Protein AF-A0A835TW48-F1 (afdb_monomer)

Solvent-accessible surface area (backbone atoms only — not comparable to full-atom values): 54165 Å² total; per-residue (Å²): 136,89,80,88,89,87,89,84,83,88,85,84,84,83,89,83,79,88,80,89,70,79,96,80,74,90,80,88,90,78,87,86,82,89,88,85,90,86,86,88,84,87,84,88,78,91,88,80,88,79,88,88,89,85,90,84,92,88,85,91,86,88,88,84,88,90,88,87,83,90,86,90,82,91,84,79,91,78,80,86,62,81,65,62,64,57,53,54,61,50,52,53,56,51,50,52,52,54,50,52,55,52,53,64,68,43,33,42,93,86,79,65,52,70,65,83,90,74,82,84,88,87,79,89,86,90,86,62,71,62,54,73,70,59,53,50,56,33,56,76,64,82,47,86,70,64,38,56,65,67,70,62,74,74,82,72,95,75,92,77,66,76,93,49,48,68,61,54,52,48,51,55,48,57,50,46,72,69,71,53,84,66,85,74,78,84,72,76,82,80,85,72,59,74,87,83,43,54,73,70,55,39,52,62,75,44,46,61,64,52,49,53,52,42,54,49,18,56,70,78,50,88,47,44,46,67,58,54,57,46,53,56,48,39,50,57,26,46,76,68,70,39,46,71,60,30,52,52,48,52,30,44,74,73,50,66,35,82,36,53,48,38,59,59,45,41,26,52,35,50,79,68,68,47,24,73,68,57,47,48,51,52,40,51,51,50,30,64,75,67,73,41,66,39,59,59,60,70,68,52,31,58,59,46,52,45,79,67,37,39,29,63,62,77,61,49,50,54,60,71,49,65,99,52,77,87,71,42,70,47,36,84,44,62,26,58,76,78,66,78,85,56,91,90,50,77,83,73,47,56,57,39,26,20,49,51,61,69,36,43,50,53,38,52,52,59,44,36,45,68,57,47,56,53,20,30,54,78,66,79,42,67,89,83,69,39,63,60,28,45,38,35,31,42,30,28,45,53,67,37,73,87,39,72,71,68,84,72,75,74,69,65,52,51,44,20,27,33,41,38,31,37,28,75,44,35,32,29,35,64,55,98,91,41,77,48,73,39,38,66,50,91,56,60,51,33,49,56,50,43,32,63,41,33,39,32,28,33,50,83,83,40,65,68,62,47,47,64,48,44,48,64,54,49,48,50,49,62,29,46,60,76,27,33,39,40,38,71,55,98,91,39,70,27,35,38,36,55,47,83,38,36,35,15,40,52,74,66,57,49,24,61,36,44,8,33,56,58,87,84,43,60,48,40,47,84,29,34,79,48,34,34,48,56,38,34,75,52,45,41,93,57,70,81,70,56,46,58,70,56,35,45,54,28,20,52,46,60,76,63,43,87,80,74,60,53,73,68,56,42,39,61,71,36,57,45,29,78,40,72,48,78,54,74,57,48,73,74,63,28,37,49,62,38,47,28,48,47,38,53,50,52,53,49,48,54,35,39,54,57,57,43,39,85,81,49,76,92,67,56,75,65,52,56,49,51,31,44,53,51,50,45,53,46,39,34,70,74,72,65,41,78,77,70,96,67,85,42,61,76,54,25,68,55,61,70,40,69,70,45,50,56,62,51,38,79,60,43,94,51,65,74,58,40,51,53,48,52,49,52,51,50,42,48,62,51,43,48,53,42,43,58,25,66,41,18,81,76,79,40,42,69,43,52,74,42,33,70,59,45,31,50,54,48,44,50,44,37,64,57,84,39,26,91,72,29,69,66,37,57,52,51,49,55,36,48,58,40,28,43,47,66,63,42,32,72,76,61,53,28,30,28,46,49,18,29,52,8,52,60,48,37,52,60,48,51,64,44,30,55,70,59,61,24,56,91,40,66,87,46,22,49,57,32,30,49,55,53,49,36,53,51,29,29,54,58,42,50,50,66,77,45,51,75,51,61,66,62,75,52,85,68,78,94,60,91,78,68,66,66,55,63,54,49,53,53,47,48,53,53,47,55,57,63,72,52,72,49,71,68,58,49,49,61,74,50,37,68,65,51,51,70,48,62,78,73,66,82,83,91,63,84,70,57,59,63,47,54,57,59,47,52,59,47,51,56,50,51,52,53,49,51,58,52,52,57,72,72,48,81,82,60,99,79,57,63,76,66,51,51,58,51,52,50,59,49,50,53,55,47,54,58,47,52,58,54,64,72,72,111

Sequence (920 aa):
MHLMPVASQMDLPEELQHTYTKFSEWKFKLFKLPSFEKTPSDDSQHINKDQAEGAVSSNEEFILHKDEAVPRGEKMESTGNRQALEEDAHAVKIQDNRAHQNNLKQLCRICGVSFKTDCYKKTYPVHGPVDDETLRLLRKKEKTATSWPDLIAKECDEEILHGKYGQHLSGHKEMKEGELHSYINKGGRPRQHLLSLTRRAQKHRLRELKRQVKAFAEKEEGGDIKAVCMTLFLLALRAKNEHKQADELEAIMQGRGSGLHPAVCLAIRINTFLSCSQYHKMYRTVKAVTGRQIFQPLHALRTAEKALLPGYHPFEWNPPLKNVSTNTEVGIIDGLSGLPLSIDDYPVDTIAKRFRYDAALVCALKDMEEEILEGMKAKNLDDYLNGPFTVVIKESCDGMGDVSEKHGSGPAVPEKAVRFSFTVMNISITHENESKRIFEEVKPNSELCCKPLCLMLADESDHETLTAILSPLIAEREAMKNSELLLEMGGILRTFRFVFRGTGYDEKLVREVEGLEASGSTYICTLCDATRLEASQNLVFHSITRSHAENLERYEIWRSNPYHESVDELRHRVKGVSAKPFIETVPSIDALHCDIGNATEFYRIFQMEIGELYKNPDVSKEERKRWQLTLDKHLRKKMNLKPMLKMSGNFARKLMSKETVEAVCELITCEERHEALKELMDLYLKMKPVWRSSCPAKECPELLCQYSYNSQRFAELLSTKFKYRYEGKITNYFHKTLAHVPEIIERDGSIGAWASEGNESGNKLFRRFRKMNARQSKIYEMEDVLKHHWLYTSKYLQKFMNAHKTLKSQSFTIDSGGFCITHKVNFIRQVIVRCFTTMDDILVLISPCIASERAKSRVAERGKVTRVFREEGRFHFELILLYIEEENTSGAGSLWPSFLTKKENVLIKIQEREARLKQG

InterPro domains:
  IPR019485 V(D)J recombination-activating protein 1, Zinc finger [PS51765] (147-176)
  IPR023336 RAG nonamer-binding domain [PF12940] (185-255)
  IPR023336 RAG nonamer-binding domain [PS51487] (187-254)
  IPR024627 V(D)J recombination-activating protein 1 [PTHR11539] (153-816)
  IPR035714 RAG1 importin-binding [PF12560] (10-154)
  IPR058552 V(D)J recombination-activating protein 1, DNA-binding domain [PF26024] (257-315)
  IPR058553 V(D)J recombination-activating protein 1, pre-RNase H domain [PF26025] (316-389)
  IPR058554 V(D)J recombination-activating protein 1, RNase H domain [PF26100] (391-521)
  IPR058555 V(D)J recombination-activating protein 1, ZnC2 domain [PF26101] (523-585)
  IPR058556 V(D)J recombination-activating protein 1, ZnH2 domain [PF26104] (587-749)
  IPR058557 V(D)J recombination-activating protein 1, C-terminal domain [PF26105] (757-810)

Radius of gyration: 44.41 Å; Cα contacts (8 Å, |Δi|>4): 1005; chains: 1; bounding box: 139×96×120 Å

Mean predicted aligned error: 17.93 Å

Organism: NCBI:txid245042

Secondary structure (DSSP, 8-state):
---------------------------------------------------------------------------------TTHHHHHHHHHHHHHHHHHHHHTTSB-TTT--B-----S--------BPPHHHHHHHHTTT----BHHHHHTTS------GGGHHHHHHHHHHHHHHH--------------GGGS-HHHHHHHTHHHHHHHHHHHHHHSTT-HHHHHHHHHHHHHHTTT-HHHHHHHHHHHTT-SSSPPHHHHHHHHHHTT--HHHHHHHHHHHHHHHSS--SPPHHHHHHHHHTTSTTSS--EEESPPTTS---S---EEETTTT----SSSPP---EEEEE-HHHHHHHHHHHTHHHHHHHHHTTT--TT----EEEEEEEEEEEES-----SSSS----S-EEEEEEEEEEEEEEETTEEEEEEE-S-TTSTTT-EEEEEEES-TT-HHHHHHHHHHHHHHHHHHHTSEEEEEETTEEEEEEEEEEEEE--HHHHHHHTTBPPTTSSB--SSS--BTTHHHHSSS-------HHHHHHHHHHHHH-TT---HHHHHHHTTTB-S---S---S---HHHHHHHHHHHHHHHHHHHHTTTTT-----HHHHHHHHHHHHHHHHHSS-----SS--HHHHHHHSSHHHHHHHHTT-S-HHHHHHHHHHHHHHHHHHHHHH-SSHHHH-HHHHHTHHHHHHHHHHHHHHTTHHHHTT---HHHHHHHHHHHHHHHHHS-SGGGSTHHHHHHHHHHHHHHHHTS-SSHHHHHHHHHHHHHHHT-HHHHHHHTHHHHHHHS-----TTTHHHHHHHHHHHHHHHHH--SHHHHHHHHHHHHHHHHTS--SS-TTTHHHHHHHHHHHHHHHHHHHHHHHH-TT-TT-HHHHHHHHHHHHHHHHHHHHHHT--

Foldseek 3Di:
DDDDDDDDDDDDDDDDDDPPDDPPDDDDDDDDDDDDDDDDDDDDDDDDDDDDDDDDDDDDDDDDDDDDDDDDDDDDDDDDDPVVVVVVVVVVVVVVVVVVVVLVVQADPPPRDGDDDDDDDDDDDDWDWDDPVVVVVCVVVVHDDTTPVVVVVPPDDDDDDPVCVVVVVVVCVVVCVVDDPDVPCPDDDPDDDLVPDDPVVNCVVCVVVVVVLQ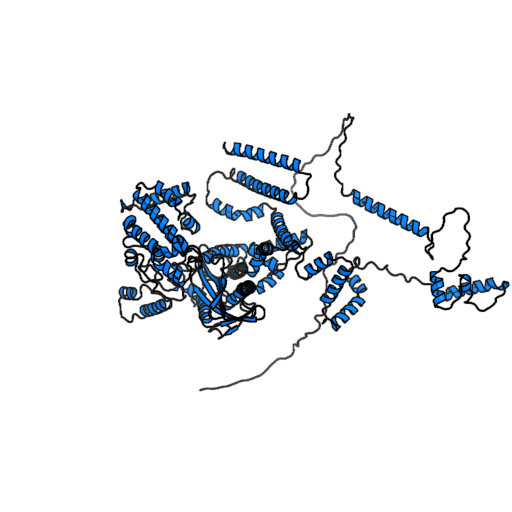VVCVPPPVRPSVVSVLVVVLVVCVVVVVNVVSVQSVCVVVCNHQAHQLLLLLLCCQQVVPALVNSQVLQVVCCVVVVDRNHDHVVNNVVVLLLLFFQNFQWAKVVHFPPDDNRRNWTKDWLLPDPDPDPPDDHDQKGKIFTQVVSLVLSQVVLCLVLLQVLCVVVVHDSQDFFAKEWEKQKAKDKAAQQDDFDDDDHHFDSMKMWIWMFGAWMWGQDPNDTHTRDGDPCLLALLGTATGMMMRHGLPPLVNVCSSCLSNQSSVVSQQVIWMFGQGPNHTHIYHYHYAHQLYAPQSLCSQLQADGCVDQQNASFDLHGQQRCLVVVAADEGDDFSVLLQVLQVCLVPVPVVDDPVVSCSVSSRRHGHHRDGHDRAHFLFVLLQVVLVVLLVVLLCQLVVCVVPVDDDPVSSVVSNVVLQVQCCVQVVDHDDPGGGSVNSVSCLDLSNLVSSVVSHDDVVVSVLSNLLSVLCVLLSCQQQPPACVPVPVPSLVCNLVSLVVNSVSCCPVVVSPRNSGDHSSSSSSSYYSSVCCVVPSYNNSSHNSSVVNNVVLLVSCLPRHWDSHSNTSNVRSSSSSSSSNRPNSVVSVCVVVVVVVPPDDDDPPPPSNVCVVVVVVVSVVVVCPDPVSVCVVCVVVVVVCVVPDDDDDPDPVVVVVVVVVVVVVVVVVVVVVVVVCPPPPDCVVVVVVVVVVVVVVVVVVVVVVVPD

Nearest PDB structures (foldseek):
  5ze1-assembly1_A  TM=8.925E-01  e=1.660E-90  Mus musculus
  6cg0-assembly1_C  TM=9.891E-01  e=3.227E-86  Mus musculus
  6oes-assembly1_A  TM=9.977E-01  e=8.151E-80  Mus musculus
  6xny-assembly1_A  TM=9.818E-01  e=6.518E-79  Mus musculus
  6oep-assembly1_C  TM=9.038E-01  e=7.348E-77  Mus musculus

Structure (mmCIF, N/CA/C/O backbone):
data_AF-A0A835TW48-F1
#
_entry.id   AF-A0A835TW48-F1
#
loop_
_atom_site.group_PDB
_atom_site.id
_atom_site.type_symbol
_atom_site.label_atom_id
_atom_site.label_alt_id
_atom_site.label_comp_id
_atom_site.label_asym_id
_atom_site.label_entity_id
_atom_site.label_seq_id
_atom_site.pdbx_PDB_ins_code
_atom_site.Cartn_x
_atom_site.Cartn_y
_atom_site.Cartn_z
_atom_site.occupancy
_atom_site.B_iso_or_equiv
_atom_site.auth_seq_id
_atom_site.auth_comp_id
_atom_site.auth_asym_id
_atom_site.auth_atom_id
_atom_site.pdbx_PDB_model_num
ATOM 1 N N . MET A 1 1 ? -33.959 -10.384 -41.711 1.00 27.70 1 MET A N 1
ATOM 2 C CA . MET A 1 1 ? -34.682 -9.401 -42.553 1.00 27.70 1 MET A CA 1
ATOM 3 C C . MET A 1 1 ? -34.268 -8.019 -42.064 1.00 27.70 1 MET A C 1
ATOM 5 O O . MET A 1 1 ? -34.280 -7.844 -40.857 1.00 27.70 1 MET A O 1
ATOM 9 N N . HIS A 1 2 ? -33.842 -7.051 -42.877 1.00 30.56 2 HIS A N 1
ATOM 10 C CA . HIS A 1 2 ? -33.532 -7.063 -44.320 1.00 30.56 2 HIS A CA 1
ATOM 11 C C . HIS A 1 2 ? -32.016 -6.904 -44.574 1.00 30.56 2 HIS A C 1
ATOM 13 O O . HIS A 1 2 ? -31.248 -6.727 -43.633 1.00 30.56 2 HIS A O 1
ATOM 19 N N . LEU A 1 3 ? -31.589 -7.020 -45.835 1.00 22.33 3 LEU A N 1
ATOM 20 C CA . LEU A 1 3 ? -30.192 -6.934 -46.278 1.00 22.33 3 LEU A CA 1
ATOM 21 C C . LEU A 1 3 ? -30.030 -5.877 -47.381 1.00 22.33 3 LEU A C 1
ATOM 23 O O . LEU A 1 3 ? -30.795 -5.908 -48.340 1.00 22.33 3 LEU A O 1
ATOM 27 N N . MET A 1 4 ? -28.935 -5.107 -47.298 1.00 24.14 4 MET A N 1
ATOM 28 C CA . MET A 1 4 ? -28.171 -4.585 -48.451 1.00 24.14 4 MET A CA 1
ATOM 29 C C . MET A 1 4 ? -28.914 -3.581 -49.392 1.00 24.14 4 MET A C 1
ATOM 31 O O . MET A 1 4 ? -29.997 -3.116 -49.047 1.00 24.14 4 MET A O 1
ATOM 35 N N . PRO A 1 5 ? -28.300 -3.109 -50.502 1.00 40.69 5 PRO A N 1
ATOM 36 C CA . PRO A 1 5 ? -27.142 -2.198 -50.454 1.00 40.69 5 PRO A CA 1
ATOM 37 C C . PRO A 1 5 ? -27.224 -1.029 -51.467 1.00 40.69 5 PRO A C 1
ATOM 39 O O . PRO A 1 5 ? -27.895 -1.135 -52.489 1.00 40.69 5 PRO A O 1
ATOM 42 N N . VAL A 1 6 ? -26.406 0.018 -51.291 1.00 24.53 6 VAL A N 1
ATOM 43 C CA . VAL A 1 6 ? -25.945 0.865 -52.413 1.00 24.53 6 VAL A CA 1
ATOM 44 C C . VAL A 1 6 ? -24.477 1.240 -52.203 1.00 24.53 6 VAL A C 1
ATOM 46 O O . VAL A 1 6 ? -24.080 1.605 -51.099 1.00 24.53 6 VAL A O 1
ATOM 49 N N . ALA A 1 7 ? -23.689 1.172 -53.274 1.00 21.95 7 ALA A N 1
ATOM 50 C CA . ALA A 1 7 ? -22.367 1.779 -53.380 1.00 21.95 7 ALA A CA 1
ATOM 51 C C . ALA A 1 7 ? -22.321 2.644 -54.649 1.00 21.95 7 ALA A C 1
ATOM 53 O O . ALA A 1 7 ? -22.941 2.297 -55.653 1.00 21.95 7 ALA A O 1
ATOM 54 N N . SER A 1 8 ? -21.567 3.741 -54.615 1.00 24.55 8 SER A N 1
ATOM 55 C CA . SER A 1 8 ? -21.273 4.580 -55.782 1.00 24.55 8 SER A CA 1
ATOM 56 C C . SER A 1 8 ? -19.859 5.143 -55.656 1.00 24.55 8 SER A C 1
ATOM 58 O O . SER A 1 8 ? -19.485 5.637 -54.594 1.00 24.55 8 SER A O 1
ATOM 60 N N . GLN A 1 9 ? -19.073 5.017 -56.724 1.00 22.62 9 GLN A N 1
ATOM 61 C CA . GLN A 1 9 ? -17.670 5.442 -56.804 1.00 22.62 9 GLN A CA 1
ATOM 62 C C . GLN A 1 9 ? -17.549 6.887 -57.337 1.00 22.62 9 GLN A C 1
ATOM 64 O O . GLN A 1 9 ? -18.560 7.562 -57.515 1.00 22.62 9 GLN A O 1
ATOM 69 N N . MET A 1 10 ? -16.310 7.269 -57.681 1.00 22.55 10 MET A N 1
ATOM 70 C CA . MET A 1 10 ? -15.873 8.474 -58.408 1.00 22.55 10 MET A CA 1
ATOM 71 C C . MET A 1 10 ? -15.667 9.727 -57.526 1.00 22.55 10 MET A C 1
ATOM 73 O O . MET A 1 10 ? -16.552 10.108 -56.768 1.00 22.55 10 MET A O 1
ATOM 77 N N . ASP A 1 11 ? -14.510 10.406 -57.546 1.00 22.56 11 ASP A N 1
ATOM 78 C CA . ASP A 1 11 ? -13.234 10.111 -58.237 1.00 22.56 11 ASP A CA 1
ATOM 79 C C . ASP A 1 11 ? -12.010 10.636 -57.458 1.00 22.56 11 ASP A C 1
ATOM 81 O O . ASP A 1 11 ? -12.127 11.511 -56.597 1.00 22.56 11 ASP A O 1
ATOM 85 N N . LEU A 1 12 ? -10.822 10.103 -57.774 1.00 21.62 12 LEU A N 1
ATOM 86 C CA . LEU A 1 12 ? -9.533 10.629 -57.306 1.00 21.62 12 LEU A CA 1
ATOM 87 C C . LEU A 1 12 ? -9.045 11.785 -58.195 1.00 21.62 12 LEU A C 1
ATOM 89 O O . LEU A 1 12 ? -9.130 11.699 -59.418 1.00 21.62 12 LEU A O 1
ATOM 93 N N . PRO A 1 13 ? -8.348 12.766 -57.603 1.00 25.08 13 PRO A N 1
ATOM 94 C CA . PRO A 1 13 ? -7.196 13.410 -58.221 1.00 25.08 13 PRO A CA 1
ATOM 95 C C . PRO A 1 13 ? -5.915 12.631 -57.878 1.00 25.08 13 PRO A C 1
ATOM 97 O O . PRO A 1 13 ? -5.611 12.415 -56.702 1.00 25.08 13 PRO A O 1
ATOM 100 N N . GLU A 1 14 ? -5.157 12.214 -58.893 1.00 23.55 14 GLU A N 1
ATOM 101 C CA . GLU A 1 14 ? -3.799 11.676 -58.725 1.00 23.55 14 GLU A CA 1
ATOM 102 C C . GLU A 1 14 ? -2.743 12.804 -58.589 1.00 23.55 14 GLU A C 1
ATOM 104 O O . GLU A 1 14 ? -3.063 13.986 -58.494 1.00 23.55 14 GLU A O 1
ATOM 109 N N . GLU A 1 15 ? -1.464 12.415 -58.599 1.00 23.45 15 GLU A N 1
ATOM 110 C CA . GLU A 1 15 ? -0.285 13.280 -58.773 1.00 23.45 15 GLU A CA 1
ATOM 111 C C . GLU A 1 15 ? 0.081 14.266 -57.646 1.00 23.45 15 GLU A C 1
ATOM 113 O O . GLU A 1 15 ? 0.121 15.482 -57.815 1.00 23.45 15 GLU A O 1
ATOM 118 N N . LEU A 1 16 ? 0.615 13.716 -56.549 1.00 25.02 16 LEU A N 1
ATOM 119 C CA . LEU A 1 16 ? 1.845 14.265 -55.955 1.00 25.02 16 LEU A CA 1
ATOM 120 C C . LEU A 1 16 ? 2.765 13.119 -55.496 1.00 25.02 16 LEU A C 1
ATOM 122 O O . LEU A 1 16 ? 2.623 12.564 -54.409 1.00 25.02 16 LEU A O 1
ATOM 126 N N . GLN A 1 17 ? 3.682 12.712 -56.379 1.00 24.86 17 GLN A N 1
ATOM 127 C CA . GLN A 1 17 ? 4.458 11.474 -56.237 1.00 24.86 17 GLN A CA 1
ATOM 128 C C . GLN A 1 17 ? 5.462 11.486 -55.067 1.00 24.86 17 GLN A C 1
ATOM 130 O O . GLN A 1 17 ? 6.180 12.460 -54.827 1.00 24.86 17 GLN A O 1
ATOM 135 N N . HIS A 1 18 ? 5.600 10.333 -54.402 1.00 24.17 18 HIS A N 1
ATOM 136 C CA . HIS A 1 18 ? 6.651 10.078 -53.414 1.00 24.17 18 HIS A CA 1
ATOM 137 C C . HIS A 1 18 ? 8.059 10.199 -54.025 1.00 24.17 18 HIS A C 1
ATOM 139 O O . HIS A 1 18 ? 8.521 9.311 -54.737 1.00 24.17 18 HIS A O 1
ATOM 145 N N . THR A 1 19 ? 8.812 11.227 -53.636 1.00 23.31 19 THR A N 1
ATOM 146 C CA . THR A 1 19 ? 10.238 11.380 -53.980 1.00 23.31 19 THR A CA 1
ATOM 147 C C . THR A 1 19 ? 11.156 10.865 -52.864 1.00 23.31 19 THR A C 1
ATOM 149 O O . THR A 1 19 ? 12.019 11.567 -52.338 1.00 23.31 19 THR A O 1
ATOM 152 N N . TYR A 1 20 ? 10.994 9.587 -52.501 1.00 26.81 20 TYR A N 1
ATOM 153 C CA . TYR A 1 20 ? 11.905 8.892 -51.581 1.00 26.81 20 TYR A CA 1
ATOM 154 C C . TYR A 1 20 ? 13.248 8.588 -52.271 1.00 26.81 20 TYR A C 1
ATOM 156 O O . TYR A 1 20 ? 13.514 7.476 -52.725 1.00 26.81 20 TYR A O 1
ATOM 164 N N . THR A 1 21 ? 14.130 9.585 -52.382 1.00 24.80 21 THR A N 1
ATOM 165 C CA . THR A 1 21 ? 15.497 9.373 -52.886 1.00 24.80 21 THR A CA 1
ATOM 166 C C . THR A 1 21 ? 16.515 10.352 -52.293 1.00 24.80 21 THR A C 1
ATOM 168 O O . THR A 1 21 ? 16.259 11.542 -52.155 1.00 24.80 21 THR A O 1
ATOM 171 N N . LYS A 1 22 ? 17.726 9.847 -52.012 1.00 25.59 22 LYS A N 1
ATOM 172 C CA . LYS A 1 22 ? 18.952 10.627 -51.721 1.00 25.59 22 LYS A CA 1
ATOM 173 C C . LYS A 1 22 ? 18.972 11.488 -50.442 1.00 25.59 22 LYS A C 1
ATOM 175 O O . LYS A 1 22 ? 19.562 12.567 -50.435 1.00 25.59 22 LYS A O 1
ATOM 180 N N . PHE A 1 23 ? 18.536 10.945 -49.301 1.00 25.44 23 PHE A N 1
ATOM 181 C CA . PHE A 1 23 ? 18.983 11.438 -47.979 1.00 25.44 23 PHE A CA 1
ATOM 182 C C . PHE A 1 23 ? 20.445 11.023 -47.672 1.00 25.44 23 PHE A C 1
ATOM 184 O O . PHE A 1 23 ? 20.754 10.352 -46.689 1.00 25.44 23 PHE A O 1
ATOM 191 N N . SER A 1 24 ? 21.366 11.394 -48.565 1.00 28.17 24 SER A N 1
ATOM 192 C CA . SER A 1 24 ? 22.792 11.033 -48.528 1.00 28.17 24 SER A CA 1
ATOM 193 C C . SER A 1 24 ? 23.728 12.244 -48.588 1.00 28.17 24 SER A C 1
ATOM 195 O O . SER A 1 24 ? 24.927 12.090 -48.820 1.00 28.17 24 SER A O 1
ATOM 197 N N . GLU A 1 25 ? 23.205 13.448 -48.357 1.00 27.59 25 GLU A N 1
ATOM 198 C CA . GLU A 1 25 ? 23.973 14.691 -48.361 1.00 27.59 25 GLU A CA 1
ATOM 199 C C . GLU A 1 25 ? 23.488 15.665 -47.274 1.00 27.59 25 GLU A C 1
ATOM 201 O O . GLU A 1 25 ? 22.379 15.532 -46.774 1.00 27.59 25 GLU A O 1
ATOM 206 N N . TRP A 1 26 ? 24.348 16.637 -46.936 1.00 25.48 26 TRP A N 1
ATOM 207 C CA . TRP A 1 26 ? 24.287 17.628 -45.837 1.00 25.48 26 TRP A CA 1
ATOM 208 C C . TRP A 1 26 ? 24.998 17.222 -44.538 1.00 25.48 26 TRP A C 1
ATOM 210 O O . TRP A 1 26 ? 24.490 16.523 -43.664 1.00 25.48 26 TRP A O 1
ATOM 220 N N . LYS A 1 27 ? 26.240 17.711 -44.403 1.00 22.83 27 LYS A N 1
ATOM 221 C CA . LYS A 1 27 ? 27.127 17.425 -43.271 1.00 22.83 27 LYS A CA 1
ATOM 222 C C . LYS A 1 27 ? 28.016 18.633 -42.946 1.00 22.83 27 LYS A C 1
ATOM 224 O O . LYS A 1 27 ? 28.920 18.944 -43.710 1.00 22.83 27 LYS A O 1
ATOM 229 N N . PHE A 1 28 ? 27.796 19.224 -41.768 1.00 24.77 28 PHE A N 1
ATOM 230 C CA . PHE A 1 28 ? 28.504 20.381 -41.185 1.00 24.77 28 PHE A CA 1
ATOM 231 C C . PHE A 1 28 ? 28.422 21.723 -41.935 1.00 24.77 28 PHE A C 1
ATOM 233 O O . PHE A 1 28 ? 29.035 21.904 -42.983 1.00 24.77 28 PHE A O 1
ATOM 240 N N . LYS A 1 29 ? 27.866 22.730 -41.249 1.00 24.03 29 LYS A N 1
ATOM 241 C CA . LYS A 1 29 ? 28.404 24.102 -41.209 1.00 24.03 29 LYS A CA 1
ATOM 242 C C . LYS A 1 29 ? 28.008 24.766 -39.885 1.00 24.03 29 LYS A C 1
ATOM 244 O O . LYS A 1 29 ? 26.861 25.142 -39.695 1.00 24.03 29 LYS A O 1
ATOM 249 N N . LEU A 1 30 ? 28.971 24.896 -38.978 1.00 21.45 30 LEU A N 1
ATOM 250 C CA . LEU A 1 30 ? 28.922 25.795 -37.824 1.00 21.45 30 LEU A CA 1
ATOM 251 C C . LEU A 1 30 ? 30.365 26.202 -37.495 1.00 21.45 30 LEU A C 1
ATOM 253 O O . LEU A 1 30 ? 31.276 25.394 -37.671 1.00 21.45 30 LEU A O 1
ATOM 257 N N . PHE A 1 31 ? 30.544 27.443 -37.041 1.00 23.06 31 PHE A N 1
ATOM 258 C CA . PHE A 1 31 ? 31.820 28.084 -36.688 1.00 23.06 31 PHE A CA 1
ATOM 259 C C . PHE A 1 31 ? 32.855 28.239 -37.823 1.00 23.06 31 PHE A C 1
ATOM 261 O O . PHE A 1 31 ? 33.721 27.398 -38.056 1.00 23.06 31 PHE A O 1
ATOM 268 N N . LYS A 1 32 ? 32.829 29.422 -38.448 1.00 24.58 32 LYS A N 1
ATOM 269 C CA . LYS A 1 32 ? 34.046 30.158 -38.819 1.00 24.58 32 LYS A CA 1
ATOM 270 C C . LYS A 1 32 ? 34.229 31.273 -37.784 1.00 24.58 32 LYS A C 1
ATOM 272 O O . LYS A 1 32 ? 33.292 32.030 -37.565 1.00 24.58 32 LYS A O 1
ATOM 277 N N . LEU A 1 33 ? 35.427 31.397 -37.221 1.00 23.48 33 LEU A N 1
ATOM 278 C CA . LEU A 1 33 ? 35.933 32.642 -36.639 1.00 23.48 33 LEU A CA 1
ATOM 279 C C . LEU A 1 33 ? 37.155 33.054 -37.473 1.00 23.48 33 LEU A C 1
ATOM 281 O O . LEU A 1 33 ? 38.004 32.192 -37.720 1.00 23.48 33 LEU A O 1
ATOM 285 N N . PRO A 1 34 ? 37.252 34.305 -37.949 1.00 27.19 34 PRO A N 1
ATOM 286 C CA . PRO A 1 34 ? 38.491 34.846 -38.481 1.00 27.19 34 PRO A CA 1
ATOM 287 C C . PRO A 1 34 ? 39.351 35.420 -37.347 1.00 27.19 34 PRO A C 1
ATOM 289 O O . PRO A 1 34 ? 38.846 36.057 -36.427 1.00 27.19 34 PRO A O 1
ATOM 292 N N . SER A 1 35 ? 40.658 35.209 -37.436 1.00 23.77 35 SER A N 1
ATOM 293 C CA . SER A 1 35 ? 41.676 35.926 -36.667 1.00 23.77 35 SER A CA 1
ATOM 294 C C . SER A 1 35 ? 42.181 37.124 -37.469 1.00 23.77 35 SER A C 1
ATOM 296 O O . SER A 1 35 ? 42.422 36.941 -38.660 1.00 23.77 35 SER A O 1
ATOM 298 N N . PHE A 1 36 ? 42.445 38.266 -36.831 1.00 23.84 36 PHE A N 1
ATOM 299 C CA . PHE A 1 36 ? 43.641 39.086 -37.084 1.00 23.84 36 PHE A CA 1
ATOM 300 C C . PHE A 1 36 ? 43.789 40.181 -36.017 1.00 23.84 36 PHE A C 1
ATOM 302 O O . PHE A 1 36 ? 42.797 40.680 -35.495 1.00 23.84 36 PHE A O 1
ATOM 309 N N . GLU A 1 37 ? 45.031 40.544 -35.707 1.00 23.67 37 GLU A N 1
ATOM 310 C CA . GLU A 1 37 ? 45.381 41.684 -34.856 1.00 23.67 37 GLU A CA 1
ATOM 311 C C . GLU A 1 37 ? 45.628 42.935 -35.710 1.00 23.67 37 GLU A C 1
ATOM 313 O O . GLU A 1 37 ? 46.272 42.833 -36.758 1.00 23.67 37 GLU A O 1
ATOM 318 N N . LYS A 1 38 ? 45.200 44.108 -35.222 1.00 24.42 38 LYS A N 1
ATOM 319 C CA . LYS A 1 38 ? 45.986 45.360 -35.211 1.00 24.42 38 LYS A CA 1
ATOM 320 C C . LYS A 1 38 ? 45.264 46.466 -34.429 1.00 24.42 38 LYS A C 1
ATOM 322 O O . LYS A 1 38 ? 44.049 46.426 -34.262 1.00 24.42 38 LYS A O 1
ATOM 327 N N . THR A 1 39 ? 46.046 47.421 -33.938 1.00 21.89 39 THR A N 1
ATOM 328 C CA . THR A 1 39 ? 45.636 48.611 -33.168 1.00 21.89 39 THR A CA 1
ATOM 329 C C . THR A 1 39 ? 45.889 49.893 -34.014 1.00 21.89 39 THR A C 1
ATOM 331 O O . THR A 1 39 ? 46.116 49.751 -35.218 1.00 21.89 39 THR A O 1
ATOM 334 N N . PRO A 1 40 ? 45.784 51.131 -33.487 1.00 43.00 40 PRO A N 1
ATOM 335 C CA . PRO A 1 40 ? 44.522 51.884 -33.409 1.00 43.00 40 PRO A CA 1
ATOM 336 C C . PRO A 1 40 ? 44.600 53.296 -34.054 1.00 43.00 40 PRO A C 1
ATOM 338 O O . PRO A 1 40 ? 45.696 53.777 -34.329 1.00 43.00 40 PRO A O 1
ATOM 341 N N . SER A 1 41 ? 43.463 53.992 -34.220 1.00 22.66 41 SER A N 1
ATOM 342 C CA . SER A 1 41 ? 43.427 55.461 -34.419 1.00 22.66 41 SER A CA 1
ATOM 343 C C . SER A 1 41 ? 42.027 56.081 -34.224 1.00 22.66 41 SER A C 1
ATOM 345 O O . SER A 1 41 ? 41.082 55.681 -34.901 1.00 22.66 41 SER A O 1
ATOM 347 N N . ASP A 1 42 ? 41.963 57.057 -33.321 1.00 23.08 42 ASP A N 1
ATOM 348 C CA . ASP A 1 42 ? 41.337 58.392 -33.401 1.00 23.08 42 ASP A CA 1
ATOM 349 C C . ASP A 1 42 ? 39.829 58.604 -33.715 1.00 23.08 42 ASP A C 1
ATOM 351 O O . ASP A 1 42 ? 39.335 58.415 -34.823 1.00 23.08 42 ASP A O 1
ATOM 355 N N . ASP A 1 43 ? 39.179 59.166 -32.685 1.00 23.69 43 ASP A N 1
ATOM 356 C CA . ASP A 1 43 ? 38.402 60.421 -32.661 1.00 23.69 43 ASP A CA 1
ATOM 357 C C . ASP A 1 43 ? 36.957 60.604 -33.182 1.00 23.69 43 ASP A C 1
ATOM 359 O O . ASP A 1 43 ? 36.640 60.536 -34.366 1.00 23.69 43 ASP A O 1
ATOM 363 N N . SER A 1 44 ? 36.172 61.182 -32.250 1.00 27.28 44 SER A N 1
ATOM 364 C CA . SER A 1 44 ? 35.118 62.204 -32.435 1.00 27.28 44 SER A CA 1
ATOM 365 C C . SER A 1 44 ? 33.740 61.775 -32.994 1.00 27.28 44 SER A C 1
ATOM 367 O O . SER A 1 44 ? 33.639 60.904 -33.845 1.00 27.28 44 SER A O 1
ATOM 369 N N . GLN A 1 45 ? 32.604 62.351 -32.564 1.00 27.47 45 GLN A N 1
ATOM 370 C CA . GLN A 1 45 ? 32.310 63.253 -31.428 1.00 27.47 45 GLN A CA 1
ATOM 371 C C . GLN A 1 45 ? 30.787 63.278 -31.145 1.00 27.47 45 GLN A C 1
ATOM 373 O O . GLN A 1 45 ? 30.022 63.282 -32.101 1.00 27.47 45 GLN A O 1
ATOM 378 N N . HIS A 1 46 ? 30.384 63.452 -29.869 1.00 27.19 46 HIS A N 1
ATOM 379 C CA . HIS A 1 46 ? 29.083 64.019 -29.414 1.00 27.19 46 HIS A CA 1
ATOM 380 C C . HIS A 1 46 ? 27.772 63.275 -29.841 1.00 27.19 46 HIS A C 1
ATOM 382 O O . HIS A 1 46 ? 27.747 62.522 -30.800 1.00 27.19 46 HIS A O 1
ATOM 388 N N . ILE A 1 47 ? 26.611 63.349 -29.167 1.00 25.78 47 ILE A N 1
ATOM 389 C CA . ILE A 1 47 ? 26.079 64.116 -28.013 1.00 25.78 47 ILE A CA 1
ATOM 390 C C . ILE A 1 47 ? 24.883 63.286 -27.425 1.00 25.78 47 ILE A C 1
ATOM 392 O O . ILE A 1 47 ? 24.351 62.459 -28.159 1.00 25.78 47 ILE A O 1
ATOM 396 N N . ASN A 1 48 ? 24.364 63.355 -26.183 1.00 25.78 48 ASN A N 1
ATOM 397 C CA . ASN A 1 48 ? 24.483 64.251 -25.014 1.00 25.78 48 ASN A CA 1
ATOM 398 C C . ASN A 1 48 ? 24.076 63.500 -23.703 1.00 25.78 48 ASN A C 1
ATOM 400 O O . ASN A 1 48 ? 23.201 62.649 -23.786 1.00 25.78 48 ASN A O 1
ATOM 404 N N . LYS A 1 49 ? 24.606 63.930 -22.537 1.00 27.81 49 LYS A N 1
ATOM 405 C CA . LYS A 1 49 ? 23.945 64.148 -21.205 1.00 27.81 49 LYS A CA 1
ATOM 406 C C . LYS A 1 49 ? 23.097 63.055 -20.486 1.00 27.81 49 LYS A C 1
ATOM 408 O O . LYS A 1 49 ? 22.440 62.244 -21.115 1.00 27.81 49 LYS A O 1
ATOM 413 N N . ASP A 1 50 ? 23.005 63.019 -19.143 1.00 28.22 50 ASP A N 1
ATOM 414 C CA . ASP A 1 50 ? 23.598 63.855 -18.065 1.00 28.22 50 ASP A CA 1
ATOM 415 C C . ASP A 1 50 ? 23.751 63.063 -16.733 1.00 28.22 50 ASP A C 1
ATOM 417 O O . ASP A 1 50 ? 22.806 62.396 -16.331 1.00 28.22 50 ASP A O 1
ATOM 421 N N . GLN A 1 51 ? 24.909 63.231 -16.063 1.00 29.00 51 GLN A N 1
ATOM 422 C CA . GLN A 1 51 ? 25.162 63.426 -14.604 1.00 29.00 51 GLN A CA 1
ATOM 423 C C . GLN A 1 51 ? 24.597 62.439 -13.527 1.00 29.00 51 GLN A C 1
ATOM 425 O O . GLN A 1 51 ? 23.650 61.700 -13.752 1.00 29.00 51 GLN A O 1
ATOM 430 N N . ALA A 1 52 ? 25.161 62.329 -12.308 1.00 26.41 52 ALA A N 1
ATOM 431 C CA . ALA A 1 52 ? 26.092 63.217 -11.577 1.00 26.41 52 ALA A CA 1
ATOM 432 C C . ALA A 1 52 ? 27.230 62.478 -10.809 1.00 26.41 52 ALA A C 1
ATOM 434 O O . ALA A 1 52 ? 27.324 61.253 -10.848 1.00 26.41 52 ALA A O 1
ATOM 435 N N . GLU A 1 53 ? 28.107 63.238 -10.135 1.00 27.39 53 GLU A N 1
ATOM 436 C CA . GLU A 1 53 ? 29.464 62.835 -9.697 1.00 27.39 53 GLU A CA 1
ATOM 437 C C . GLU A 1 53 ? 29.685 62.768 -8.162 1.00 27.39 53 GLU A C 1
ATOM 439 O O . GLU A 1 53 ? 28.834 63.178 -7.374 1.00 27.39 53 GLU A O 1
ATOM 444 N N . GLY A 1 54 ? 30.884 62.317 -7.743 1.00 25.09 54 GLY A N 1
ATOM 445 C CA . GLY A 1 54 ? 31.420 62.463 -6.376 1.00 25.09 54 GLY A CA 1
ATOM 446 C C . GLY A 1 54 ? 32.816 61.829 -6.176 1.00 25.09 54 GLY A C 1
ATOM 447 O O . GLY A 1 54 ? 32.910 60.623 -5.969 1.00 25.09 54 GLY A O 1
ATOM 448 N N . ALA A 1 55 ? 33.893 62.627 -6.242 1.00 25.98 55 ALA A N 1
ATOM 449 C CA . ALA A 1 55 ? 35.304 62.223 -6.011 1.00 25.98 55 ALA A CA 1
ATOM 450 C C . ALA A 1 55 ? 35.707 62.362 -4.506 1.00 25.98 55 ALA A C 1
ATOM 452 O O . ALA A 1 55 ? 34.834 62.667 -3.699 1.00 25.98 55 ALA A O 1
ATOM 453 N N . VAL A 1 56 ? 36.925 62.129 -3.971 1.00 24.34 56 VAL A N 1
ATOM 454 C CA . VAL A 1 56 ? 38.353 62.352 -4.358 1.00 24.34 56 VAL A CA 1
ATOM 455 C C . VAL A 1 56 ? 39.217 61.361 -3.515 1.00 24.34 56 VAL A C 1
ATOM 457 O O . VAL A 1 56 ? 38.886 61.148 -2.355 1.00 24.34 56 VAL A O 1
ATOM 460 N N . SER A 1 57 ? 40.132 60.532 -4.050 1.00 25.42 57 SER A N 1
ATOM 461 C CA . SER A 1 57 ? 41.570 60.739 -4.388 1.00 25.42 57 SER A CA 1
ATOM 462 C C . SER A 1 57 ? 42.566 61.028 -3.228 1.00 25.42 57 SER A C 1
ATOM 464 O O . SER A 1 57 ? 42.355 61.947 -2.442 1.00 25.42 57 SER A O 1
ATOM 466 N N . SER A 1 58 ? 43.679 60.267 -3.177 1.00 24.31 58 SER A N 1
ATOM 467 C CA . SER A 1 58 ? 45.075 60.728 -2.949 1.00 24.31 58 SER A CA 1
ATOM 468 C C . SER A 1 58 ? 46.090 59.559 -3.094 1.00 24.31 58 SER A C 1
ATOM 470 O O . SER A 1 58 ? 45.676 58.414 -3.285 1.00 24.31 58 SER A O 1
ATOM 472 N N . ASN A 1 59 ? 47.402 59.850 -3.077 1.00 22.91 59 ASN A N 1
ATOM 473 C CA . ASN A 1 59 ? 48.492 59.010 -3.618 1.00 22.91 59 ASN A CA 1
ATOM 474 C C . ASN A 1 59 ? 49.659 58.721 -2.630 1.00 22.91 59 ASN A C 1
ATOM 476 O O . ASN A 1 59 ? 49.827 59.424 -1.638 1.00 22.91 59 ASN A O 1
ATOM 480 N N . GLU A 1 60 ? 50.530 57.790 -3.061 1.00 25.64 60 GLU A N 1
ATOM 481 C CA . GLU A 1 60 ? 52.004 57.737 -2.868 1.00 25.64 60 GLU A CA 1
ATOM 482 C C . GLU A 1 60 ? 52.666 57.147 -1.597 1.00 25.64 60 GLU A C 1
ATOM 484 O O . GLU A 1 60 ? 52.075 56.983 -0.532 1.00 25.64 60 GLU A O 1
ATOM 489 N N . GLU A 1 61 ? 53.923 56.721 -1.800 1.00 22.39 61 GLU A N 1
ATOM 490 C CA . GLU A 1 61 ? 54.753 55.855 -0.944 1.00 22.39 61 GLU A CA 1
ATOM 491 C C . GLU A 1 61 ? 55.887 56.624 -0.236 1.00 22.39 61 GLU A C 1
ATOM 493 O O . GLU A 1 61 ? 56.248 57.724 -0.647 1.00 22.39 61 GLU A O 1
ATOM 498 N N . PHE A 1 62 ? 56.554 55.993 0.743 1.00 21.58 62 PHE A N 1
ATOM 499 C CA . PHE A 1 62 ? 57.955 56.304 1.075 1.00 21.58 62 PHE A CA 1
ATOM 500 C C . PHE A 1 62 ? 58.718 55.068 1.587 1.00 21.58 62 PHE A C 1
ATOM 502 O O . PHE A 1 62 ? 58.120 54.133 2.120 1.00 21.58 62 PHE A O 1
ATOM 509 N N . ILE A 1 63 ? 60.045 55.054 1.405 1.00 23.48 63 ILE A N 1
ATOM 510 C CA . ILE A 1 63 ? 60.929 53.884 1.582 1.00 23.48 63 ILE A CA 1
ATOM 511 C C . ILE A 1 63 ? 62.192 54.277 2.388 1.00 23.48 63 ILE A C 1
ATOM 513 O O . ILE A 1 63 ? 62.622 55.424 2.296 1.00 23.48 63 ILE A O 1
ATOM 517 N N . LEU A 1 64 ? 62.791 53.301 3.099 1.00 24.20 64 LEU A N 1
ATOM 518 C CA . LEU A 1 64 ? 64.236 53.056 3.374 1.00 24.20 64 LEU A CA 1
ATOM 519 C C . LEU A 1 64 ? 64.661 52.803 4.845 1.00 24.20 64 LEU A C 1
ATOM 521 O O . LEU A 1 64 ? 64.722 53.707 5.667 1.00 24.20 64 LEU A O 1
ATOM 525 N N . HIS A 1 65 ? 65.091 51.551 5.074 1.00 24.95 65 HIS A N 1
ATOM 526 C CA . HIS A 1 65 ? 66.336 51.096 5.728 1.00 24.95 65 HIS A CA 1
ATOM 527 C C . HIS A 1 65 ? 66.854 51.704 7.050 1.00 24.95 65 HIS A C 1
ATOM 529 O O . HIS A 1 65 ? 67.218 52.876 7.129 1.00 24.95 65 HIS A O 1
ATOM 535 N N . LYS A 1 66 ? 67.250 50.792 7.956 1.00 24.02 66 LYS A N 1
ATOM 536 C CA . LYS A 1 66 ? 68.692 50.549 8.171 1.00 24.02 66 LYS A CA 1
ATOM 537 C C . LYS A 1 66 ? 69.003 49.120 8.635 1.00 24.02 66 LYS A C 1
ATOM 539 O O . LYS A 1 66 ? 68.199 48.508 9.330 1.00 24.02 66 LYS A O 1
ATOM 544 N N . ASP A 1 67 ? 70.177 48.632 8.244 1.00 23.11 67 ASP A N 1
ATOM 545 C CA . ASP A 1 67 ? 70.664 47.267 8.463 1.00 23.11 67 ASP A CA 1
ATOM 546 C C . ASP A 1 67 ? 71.842 47.230 9.450 1.00 23.11 67 ASP A C 1
ATOM 548 O O . ASP A 1 67 ? 72.688 48.123 9.439 1.00 23.11 67 ASP A O 1
ATOM 552 N N . GLU A 1 68 ? 71.946 46.142 10.213 1.00 22.00 68 GLU A N 1
ATOM 553 C CA . GLU A 1 68 ? 73.195 45.586 10.757 1.00 22.00 68 GLU A CA 1
ATOM 554 C C . GLU A 1 68 ? 72.997 44.065 10.937 1.00 22.00 68 GLU A C 1
ATOM 556 O O . GLU A 1 68 ? 71.865 43.610 11.120 1.00 22.00 68 GLU A O 1
ATOM 561 N N . ALA A 1 69 ? 74.045 43.245 10.785 1.00 23.70 69 ALA A N 1
ATOM 562 C CA . ALA A 1 69 ? 73.874 41.808 10.513 1.00 23.70 69 ALA A CA 1
ATOM 563 C C . ALA A 1 69 ? 75.051 40.913 10.964 1.00 23.70 69 ALA A C 1
ATOM 565 O O . ALA A 1 69 ? 76.097 41.419 11.360 1.00 23.70 69 ALA A O 1
ATOM 566 N N . VAL A 1 70 ? 74.885 39.589 10.738 1.00 23.88 70 VAL A N 1
ATOM 567 C CA . VAL A 1 70 ? 75.917 38.511 10.691 1.00 23.88 70 VAL A CA 1
ATOM 568 C C . VAL A 1 70 ? 76.267 37.868 12.065 1.00 23.88 70 VAL A C 1
ATOM 570 O O . VAL A 1 70 ? 76.570 38.608 12.994 1.00 23.88 70 VAL A O 1
ATOM 573 N N . PRO A 1 71 ? 76.360 36.512 12.228 1.00 36.72 71 PRO A N 1
ATOM 574 C CA . PRO A 1 71 ? 75.886 35.393 11.378 1.00 36.72 71 PRO A CA 1
ATOM 575 C C . PRO A 1 71 ? 75.317 34.119 12.091 1.00 36.72 71 PRO A C 1
ATOM 577 O O . PRO A 1 71 ? 75.474 33.917 13.291 1.00 36.72 71 PRO A O 1
ATOM 580 N N . ARG A 1 72 ? 74.911 33.151 11.239 1.00 22.88 72 ARG A N 1
ATOM 581 C CA . ARG A 1 72 ? 75.206 31.687 11.304 1.00 22.88 72 ARG A CA 1
ATOM 582 C C . ARG A 1 72 ? 74.158 30.742 11.926 1.00 22.88 72 ARG A C 1
ATOM 584 O O . ARG A 1 72 ? 74.058 30.616 13.139 1.00 22.88 72 ARG A O 1
ATOM 591 N N . GLY A 1 73 ? 73.516 29.936 11.068 1.00 22.92 73 GLY A N 1
ATOM 592 C CA . GLY A 1 73 ? 72.708 28.774 11.478 1.00 22.92 73 GLY A CA 1
ATOM 593 C C . GLY A 1 73 ? 71.652 28.334 10.454 1.00 22.92 73 GLY A C 1
ATOM 594 O O . GLY A 1 73 ? 70.488 28.198 10.813 1.00 22.92 73 GLY A O 1
ATOM 595 N N . GLU A 1 74 ? 72.014 28.181 9.177 1.00 25.75 74 GLU A N 1
ATOM 596 C CA . GLU A 1 74 ? 71.028 28.033 8.094 1.00 25.75 74 GLU A CA 1
ATOM 597 C C . GLU A 1 74 ? 70.250 26.701 8.108 1.00 25.75 74 GLU A C 1
ATOM 599 O O . GLU A 1 74 ? 70.819 25.611 8.188 1.00 25.75 74 GLU A O 1
ATOM 604 N N . LYS A 1 75 ? 68.927 26.817 7.941 1.00 24.89 75 LYS A N 1
ATOM 605 C CA . LYS A 1 75 ? 67.995 25.754 7.548 1.00 24.89 75 LYS A CA 1
ATOM 606 C C . LYS A 1 75 ? 67.126 26.265 6.398 1.00 24.89 75 LYS A C 1
ATOM 608 O O . LYS A 1 75 ? 66.500 27.310 6.533 1.00 24.89 75 LYS A O 1
ATOM 613 N N . MET A 1 76 ? 67.033 25.486 5.324 1.00 25.50 76 MET A N 1
ATOM 614 C CA . MET A 1 76 ? 66.045 25.614 4.243 1.00 25.50 76 MET A CA 1
ATOM 615 C C . MET A 1 76 ? 66.018 24.235 3.549 1.00 25.50 76 MET A C 1
ATOM 617 O O . MET A 1 76 ? 67.081 23.718 3.225 1.00 25.50 76 MET A O 1
ATOM 621 N N . GLU A 1 77 ? 64.924 23.488 3.372 1.00 29.62 77 GLU A N 1
ATOM 622 C CA . GLU A 1 77 ? 63.488 23.820 3.290 1.00 29.62 77 GLU A CA 1
ATOM 623 C C . GLU A 1 77 ? 63.142 24.798 2.161 1.00 29.62 77 GLU A C 1
ATOM 625 O O . GLU A 1 77 ? 62.593 25.875 2.364 1.00 29.62 77 GLU A O 1
ATOM 630 N N . SER A 1 78 ? 63.467 24.374 0.936 1.00 26.56 78 SER A N 1
ATOM 631 C CA . SER A 1 78 ? 63.019 25.008 -0.305 1.00 26.56 78 SER A CA 1
ATOM 632 C C . SER A 1 78 ? 61.728 24.362 -0.822 1.00 26.56 78 SER A C 1
ATOM 634 O O . SER A 1 78 ? 61.665 23.151 -1.056 1.00 26.56 78 SER A O 1
ATOM 636 N N . THR A 1 79 ? 60.690 25.172 -1.023 1.00 28.72 79 THR A N 1
ATOM 637 C CA . THR A 1 79 ? 59.443 24.782 -1.689 1.00 28.72 79 THR A CA 1
ATOM 638 C C . THR A 1 79 ? 59.680 24.579 -3.187 1.00 28.72 79 THR A C 1
ATOM 640 O O . THR A 1 79 ? 60.031 25.510 -3.908 1.00 28.72 79 THR A O 1
ATOM 643 N N . GLY A 1 80 ? 59.464 23.351 -3.675 1.00 29.06 80 GLY A N 1
ATOM 644 C CA . GLY A 1 80 ? 59.750 22.956 -5.060 1.00 29.06 80 GLY A CA 1
ATOM 645 C C . GLY A 1 80 ? 58.984 23.769 -6.109 1.00 29.06 80 GLY A C 1
ATOM 646 O O . GLY A 1 80 ? 57.819 23.492 -6.400 1.00 29.06 80 GLY A O 1
ATOM 647 N N . ASN A 1 81 ? 59.657 24.759 -6.697 1.00 30.95 81 ASN A N 1
ATOM 648 C CA . ASN A 1 81 ? 59.054 25.716 -7.615 1.00 30.95 81 ASN A CA 1
ATOM 649 C C . ASN A 1 81 ? 58.861 25.093 -9.010 1.00 30.95 81 ASN A C 1
ATOM 651 O O . ASN A 1 81 ? 59.823 24.742 -9.694 1.00 30.95 81 ASN A O 1
ATOM 655 N N . ARG A 1 82 ? 57.605 24.929 -9.444 1.00 39.44 82 ARG A N 1
ATOM 656 C CA . ARG A 1 82 ? 57.254 24.052 -10.582 1.00 39.44 82 ARG A CA 1
ATOM 657 C C . ARG A 1 82 ? 57.666 24.581 -11.965 1.00 39.44 82 ARG A C 1
ATOM 659 O O . ARG A 1 82 ? 57.566 23.836 -12.931 1.00 39.44 82 ARG A O 1
ATOM 666 N N . GLN A 1 83 ? 58.133 25.827 -12.055 1.00 38.47 83 GLN A N 1
ATOM 667 C CA . GLN A 1 83 ? 58.564 26.462 -13.308 1.00 38.47 83 GLN A CA 1
ATOM 668 C C . GLN A 1 83 ? 60.037 26.184 -13.664 1.00 38.47 83 GLN A C 1
ATOM 670 O O . GLN A 1 83 ? 60.362 26.129 -14.845 1.00 38.47 83 GLN A O 1
ATOM 675 N N . ALA A 1 84 ? 60.910 25.910 -12.685 1.00 35.34 84 ALA A N 1
ATOM 676 C CA . ALA A 1 84 ? 62.333 25.645 -12.950 1.00 35.34 84 ALA A CA 1
ATOM 677 C C . ALA A 1 84 ? 62.560 24.376 -13.802 1.00 35.34 84 ALA A C 1
ATOM 679 O O . ALA A 1 84 ? 63.438 24.332 -14.658 1.00 35.34 84 ALA A O 1
ATOM 680 N N . LEU A 1 85 ? 61.717 23.354 -13.613 1.00 40.38 85 LEU A N 1
ATOM 681 C CA . LEU A 1 85 ? 61.817 22.075 -14.326 1.00 40.38 85 LEU A CA 1
ATOM 682 C C . LEU A 1 85 ? 61.391 22.139 -15.803 1.00 40.38 85 LEU A C 1
ATOM 684 O O . LEU A 1 85 ? 61.698 21.210 -16.549 1.00 40.38 85 LEU A O 1
ATOM 688 N N . GLU A 1 86 ? 60.687 23.188 -16.242 1.00 43.47 86 GLU A N 1
ATOM 689 C CA . GLU A 1 86 ? 60.271 23.321 -17.648 1.00 43.47 86 GLU A CA 1
ATOM 690 C C . GLU A 1 86 ? 61.320 24.049 -18.505 1.00 43.47 86 GLU A C 1
ATOM 692 O O . GLU A 1 86 ? 61.479 23.698 -19.677 1.00 43.47 86 GLU A O 1
ATOM 697 N N . GLU A 1 87 ? 62.104 24.972 -17.933 1.00 39.28 87 GLU A N 1
ATOM 698 C CA . GLU A 1 87 ? 63.217 25.618 -18.645 1.00 39.28 87 GLU A CA 1
ATOM 699 C C . GLU A 1 87 ? 64.407 24.665 -18.840 1.00 39.28 87 GLU A C 1
ATOM 701 O O . GLU A 1 87 ? 64.859 24.495 -19.975 1.00 39.28 87 GLU A O 1
ATOM 706 N N . ASP A 1 88 ? 64.843 23.948 -17.795 1.00 43.94 88 ASP A N 1
ATOM 707 C CA . ASP A 1 88 ? 65.914 22.937 -17.900 1.00 43.94 88 ASP A CA 1
ATOM 708 C C . ASP A 1 88 ? 65.574 21.848 -18.931 1.00 43.94 88 ASP A C 1
ATOM 710 O O . ASP A 1 88 ? 66.384 21.507 -19.801 1.00 43.94 88 ASP A O 1
ATOM 714 N N . ALA A 1 89 ? 64.336 21.341 -18.904 1.00 47.41 89 ALA A N 1
ATOM 715 C CA . ALA A 1 89 ? 63.865 20.334 -19.854 1.00 47.41 89 ALA A CA 1
ATOM 716 C C . ALA A 1 89 ? 63.838 20.838 -21.310 1.00 47.41 89 ALA A C 1
ATOM 718 O O . ALA A 1 89 ? 63.897 20.027 -22.241 1.00 47.41 89 ALA A O 1
ATOM 719 N N . HIS A 1 90 ? 63.762 22.154 -21.531 1.00 49.12 90 HIS A N 1
ATOM 720 C CA . HIS A 1 90 ? 63.824 22.757 -22.861 1.00 49.12 90 HIS A CA 1
ATOM 721 C C . HIS A 1 90 ? 65.265 23.105 -23.278 1.00 49.12 90 HIS A C 1
ATOM 723 O O . HIS A 1 90 ? 65.618 22.937 -24.450 1.00 49.12 90 HIS A O 1
ATOM 729 N N . ALA A 1 91 ? 66.120 23.508 -22.333 1.00 50.25 91 ALA A N 1
ATOM 730 C CA . ALA A 1 91 ? 67.543 23.771 -22.546 1.00 50.25 91 ALA A CA 1
ATOM 731 C C . ALA A 1 91 ? 68.314 22.496 -22.928 1.00 50.25 91 ALA A C 1
ATOM 733 O O . ALA A 1 91 ? 68.956 22.460 -23.983 1.00 50.25 91 ALA A O 1
ATOM 734 N N . VAL A 1 92 ? 68.167 21.413 -22.150 1.00 53.66 92 VAL A N 1
ATOM 735 C CA . VAL A 1 92 ? 68.775 20.096 -22.440 1.00 53.66 92 VAL A CA 1
ATOM 736 C C . VAL A 1 92 ? 68.389 19.618 -23.841 1.00 53.66 92 VAL A C 1
ATOM 738 O O . VAL A 1 92 ? 69.237 19.204 -24.628 1.00 53.66 92 VAL A O 1
ATOM 741 N N . LYS A 1 93 ? 67.118 19.783 -24.220 1.00 50.03 93 LYS A N 1
ATOM 742 C CA . LYS A 1 93 ? 66.591 19.359 -25.525 1.00 50.03 93 LYS A CA 1
ATOM 743 C C . LYS A 1 93 ? 67.148 20.164 -26.703 1.00 50.03 93 LYS A C 1
ATOM 745 O O . LYS A 1 93 ? 67.241 19.638 -27.813 1.00 50.03 93 LYS A O 1
ATOM 750 N N . ILE A 1 94 ? 67.533 21.422 -26.488 1.00 53.78 94 ILE A N 1
ATOM 751 C CA . ILE A 1 94 ? 68.249 22.239 -27.481 1.00 53.78 94 ILE A CA 1
ATOM 752 C C . ILE A 1 94 ? 69.721 21.810 -27.562 1.00 53.78 94 ILE A C 1
ATOM 754 O O . ILE A 1 94 ? 70.271 21.731 -28.665 1.00 53.78 94 ILE A O 1
ATOM 758 N N . GLN A 1 95 ? 70.343 21.484 -26.427 1.00 52.25 95 GLN A N 1
ATOM 759 C CA . GLN A 1 95 ? 71.728 21.017 -26.357 1.00 52.25 95 GLN A CA 1
ATOM 760 C C . GLN A 1 95 ? 71.911 19.654 -27.043 1.00 52.25 95 GLN A C 1
ATOM 762 O O . GLN A 1 95 ? 72.787 19.532 -27.902 1.00 52.25 95 GLN A O 1
ATOM 767 N N . ASP A 1 96 ? 71.027 18.685 -26.790 1.00 52.41 96 ASP A N 1
ATOM 768 C CA . ASP A 1 96 ? 71.013 17.373 -27.457 1.00 52.41 96 ASP A CA 1
ATOM 769 C C . ASP A 1 96 ? 70.861 17.495 -28.976 1.00 52.41 96 ASP A C 1
ATOM 771 O O . ASP A 1 96 ? 71.603 16.871 -29.734 1.00 52.41 96 ASP A O 1
ATOM 775 N N . ASN A 1 97 ? 69.946 18.346 -29.457 1.00 51.00 97 ASN A N 1
ATOM 776 C CA . ASN A 1 97 ? 69.784 18.577 -30.897 1.00 51.00 97 ASN A CA 1
ATOM 777 C C . ASN A 1 97 ? 71.039 19.209 -31.525 1.00 51.00 97 ASN A C 1
ATOM 779 O O . ASN A 1 97 ? 71.406 18.869 -32.654 1.00 51.00 97 ASN A O 1
ATOM 783 N N . ARG A 1 98 ? 71.729 20.099 -30.800 1.00 56.38 98 ARG A N 1
ATOM 784 C CA . ARG A 1 98 ? 72.975 20.734 -31.257 1.00 56.38 98 ARG A CA 1
ATOM 785 C C . ARG A 1 98 ? 74.150 19.744 -31.255 1.00 56.38 98 ARG A C 1
ATOM 787 O O . ARG A 1 98 ? 74.938 19.744 -32.202 1.00 56.38 98 ARG A O 1
ATOM 794 N N . ALA A 1 99 ? 74.224 18.852 -30.266 1.00 54.59 99 ALA A N 1
ATOM 795 C CA . ALA A 1 99 ? 75.185 17.750 -30.213 1.00 54.59 99 ALA A CA 1
ATOM 796 C C . ALA A 1 99 ? 74.936 16.720 -31.330 1.00 54.59 99 ALA A C 1
ATOM 798 O O . ALA A 1 99 ? 75.862 16.361 -32.060 1.00 54.59 99 ALA A O 1
ATOM 799 N N . HIS A 1 100 ? 73.681 16.315 -31.544 1.00 55.09 100 HIS A N 1
ATOM 800 C CA . HIS A 1 100 ? 73.273 15.401 -32.614 1.00 55.09 100 HIS A CA 1
ATOM 801 C C . HIS A 1 100 ? 73.610 15.959 -34.006 1.00 55.09 100 HIS A C 1
ATOM 803 O O . HIS A 1 100 ? 74.216 15.259 -34.819 1.00 55.09 100 HIS A O 1
ATOM 809 N N . GLN A 1 101 ? 73.324 17.241 -34.272 1.00 55.94 101 GLN A N 1
ATOM 810 C CA . GLN A 1 101 ? 73.727 17.880 -35.531 1.00 55.94 101 GLN A CA 1
ATOM 811 C C . GLN A 1 101 ? 75.244 18.006 -35.705 1.00 55.94 101 GLN A C 1
ATOM 813 O O . GLN A 1 101 ? 75.712 17.999 -36.842 1.00 55.94 101 GLN A O 1
ATOM 818 N N . ASN A 1 102 ? 76.024 18.128 -34.629 1.00 56.91 102 ASN A N 1
ATOM 819 C CA . ASN A 1 102 ? 77.483 18.146 -34.732 1.00 56.91 102 ASN A CA 1
ATOM 820 C C . ASN A 1 102 ? 78.062 16.740 -34.960 1.00 56.91 102 ASN A C 1
ATOM 822 O O . ASN A 1 102 ? 78.954 16.603 -35.795 1.00 56.91 102 ASN A O 1
ATOM 826 N N . ASN A 1 103 ? 77.494 15.693 -34.353 1.00 54.38 103 ASN A N 1
ATOM 827 C CA . ASN A 1 103 ? 77.816 14.304 -34.704 1.00 54.38 103 ASN A CA 1
ATOM 828 C C . ASN A 1 103 ? 77.507 14.015 -36.184 1.00 54.38 103 ASN A C 1
ATOM 830 O O . ASN A 1 103 ? 78.367 13.517 -36.900 1.00 54.38 103 ASN A O 1
ATOM 834 N N . LEU A 1 104 ? 76.347 14.437 -36.701 1.00 52.47 104 LEU A N 1
ATOM 835 C CA . LEU A 1 104 ? 75.981 14.284 -38.121 1.00 52.47 104 LEU A CA 1
ATOM 836 C C . LEU A 1 104 ? 76.875 15.058 -39.118 1.00 52.47 104 LEU A C 1
ATOM 838 O O . LEU A 1 104 ? 76.760 14.840 -40.325 1.00 52.47 104 LEU A O 1
ATOM 842 N N . LYS A 1 105 ? 77.760 15.953 -38.652 1.00 53.75 105 LYS A N 1
ATOM 843 C CA . LYS A 1 105 ? 78.810 16.594 -39.473 1.00 53.75 105 LYS A CA 1
ATOM 844 C C . LYS A 1 105 ? 80.131 15.814 -39.460 1.00 53.75 105 LYS A C 1
ATOM 846 O O . LYS A 1 105 ? 80.938 15.999 -40.363 1.00 53.75 105 LYS A O 1
ATOM 851 N N . GLN A 1 106 ? 80.339 14.950 -38.466 1.00 50.03 106 GLN A N 1
ATOM 852 C CA . GLN A 1 106 ? 81.532 14.111 -38.306 1.00 50.03 106 GLN A CA 1
ATOM 853 C C . GLN A 1 106 ? 81.415 12.752 -39.022 1.00 50.03 106 GLN A C 1
ATOM 855 O O . GLN A 1 106 ? 82.344 11.952 -38.943 1.00 50.03 106 GLN A O 1
ATOM 860 N N . LEU A 1 107 ? 80.303 12.474 -39.718 1.00 48.91 107 LEU A N 1
ATOM 861 C CA . LEU A 1 107 ? 80.045 11.209 -40.419 1.00 48.91 107 LEU A CA 1
ATOM 862 C C . LEU A 1 107 ? 80.001 11.390 -41.944 1.00 48.91 107 LEU A C 1
ATOM 864 O O . LEU A 1 107 ? 79.440 12.363 -42.458 1.00 48.91 107 LEU A O 1
ATOM 868 N N . CYS A 1 108 ? 80.514 10.407 -42.682 1.00 48.81 108 CYS A N 1
ATOM 869 C CA . CYS A 1 108 ? 80.358 10.328 -44.131 1.00 48.81 108 CYS A CA 1
ATOM 870 C C . CYS A 1 108 ? 78.890 10.071 -44.506 1.00 48.81 108 CYS A C 1
ATOM 872 O O . CYS A 1 108 ? 78.303 9.063 -44.118 1.00 48.81 108 CYS A O 1
ATOM 874 N N . ARG A 1 109 ? 78.298 10.945 -45.330 1.00 47.41 109 ARG A N 1
ATOM 875 C CA . ARG A 1 109 ? 76.874 10.874 -45.716 1.00 47.41 109 ARG A CA 1
ATOM 876 C C . ARG A 1 109 ? 76.493 9.722 -46.657 1.00 47.41 109 ARG A C 1
ATOM 878 O O . ARG A 1 109 ? 75.313 9.587 -46.957 1.00 47.41 109 ARG A O 1
ATOM 885 N N . ILE A 1 110 ? 77.457 8.922 -47.121 1.00 41.16 110 ILE A N 1
ATOM 886 C CA . ILE A 1 110 ? 77.214 7.774 -48.014 1.00 41.16 110 ILE A CA 1
ATOM 887 C C . ILE A 1 110 ? 77.321 6.440 -47.256 1.00 41.16 110 ILE A C 1
ATOM 889 O O . ILE A 1 110 ? 76.484 5.570 -47.460 1.00 41.16 110 ILE A O 1
ATOM 893 N N . CYS A 1 111 ? 78.301 6.285 -46.355 1.00 44.38 111 CYS A N 1
ATOM 894 C CA . CYS A 1 111 ? 78.547 5.029 -45.623 1.00 44.38 111 CYS A CA 1
ATOM 895 C C . CYS A 1 111 ? 78.387 5.114 -44.091 1.00 44.38 111 CYS A C 1
ATOM 897 O O . CYS A 1 111 ? 78.539 4.108 -43.408 1.00 44.38 111 CYS A O 1
ATOM 899 N N . GLY A 1 112 ? 78.114 6.293 -43.522 1.00 44.91 112 GLY A N 1
ATOM 900 C CA . GLY A 1 112 ? 77.864 6.482 -42.085 1.00 44.91 112 GLY A CA 1
ATOM 901 C C . GLY A 1 112 ? 79.095 6.454 -41.166 1.00 44.91 112 GLY A C 1
ATOM 902 O O . GLY A 1 112 ? 78.960 6.753 -39.983 1.00 44.91 112 GLY A O 1
ATOM 903 N N . VAL A 1 113 ? 80.288 6.136 -41.680 1.00 45.06 113 VAL A N 1
ATOM 904 C CA . VAL A 1 113 ? 81.537 6.039 -40.896 1.00 45.06 113 VAL A CA 1
ATOM 905 C C . VAL A 1 113 ? 82.065 7.424 -40.495 1.00 45.06 113 VAL A C 1
ATOM 907 O O . VAL A 1 113 ? 81.925 8.389 -41.250 1.00 45.06 113 VAL A O 1
ATOM 910 N N . SER A 1 114 ? 82.683 7.534 -39.313 1.00 48.91 114 SER A N 1
ATOM 911 C CA . SER A 1 114 ? 83.206 8.793 -38.772 1.00 48.91 114 SER A CA 1
ATOM 912 C C . SER A 1 114 ? 84.561 9.221 -39.351 1.00 48.91 114 SER A C 1
ATOM 914 O O . SER A 1 114 ? 85.445 8.409 -39.637 1.00 48.91 114 SER A O 1
ATOM 916 N N . PHE A 1 115 ? 84.753 10.533 -39.494 1.00 45.19 115 PHE A N 1
ATOM 917 C CA . PHE A 1 115 ? 86.021 11.125 -39.909 1.00 45.19 115 PHE A CA 1
ATOM 918 C C . PHE A 1 115 ? 86.997 11.182 -38.724 1.00 45.19 115 PHE A C 1
ATOM 920 O O . PHE A 1 115 ? 86.822 11.986 -37.812 1.00 45.19 115 PHE A O 1
ATOM 927 N N . LYS A 1 116 ? 88.075 10.385 -38.751 1.00 45.03 116 LYS A N 1
ATOM 928 C CA . LYS A 1 116 ? 89.173 10.532 -37.776 1.00 45.03 116 LYS A CA 1
ATOM 929 C C . LYS A 1 116 ? 89.788 11.932 -37.870 1.00 45.03 116 LYS A C 1
ATOM 931 O O . LYS A 1 116 ? 90.146 12.383 -38.963 1.00 45.03 116 LYS A O 1
ATOM 936 N N . THR A 1 117 ? 89.901 12.621 -36.741 1.00 46.97 117 THR A N 1
ATOM 937 C CA . THR A 1 117 ? 90.461 13.972 -36.645 1.00 46.97 117 THR A CA 1
ATOM 938 C C . THR A 1 117 ? 91.978 13.937 -36.530 1.00 46.97 117 THR A C 1
ATOM 940 O O . THR A 1 117 ? 92.495 13.594 -35.476 1.00 46.97 117 THR A O 1
ATOM 943 N N . ASP A 1 118 ? 92.648 14.390 -37.584 1.00 36.09 118 ASP A N 1
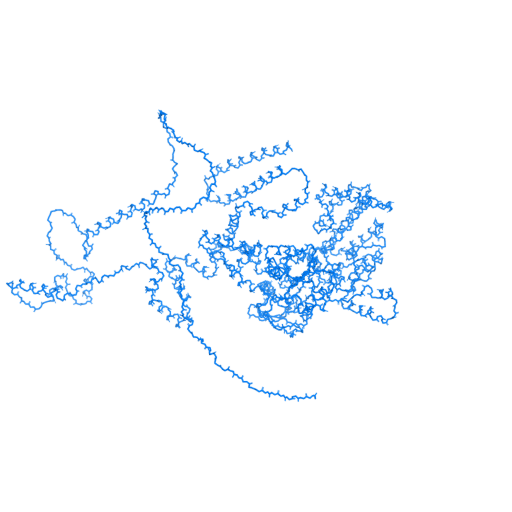ATOM 944 C CA . ASP A 1 118 ? 93.982 14.981 -37.522 1.00 36.09 118 ASP A CA 1
ATOM 945 C C . ASP A 1 118 ? 93.951 16.250 -38.375 1.00 36.09 118 ASP A C 1
ATOM 947 O O . ASP A 1 118 ? 93.252 16.309 -39.400 1.00 36.09 118 ASP A O 1
ATOM 951 N N . CYS A 1 119 ? 94.645 17.287 -37.912 1.00 45.41 119 CYS A N 1
ATOM 952 C CA . CYS A 1 119 ? 94.769 18.565 -38.600 1.00 45.41 119 CYS A CA 1
ATOM 953 C C . CYS A 1 119 ? 96.006 18.582 -39.514 1.00 45.41 119 CYS A C 1
ATOM 955 O O . CYS A 1 119 ? 96.979 17.877 -39.280 1.00 45.41 119 CYS A O 1
ATOM 957 N N . TYR A 1 120 ? 95.949 19.432 -40.546 1.00 44.41 120 TYR A N 1
ATOM 958 C CA . TYR A 1 120 ? 96.948 19.597 -41.614 1.00 44.41 120 TYR A CA 1
ATOM 959 C C . TYR A 1 120 ? 97.049 18.427 -42.621 1.00 44.41 120 TYR A C 1
ATOM 961 O O . TYR A 1 120 ? 97.601 17.372 -42.345 1.00 44.41 120 TYR A O 1
ATOM 969 N N . LYS A 1 121 ? 96.594 18.711 -43.857 1.00 48.38 121 LYS A N 1
ATOM 970 C CA . LYS A 1 121 ? 96.546 17.849 -45.064 1.00 48.38 121 LYS A CA 1
ATOM 971 C C . LYS A 1 121 ? 95.534 16.691 -45.028 1.00 48.38 121 LYS A C 1
ATOM 973 O O . LYS A 1 121 ? 95.697 15.719 -44.304 1.00 48.38 121 LYS A O 1
ATOM 978 N N . LYS A 1 122 ? 94.545 16.742 -45.932 1.00 32.41 122 LYS A N 1
ATOM 979 C CA . LYS A 1 122 ? 93.739 15.580 -46.349 1.00 32.41 122 LYS A CA 1
ATOM 980 C C . LYS A 1 122 ? 93.489 15.602 -47.857 1.00 32.41 122 LYS A C 1
ATOM 982 O O . LYS A 1 122 ? 92.667 16.374 -48.342 1.00 32.41 122 LYS A O 1
ATOM 987 N N . THR A 1 123 ? 94.188 14.720 -48.562 1.00 28.77 123 THR A N 1
ATOM 988 C CA . THR A 1 123 ? 93.916 14.330 -49.953 1.00 28.77 123 THR A CA 1
ATOM 989 C C . THR A 1 123 ? 93.321 12.917 -49.935 1.00 28.77 123 THR A C 1
ATOM 991 O O . THR A 1 123 ? 93.610 12.145 -49.022 1.00 28.77 123 THR A O 1
ATOM 994 N N . TYR A 1 124 ? 92.477 12.573 -50.908 1.00 40.22 124 TYR A N 1
ATOM 995 C CA . TYR A 1 124 ? 91.870 11.239 -51.031 1.00 40.22 124 TYR A CA 1
ATOM 996 C C . TYR A 1 124 ? 92.898 10.190 -51.502 1.00 40.22 124 TYR A C 1
ATOM 998 O O . TYR A 1 124 ? 93.858 10.549 -52.187 1.00 40.22 124 TYR A O 1
ATOM 1006 N N . PRO A 1 125 ? 92.707 8.905 -51.151 1.00 36.59 125 PRO A N 1
ATOM 1007 C CA . PRO A 1 125 ? 92.155 7.975 -52.150 1.00 36.59 125 PRO A CA 1
ATOM 1008 C C . PRO A 1 125 ? 91.123 6.977 -51.578 1.00 36.59 125 PRO A C 1
ATOM 1010 O O . PRO A 1 125 ? 90.925 6.892 -50.368 1.00 36.59 125 PRO A O 1
ATOM 1013 N N . VAL A 1 126 ? 90.457 6.211 -52.456 1.00 40.66 126 VAL A N 1
ATOM 1014 C CA . VAL A 1 126 ? 89.384 5.259 -52.097 1.00 40.66 126 VAL A CA 1
ATOM 1015 C C . VAL A 1 126 ? 89.648 3.880 -52.718 1.00 40.66 126 VAL A C 1
ATOM 1017 O O . VAL A 1 126 ? 89.152 3.582 -53.799 1.00 40.66 126 VAL A O 1
ATOM 1020 N N . HIS A 1 127 ? 90.406 3.024 -52.025 1.00 40.94 127 HIS A N 1
ATOM 1021 C CA . HIS A 1 127 ? 90.572 1.609 -52.388 1.00 40.94 127 HIS A CA 1
ATOM 1022 C C . HIS A 1 127 ? 90.636 0.718 -51.139 1.00 40.94 127 HIS A C 1
ATOM 1024 O O . HIS A 1 127 ? 91.320 1.041 -50.171 1.00 40.94 127 HIS A O 1
ATOM 1030 N N . GLY A 1 128 ? 89.923 -0.409 -51.181 1.00 48.03 128 GLY A N 1
ATOM 1031 C CA . GLY A 1 128 ? 89.863 -1.427 -50.131 1.00 48.03 128 GLY A CA 1
ATOM 1032 C C . GLY A 1 128 ? 89.020 -2.634 -50.580 1.00 48.03 128 GLY A C 1
ATOM 1033 O O . GLY A 1 128 ? 88.315 -2.528 -51.590 1.00 48.03 128 GLY A O 1
ATOM 1034 N N . PRO A 1 129 ? 89.106 -3.782 -49.885 1.00 49.25 129 PRO A N 1
ATOM 1035 C CA . PRO A 1 129 ? 88.338 -4.984 -50.216 1.00 49.25 129 PRO A CA 1
ATOM 1036 C C . PRO A 1 129 ? 86.839 -4.844 -49.899 1.00 49.25 129 PRO A C 1
ATOM 1038 O O . PRO A 1 129 ? 86.409 -3.920 -49.206 1.00 49.25 129 PRO A O 1
ATOM 1041 N N . VAL A 1 130 ? 86.046 -5.778 -50.428 1.00 56.50 130 VAL A N 1
ATOM 1042 C CA . VAL A 1 130 ? 84.602 -5.908 -50.157 1.00 56.50 130 VAL A CA 1
ATOM 1043 C C . VAL A 1 130 ? 84.378 -6.617 -48.809 1.00 56.50 130 VAL A C 1
ATOM 1045 O O . VAL A 1 130 ? 85.204 -7.423 -48.385 1.00 56.50 130 VAL A O 1
ATOM 1048 N N . ASP A 1 131 ? 83.277 -6.316 -48.121 1.00 55.69 131 ASP A N 1
ATOM 1049 C CA . ASP A 1 131 ? 82.937 -6.855 -46.801 1.00 55.69 131 ASP A CA 1
ATOM 1050 C C . ASP A 1 131 ? 82.314 -8.268 -46.845 1.00 55.69 131 ASP A C 1
ATOM 1052 O O . ASP A 1 131 ? 81.707 -8.683 -47.836 1.00 55.69 131 ASP A O 1
ATOM 1056 N N . ASP A 1 132 ? 82.457 -9.029 -45.752 1.00 52.44 132 ASP A N 1
ATOM 1057 C CA . ASP A 1 132 ? 82.100 -10.460 -45.685 1.00 52.44 132 ASP A CA 1
ATOM 1058 C C . ASP A 1 132 ? 80.613 -10.763 -45.946 1.00 52.44 132 ASP A C 1
ATOM 1060 O O . ASP A 1 132 ? 80.265 -11.834 -46.460 1.00 52.44 132 ASP A O 1
ATOM 1064 N N . GLU A 1 133 ? 79.718 -9.832 -45.613 1.00 57.09 133 GLU A N 1
ATOM 1065 C CA . GLU A 1 133 ? 78.279 -9.980 -45.845 1.00 57.09 133 GLU A CA 1
ATOM 1066 C C . GLU A 1 133 ? 77.943 -9.842 -47.342 1.00 57.09 133 GLU A C 1
ATOM 1068 O O . GLU A 1 133 ? 77.257 -10.698 -47.917 1.00 57.09 133 GLU A O 1
ATOM 1073 N N . THR A 1 134 ? 78.553 -8.869 -48.023 1.00 54.25 134 THR A N 1
ATOM 1074 C CA . THR A 1 134 ? 78.495 -8.731 -49.486 1.00 54.25 134 THR A CA 1
ATOM 1075 C C . THR A 1 134 ? 79.200 -9.896 -50.198 1.00 54.25 134 THR A C 1
ATOM 1077 O O . THR A 1 134 ? 78.667 -10.440 -51.168 1.00 54.25 134 THR A O 1
ATOM 1080 N N . LEU A 1 135 ? 80.339 -10.384 -49.690 1.00 55.25 135 LEU A N 1
ATOM 1081 C CA . LEU A 1 135 ? 81.039 -11.572 -50.211 1.00 55.25 135 LEU A CA 1
ATOM 1082 C C . LEU A 1 135 ? 80.224 -12.873 -50.080 1.00 55.25 135 LEU A C 1
ATOM 1084 O O . LEU A 1 135 ? 80.403 -13.795 -50.884 1.00 55.25 135 LEU A O 1
ATOM 1088 N N . ARG A 1 136 ? 79.314 -12.977 -49.102 1.00 56.62 136 ARG A N 1
ATOM 1089 C CA . ARG A 1 136 ? 78.324 -14.071 -49.032 1.00 56.62 136 ARG A CA 1
ATOM 1090 C C . ARG A 1 136 ? 77.233 -13.931 -50.096 1.00 56.62 136 ARG A C 1
ATOM 1092 O O . ARG A 1 136 ? 76.839 -14.938 -50.684 1.00 56.62 136 ARG A O 1
ATOM 1099 N N . LEU A 1 137 ? 76.771 -12.712 -50.379 1.00 55.66 137 LEU A N 1
ATOM 1100 C CA . LEU A 1 137 ? 75.792 -12.442 -51.442 1.00 55.66 137 LEU A CA 1
ATOM 1101 C C . LEU A 1 137 ? 76.366 -12.677 -52.850 1.00 55.66 137 LEU A C 1
ATOM 1103 O O . LEU A 1 137 ? 75.657 -13.206 -53.706 1.00 55.66 137 LEU A O 1
ATOM 1107 N N . LEU A 1 138 ? 77.642 -12.350 -53.078 1.00 55.69 138 LEU A N 1
ATOM 1108 C CA . LEU A 1 138 ? 78.348 -12.609 -54.341 1.00 55.69 138 LEU A CA 1
ATOM 1109 C C . LEU A 1 138 ? 78.581 -14.110 -54.574 1.00 55.69 138 LEU A C 1
ATOM 1111 O O . LEU A 1 138 ? 78.283 -14.607 -55.662 1.00 55.69 138 LEU A O 1
ATOM 1115 N N . ARG A 1 139 ? 78.993 -14.862 -53.539 1.00 58.31 139 ARG A N 1
ATOM 1116 C CA . ARG A 1 139 ? 79.099 -16.334 -53.610 1.00 58.31 139 ARG A CA 1
ATOM 1117 C C . ARG A 1 139 ? 77.757 -17.023 -53.874 1.00 58.31 139 ARG A C 1
ATOM 1119 O O . ARG A 1 139 ? 77.724 -17.995 -54.616 1.00 58.31 139 ARG A O 1
ATOM 1126 N N . LYS A 1 140 ? 76.639 -16.483 -53.372 1.00 58.22 140 LYS A N 1
ATOM 1127 C CA . LYS A 1 140 ? 75.273 -16.941 -53.716 1.00 58.22 140 LYS A CA 1
ATOM 1128 C C . LYS A 1 140 ? 74.830 -16.639 -55.160 1.00 58.22 140 LYS A C 1
ATOM 1130 O O . LYS A 1 140 ? 73.712 -16.998 -55.522 1.00 58.22 140 LYS A O 1
ATOM 1135 N N . LYS A 1 141 ? 75.659 -15.964 -55.963 1.00 54.25 141 LYS A N 1
ATOM 1136 C CA . LYS A 1 141 ? 75.402 -15.601 -57.368 1.00 54.25 141 LYS A CA 1
ATOM 1137 C C . LYS A 1 141 ? 76.570 -15.958 -58.302 1.00 54.25 141 LYS A C 1
ATOM 1139 O O . LYS A 1 141 ? 76.693 -15.352 -59.362 1.00 54.25 141 LYS A O 1
ATOM 1144 N N . GLU A 1 142 ? 77.441 -16.879 -57.882 1.00 44.78 142 GLU A N 1
ATOM 1145 C CA . GLU A 1 142 ? 78.578 -17.396 -58.668 1.00 44.78 142 GLU A CA 1
ATOM 1146 C C . GLU A 1 142 ? 79.530 -16.311 -59.225 1.00 44.78 142 GLU A C 1
ATOM 1148 O O . GLU A 1 142 ? 80.181 -16.493 -60.252 1.00 44.78 142 GLU A O 1
ATOM 1153 N N . LYS A 1 143 ? 79.656 -15.167 -58.531 1.00 55.19 143 LYS A N 1
ATOM 1154 C CA . LYS A 1 143 ? 80.606 -14.096 -58.886 1.00 55.19 143 LYS A CA 1
ATOM 1155 C C . LYS A 1 143 ? 81.843 -14.124 -57.985 1.00 55.19 143 LYS A C 1
ATOM 1157 O O . LYS A 1 143 ? 81.733 -14.230 -56.767 1.00 55.19 143 LYS A O 1
ATOM 1162 N N . THR A 1 144 ? 83.017 -13.990 -58.604 1.00 52.50 144 THR A N 1
ATOM 1163 C CA . THR A 1 144 ? 84.345 -14.211 -57.996 1.00 52.50 144 THR A CA 1
ATOM 1164 C C . THR A 1 144 ? 85.098 -12.943 -57.571 1.00 52.50 144 THR A C 1
ATOM 1166 O O . THR A 1 144 ? 86.207 -13.052 -57.057 1.00 52.50 144 THR A O 1
ATOM 1169 N N . ALA A 1 145 ? 84.529 -11.748 -57.766 1.00 54.91 145 ALA A N 1
ATOM 1170 C CA . ALA A 1 145 ? 85.175 -10.482 -57.409 1.00 54.91 145 ALA A CA 1
ATOM 1171 C C . ALA A 1 145 ? 85.349 -10.321 -55.885 1.00 54.91 145 ALA A C 1
ATOM 1173 O O . ALA A 1 145 ? 84.395 -10.503 -55.125 1.00 54.91 145 ALA A O 1
ATOM 1174 N N . THR A 1 146 ? 86.555 -9.941 -55.451 1.00 51.78 146 THR A N 1
ATOM 1175 C CA . THR A 1 146 ? 86.919 -9.743 -54.033 1.00 51.78 146 THR A CA 1
ATOM 1176 C C . THR A 1 146 ? 87.294 -8.298 -53.689 1.00 51.78 146 THR A C 1
ATOM 1178 O O . THR A 1 146 ? 87.353 -7.946 -52.507 1.00 51.78 146 THR A O 1
ATOM 1181 N N . SER A 1 147 ? 87.492 -7.434 -54.691 1.00 51.19 147 SER A N 1
ATOM 1182 C CA . SER A 1 147 ? 87.757 -6.005 -54.514 1.00 51.19 147 SER A CA 1
ATOM 1183 C C . SER A 1 147 ? 86.712 -5.130 -55.220 1.00 51.19 147 SER A C 1
ATOM 1185 O O . SER A 1 147 ? 86.056 -5.554 -56.173 1.00 51.19 147 SER A O 1
ATOM 1187 N N . TRP A 1 148 ? 86.543 -3.889 -54.750 1.00 48.78 148 TRP A N 1
ATOM 1188 C CA . TRP A 1 148 ? 85.641 -2.922 -55.388 1.00 48.78 148 TRP A CA 1
ATOM 1189 C C . TRP A 1 148 ? 86.039 -2.552 -56.836 1.00 48.78 148 TRP A C 1
ATOM 1191 O O . TRP A 1 148 ? 85.133 -2.448 -57.662 1.00 48.78 148 TRP A O 1
ATOM 1201 N N . PRO A 1 149 ? 87.335 -2.404 -57.197 1.00 46.53 149 PRO A N 1
ATOM 1202 C CA . PRO A 1 149 ? 87.758 -2.237 -58.592 1.00 46.53 149 PRO A CA 1
ATOM 1203 C C . PRO A 1 149 ? 87.272 -3.332 -59.556 1.00 46.53 149 PRO A C 1
ATOM 1205 O O . PRO A 1 149 ? 86.732 -2.999 -60.611 1.00 46.53 149 PRO A O 1
ATOM 1208 N N . ASP A 1 150 ? 87.373 -4.616 -59.185 1.00 46.62 150 ASP A N 1
ATOM 1209 C CA . ASP A 1 150 ? 86.977 -5.750 -60.051 1.00 46.62 150 ASP A CA 1
ATOM 1210 C C . ASP A 1 150 ? 85.472 -5.770 -60.374 1.00 46.62 150 ASP A C 1
ATOM 1212 O O . ASP A 1 150 ? 85.032 -6.381 -61.350 1.00 46.62 150 ASP A O 1
ATOM 1216 N N . LEU A 1 151 ? 84.671 -5.118 -59.527 1.00 46.41 151 LEU A N 1
ATOM 1217 C CA . LEU A 1 151 ? 83.226 -4.963 -59.685 1.00 46.41 151 LEU A CA 1
ATOM 1218 C C . LEU A 1 151 ? 82.836 -3.786 -60.590 1.00 46.41 151 LEU A C 1
ATOM 1220 O O . LEU A 1 151 ? 81.720 -3.777 -61.101 1.00 46.41 151 LEU A O 1
ATOM 1224 N N . ILE A 1 152 ? 83.734 -2.814 -60.783 1.00 48.28 152 ILE A N 1
ATOM 1225 C CA . ILE A 1 152 ? 83.500 -1.592 -61.571 1.00 48.28 152 ILE A CA 1
ATOM 1226 C C . ILE A 1 152 ? 84.100 -1.720 -62.981 1.00 48.28 152 ILE A C 1
ATOM 1228 O O . ILE A 1 152 ? 83.537 -1.201 -63.940 1.00 48.28 152 ILE A O 1
ATOM 1232 N N . ALA A 1 153 ? 85.191 -2.472 -63.145 1.00 47.19 153 ALA A N 1
ATOM 1233 C CA . ALA A 1 153 ? 85.873 -2.686 -64.428 1.00 47.19 153 ALA A CA 1
ATOM 1234 C C . ALA A 1 153 ? 85.134 -3.625 -65.418 1.00 47.19 153 ALA A C 1
ATOM 1236 O O . ALA A 1 153 ? 85.766 -4.199 -66.300 1.00 47.19 153 ALA A O 1
ATOM 1237 N N . LYS A 1 154 ? 83.816 -3.825 -65.266 1.00 48.12 154 LYS A N 1
ATOM 1238 C CA . LYS A 1 154 ? 82.998 -4.749 -66.081 1.00 48.12 154 LYS A CA 1
ATOM 1239 C C . LYS A 1 154 ? 81.781 -4.112 -66.768 1.00 48.12 154 LYS A C 1
ATOM 1241 O O . LYS A 1 154 ? 80.873 -4.826 -67.177 1.00 48.12 154 LYS A O 1
ATOM 1246 N N . GLU A 1 155 ? 81.780 -2.787 -66.912 1.00 44.81 155 GLU A N 1
ATOM 1247 C CA . GLU A 1 155 ? 80.773 -2.030 -67.677 1.00 44.81 155 GLU A CA 1
ATOM 1248 C C . GLU A 1 155 ? 81.422 -1.056 -68.690 1.00 44.81 155 GLU A C 1
ATOM 1250 O O . GLU A 1 155 ? 80.999 0.092 -68.812 1.00 44.81 155 GLU A O 1
ATOM 1255 N N . CYS A 1 156 ? 82.468 -1.494 -69.409 1.00 37.88 156 CYS A N 1
ATOM 1256 C CA . CYS A 1 156 ? 82.933 -0.855 -70.653 1.00 37.88 156 CYS A CA 1
ATOM 1257 C C . CYS A 1 156 ? 83.854 -1.804 -71.451 1.00 37.88 156 CYS A C 1
ATOM 1259 O O . CYS A 1 156 ? 84.860 -2.249 -70.905 1.00 37.88 156 CYS A O 1
ATOM 1261 N N . ASP A 1 157 ? 83.537 -2.078 -72.723 1.00 40.03 157 ASP A N 1
ATOM 1262 C CA . ASP A 1 157 ? 84.232 -3.066 -73.578 1.00 40.03 157 ASP A CA 1
ATOM 1263 C C . ASP A 1 157 ? 85.009 -2.427 -74.765 1.00 40.03 157 ASP A C 1
ATOM 1265 O O . ASP A 1 157 ? 85.151 -3.040 -75.821 1.00 40.03 157 ASP A O 1
ATOM 1269 N N . GLU A 1 158 ? 85.530 -1.198 -74.622 1.00 43.22 158 GLU A N 1
ATOM 1270 C CA . GLU A 1 158 ? 86.380 -0.543 -75.642 1.00 43.22 158 GLU A CA 1
ATOM 1271 C C . GLU A 1 158 ? 87.657 0.097 -75.057 1.00 43.22 158 GLU A C 1
ATOM 1273 O O . GLU A 1 158 ? 87.622 0.789 -74.037 1.00 43.22 158 GLU A O 1
ATOM 1278 N N . GLU A 1 159 ? 88.796 -0.082 -75.740 1.00 40.75 159 GLU A N 1
ATOM 1279 C CA . GLU A 1 159 ? 90.066 0.585 -75.417 1.00 40.75 159 GLU A CA 1
ATOM 1280 C C . GLU A 1 159 ? 90.157 1.981 -76.061 1.00 40.75 159 GLU A C 1
ATOM 1282 O O . GLU A 1 159 ? 89.983 2.135 -77.271 1.00 40.75 159 GLU A O 1
ATOM 1287 N N . ILE A 1 160 ? 90.505 3.014 -75.280 1.00 41.94 160 ILE A N 1
ATOM 1288 C CA . ILE A 1 160 ? 90.636 4.396 -75.776 1.00 41.94 160 ILE A CA 1
ATOM 1289 C C . ILE A 1 160 ? 92.007 4.986 -75.421 1.00 41.94 160 ILE A C 1
ATOM 1291 O O . ILE A 1 160 ? 92.405 5.066 -74.259 1.00 41.94 160 ILE A O 1
ATOM 1295 N N . LEU A 1 161 ? 92.719 5.473 -76.443 1.00 49.38 161 LEU A N 1
ATOM 1296 C CA . LEU A 1 161 ? 94.038 6.098 -76.313 1.00 49.38 161 LEU A CA 1
ATOM 1297 C C . LEU A 1 161 ? 94.021 7.355 -75.424 1.00 49.38 161 LEU A C 1
ATOM 1299 O O . LEU A 1 161 ? 93.275 8.309 -75.663 1.00 49.38 161 LEU A O 1
ATOM 1303 N N . HIS A 1 162 ? 94.948 7.386 -74.460 1.00 42.59 162 HIS A N 1
ATOM 1304 C CA . HIS A 1 162 ? 95.092 8.393 -73.397 1.00 42.59 162 HIS A CA 1
ATOM 1305 C C . HIS A 1 162 ? 95.016 9.860 -73.878 1.00 42.59 162 HIS A C 1
ATOM 1307 O O . HIS A 1 162 ? 94.455 10.714 -73.194 1.00 42.59 162 HIS A O 1
ATOM 1313 N N . GLY A 1 163 ? 95.502 10.159 -75.090 1.00 52.62 163 GLY A N 1
ATOM 1314 C CA . GLY A 1 163 ? 95.462 11.504 -75.683 1.00 52.62 163 GLY A CA 1
ATOM 1315 C C . GLY A 1 163 ? 94.063 12.056 -76.009 1.00 52.62 163 GLY A C 1
ATOM 1316 O O . GLY A 1 163 ? 93.926 13.265 -76.170 1.00 52.62 163 GLY A O 1
ATOM 1317 N N . LYS A 1 164 ? 93.017 11.217 -76.081 1.00 53.28 164 LYS A N 1
ATOM 1318 C CA . LYS A 1 164 ? 91.618 11.652 -76.303 1.00 53.28 164 LYS A CA 1
ATOM 1319 C C . LYS A 1 164 ? 90.748 11.623 -75.040 1.00 53.28 164 LYS A C 1
ATOM 1321 O O . LYS A 1 164 ? 89.587 12.034 -75.086 1.00 53.28 164 LYS A O 1
ATOM 1326 N N . TYR A 1 165 ? 91.308 11.211 -73.900 1.00 45.62 165 TYR A N 1
ATOM 1327 C CA . TYR A 1 165 ? 90.579 11.031 -72.640 1.00 45.62 165 TYR A CA 1
ATOM 1328 C C . TYR A 1 165 ? 89.849 12.303 -72.169 1.00 45.62 165 TYR A C 1
ATOM 1330 O O . TYR A 1 165 ? 88.734 12.223 -71.663 1.00 45.62 165 TYR A O 1
ATOM 1338 N N . GLY A 1 166 ? 90.414 13.492 -72.419 1.00 51.62 166 GLY A N 1
ATOM 1339 C CA . GLY A 1 166 ? 89.773 14.773 -72.089 1.00 51.62 166 GLY A CA 1
ATOM 1340 C C . GLY A 1 166 ? 88.488 15.066 -72.878 1.00 51.62 166 GLY A C 1
ATOM 1341 O O . GLY A 1 166 ? 87.532 15.585 -72.309 1.00 51.62 166 GLY A O 1
ATOM 1342 N N . GLN A 1 167 ? 88.422 14.694 -74.161 1.00 50.19 167 GLN A N 1
ATOM 1343 C CA . GLN A 1 167 ? 87.216 14.883 -74.983 1.00 50.19 167 GLN A CA 1
ATOM 1344 C C . GLN A 1 167 ? 86.145 13.833 -74.659 1.00 50.19 167 GLN A C 1
ATOM 1346 O O . GLN A 1 167 ? 84.965 14.168 -74.577 1.00 50.19 167 GLN A O 1
ATOM 1351 N N . HIS A 1 168 ? 86.558 12.594 -74.378 1.00 50.28 168 HIS A N 1
ATOM 1352 C CA . HIS A 1 168 ? 85.678 11.541 -73.863 1.00 50.28 168 HIS A CA 1
ATOM 1353 C C . HIS A 1 168 ? 85.071 11.918 -72.493 1.00 50.28 168 HIS A C 1
ATOM 1355 O O . HIS A 1 168 ? 83.870 11.754 -72.286 1.00 50.28 168 HIS A O 1
ATOM 1361 N N . LEU A 1 169 ? 85.856 12.528 -71.593 1.00 47.16 169 LEU A N 1
ATOM 1362 C CA . LEU A 1 169 ? 85.359 13.072 -70.322 1.00 47.16 169 LEU A CA 1
ATOM 1363 C C . LEU A 1 169 ? 84.339 14.204 -70.504 1.00 47.16 169 LEU A C 1
ATOM 1365 O O . LEU A 1 169 ? 83.353 14.229 -69.770 1.00 47.16 169 LEU A O 1
ATOM 1369 N N . SER A 1 170 ? 84.536 15.114 -71.465 1.00 51.91 170 SER A N 1
ATOM 1370 C CA . SER A 1 170 ? 83.539 16.151 -71.781 1.00 51.91 170 SER A CA 1
ATOM 1371 C C . SER A 1 170 ? 82.252 15.554 -72.353 1.00 51.91 170 SER A C 1
ATOM 1373 O O . SER A 1 170 ? 81.173 15.894 -71.872 1.00 51.91 170 SER A O 1
ATOM 1375 N N . GLY A 1 171 ? 82.351 14.594 -73.281 1.00 51.97 171 GLY A N 1
ATOM 1376 C CA . GLY A 1 171 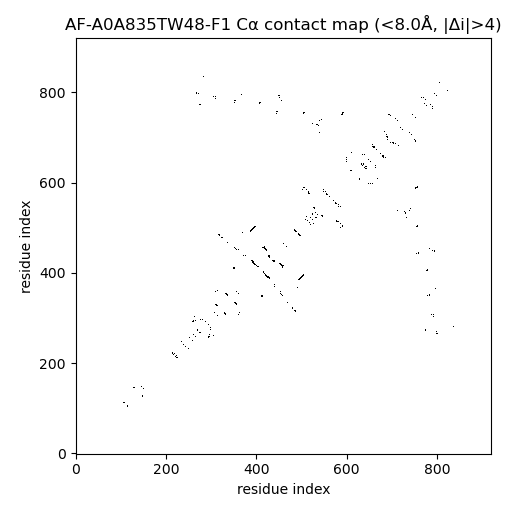? 81.188 13.870 -73.810 1.00 51.97 171 GLY A CA 1
ATOM 1377 C C . GLY A 1 171 ? 80.401 13.140 -72.716 1.00 51.97 171 GLY A C 1
ATOM 1378 O O . GLY A 1 171 ? 79.179 13.242 -72.655 1.00 51.97 171 GLY A O 1
ATOM 1379 N N . HIS A 1 172 ? 81.088 12.493 -71.769 1.00 48.44 172 HIS A N 1
ATOM 1380 C CA . HIS A 1 172 ? 80.437 11.912 -70.591 1.00 48.44 172 HIS A CA 1
ATOM 1381 C C . HIS A 1 172 ? 79.907 12.939 -69.588 1.00 48.44 172 HIS A C 1
ATOM 1383 O O . HIS A 1 172 ? 79.048 12.578 -68.785 1.00 48.44 172 HIS A O 1
ATOM 1389 N N . LYS A 1 173 ? 80.373 14.189 -69.607 1.00 47.94 173 LYS A N 1
ATOM 1390 C CA . LYS A 1 173 ? 79.805 15.266 -68.790 1.00 47.94 173 LYS A CA 1
ATOM 1391 C C . LYS A 1 173 ? 78.461 15.710 -69.360 1.00 47.94 173 LYS A C 1
ATOM 1393 O O . LYS A 1 173 ? 77.464 15.676 -68.648 1.00 47.94 173 LYS A O 1
ATOM 1398 N N . GLU A 1 174 ? 78.421 16.013 -70.654 1.00 47.12 174 GLU A N 1
ATOM 1399 C CA . GLU A 1 174 ? 77.211 16.487 -71.334 1.00 47.12 174 GLU A CA 1
ATOM 1400 C C . GLU A 1 174 ? 76.161 15.368 -71.476 1.00 47.12 174 GLU A C 1
ATOM 1402 O O . GLU A 1 174 ? 74.990 15.583 -71.163 1.00 47.12 174 GLU A O 1
ATOM 1407 N N . MET A 1 175 ? 76.555 14.125 -71.791 1.00 43.88 175 MET A N 1
ATOM 1408 C CA . MET A 1 175 ? 75.606 12.997 -71.809 1.00 43.88 175 MET A CA 1
ATOM 1409 C C . MET A 1 175 ? 75.101 12.585 -70.416 1.00 43.88 175 MET A C 1
ATOM 1411 O O . MET A 1 175 ? 73.980 12.088 -70.314 1.00 43.88 175 MET A O 1
ATOM 1415 N N . LYS A 1 176 ? 75.860 12.802 -69.328 1.00 42.34 176 LYS A N 1
ATOM 1416 C CA . LYS A 1 176 ? 75.356 12.542 -67.961 1.00 42.34 176 LYS A CA 1
ATOM 1417 C C . LYS A 1 176 ? 74.506 13.682 -67.396 1.00 42.34 176 LYS A C 1
ATOM 1419 O O . LYS A 1 176 ? 73.743 13.426 -66.470 1.00 42.34 176 LYS A O 1
ATOM 1424 N N . GLU A 1 177 ? 74.559 14.885 -67.963 1.00 44.06 177 GLU A N 1
ATOM 1425 C CA . GLU A 1 177 ? 73.525 15.906 -67.726 1.00 44.06 177 GLU A CA 1
ATOM 1426 C C . GLU A 1 177 ? 72.254 15.649 -68.560 1.00 44.06 177 GLU A C 1
ATOM 1428 O O . GLU A 1 177 ? 71.166 16.028 -68.130 1.00 44.06 177 GLU A O 1
ATOM 1433 N N . GLY A 1 178 ? 72.361 14.921 -69.679 1.00 48.62 178 GLY A N 1
ATOM 1434 C CA . GLY A 1 178 ? 71.218 14.415 -70.448 1.00 48.62 178 GLY A CA 1
ATOM 1435 C C . GLY A 1 178 ? 70.476 13.240 -69.790 1.00 48.62 178 GLY A C 1
ATOM 1436 O O . GLY A 1 178 ? 69.275 13.334 -69.544 1.00 48.62 178 GLY A O 1
ATOM 1437 N N . GLU A 1 179 ? 71.169 12.127 -69.507 1.00 47.84 179 GLU A N 1
ATOM 1438 C CA . GLU A 1 179 ? 70.516 10.844 -69.170 1.00 47.84 179 GLU A CA 1
ATOM 1439 C C . GLU A 1 179 ? 70.985 10.157 -67.872 1.00 47.84 179 GLU A C 1
ATOM 1441 O O . GLU A 1 179 ? 70.747 8.964 -67.677 1.00 47.84 179 GLU A O 1
ATOM 1446 N N . LEU A 1 180 ? 71.523 10.894 -66.889 1.00 44.88 180 LEU A N 1
ATOM 1447 C CA . LEU A 1 180 ? 71.311 10.458 -65.502 1.00 44.88 180 LEU A CA 1
ATOM 1448 C C . LEU A 1 180 ? 69.939 10.937 -65.023 1.00 44.88 180 LEU A C 1
ATOM 1450 O O . LEU A 1 180 ? 69.731 12.120 -64.752 1.00 44.88 180 LEU A O 1
ATOM 1454 N N . HIS A 1 181 ? 69.031 9.989 -64.779 1.00 46.09 181 HIS A N 1
ATOM 1455 C CA . HIS A 1 181 ? 67.925 10.197 -63.844 1.00 46.09 181 HIS A CA 1
ATOM 1456 C C . HIS A 1 181 ? 68.487 10.366 -62.422 1.00 46.09 181 HIS A C 1
ATOM 1458 O O . HIS A 1 181 ? 68.417 9.473 -61.575 1.00 46.09 181 HIS A O 1
ATOM 1464 N N . SER A 1 182 ? 69.047 11.548 -62.152 1.00 44.34 182 SER A N 1
ATOM 1465 C CA . SER A 1 182 ? 69.243 12.031 -60.791 1.00 44.34 182 SER A CA 1
ATOM 1466 C C . SER A 1 182 ? 67.918 11.883 -60.042 1.00 44.34 182 SER A C 1
ATOM 1468 O O . SER A 1 182 ? 66.841 12.112 -60.603 1.00 44.34 182 SER A O 1
ATOM 1470 N N . TYR A 1 183 ? 67.962 11.456 -58.779 1.00 54.66 183 TYR A N 1
ATOM 1471 C CA . TYR A 1 183 ? 66.739 11.270 -58.002 1.00 54.66 183 TYR A CA 1
ATOM 1472 C C . TYR A 1 183 ? 66.213 12.642 -57.561 1.00 54.66 183 TYR A C 1
ATOM 1474 O O . TYR A 1 183 ? 66.372 13.047 -56.408 1.00 54.66 183 TYR A O 1
ATOM 1482 N N . ILE A 1 184 ? 65.626 13.383 -58.510 1.00 60.34 184 ILE A N 1
ATOM 1483 C CA . ILE A 1 184 ? 65.042 14.705 -58.295 1.00 60.34 184 ILE A CA 1
ATOM 1484 C C . ILE A 1 184 ? 63.998 14.550 -57.198 1.00 60.34 184 ILE A C 1
ATOM 1486 O O . ILE A 1 184 ? 62.911 14.004 -57.408 1.00 60.34 184 ILE A O 1
ATOM 1490 N N . ASN A 1 185 ? 64.339 15.033 -56.007 1.00 73.44 185 ASN A N 1
ATOM 1491 C CA . ASN A 1 185 ? 63.407 15.123 -54.904 1.00 73.44 185 ASN A CA 1
ATOM 1492 C C . ASN A 1 185 ? 62.305 16.102 -55.325 1.00 73.44 185 ASN A C 1
ATOM 1494 O O . ASN A 1 185 ? 62.494 17.315 -55.258 1.00 73.44 185 ASN A O 1
ATOM 1498 N N . LYS A 1 186 ? 61.155 15.570 -55.759 1.00 80.88 186 LYS A N 1
ATOM 1499 C CA . LYS A 1 186 ? 59.991 16.320 -56.277 1.00 80.88 186 LYS A CA 1
ATOM 1500 C C . LYS A 1 186 ? 59.279 17.159 -55.197 1.00 80.88 186 LYS A C 1
ATOM 1502 O O . LYS A 1 186 ? 58.105 17.497 -55.333 1.00 80.88 186 LYS A O 1
ATOM 1507 N N . GLY A 1 187 ? 59.974 17.453 -54.100 1.00 78.56 187 GLY A N 1
ATOM 1508 C CA . GLY A 1 187 ? 59.451 18.061 -52.894 1.00 78.56 187 GLY A CA 1
ATOM 1509 C C . GLY A 1 187 ? 58.352 17.215 -52.254 1.00 78.56 187 GLY A C 1
ATOM 1510 O O . GLY A 1 187 ? 58.324 15.987 -52.331 1.00 78.56 187 GLY A O 1
ATOM 1511 N N . GLY A 1 188 ? 57.421 17.913 -51.612 1.00 80.69 188 GLY A N 1
ATOM 1512 C CA . GLY A 1 188 ? 56.321 17.316 -50.868 1.00 80.69 188 GLY A CA 1
ATOM 1513 C C . GLY A 1 188 ? 56.482 17.513 -49.364 1.00 80.69 188 GLY A C 1
ATOM 1514 O O . GLY A 1 188 ? 57.567 17.401 -48.797 1.00 80.69 188 GLY A O 1
ATOM 1515 N N . ARG A 1 189 ? 55.369 17.829 -48.697 1.00 81.56 189 ARG A N 1
ATOM 1516 C CA . ARG A 1 189 ? 55.344 18.055 -47.249 1.00 81.56 189 ARG A CA 1
ATOM 1517 C C . ARG A 1 189 ? 55.779 16.777 -46.506 1.00 81.56 189 ARG A C 1
ATOM 1519 O O . ARG A 1 189 ? 55.144 15.739 -46.724 1.00 81.56 189 ARG A O 1
ATOM 1526 N N . PRO A 1 190 ? 56.768 16.839 -45.589 1.00 87.00 190 PRO A N 1
ATOM 1527 C CA . PRO A 1 190 ? 57.189 15.687 -44.795 1.00 87.00 190 PRO A CA 1
ATOM 1528 C C . PRO A 1 190 ? 56.007 14.977 -44.124 1.00 87.00 190 PRO A C 1
ATOM 1530 O O . PRO A 1 190 ? 55.110 15.613 -43.556 1.00 87.00 190 PRO A O 1
ATOM 1533 N N . ARG A 1 191 ? 55.983 13.640 -44.207 1.00 89.19 191 ARG A N 1
ATOM 1534 C CA . ARG A 1 191 ? 54.878 12.821 -43.691 1.00 89.19 191 ARG A CA 1
ATOM 1535 C C . ARG A 1 191 ? 54.860 12.844 -42.162 1.00 89.19 191 ARG A C 1
ATOM 1537 O O . ARG A 1 191 ? 55.500 12.024 -41.517 1.00 89.19 191 ARG A O 1
ATOM 1544 N N . GLN A 1 192 ? 54.052 13.738 -41.598 1.00 92.00 192 GLN A N 1
ATOM 1545 C CA . GLN A 1 192 ? 53.776 13.787 -40.161 1.00 92.00 192 GLN A CA 1
ATOM 1546 C C . GLN A 1 192 ? 53.268 12.431 -39.629 1.00 92.00 192 GLN A C 1
ATOM 1548 O O . GLN A 1 192 ? 52.610 11.661 -40.351 1.00 92.00 192 GLN A O 1
ATOM 1553 N N . HIS A 1 193 ? 53.582 12.168 -38.356 1.00 93.44 193 HIS A N 1
ATOM 1554 C CA . HIS A 1 193 ? 53.146 10.988 -37.612 1.00 93.44 193 HIS A CA 1
ATOM 1555 C C . HIS A 1 193 ? 51.612 10.909 -37.538 1.00 93.44 193 HIS A C 1
ATOM 1557 O O . HIS A 1 193 ? 50.928 11.928 -37.494 1.00 93.44 193 HIS A O 1
ATOM 1563 N N . LEU A 1 194 ? 51.048 9.697 -37.527 1.00 92.81 194 LEU A N 1
ATOM 1564 C CA . LEU A 1 194 ? 49.600 9.504 -37.672 1.00 92.81 194 LEU A CA 1
ATOM 1565 C C . LEU A 1 194 ? 48.783 10.153 -36.539 1.00 92.81 194 LEU A C 1
ATOM 1567 O O . LEU A 1 194 ? 47.674 10.632 -36.782 1.00 92.81 194 LEU A O 1
ATOM 1571 N N . LEU A 1 195 ? 49.337 10.202 -35.324 1.00 92.69 195 LEU A N 1
ATOM 1572 C CA . LEU A 1 195 ? 48.661 10.756 -34.146 1.00 92.69 195 LEU A CA 1
ATOM 1573 C C . LEU A 1 195 ? 48.639 12.295 -34.107 1.00 92.69 195 LEU A C 1
ATOM 1575 O O . LEU A 1 195 ? 47.748 12.854 -33.479 1.00 92.69 195 LEU A O 1
ATOM 1579 N N . SER A 1 196 ? 49.548 12.989 -34.806 1.00 92.69 196 SER A N 1
ATOM 1580 C CA . SER A 1 196 ? 49.560 14.464 -34.888 1.00 92.69 196 SER A CA 1
ATOM 1581 C C . SER A 1 196 ? 48.782 15.024 -36.089 1.00 92.69 196 SER A C 1
ATOM 1583 O O . SER A 1 196 ? 48.796 16.227 -36.347 1.00 92.69 196 SER A O 1
ATOM 1585 N N . LEU A 1 197 ? 48.078 14.165 -36.834 1.00 94.19 197 LEU A N 1
ATOM 1586 C CA . LEU A 1 197 ? 47.243 14.548 -37.971 1.00 94.19 197 LEU A CA 1
ATOM 1587 C C . LEU A 1 197 ? 45.784 14.792 -37.568 1.00 94.19 197 LEU A C 1
ATOM 1589 O O . LEU A 1 197 ? 45.200 14.055 -36.779 1.00 94.19 197 LEU A O 1
ATOM 1593 N N . THR A 1 198 ? 45.138 15.768 -38.212 1.00 93.50 198 THR A N 1
ATOM 1594 C CA . THR A 1 198 ? 43.689 15.984 -38.068 1.00 93.50 198 THR A CA 1
ATOM 1595 C C . THR A 1 198 ? 42.887 14.798 -38.619 1.00 93.50 198 THR A C 1
ATOM 1597 O O . THR A 1 198 ? 43.323 14.123 -39.556 1.00 93.50 198 THR A O 1
ATOM 1600 N N . ARG A 1 199 ? 41.655 14.587 -38.127 1.00 92.56 199 ARG A N 1
ATOM 1601 C CA . ARG A 1 199 ? 40.773 13.481 -38.566 1.00 92.56 199 ARG A CA 1
ATOM 1602 C C . ARG A 1 199 ? 40.603 13.380 -40.094 1.00 92.56 199 ARG A C 1
ATOM 1604 O O . ARG A 1 199 ? 40.491 12.276 -40.624 1.00 92.56 199 ARG A O 1
ATOM 1611 N N . ARG A 1 200 ? 40.613 14.506 -40.827 1.00 92.06 200 ARG A N 1
ATOM 1612 C CA . ARG A 1 200 ? 40.547 14.520 -42.307 1.00 92.06 200 ARG A CA 1
ATOM 1613 C C . ARG A 1 200 ? 41.834 13.982 -42.941 1.00 92.06 200 ARG A C 1
ATOM 1615 O O . ARG A 1 200 ? 41.755 13.190 -43.879 1.00 92.06 200 ARG A O 1
ATOM 1622 N N . ALA A 1 201 ? 42.998 14.366 -42.418 1.00 92.56 201 ALA A N 1
ATOM 1623 C CA . ALA A 1 201 ? 44.291 13.871 -42.885 1.00 92.56 201 ALA A CA 1
ATOM 1624 C C . ALA A 1 201 ? 44.523 12.399 -42.494 1.00 92.56 201 ALA A C 1
ATOM 1626 O O . ALA A 1 201 ? 44.991 11.625 -43.326 1.00 92.56 201 ALA A O 1
ATOM 1627 N N . GLN A 1 202 ? 44.104 11.980 -41.294 1.00 92.56 202 GLN A N 1
ATOM 1628 C CA . GLN A 1 202 ? 44.086 10.571 -40.876 1.00 92.56 202 GLN A CA 1
ATOM 1629 C C . GLN A 1 202 ? 43.213 9.720 -41.812 1.00 92.56 202 GLN A C 1
ATOM 1631 O O . GLN A 1 202 ? 43.705 8.742 -42.371 1.00 92.56 202 GLN A O 1
ATOM 1636 N N . LYS A 1 203 ? 41.960 10.133 -42.083 1.00 93.12 203 LYS A N 1
ATOM 1637 C CA . LYS A 1 203 ? 41.072 9.453 -43.050 1.00 93.12 203 LYS A CA 1
ATOM 1638 C C . LYS A 1 203 ? 41.714 9.333 -44.438 1.00 93.12 203 LYS A C 1
ATOM 1640 O O . LYS A 1 203 ? 41.550 8.309 -45.090 1.00 93.12 203 LYS A O 1
ATOM 1645 N N . HIS A 1 204 ? 42.430 10.361 -44.899 1.00 93.19 204 HIS A N 1
ATOM 1646 C CA . HIS A 1 204 ? 43.104 10.337 -46.200 1.00 93.19 204 HIS A CA 1
ATOM 1647 C C . HIS A 1 204 ? 44.336 9.413 -46.217 1.00 93.19 204 HIS A C 1
ATOM 1649 O O . HIS A 1 204 ? 44.538 8.700 -47.198 1.00 93.19 204 HIS A O 1
ATOM 1655 N N . ARG A 1 205 ? 45.143 9.396 -45.143 1.00 93.12 205 ARG A N 1
ATOM 1656 C CA . ARG A 1 205 ? 46.323 8.520 -44.994 1.00 93.12 205 ARG A CA 1
ATOM 1657 C C . ARG A 1 205 ? 45.945 7.044 -44.856 1.00 93.12 205 ARG A C 1
ATOM 1659 O O . ARG A 1 205 ? 46.620 6.206 -45.436 1.00 93.12 205 ARG A O 1
ATOM 1666 N N . LEU A 1 206 ? 44.871 6.740 -44.127 1.00 95.19 206 LEU A N 1
ATOM 1667 C CA . LEU A 1 206 ? 44.381 5.378 -43.877 1.00 95.19 206 LEU A CA 1
ATOM 1668 C C . LEU A 1 206 ? 43.348 4.895 -44.911 1.00 95.19 206 LEU A C 1
ATOM 1670 O O . LEU A 1 206 ? 42.706 3.871 -44.692 1.00 95.19 206 LEU A O 1
ATOM 1674 N N . ARG A 1 207 ? 43.139 5.626 -46.017 1.00 94.81 207 ARG A N 1
ATOM 1675 C CA . ARG A 1 207 ? 42.025 5.363 -46.948 1.00 94.81 207 ARG A CA 1
ATOM 1676 C C . ARG A 1 207 ? 42.025 3.947 -47.528 1.00 94.81 207 ARG A C 1
ATOM 1678 O O . ARG A 1 207 ? 40.952 3.382 -47.705 1.00 94.81 207 ARG A O 1
ATOM 1685 N N . GLU A 1 208 ? 43.210 3.396 -47.790 1.00 94.31 208 GLU A N 1
ATOM 1686 C CA . GLU A 1 208 ? 43.362 2.102 -48.460 1.00 94.31 208 GLU A CA 1
ATOM 1687 C C . GLU A 1 208 ? 43.263 0.940 -47.474 1.00 94.31 208 GLU A C 1
ATOM 1689 O O . GLU A 1 208 ? 42.438 0.054 -47.664 1.00 94.31 208 GLU A O 1
ATOM 1694 N N . LEU A 1 209 ? 43.958 1.029 -46.334 1.00 93.75 209 LEU A N 1
ATOM 1695 C CA . LEU A 1 209 ? 43.769 0.091 -45.225 1.00 93.75 209 LEU A CA 1
ATOM 1696 C C . LEU A 1 209 ? 42.301 0.045 -44.767 1.00 93.75 209 LEU A C 1
ATOM 1698 O O . LEU A 1 209 ? 41.774 -1.026 -44.485 1.00 93.75 209 LEU A O 1
ATOM 1702 N N . LYS A 1 210 ? 41.594 1.186 -44.763 1.00 93.38 210 LYS A N 1
ATOM 1703 C CA . LYS A 1 210 ? 40.154 1.204 -44.472 1.00 93.38 210 LYS A CA 1
ATOM 1704 C C . LYS A 1 210 ? 39.323 0.455 -45.526 1.00 93.38 210 LYS A C 1
ATOM 1706 O O . LYS A 1 210 ? 38.321 -0.146 -45.152 1.00 93.38 210 LYS A O 1
ATOM 1711 N N . ARG A 1 211 ? 39.686 0.497 -46.812 1.00 93.12 211 ARG A N 1
ATOM 1712 C CA . ARG A 1 211 ? 39.012 -0.299 -47.856 1.00 93.12 211 ARG A CA 1
ATOM 1713 C C . ARG A 1 211 ? 39.273 -1.788 -47.658 1.00 93.12 211 ARG A C 1
ATOM 1715 O O . ARG A 1 211 ? 38.322 -2.553 -47.675 1.00 93.12 211 ARG A O 1
ATOM 1722 N N . GLN A 1 212 ? 40.523 -2.165 -47.394 1.00 93.88 212 GLN A N 1
ATOM 1723 C CA . GLN A 1 212 ? 40.933 -3.551 -47.148 1.00 93.88 212 GLN A CA 1
ATOM 1724 C C . GLN A 1 212 ? 40.210 -4.149 -45.932 1.00 93.88 212 GLN A C 1
ATOM 1726 O O . GLN A 1 212 ? 39.554 -5.176 -46.058 1.00 93.88 212 GLN A O 1
ATOM 1731 N N . VAL A 1 213 ? 40.232 -3.464 -44.782 1.00 93.00 213 VAL A N 1
ATOM 1732 C CA . VAL A 1 213 ? 39.525 -3.903 -43.561 1.00 93.00 213 VAL A CA 1
ATOM 1733 C C . VAL A 1 213 ? 38.007 -3.920 -43.763 1.00 93.00 213 VAL A C 1
ATOM 1735 O O . VAL A 1 213 ? 37.336 -4.800 -43.233 1.00 93.00 213 VAL A O 1
ATOM 1738 N N . LYS A 1 214 ? 37.451 -2.987 -44.552 1.00 92.81 214 LYS A N 1
ATOM 1739 C CA . LYS A 1 214 ? 36.028 -3.019 -44.910 1.00 92.81 214 LYS A CA 1
ATOM 1740 C C . LYS A 1 214 ? 35.688 -4.259 -45.757 1.00 92.81 214 LYS A C 1
ATOM 1742 O O . LYS A 1 214 ? 34.753 -4.963 -45.402 1.00 92.81 214 LYS A O 1
ATOM 1747 N N . ALA A 1 215 ? 36.443 -4.534 -46.821 1.00 92.81 215 ALA A N 1
ATOM 1748 C CA . ALA A 1 215 ? 36.203 -5.679 -47.701 1.00 92.81 215 ALA A CA 1
ATOM 1749 C C . ALA A 1 215 ? 36.408 -7.027 -46.984 1.00 92.81 215 ALA A C 1
ATOM 1751 O O . ALA A 1 215 ? 35.664 -7.967 -47.232 1.00 92.81 215 ALA A O 1
ATOM 1752 N N . PHE A 1 216 ? 37.369 -7.103 -46.056 1.00 94.81 216 PHE A N 1
ATOM 1753 C CA . PHE A 1 216 ? 37.531 -8.248 -45.158 1.00 94.81 216 PHE A CA 1
ATOM 1754 C C . PHE A 1 216 ? 36.293 -8.442 -44.270 1.00 94.81 216 PHE A C 1
ATOM 1756 O O . PHE A 1 216 ? 35.711 -9.522 -44.260 1.00 94.81 216 PHE A O 1
ATOM 1763 N N . ALA A 1 217 ? 35.841 -7.385 -43.584 1.00 93.56 217 ALA A N 1
ATOM 1764 C CA . ALA A 1 217 ? 34.674 -7.470 -42.709 1.00 93.56 217 ALA A CA 1
ATOM 1765 C C . ALA A 1 217 ? 33.390 -7.840 -43.475 1.00 93.56 217 ALA A C 1
ATOM 1767 O O . ALA A 1 217 ? 32.596 -8.630 -42.980 1.00 93.56 217 ALA A O 1
ATOM 1768 N N . GLU A 1 218 ? 33.195 -7.317 -44.691 1.00 92.62 218 GLU A N 1
ATOM 1769 C CA . GLU A 1 218 ? 32.068 -7.683 -45.567 1.00 92.62 218 GLU A CA 1
ATOM 1770 C C . GLU A 1 218 ? 32.129 -9.130 -46.085 1.00 92.62 218 GLU A C 1
ATOM 1772 O O . GLU A 1 218 ? 31.084 -9.668 -46.440 1.00 92.62 218 GLU A O 1
ATOM 1777 N N . LYS A 1 219 ? 33.312 -9.761 -46.128 1.00 93.38 219 LYS A N 1
ATOM 1778 C CA . LYS A 1 219 ? 33.485 -11.143 -46.602 1.00 93.38 219 LYS A CA 1
ATOM 1779 C C . LYS A 1 219 ? 33.381 -12.184 -45.486 1.00 93.38 219 LYS A C 1
ATOM 1781 O O . LYS A 1 219 ? 32.741 -13.207 -45.699 1.00 93.38 219 LYS A O 1
ATOM 1786 N N . GLU A 1 220 ? 34.021 -11.947 -44.340 1.00 90.62 220 GLU A N 1
ATOM 1787 C CA . GLU A 1 220 ? 34.153 -12.956 -43.272 1.00 90.62 220 GLU A CA 1
ATOM 1788 C C . GLU A 1 220 ? 33.251 -12.680 -42.047 1.00 90.62 220 GLU A C 1
ATOM 1790 O O . GLU A 1 220 ? 32.901 -13.606 -41.326 1.00 90.62 220 GLU A O 1
ATOM 1795 N N . GLU A 1 221 ? 32.872 -11.419 -41.792 1.00 88.38 221 GLU A N 1
ATOM 1796 C CA . GLU A 1 221 ? 32.360 -10.941 -40.484 1.00 88.38 221 GLU A CA 1
ATOM 1797 C C . GLU A 1 221 ? 31.032 -10.160 -40.617 1.00 88.38 221 GLU A C 1
ATOM 1799 O O . GLU A 1 221 ? 30.750 -9.216 -39.871 1.00 88.38 221 GLU A O 1
ATOM 1804 N N . GLY A 1 222 ? 30.231 -10.476 -41.644 1.00 88.31 222 GLY A N 1
ATOM 1805 C CA . GLY A 1 222 ? 28.904 -9.881 -41.888 1.00 88.31 222 GLY A CA 1
ATOM 1806 C C . GLY A 1 222 ? 28.876 -8.355 -42.091 1.00 88.31 222 GLY A C 1
ATOM 1807 O O . GLY A 1 222 ? 27.806 -7.749 -42.102 1.00 88.31 222 GLY A O 1
ATOM 1808 N N . GLY A 1 223 ? 30.036 -7.714 -42.240 1.00 89.31 223 GLY A N 1
ATOM 1809 C CA . GLY A 1 223 ? 30.194 -6.266 -42.341 1.00 89.31 223 GLY A CA 1
ATOM 1810 C C . GLY A 1 223 ? 30.457 -5.522 -41.023 1.00 89.31 223 GLY A C 1
ATOM 1811 O O . GLY A 1 223 ? 30.527 -4.288 -41.073 1.00 89.31 223 GLY A O 1
ATOM 1812 N N . ASP A 1 224 ? 30.654 -6.180 -39.867 1.00 89.44 224 ASP A N 1
ATOM 1813 C CA . ASP A 1 224 ? 30.963 -5.462 -38.611 1.00 89.44 224 ASP A CA 1
ATOM 1814 C C . ASP A 1 224 ? 32.428 -4.984 -38.525 1.00 89.44 224 ASP A C 1
ATOM 1816 O O . ASP A 1 224 ? 33.277 -5.464 -37.769 1.00 89.44 224 ASP A O 1
ATOM 1820 N N . ILE A 1 225 ? 32.696 -3.906 -39.261 1.00 90.94 225 ILE A N 1
ATOM 1821 C CA . ILE A 1 225 ? 33.951 -3.143 -39.224 1.00 90.94 225 ILE A CA 1
ATOM 1822 C C . ILE A 1 225 ? 34.276 -2.647 -37.799 1.00 90.94 225 ILE A C 1
ATOM 1824 O O . ILE A 1 225 ? 35.447 -2.426 -37.487 1.00 90.94 225 ILE A O 1
ATOM 1828 N N . LYS A 1 226 ? 33.282 -2.429 -36.923 1.00 88.12 226 LYS A N 1
ATOM 1829 C CA . LYS A 1 226 ? 33.510 -1.946 -35.551 1.00 88.12 226 LYS A CA 1
ATOM 1830 C C . LYS A 1 226 ? 34.071 -3.072 -34.683 1.00 88.12 226 LYS A C 1
ATOM 1832 O O . LYS A 1 226 ? 35.054 -2.810 -33.993 1.00 88.12 226 LYS A O 1
ATOM 1837 N N . ALA A 1 227 ? 33.500 -4.276 -34.728 1.00 88.56 227 ALA A N 1
ATOM 1838 C CA . ALA A 1 227 ? 34.054 -5.447 -34.046 1.00 88.56 227 ALA A CA 1
ATOM 1839 C C . ALA A 1 227 ? 35.468 -5.756 -34.558 1.00 88.56 227 ALA A C 1
ATOM 1841 O O . ALA A 1 227 ? 36.420 -5.712 -33.777 1.00 88.56 227 ALA A O 1
ATOM 1842 N N . VAL A 1 228 ? 35.636 -5.921 -35.875 1.00 91.12 228 VAL A N 1
ATOM 1843 C CA . VAL A 1 228 ? 36.927 -6.255 -36.508 1.00 91.12 228 VAL A CA 1
ATOM 1844 C C . VAL A 1 228 ? 38.028 -5.249 -36.149 1.00 91.12 228 VAL A C 1
ATOM 1846 O O . VAL A 1 228 ? 39.093 -5.640 -35.671 1.00 91.12 228 VAL A O 1
ATOM 1849 N N . CYS A 1 229 ? 37.791 -3.939 -36.310 1.00 91.56 229 CYS A N 1
ATOM 1850 C CA . CYS A 1 229 ? 38.786 -2.924 -35.938 1.00 91.56 229 CYS A CA 1
ATOM 1851 C C . CYS A 1 229 ? 39.126 -2.927 -34.440 1.00 91.56 229 CYS A C 1
ATOM 1853 O O . CYS A 1 229 ? 40.238 -2.543 -34.078 1.00 91.56 229 CYS A O 1
ATOM 1855 N N . MET A 1 230 ? 38.185 -3.313 -33.575 1.00 88.06 230 MET A N 1
ATOM 1856 C CA . MET A 1 230 ? 38.386 -3.322 -32.129 1.00 88.06 230 MET A CA 1
ATOM 1857 C C . MET A 1 230 ? 39.176 -4.552 -31.679 1.00 88.06 230 MET A C 1
ATOM 1859 O O . MET A 1 230 ? 40.149 -4.403 -30.942 1.00 88.06 230 MET A O 1
ATOM 1863 N N . THR A 1 231 ? 38.837 -5.739 -32.189 1.00 91.38 231 THR A N 1
ATOM 1864 C CA . THR A 1 231 ? 39.590 -6.981 -31.958 1.00 91.38 231 THR A CA 1
ATOM 1865 C C . THR A 1 231 ? 41.029 -6.843 -32.451 1.00 91.38 231 THR A C 1
ATOM 1867 O O . THR A 1 231 ? 41.959 -7.140 -31.704 1.00 91.38 231 THR A O 1
ATOM 1870 N N . LEU A 1 232 ? 41.244 -6.281 -33.648 1.00 93.00 232 LEU A N 1
ATOM 1871 C CA . LEU A 1 232 ? 42.588 -5.981 -34.160 1.00 93.00 232 LEU A CA 1
ATOM 1872 C C . LEU A 1 232 ? 43.382 -5.043 -33.234 1.00 93.00 232 LEU A C 1
ATOM 1874 O O . LEU A 1 232 ? 44.589 -5.221 -33.079 1.00 93.00 232 LEU A O 1
ATOM 1878 N N . PHE A 1 233 ? 42.735 -4.058 -32.602 1.00 93.62 233 PHE A N 1
ATOM 1879 C CA . PHE A 1 233 ? 43.417 -3.135 -31.690 1.00 93.62 233 PHE A CA 1
ATOM 1880 C C . PHE A 1 233 ? 43.688 -3.756 -30.308 1.00 93.62 233 PHE A C 1
ATOM 1882 O O . PHE A 1 233 ? 44.783 -3.578 -29.780 1.00 93.62 233 PHE A O 1
ATOM 1889 N N . LEU A 1 234 ? 42.762 -4.554 -29.763 1.00 92.06 234 LEU A N 1
ATOM 1890 C CA . LEU A 1 234 ? 42.977 -5.346 -28.543 1.00 92.06 234 LEU A CA 1
ATOM 1891 C C . LEU A 1 234 ? 44.130 -6.344 -28.712 1.00 92.06 234 LEU A C 1
ATOM 1893 O O . LEU A 1 234 ? 45.007 -6.421 -27.851 1.00 92.06 234 LEU A O 1
ATOM 1897 N N . LEU A 1 235 ? 44.174 -7.061 -29.839 1.00 93.44 235 LEU A N 1
ATOM 1898 C CA . LEU A 1 235 ? 45.275 -7.967 -30.174 1.00 93.44 235 LEU A CA 1
ATOM 1899 C C . LEU A 1 235 ? 46.597 -7.208 -30.350 1.00 93.44 235 LEU A C 1
ATOM 1901 O O . LEU A 1 235 ? 47.620 -7.666 -29.854 1.00 93.44 235 LEU A O 1
ATOM 1905 N N . ALA A 1 236 ? 46.590 -6.023 -30.971 1.00 94.81 236 ALA A N 1
ATOM 1906 C CA . ALA A 1 236 ? 47.790 -5.195 -31.110 1.00 94.81 236 ALA A CA 1
ATOM 1907 C C . ALA A 1 236 ? 48.311 -4.620 -29.776 1.00 94.81 236 ALA A C 1
ATOM 1909 O O . ALA A 1 236 ? 49.515 -4.407 -29.648 1.00 94.81 236 ALA A O 1
ATOM 1910 N N . LEU A 1 237 ? 47.441 -4.372 -28.789 1.00 92.44 237 LEU A N 1
ATOM 1911 C CA . LEU A 1 237 ? 47.839 -3.996 -27.425 1.00 92.44 237 LEU A CA 1
ATOM 1912 C C . LEU A 1 237 ? 48.397 -5.208 -26.662 1.00 92.44 237 LEU A C 1
ATOM 1914 O O . LEU A 1 237 ? 49.475 -5.124 -26.074 1.00 92.44 237 LEU A O 1
ATOM 1918 N N . ARG A 1 238 ? 47.716 -6.360 -26.726 1.00 92.69 238 ARG A N 1
ATOM 1919 C CA . ARG A 1 238 ? 48.161 -7.612 -26.085 1.00 92.69 238 ARG A CA 1
ATOM 1920 C C . ARG A 1 238 ? 49.496 -8.108 -26.668 1.00 92.69 238 ARG A C 1
ATOM 1922 O O . ARG A 1 238 ? 50.385 -8.449 -25.903 1.00 92.69 238 ARG A O 1
ATOM 1929 N N . ALA A 1 239 ? 49.709 -8.007 -27.982 1.00 94.56 239 ALA A N 1
ATOM 1930 C CA . ALA A 1 239 ? 50.983 -8.325 -28.647 1.00 94.56 239 ALA A CA 1
ATOM 1931 C C . ALA A 1 239 ? 52.142 -7.352 -28.327 1.00 94.56 239 ALA A C 1
ATOM 1933 O O . ALA A 1 239 ? 53.288 -7.626 -28.676 1.00 94.56 239 ALA A O 1
ATOM 1934 N N . LYS A 1 240 ? 51.863 -6.220 -27.669 1.00 94.12 240 LYS A N 1
ATOM 1935 C CA . LYS A 1 240 ? 52.869 -5.300 -27.109 1.00 94.12 240 LYS A CA 1
ATOM 1936 C C . LYS A 1 240 ? 53.045 -5.449 -25.596 1.00 94.12 240 LYS A C 1
ATOM 1938 O O . LYS A 1 240 ? 53.747 -4.647 -24.985 1.00 94.12 240 LYS A O 1
ATOM 1943 N N . ASN A 1 241 ? 52.387 -6.435 -24.987 1.00 92.19 241 ASN A N 1
ATOM 1944 C CA . ASN A 1 241 ? 52.276 -6.616 -23.540 1.00 92.19 241 ASN A CA 1
ATOM 1945 C C . ASN A 1 241 ? 51.571 -5.445 -22.811 1.00 92.19 241 ASN A C 1
ATOM 1947 O O . ASN A 1 241 ? 51.656 -5.322 -21.590 1.00 92.19 241 ASN A O 1
ATOM 1951 N N . GLU A 1 242 ? 50.811 -4.597 -23.519 1.00 92.12 242 GLU A N 1
ATOM 1952 C CA . GLU A 1 242 ? 50.049 -3.472 -22.947 1.00 92.12 242 GLU A CA 1
ATOM 1953 C C . GLU A 1 242 ? 48.703 -3.942 -22.342 1.00 92.12 242 GLU A C 1
ATOM 1955 O O . GLU A 1 242 ? 47.670 -3.293 -22.518 1.00 92.12 242 GLU A O 1
ATOM 1960 N N . HIS A 1 243 ? 48.698 -5.078 -21.627 1.00 87.94 243 HIS A N 1
ATOM 1961 C CA . HIS A 1 243 ? 47.493 -5.782 -21.149 1.00 87.94 243 HIS A CA 1
ATOM 1962 C C . HIS A 1 243 ? 46.501 -4.856 -20.439 1.00 87.94 243 HIS A C 1
ATOM 1964 O O . HIS A 1 243 ? 45.363 -4.737 -20.877 1.00 87.94 243 HIS A O 1
ATOM 1970 N N . LYS A 1 244 ? 46.966 -4.074 -19.455 1.00 83.75 244 LYS A N 1
ATOM 1971 C CA . LYS A 1 244 ? 46.134 -3.100 -18.730 1.00 83.75 244 LYS A CA 1
ATOM 1972 C C . LYS A 1 244 ? 45.371 -2.134 -19.652 1.00 83.75 244 LYS A C 1
ATOM 1974 O O . LYS A 1 244 ? 44.232 -1.792 -19.356 1.00 83.75 244 LYS A O 1
ATOM 1979 N N . GLN A 1 245 ? 45.965 -1.695 -20.766 1.00 84.88 245 GLN A N 1
ATOM 1980 C CA . GLN A 1 245 ? 45.276 -0.823 -21.728 1.00 84.88 245 GLN A CA 1
ATOM 1981 C C . GLN A 1 245 ? 44.246 -1.588 -22.566 1.00 84.88 245 GLN A C 1
ATOM 1983 O O . GLN A 1 245 ? 43.197 -1.030 -22.885 1.00 84.88 245 GLN A O 1
ATOM 1988 N N . ALA A 1 246 ? 44.518 -2.853 -22.905 1.00 86.25 246 ALA A N 1
ATOM 1989 C CA . ALA A 1 246 ? 43.536 -3.721 -23.549 1.00 86.25 246 ALA A CA 1
ATOM 1990 C C . ALA A 1 246 ? 42.336 -3.968 -22.621 1.00 86.25 246 ALA A C 1
ATOM 1992 O O . ALA A 1 246 ? 41.196 -3.850 -23.057 1.00 86.25 246 ALA A O 1
ATOM 1993 N N . ASP A 1 247 ? 42.579 -4.211 -21.336 1.00 83.50 247 ASP A N 1
ATOM 1994 C CA . ASP A 1 247 ? 41.532 -4.510 -20.357 1.00 83.50 247 ASP A CA 1
ATOM 1995 C C . ASP A 1 247 ? 40.725 -3.248 -19.979 1.00 83.50 247 ASP A C 1
ATOM 1997 O O . ASP A 1 247 ? 39.499 -3.302 -19.862 1.00 83.50 247 ASP A O 1
ATOM 2001 N N . GLU A 1 248 ? 41.366 -2.072 -19.889 1.00 81.06 248 GLU A N 1
ATOM 2002 C CA . GLU A 1 248 ? 40.670 -0.777 -19.778 1.00 81.06 248 GLU A CA 1
ATOM 2003 C C . GLU A 1 248 ? 39.810 -0.473 -21.021 1.00 81.06 248 GLU A C 1
ATOM 2005 O O . GLU A 1 248 ? 38.681 0.012 -20.886 1.00 81.06 248 GLU A O 1
ATOM 2010 N N . LEU A 1 249 ? 40.303 -0.777 -22.228 1.00 82.81 249 LEU A N 1
ATOM 2011 C CA . LEU A 1 249 ? 39.551 -0.629 -23.477 1.00 82.81 249 LEU A CA 1
ATOM 2012 C C . LEU A 1 249 ? 38.357 -1.591 -23.533 1.00 82.81 249 LEU A C 1
ATOM 2014 O O . LEU A 1 249 ? 37.244 -1.166 -23.848 1.00 82.81 249 LEU A O 1
ATOM 2018 N N . GLU A 1 250 ? 38.563 -2.858 -23.184 1.00 83.25 250 GLU A N 1
ATOM 2019 C CA . GLU A 1 250 ? 37.526 -3.889 -23.166 1.00 83.25 250 GLU A CA 1
ATOM 2020 C C . GLU A 1 250 ? 36.439 -3.561 -22.128 1.00 83.25 250 GLU A C 1
ATOM 2022 O O . GLU A 1 250 ? 35.244 -3.621 -22.428 1.00 83.25 250 GLU A O 1
ATOM 2027 N N . ALA A 1 251 ? 36.822 -3.055 -20.951 1.00 77.75 251 ALA A N 1
ATOM 2028 C CA . ALA A 1 251 ? 35.881 -2.518 -19.972 1.00 77.75 251 ALA A CA 1
ATOM 2029 C C . ALA A 1 251 ? 35.099 -1.302 -20.508 1.00 77.75 251 ALA A C 1
ATOM 2031 O O . ALA A 1 251 ? 33.899 -1.181 -20.252 1.00 77.75 251 ALA A O 1
ATOM 2032 N N . ILE A 1 252 ? 35.726 -0.397 -21.269 1.00 75.38 252 ILE A N 1
ATOM 2033 C CA . ILE A 1 252 ? 35.026 0.723 -21.928 1.00 75.38 252 ILE A CA 1
ATOM 2034 C C . ILE A 1 252 ? 34.030 0.211 -22.981 1.00 75.38 252 ILE A C 1
ATOM 2036 O O . ILE A 1 252 ? 32.909 0.719 -23.037 1.00 75.38 252 ILE A O 1
ATOM 2040 N N . MET A 1 253 ? 34.389 -0.807 -23.770 1.00 74.38 253 MET A N 1
ATOM 2041 C CA . MET A 1 253 ? 33.504 -1.436 -24.763 1.00 74.38 253 MET A CA 1
ATOM 2042 C C . MET A 1 253 ? 32.281 -2.095 -24.118 1.00 74.38 253 MET A C 1
ATOM 2044 O O . MET A 1 253 ? 31.163 -1.894 -24.586 1.00 74.38 253 MET A O 1
ATOM 2048 N N . GLN A 1 254 ? 32.487 -2.833 -23.023 1.00 73.19 254 GLN A N 1
ATOM 2049 C CA . GLN A 1 254 ? 31.442 -3.519 -22.251 1.00 73.19 254 GLN A CA 1
ATOM 2050 C C . GLN A 1 254 ? 30.588 -2.559 -21.389 1.00 73.19 254 GLN A C 1
ATOM 2052 O O . GLN A 1 254 ? 29.797 -3.008 -20.563 1.00 73.19 254 GLN A O 1
ATOM 2057 N N . GLY A 1 255 ? 30.765 -1.235 -21.503 1.00 64.88 255 GLY A N 1
ATOM 2058 C CA . GLY A 1 255 ? 30.042 -0.241 -20.692 1.00 64.88 255 GLY A CA 1
ATOM 2059 C C . GLY A 1 255 ? 30.448 -0.197 -19.209 1.00 64.88 255 GLY A C 1
ATOM 2060 O O . GLY A 1 255 ? 29.827 0.512 -18.418 1.00 64.88 255 GLY A O 1
ATOM 2061 N N . ARG A 1 256 ? 31.505 -0.923 -18.825 1.00 65.69 256 ARG A N 1
ATOM 2062 C CA . ARG A 1 256 ? 32.073 -1.013 -17.465 1.00 65.69 256 ARG A CA 1
ATOM 2063 C C . ARG A 1 256 ? 33.086 0.105 -17.161 1.00 65.69 256 ARG A C 1
ATOM 2065 O O . ARG A 1 256 ? 33.459 0.300 -16.001 1.00 65.69 256 ARG A O 1
ATOM 2072 N N . GLY A 1 257 ? 33.511 0.855 -18.182 1.00 65.81 257 GLY A N 1
ATOM 2073 C CA . GLY A 1 257 ? 34.474 1.962 -18.109 1.00 65.81 257 GLY A CA 1
ATOM 2074 C C . GLY A 1 257 ? 34.021 3.188 -17.293 1.00 65.81 257 GLY A C 1
ATOM 2075 O O . GLY A 1 257 ? 33.106 3.133 -16.472 1.00 65.81 257 GLY A O 1
ATOM 2076 N N . SER A 1 258 ? 34.695 4.329 -17.476 1.00 66.12 258 SER A N 1
ATOM 2077 C CA . SER A 1 258 ? 34.466 5.523 -16.631 1.00 66.12 258 SER A CA 1
ATOM 2078 C C . SER A 1 258 ? 33.128 6.249 -16.859 1.00 66.12 258 SER A C 1
ATOM 2080 O O . SER A 1 258 ? 32.703 7.002 -15.985 1.00 66.12 258 SER A O 1
ATOM 2082 N N . GLY A 1 259 ? 32.447 6.008 -17.984 1.00 77.56 259 GLY A N 1
ATOM 2083 C CA . GLY A 1 259 ? 31.068 6.448 -18.214 1.00 77.56 259 GLY A CA 1
ATOM 2084 C C . GLY A 1 259 ? 30.063 5.438 -17.660 1.00 77.56 259 GLY A C 1
ATOM 2085 O O . GLY A 1 259 ? 30.136 4.260 -17.991 1.00 77.56 259 GLY A O 1
ATOM 2086 N N . LEU A 1 260 ? 29.120 5.890 -16.834 1.00 85.38 260 LEU A N 1
ATOM 2087 C CA . LEU A 1 260 ? 28.062 5.053 -16.260 1.00 85.38 260 LEU A CA 1
ATOM 2088 C C . LEU A 1 260 ? 26.991 4.714 -17.308 1.00 85.38 260 LEU A C 1
ATOM 2090 O O . LEU A 1 260 ? 26.659 5.545 -18.154 1.00 85.38 260 LEU A O 1
ATOM 2094 N N . HIS A 1 261 ? 26.379 3.532 -17.212 1.00 87.00 261 HIS A N 1
ATOM 2095 C CA . HIS A 1 261 ? 25.228 3.167 -18.046 1.00 87.00 261 HIS A CA 1
ATOM 2096 C C . HIS A 1 261 ? 24.017 4.099 -17.773 1.00 87.00 261 HIS A C 1
ATOM 2098 O O . HIS A 1 261 ? 23.828 4.514 -16.622 1.00 87.00 261 HIS A O 1
ATOM 2104 N N . PRO A 1 262 ? 23.162 4.432 -18.768 1.00 92.25 262 PRO A N 1
ATOM 2105 C CA . PRO A 1 262 ? 21.984 5.279 -18.553 1.00 92.25 262 PRO A CA 1
ATOM 2106 C C . PRO A 1 262 ? 21.030 4.771 -17.462 1.00 92.25 262 PRO A C 1
ATOM 2108 O O . PRO A 1 262 ? 20.524 5.588 -16.697 1.00 92.25 262 PRO A O 1
ATOM 2111 N N . ALA A 1 263 ? 20.851 3.451 -17.318 1.00 90.50 263 ALA A N 1
ATOM 2112 C CA . ALA A 1 263 ? 20.045 2.868 -16.237 1.00 90.50 263 ALA A CA 1
ATOM 2113 C C . ALA A 1 263 ? 20.630 3.154 -14.838 1.00 90.50 263 ALA A C 1
ATOM 2115 O O . ALA A 1 263 ? 19.901 3.557 -13.939 1.00 90.50 263 ALA A O 1
ATOM 2116 N N . VAL A 1 264 ? 21.955 3.063 -14.663 1.00 90.50 264 VAL A N 1
ATOM 2117 C CA . VAL A 1 264 ? 22.630 3.417 -13.397 1.00 90.50 264 VAL A CA 1
ATOM 2118 C C . VAL A 1 264 ? 22.493 4.918 -13.110 1.00 90.50 264 VAL A C 1
ATOM 2120 O O . VAL A 1 264 ? 22.253 5.329 -11.977 1.00 90.50 264 VAL A O 1
ATOM 2123 N N . CYS A 1 265 ? 22.580 5.757 -14.146 1.00 93.00 265 CYS A N 1
ATOM 2124 C CA . CYS A 1 265 ? 22.322 7.193 -14.025 1.00 93.00 265 CYS A CA 1
ATOM 2125 C C . CYS A 1 265 ? 20.875 7.508 -13.610 1.00 93.00 265 CYS A C 1
ATOM 2127 O O . CYS A 1 265 ? 20.657 8.422 -12.812 1.00 93.00 265 CYS A O 1
ATOM 2129 N N . LEU A 1 266 ? 19.903 6.761 -14.140 1.00 95.19 266 LEU A N 1
ATOM 2130 C CA . LEU A 1 266 ? 18.489 6.862 -13.788 1.00 95.19 266 LEU A CA 1
ATOM 2131 C C . LEU A 1 266 ? 18.244 6.394 -12.347 1.00 95.19 266 LEU A C 1
ATOM 2133 O O . LEU A 1 266 ? 17.624 7.130 -11.583 1.00 95.19 266 LEU A O 1
ATOM 2137 N N . ALA A 1 267 ? 18.807 5.250 -11.947 1.00 93.00 267 ALA A N 1
ATOM 2138 C CA . ALA A 1 267 ? 18.747 4.735 -10.579 1.00 93.00 267 ALA A CA 1
ATOM 2139 C C . ALA A 1 267 ? 19.248 5.773 -9.568 1.00 93.00 267 ALA A C 1
ATOM 2141 O O . ALA A 1 267 ? 18.546 6.067 -8.600 1.00 93.00 267 ALA A O 1
ATOM 2142 N N . ILE A 1 268 ? 20.402 6.399 -9.837 1.00 91.62 268 ILE A N 1
ATOM 2143 C CA . ILE A 1 268 ? 20.936 7.491 -9.013 1.00 91.62 268 ILE A CA 1
ATOM 2144 C C . ILE A 1 268 ? 19.961 8.677 -8.991 1.00 91.62 268 ILE A C 1
ATOM 2146 O O . ILE A 1 268 ? 19.613 9.130 -7.902 1.00 91.62 268 ILE A O 1
ATOM 2150 N N . ARG A 1 269 ? 19.485 9.170 -10.150 1.00 95.94 269 ARG A N 1
ATOM 2151 C CA . ARG A 1 269 ? 18.550 10.318 -10.236 1.00 95.94 269 ARG A CA 1
ATOM 2152 C C . ARG A 1 269 ? 17.313 10.105 -9.360 1.00 95.94 269 ARG A C 1
ATOM 2154 O O . ARG A 1 269 ? 16.967 10.982 -8.574 1.00 95.94 269 ARG A O 1
ATOM 2161 N N . ILE A 1 270 ? 16.668 8.951 -9.510 1.00 95.56 270 ILE A N 1
ATOM 2162 C CA . ILE A 1 270 ? 15.403 8.612 -8.853 1.00 95.56 270 ILE A CA 1
ATOM 2163 C C . ILE A 1 270 ? 15.608 8.361 -7.352 1.00 95.56 270 ILE A C 1
ATOM 2165 O O . ILE A 1 270 ? 15.006 9.051 -6.531 1.00 95.56 270 ILE A O 1
ATOM 2169 N N . ASN A 1 271 ? 16.504 7.444 -6.968 1.00 91.75 271 ASN A N 1
ATOM 2170 C CA . ASN A 1 271 ? 16.677 7.048 -5.563 1.00 91.75 271 ASN A CA 1
ATOM 2171 C C . ASN A 1 271 ? 17.281 8.159 -4.683 1.00 91.75 271 ASN A C 1
ATOM 2173 O O . ASN A 1 271 ? 17.084 8.156 -3.470 1.00 91.75 271 ASN A O 1
ATOM 2177 N N . THR A 1 272 ? 17.991 9.132 -5.270 1.00 91.56 272 THR A N 1
ATOM 2178 C CA . THR A 1 272 ? 18.477 10.329 -4.550 1.00 91.56 272 THR A CA 1
ATOM 2179 C C . THR A 1 272 ? 17.522 11.528 -4.632 1.00 91.56 272 THR A C 1
ATOM 2181 O O . THR A 1 272 ? 17.836 12.597 -4.109 1.00 91.56 272 THR A O 1
ATOM 2184 N N . PHE A 1 273 ? 16.332 11.354 -5.224 1.00 92.56 273 PHE A N 1
ATOM 2185 C CA . PHE A 1 273 ? 15.284 12.373 -5.376 1.00 92.56 273 PHE A CA 1
ATOM 2186 C C . PHE A 1 273 ? 15.696 13.622 -6.181 1.00 92.56 273 PHE A C 1
ATOM 2188 O O . PHE A 1 273 ? 15.074 14.679 -6.045 1.00 92.56 273 PHE A O 1
ATOM 2195 N N . LEU A 1 274 ? 16.726 13.527 -7.027 1.00 91.31 274 LEU A N 1
ATOM 2196 C CA . LEU A 1 274 ? 17.200 14.652 -7.834 1.00 91.31 274 LEU A CA 1
ATOM 2197 C C . LEU A 1 274 ? 16.167 15.021 -8.904 1.00 91.31 274 LEU A C 1
ATOM 2199 O O . LEU A 1 274 ? 15.783 14.199 -9.742 1.00 91.31 274 LEU A O 1
ATOM 2203 N N . SER A 1 275 ? 15.763 16.291 -8.936 1.00 94.31 275 SER A N 1
ATOM 2204 C CA . SER A 1 275 ? 14.984 16.821 -10.055 1.00 94.31 275 SER A CA 1
ATOM 2205 C C . SER A 1 275 ? 15.807 16.788 -11.346 1.00 94.31 275 SER A C 1
ATOM 2207 O O . SER A 1 275 ? 17.042 16.834 -11.322 1.00 94.31 275 SER A O 1
ATOM 2209 N N . CYS A 1 276 ? 15.141 16.755 -12.503 1.00 94.56 276 CYS A N 1
ATOM 2210 C CA . CYS A 1 276 ? 15.823 16.783 -13.801 1.00 94.56 276 CYS A CA 1
ATOM 2211 C C . CYS A 1 276 ? 16.781 17.984 -13.927 1.00 94.56 276 CYS A C 1
ATOM 2213 O O . CYS A 1 276 ? 17.875 17.843 -14.471 1.00 94.56 276 CYS A O 1
ATOM 2215 N N . SER A 1 277 ? 16.414 19.138 -13.360 1.00 92.88 277 SER A N 1
ATOM 2216 C CA . SER A 1 277 ? 17.240 20.3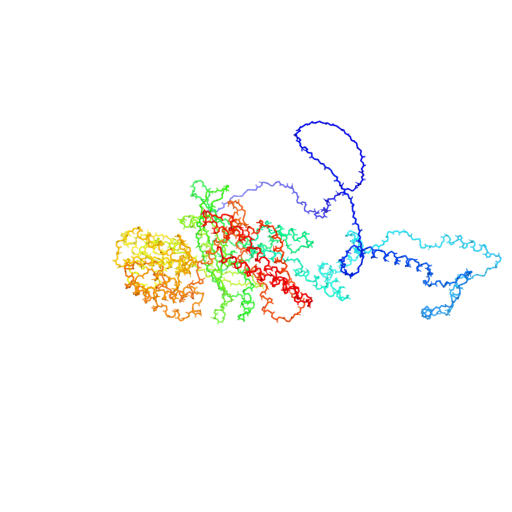50 -13.340 1.00 92.88 277 SER A CA 1
ATOM 2217 C C . SER A 1 277 ? 18.464 20.221 -12.425 1.00 92.88 277 SER A C 1
ATOM 2219 O O . SER A 1 277 ? 19.563 20.605 -12.827 1.00 92.88 277 SER A O 1
ATOM 2221 N N . GLN A 1 278 ? 18.314 19.645 -11.226 1.00 91.94 278 GLN A N 1
ATOM 2222 C CA . GLN A 1 278 ? 19.439 19.376 -10.314 1.00 91.94 278 GLN A CA 1
ATOM 2223 C C . GLN A 1 278 ? 20.412 18.359 -10.924 1.00 91.94 278 GLN A C 1
ATOM 2225 O O . GLN A 1 278 ? 21.618 18.602 -10.979 1.00 91.94 278 GLN A O 1
ATOM 2230 N N . TYR A 1 279 ? 19.884 17.262 -11.474 1.00 94.62 279 TYR A N 1
ATOM 2231 C CA . TYR A 1 279 ? 20.674 16.257 -12.180 1.00 94.62 279 TYR A CA 1
ATOM 2232 C C . TYR A 1 279 ? 21.418 16.855 -13.386 1.00 94.62 279 TYR A C 1
ATOM 2234 O O . TYR A 1 279 ? 22.596 16.568 -13.590 1.00 94.62 279 TYR A O 1
ATOM 2242 N N . HIS A 1 280 ? 20.773 17.728 -14.169 1.00 94.19 280 HIS A N 1
ATOM 2243 C CA . HIS A 1 280 ? 21.419 18.375 -15.313 1.00 94.19 280 HIS A CA 1
ATOM 2244 C C . HIS A 1 280 ? 22.551 19.328 -14.899 1.00 94.19 280 HIS A C 1
ATOM 2246 O O . HIS A 1 280 ? 23.598 19.324 -15.552 1.00 94.19 280 HIS A O 1
ATOM 2252 N N . LYS A 1 281 ? 22.387 20.091 -13.803 1.00 93.75 281 LYS A N 1
ATOM 2253 C CA . LYS A 1 281 ? 23.476 20.886 -13.207 1.00 93.75 281 LYS A CA 1
ATOM 2254 C C . LYS A 1 281 ? 24.663 19.984 -12.842 1.00 93.75 281 LYS A C 1
ATOM 2256 O O . LYS A 1 281 ? 25.764 20.220 -13.330 1.00 93.75 281 LYS A O 1
ATOM 2261 N N . MET A 1 282 ? 24.427 18.910 -12.081 1.00 91.56 282 MET A N 1
ATOM 2262 C CA . MET A 1 282 ? 25.460 17.938 -11.684 1.00 91.56 282 MET A CA 1
ATOM 2263 C C . MET A 1 282 ? 26.186 17.329 -12.897 1.00 91.56 282 MET A C 1
ATOM 2265 O O . MET A 1 282 ? 27.414 17.369 -12.965 1.00 91.56 282 MET A O 1
ATOM 2269 N N . TYR A 1 283 ? 25.439 16.832 -13.890 1.00 91.81 283 TYR A N 1
ATOM 2270 C CA . TYR A 1 283 ? 25.983 16.305 -15.149 1.00 91.81 283 TYR A CA 1
ATOM 2271 C C . TYR A 1 283 ? 26.879 17.329 -15.864 1.00 91.81 283 TYR A C 1
ATOM 2273 O O . TYR A 1 283 ? 27.993 16.992 -16.272 1.00 91.81 283 TYR A O 1
ATOM 2281 N N . ARG A 1 284 ? 26.419 18.583 -16.001 1.00 92.94 284 ARG A N 1
ATOM 2282 C CA . ARG A 1 284 ? 27.161 19.645 -16.696 1.00 92.94 284 ARG A CA 1
ATOM 2283 C C . ARG A 1 284 ? 28.454 19.997 -15.960 1.00 92.94 284 ARG A C 1
ATOM 2285 O O . ARG A 1 284 ? 29.495 20.063 -16.608 1.00 92.94 284 ARG A O 1
ATOM 2292 N N . THR A 1 285 ? 28.404 20.168 -14.639 1.00 87.62 285 THR A N 1
ATOM 2293 C CA . THR A 1 285 ? 29.580 20.502 -13.818 1.00 87.62 285 THR A CA 1
ATOM 2294 C C . THR A 1 285 ? 30.617 19.382 -13.841 1.00 87.62 285 THR A C 1
ATOM 2296 O O . THR A 1 285 ? 31.774 19.635 -14.168 1.00 87.62 285 THR A O 1
ATOM 2299 N N . VAL A 1 286 ? 30.219 18.128 -13.593 1.00 84.31 286 VAL A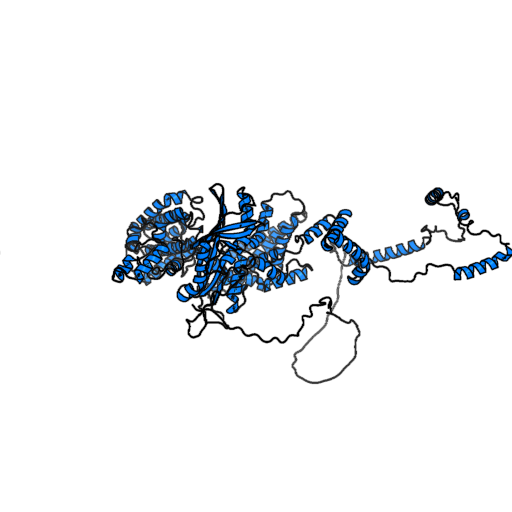 N 1
ATOM 2300 C CA . VAL A 1 286 ? 31.152 16.983 -13.593 1.00 84.31 286 VAL A CA 1
ATOM 2301 C C . VAL A 1 286 ? 31.799 16.790 -14.967 1.00 84.31 286 VAL A C 1
ATOM 2303 O O . VAL A 1 286 ? 33.009 16.566 -15.050 1.00 84.31 286 VAL A O 1
ATOM 2306 N N . LYS A 1 287 ? 31.031 16.933 -16.055 1.00 88.81 287 LYS A N 1
ATOM 2307 C CA . LYS A 1 287 ? 31.556 16.826 -17.424 1.00 88.81 287 LYS A CA 1
ATOM 2308 C C . LYS A 1 287 ? 32.503 17.974 -17.793 1.00 88.81 287 LYS A C 1
ATOM 2310 O O . LYS A 1 287 ? 33.466 17.734 -18.515 1.00 88.81 287 LYS A O 1
ATOM 2315 N N . ALA A 1 288 ? 32.254 19.188 -17.299 1.00 88.75 288 ALA A N 1
ATOM 2316 C CA . ALA A 1 288 ? 33.135 20.336 -17.514 1.00 88.75 288 ALA A CA 1
ATOM 2317 C C . ALA A 1 288 ? 34.458 20.203 -16.740 1.00 88.75 288 ALA A C 1
ATOM 2319 O O . ALA A 1 288 ? 35.519 20.367 -17.330 1.00 88.75 288 ALA A O 1
ATOM 2320 N N . VAL A 1 289 ? 34.402 19.845 -15.451 1.00 86.06 289 VAL A N 1
ATOM 2321 C CA . VAL A 1 289 ? 35.586 19.751 -14.576 1.00 86.06 289 VAL A CA 1
ATOM 2322 C C . VAL A 1 289 ? 36.485 18.562 -14.933 1.00 86.06 289 VAL A C 1
ATOM 2324 O O . VAL A 1 289 ? 37.703 18.689 -14.922 1.00 86.06 289 VAL A O 1
ATOM 2327 N N . THR A 1 290 ? 35.912 17.399 -15.260 1.00 80.62 290 THR A N 1
ATOM 2328 C CA . THR A 1 290 ? 36.704 16.181 -15.541 1.00 80.62 290 THR A CA 1
ATOM 2329 C C . THR A 1 290 ? 37.072 15.999 -17.015 1.00 80.62 290 THR A C 1
ATOM 2331 O O . THR A 1 290 ? 37.835 15.091 -17.346 1.00 80.62 290 THR A O 1
ATOM 2334 N N . GLY A 1 291 ? 36.460 16.768 -17.923 1.00 83.88 291 GLY A N 1
ATOM 2335 C CA . GLY A 1 291 ? 36.510 16.537 -19.372 1.00 83.88 291 GLY A CA 1
ATOM 2336 C C . GLY A 1 291 ? 35.870 15.217 -19.844 1.00 83.88 291 GLY A C 1
ATOM 2337 O O . GLY A 1 291 ? 35.857 14.939 -21.044 1.00 83.88 291 GLY A O 1
ATOM 2338 N N . ARG A 1 292 ? 35.335 14.388 -18.934 1.00 82.25 292 ARG A N 1
ATOM 2339 C CA . ARG A 1 292 ? 34.816 13.036 -19.204 1.00 82.25 292 ARG A CA 1
ATOM 2340 C C . ARG A 1 292 ? 33.306 12.972 -18.968 1.00 82.25 292 ARG A C 1
ATOM 2342 O O . ARG A 1 292 ? 32.775 13.533 -18.012 1.00 82.25 292 ARG A O 1
ATOM 2349 N N . GLN A 1 293 ? 32.589 12.242 -19.821 1.00 86.69 293 GLN A N 1
ATOM 2350 C CA . GLN A 1 293 ? 31.152 12.001 -19.649 1.00 86.69 293 GLN A CA 1
ATOM 2351 C C . GLN A 1 293 ? 30.918 10.820 -18.692 1.00 86.69 293 GLN A C 1
ATOM 2353 O O . GLN A 1 293 ? 30.664 9.701 -19.127 1.00 86.69 293 GLN A O 1
ATOM 2358 N N . ILE A 1 294 ? 31.051 11.079 -17.386 1.00 86.06 294 ILE A N 1
ATOM 2359 C CA . ILE A 1 294 ? 30.807 10.088 -16.322 1.00 86.06 294 ILE A CA 1
ATOM 2360 C C . ILE A 1 294 ? 29.301 9.819 -16.185 1.00 86.06 294 ILE A C 1
ATOM 2362 O O . ILE A 1 294 ? 28.852 8.683 -16.304 1.00 86.06 294 ILE A O 1
ATOM 2366 N N . PHE A 1 295 ? 28.514 10.877 -15.980 1.00 90.38 295 PHE A N 1
ATOM 2367 C CA . PHE A 1 295 ? 27.051 10.829 -16.009 1.00 90.38 295 PHE A CA 1
ATOM 2368 C C . PHE A 1 295 ? 26.522 10.976 -17.441 1.00 90.38 295 PHE A C 1
ATOM 2370 O O . PHE A 1 295 ? 27.175 11.589 -18.287 1.00 90.38 295 PHE A O 1
ATOM 2377 N N . GLN A 1 296 ? 25.317 10.469 -17.704 1.00 92.75 296 GLN A N 1
ATOM 2378 C CA . GLN A 1 296 ? 24.683 10.524 -19.025 1.00 92.75 296 GLN A CA 1
ATOM 2379 C C . GLN A 1 296 ? 23.693 11.699 -19.149 1.00 92.75 296 GLN A C 1
ATOM 2381 O O . GLN A 1 296 ? 23.095 12.114 -18.157 1.00 92.75 296 GLN A O 1
ATOM 2386 N N . PRO A 1 297 ? 23.499 12.274 -20.350 1.00 95.56 297 PRO A N 1
ATOM 2387 C CA . PRO A 1 297 ? 22.560 13.376 -20.559 1.00 95.56 297 PRO A CA 1
ATOM 2388 C C . PRO A 1 297 ? 21.099 12.935 -20.381 1.00 95.56 297 PRO A C 1
ATOM 2390 O O . PRO A 1 297 ? 20.742 11.797 -20.676 1.00 95.56 297 PRO A O 1
ATOM 2393 N N . LEU A 1 298 ? 20.223 13.868 -19.982 1.00 95.69 298 LEU A N 1
ATOM 2394 C CA . LEU A 1 298 ? 18.808 13.588 -19.682 1.00 95.69 298 LEU A CA 1
ATOM 2395 C C . LEU A 1 298 ? 18.044 12.853 -20.797 1.00 95.69 298 LEU A C 1
ATOM 2397 O O . LEU A 1 298 ? 17.148 12.081 -20.478 1.00 95.69 298 LEU A O 1
ATOM 2401 N N . HIS A 1 299 ? 18.376 13.053 -22.078 1.00 95.31 299 HIS A N 1
ATOM 2402 C CA . HIS A 1 299 ? 17.715 12.319 -23.163 1.00 95.31 299 HIS A CA 1
ATOM 2403 C C . HIS A 1 299 ? 18.016 10.812 -23.123 1.00 95.31 299 HIS A C 1
ATOM 2405 O O . HIS A 1 299 ? 17.120 10.022 -23.377 1.00 95.31 299 HIS A O 1
ATOM 2411 N N . ALA A 1 300 ? 19.224 10.401 -22.720 1.00 94.56 300 ALA A N 1
ATOM 2412 C CA . ALA A 1 300 ? 19.567 8.988 -22.568 1.00 94.56 300 ALA A CA 1
ATOM 2413 C C . ALA A 1 300 ? 18.830 8.356 -21.375 1.00 94.56 300 ALA A C 1
ATOM 2415 O O . ALA A 1 300 ? 18.404 7.207 -21.455 1.00 94.56 300 ALA A O 1
ATOM 2416 N N . LEU A 1 301 ? 18.622 9.120 -20.294 1.00 96.31 301 LEU A N 1
ATOM 2417 C CA . LEU A 1 301 ? 17.787 8.686 -19.170 1.00 96.31 301 LEU A CA 1
ATOM 2418 C C . LEU A 1 301 ? 16.309 8.578 -19.587 1.00 96.31 301 LEU A C 1
ATOM 2420 O O . LEU A 1 301 ? 15.662 7.616 -19.201 1.00 96.31 301 LEU A O 1
ATOM 2424 N N . ARG A 1 302 ? 15.800 9.498 -20.422 1.00 94.94 302 ARG A N 1
ATOM 2425 C CA . ARG A 1 302 ? 14.442 9.424 -21.001 1.00 94.94 302 ARG A CA 1
ATOM 2426 C C . ARG A 1 302 ? 14.241 8.244 -21.953 1.00 94.94 302 ARG A C 1
ATOM 2428 O O . ARG A 1 302 ? 13.133 7.736 -22.050 1.00 94.94 302 ARG A O 1
ATOM 2435 N N . THR A 1 303 ? 15.285 7.800 -22.654 1.00 95.00 303 THR A N 1
ATOM 2436 C CA . THR A 1 303 ? 15.225 6.558 -23.438 1.00 95.00 303 THR A CA 1
ATOM 2437 C C . THR A 1 303 ? 15.224 5.336 -22.521 1.00 95.00 303 THR A C 1
ATOM 2439 O O . THR A 1 303 ? 14.423 4.433 -22.725 1.00 95.00 303 THR A O 1
ATOM 2442 N N . ALA A 1 304 ? 16.070 5.321 -21.485 1.00 93.44 304 ALA A N 1
ATOM 2443 C CA . ALA A 1 304 ? 16.149 4.211 -20.534 1.00 93.44 304 ALA A CA 1
ATOM 2444 C C . ALA A 1 304 ? 14.893 4.067 -19.653 1.00 93.44 304 ALA A C 1
ATOM 2446 O O . ALA A 1 304 ? 14.504 2.948 -19.342 1.00 93.44 304 ALA A O 1
ATOM 2447 N N . GLU A 1 305 ? 14.240 5.170 -19.269 1.00 95.19 305 GLU A N 1
ATOM 2448 C CA . GLU A 1 305 ? 13.047 5.122 -18.410 1.00 95.19 305 GLU A CA 1
ATOM 2449 C C . GLU A 1 305 ? 11.804 4.568 -19.131 1.00 95.19 305 GLU A C 1
ATOM 2451 O O . GLU A 1 305 ? 10.896 4.098 -18.456 1.00 95.19 305 GLU A O 1
ATOM 2456 N N . LYS A 1 306 ? 11.785 4.517 -20.477 1.00 94.62 306 LYS A N 1
ATOM 2457 C CA . LYS A 1 306 ? 10.714 3.847 -21.244 1.00 94.62 306 LYS A CA 1
ATOM 2458 C C . LYS A 1 306 ? 10.609 2.352 -20.942 1.00 94.62 306 LYS A C 1
ATOM 2460 O O . LYS A 1 306 ? 9.505 1.856 -20.784 1.00 94.62 306 LYS A O 1
ATOM 2465 N N . ALA A 1 307 ? 11.743 1.658 -20.831 1.00 93.38 307 ALA A N 1
ATOM 2466 C CA . ALA A 1 307 ? 11.784 0.211 -20.603 1.00 93.38 307 ALA A CA 1
ATOM 2467 C C . ALA A 1 307 ? 11.388 -0.208 -19.172 1.00 93.38 307 ALA A C 1
ATOM 2469 O O . ALA A 1 307 ? 11.432 -1.385 -18.840 1.00 93.38 307 ALA A O 1
ATOM 2470 N N . LEU A 1 308 ? 11.036 0.759 -18.317 1.00 96.31 308 LEU A N 1
ATOM 2471 C CA . LEU A 1 308 ? 10.644 0.570 -16.918 1.00 96.31 308 LEU A CA 1
ATOM 2472 C C . LEU A 1 308 ? 9.259 1.175 -16.632 1.00 96.31 308 LEU A C 1
ATOM 2474 O O . LEU A 1 308 ? 8.923 1.435 -15.476 1.00 96.31 308 LEU A O 1
ATOM 2478 N N . LEU A 1 309 ? 8.475 1.447 -17.679 1.00 97.81 309 LEU A N 1
ATOM 2479 C CA . LEU A 1 309 ? 7.117 1.978 -17.603 1.00 97.81 309 LEU A CA 1
ATOM 2480 C C . LEU A 1 309 ? 6.133 1.015 -18.299 1.00 97.81 309 LEU A C 1
ATOM 2482 O O . LEU A 1 309 ? 6.516 0.349 -19.266 1.00 97.81 309 LEU A O 1
ATOM 2486 N N . PRO A 1 310 ? 4.868 0.950 -17.844 1.00 98.12 310 PRO A N 1
ATOM 2487 C CA . PRO A 1 310 ? 3.799 0.245 -18.548 1.00 98.12 310 PRO A CA 1
ATOM 2488 C C . PRO A 1 310 ? 3.674 0.701 -20.007 1.00 98.12 310 PRO A C 1
ATOM 2490 O O . PRO A 1 310 ? 3.915 1.870 -20.320 1.00 98.12 310 PRO A O 1
ATOM 2493 N N . GLY A 1 311 ? 3.319 -0.235 -20.890 1.00 95.44 311 GLY A N 1
ATOM 2494 C CA . GLY A 1 311 ? 3.235 -0.003 -22.334 1.00 95.44 311 GLY A CA 1
ATOM 2495 C C . GLY A 1 311 ? 4.509 -0.304 -23.139 1.00 95.44 311 GLY A C 1
ATOM 2496 O O . GLY A 1 311 ? 4.579 0.091 -24.296 1.00 95.44 311 GLY A O 1
ATOM 2497 N N . TYR A 1 312 ? 5.529 -0.953 -22.554 1.00 96.38 312 TYR A N 1
ATOM 2498 C CA . TYR A 1 312 ? 6.791 -1.276 -23.253 1.00 96.38 312 TYR A CA 1
ATOM 2499 C C . TYR A 1 312 ? 6.970 -2.755 -23.645 1.00 96.38 312 TYR A C 1
ATOM 2501 O O . TYR A 1 312 ? 7.664 -3.047 -24.617 1.00 96.38 312 TYR A O 1
ATOM 2509 N N . HIS A 1 313 ? 6.394 -3.695 -22.892 1.00 96.00 313 HIS A N 1
ATOM 2510 C CA . HIS A 1 313 ? 6.571 -5.132 -23.130 1.00 96.00 313 HIS A CA 1
ATOM 2511 C C . HIS A 1 313 ? 5.327 -5.745 -23.791 1.00 96.00 313 HIS A C 1
ATOM 2513 O O . HIS A 1 313 ? 4.219 -5.404 -23.376 1.00 96.00 313 HIS A O 1
ATOM 2519 N N . PRO A 1 314 ? 5.483 -6.669 -24.759 1.00 96.88 314 PRO A N 1
ATOM 2520 C CA . PRO A 1 314 ? 4.378 -7.477 -25.257 1.00 96.88 314 PRO A CA 1
ATOM 2521 C C . PRO A 1 314 ? 3.952 -8.522 -24.214 1.00 96.88 314 PRO A C 1
ATOM 2523 O O . PRO A 1 314 ? 4.762 -8.980 -23.405 1.00 96.88 314 PRO A O 1
ATOM 2526 N N . PHE A 1 315 ? 2.673 -8.885 -24.248 1.00 97.44 315 PHE A N 1
ATOM 2527 C CA . PHE A 1 315 ? 2.041 -9.903 -23.413 1.00 97.44 315 PHE A CA 1
ATOM 2528 C C . PHE A 1 315 ? 0.700 -10.309 -24.034 1.00 97.44 315 PHE A C 1
ATOM 2530 O O . PHE A 1 315 ? 0.125 -9.544 -24.809 1.00 97.44 315 PHE A O 1
ATOM 2537 N N . GLU A 1 316 ? 0.182 -11.475 -23.663 1.00 97.56 316 GLU A N 1
ATOM 2538 C CA . GLU A 1 316 ? -1.133 -11.960 -24.098 1.00 97.56 316 GLU A CA 1
ATOM 2539 C C . GLU A 1 316 ? -1.931 -12.492 -22.901 1.00 97.56 316 GLU A C 1
ATOM 2541 O O . GLU A 1 316 ? -1.356 -12.869 -21.882 1.00 97.56 316 GLU A O 1
ATOM 2546 N N . TRP A 1 317 ? -3.260 -12.527 -23.010 1.00 98.19 317 TRP A N 1
ATOM 2547 C CA . TRP A 1 317 ? -4.147 -13.092 -21.987 1.00 98.19 317 TRP A CA 1
ATOM 2548 C C . TRP A 1 317 ? -4.964 -14.237 -22.577 1.00 98.19 317 TRP A C 1
ATOM 2550 O O . TRP A 1 317 ? -5.561 -14.086 -23.646 1.00 98.19 317 TRP A O 1
ATOM 2560 N N . ASN A 1 318 ? -5.014 -15.363 -21.868 1.00 95.88 318 ASN A N 1
ATOM 2561 C CA . ASN A 1 318 ? -5.717 -16.568 -22.285 1.00 95.88 318 ASN A CA 1
ATOM 2562 C C . ASN A 1 318 ? -6.686 -17.049 -21.182 1.00 95.88 318 ASN A C 1
ATOM 2564 O O . ASN A 1 318 ? -6.224 -17.498 -20.132 1.00 95.88 318 ASN A O 1
ATOM 2568 N N . PRO A 1 319 ? -8.016 -16.991 -21.392 1.00 97.00 319 PRO A N 1
ATOM 2569 C CA . PRO A 1 319 ? -8.707 -16.362 -22.522 1.00 97.00 319 PRO A CA 1
ATOM 2570 C C . PRO A 1 319 ? -8.560 -14.824 -22.524 1.00 97.00 319 PRO A C 1
ATOM 2572 O O . PRO A 1 319 ? -8.285 -14.237 -21.474 1.00 97.00 319 PRO A O 1
ATOM 2575 N N . PRO A 1 320 ? -8.798 -14.141 -23.661 1.00 97.25 320 PRO A N 1
ATOM 2576 C CA . PRO A 1 320 ? -8.765 -12.681 -23.726 1.00 97.25 320 PRO A CA 1
ATOM 2577 C C . PRO A 1 320 ? -9.692 -12.014 -22.699 1.00 97.25 320 PRO A C 1
ATOM 2579 O O . PRO A 1 320 ? -10.836 -12.433 -22.501 1.00 97.25 320 PRO A O 1
ATOM 2582 N N . LEU A 1 321 ? -9.197 -10.955 -22.055 1.00 97.56 321 LEU A N 1
ATOM 2583 C CA . LEU A 1 321 ? -9.911 -10.242 -20.996 1.00 97.56 321 LEU A CA 1
ATOM 2584 C C . LEU A 1 321 ? -11.203 -9.585 -21.509 1.00 97.56 321 LEU A C 1
ATOM 2586 O O . LEU A 1 321 ? -11.195 -8.812 -22.469 1.00 97.56 321 LEU A O 1
ATOM 2590 N N . LYS A 1 322 ? -12.321 -9.831 -20.816 1.00 95.38 322 LYS A N 1
ATOM 2591 C CA . LYS A 1 322 ? -13.600 -9.158 -21.092 1.00 95.38 322 LYS A CA 1
ATOM 2592 C C . LYS A 1 322 ? -13.463 -7.650 -20.864 1.00 95.38 322 LYS A C 1
ATOM 2594 O O . LYS A 1 322 ? -12.970 -7.230 -19.824 1.00 95.38 322 LYS A O 1
ATOM 2599 N N . ASN A 1 323 ? -13.950 -6.853 -21.814 1.00 94.69 323 ASN A N 1
ATOM 2600 C CA . ASN A 1 323 ? -13.995 -5.384 -21.775 1.00 94.69 323 ASN A CA 1
ATOM 2601 C C . ASN A 1 323 ? -12.631 -4.662 -21.641 1.00 94.69 323 ASN A C 1
ATOM 2603 O O . ASN A 1 323 ? -12.612 -3.451 -21.433 1.00 94.69 323 ASN A O 1
ATOM 2607 N N . VAL A 1 324 ? -11.498 -5.355 -21.817 1.00 96.44 324 VAL A N 1
ATOM 2608 C CA . VAL A 1 324 ? -10.151 -4.752 -21.821 1.00 96.44 324 VAL A CA 1
ATOM 2609 C C . VAL A 1 324 ? -9.554 -4.837 -23.229 1.00 96.44 324 VAL A C 1
ATOM 2611 O O . VAL A 1 324 ? -9.705 -5.837 -23.927 1.00 96.44 324 VAL A O 1
AT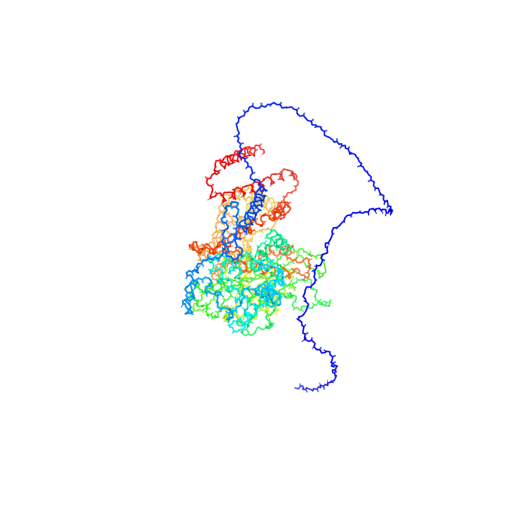OM 2614 N N . SER A 1 325 ? -8.878 -3.775 -23.675 1.00 95.44 325 SER A N 1
ATOM 2615 C CA . SER A 1 325 ? -8.238 -3.743 -24.998 1.00 95.44 325 SER A CA 1
ATOM 2616 C C . SER A 1 325 ? -7.002 -4.646 -25.055 1.00 95.44 325 SER A C 1
ATOM 2618 O O . SER A 1 325 ? -6.132 -4.563 -24.192 1.00 95.44 325 SER A O 1
ATOM 2620 N N . THR A 1 326 ? -6.873 -5.427 -26.128 1.00 94.88 326 THR A N 1
ATOM 2621 C CA . THR A 1 326 ? -5.701 -6.275 -26.416 1.00 94.88 326 THR A CA 1
ATOM 2622 C C . THR A 1 326 ? -4.432 -5.494 -26.775 1.00 94.88 326 THR A C 1
ATOM 2624 O O . THR A 1 326 ? -3.365 -6.092 -26.870 1.00 94.88 326 THR A O 1
ATOM 2627 N N . ASN A 1 327 ? -4.502 -4.170 -26.961 1.00 95.81 327 ASN A N 1
ATOM 2628 C CA . ASN A 1 327 ? -3.314 -3.352 -27.211 1.00 95.81 327 ASN A CA 1
ATOM 2629 C C . ASN A 1 327 ? -2.378 -3.370 -25.987 1.00 95.81 327 ASN A C 1
ATOM 2631 O O . ASN A 1 327 ? -2.796 -3.001 -24.886 1.00 95.81 327 ASN A O 1
ATOM 2635 N N . THR A 1 328 ? -1.119 -3.758 -26.181 1.00 95.50 328 THR A N 1
ATOM 2636 C CA . THR A 1 328 ? -0.085 -3.844 -25.138 1.00 95.50 328 THR A CA 1
ATOM 2637 C C . THR A 1 328 ? 0.687 -2.535 -24.939 1.00 95.50 328 THR A C 1
ATOM 2639 O O . THR A 1 328 ? 1.220 -2.315 -23.854 1.00 95.50 328 THR A O 1
ATOM 2642 N N . GLU A 1 329 ? 0.694 -1.618 -25.916 1.00 94.81 329 GLU A N 1
ATOM 2643 C CA . GLU A 1 329 ? 1.464 -0.356 -25.902 1.00 94.81 329 GLU A CA 1
ATOM 2644 C C . GLU A 1 329 ? 0.796 0.775 -25.080 1.00 94.81 329 GLU A C 1
ATOM 2646 O O . GLU A 1 329 ? 0.955 1.967 -25.354 1.00 94.81 329 GLU A O 1
ATOM 2651 N N . VAL A 1 330 ? 0.011 0.426 -24.054 1.00 94.69 330 VAL A N 1
ATOM 2652 C CA . VAL A 1 330 ? -0.762 1.387 -23.250 1.00 94.69 330 VAL A CA 1
ATOM 2653 C C . VAL A 1 330 ? 0.016 1.827 -22.006 1.00 94.69 330 VAL A C 1
ATOM 2655 O O . VAL A 1 330 ? 0.219 1.059 -21.067 1.00 94.69 330 VAL A O 1
ATOM 2658 N N . GLY A 1 331 ? 0.440 3.094 -22.010 1.00 95.12 331 GLY A N 1
ATOM 2659 C CA . GLY A 1 331 ? 1.140 3.749 -20.901 1.00 95.12 331 GLY A CA 1
ATOM 2660 C C . GLY A 1 331 ? 0.208 4.453 -19.906 1.00 95.12 331 GLY A C 1
ATOM 2661 O O . GLY A 1 331 ? -0.771 3.883 -19.430 1.00 95.12 331 GLY A O 1
ATOM 2662 N N . ILE A 1 332 ? 0.529 5.708 -19.563 1.00 98.00 332 ILE A N 1
ATOM 2663 C CA . ILE A 1 332 ? -0.332 6.545 -18.711 1.00 98.00 332 ILE A CA 1
ATOM 2664 C C . ILE A 1 332 ? -1.553 6.990 -19.517 1.00 98.00 332 ILE A C 1
ATOM 2666 O O . ILE A 1 332 ? -1.410 7.604 -20.574 1.00 98.00 332 ILE A O 1
ATOM 2670 N N . ILE A 1 333 ? -2.735 6.725 -18.973 1.00 97.50 333 ILE A N 1
ATOM 2671 C CA . ILE A 1 333 ? -4.038 7.081 -19.536 1.00 97.50 333 ILE A CA 1
ATOM 2672 C C . ILE A 1 333 ? -4.783 8.053 -18.617 1.00 97.50 333 ILE A C 1
ATOM 2674 O O . ILE A 1 333 ? -4.405 8.279 -17.459 1.00 97.50 333 ILE A O 1
ATOM 2678 N N . ASP A 1 334 ? -5.838 8.669 -19.150 1.00 96.62 334 ASP A N 1
ATOM 2679 C CA . ASP A 1 334 ? -6.695 9.542 -18.358 1.00 96.62 334 ASP A CA 1
ATOM 2680 C C . ASP A 1 334 ? -7.510 8.735 -17.345 1.00 96.62 334 ASP A C 1
ATOM 2682 O O . ASP A 1 334 ? -8.131 7.737 -17.709 1.00 96.62 334 ASP A O 1
ATOM 2686 N N . GLY A 1 335 ? -7.525 9.159 -16.079 1.00 94.38 335 GLY A N 1
ATOM 2687 C CA . GLY A 1 335 ? -8.308 8.467 -15.052 1.00 94.38 335 GLY A CA 1
ATOM 2688 C C . GLY A 1 335 ? -9.808 8.561 -15.326 1.00 94.38 335 GLY A C 1
ATOM 2689 O O . GLY A 1 335 ? -10.523 7.590 -15.096 1.00 94.38 335 GLY A O 1
ATOM 2690 N N . LEU A 1 336 ? -10.241 9.669 -15.946 1.00 93.88 336 LEU A N 1
ATOM 2691 C CA . LEU A 1 336 ? -11.617 9.896 -16.402 1.00 93.88 336 LEU A CA 1
ATOM 2692 C C . LEU A 1 336 ? -12.135 8.806 -17.360 1.00 93.88 336 LEU A C 1
ATOM 2694 O O . LEU A 1 336 ? -13.339 8.674 -17.529 1.00 93.88 336 LEU A O 1
ATOM 2698 N N . SER A 1 337 ? -11.248 8.039 -18.008 1.00 92.06 337 SER A N 1
ATOM 2699 C CA . SER A 1 337 ? -11.575 6.843 -18.806 1.00 92.06 337 SER A CA 1
ATOM 2700 C C . SER A 1 337 ? -12.668 7.014 -19.888 1.00 92.06 337 SER A C 1
ATOM 2702 O O . SER A 1 337 ? -13.199 6.018 -20.369 1.00 92.06 337 SER A O 1
ATOM 2704 N N . GLY A 1 338 ? -12.972 8.250 -20.308 1.00 87.94 338 GLY A N 1
ATOM 2705 C CA . GLY A 1 338 ? -14.018 8.570 -21.290 1.00 87.94 338 GLY A CA 1
ATOM 2706 C C . GLY A 1 338 ? -15.306 9.193 -20.729 1.00 87.94 338 GLY A C 1
ATOM 2707 O O . GLY A 1 338 ? -16.245 9.357 -21.502 1.00 87.94 338 GLY A O 1
ATOM 2708 N N . LEU A 1 339 ? -15.363 9.552 -19.436 1.00 87.94 339 LEU A N 1
ATOM 2709 C CA . LEU A 1 339 ? -16.452 10.363 -18.863 1.00 87.94 339 LEU A CA 1
ATOM 2710 C C . LEU A 1 339 ? -16.728 11.610 -19.729 1.00 87.94 339 LEU A C 1
ATOM 2712 O O . LEU A 1 339 ? -15.771 12.295 -20.113 1.00 87.94 339 LEU A O 1
ATOM 2716 N N . PRO A 1 340 ? -18.003 11.911 -20.044 1.00 83.69 340 PRO A N 1
ATOM 2717 C CA . PRO A 1 340 ? -18.349 13.092 -20.814 1.00 83.69 340 PRO A CA 1
ATOM 2718 C C . PRO A 1 340 ? -18.085 14.361 -19.996 1.00 83.69 340 PRO A C 1
ATOM 2720 O O . PRO A 1 340 ? -18.103 14.356 -18.767 1.00 83.69 340 PRO A O 1
ATOM 2723 N N . LEU A 1 341 ? -17.808 15.450 -20.709 1.00 83.06 341 LEU A N 1
ATOM 2724 C CA . LEU A 1 341 ? -17.496 16.763 -20.145 1.00 83.06 341 LEU A CA 1
ATOM 2725 C C . LEU A 1 341 ? -18.443 17.830 -20.723 1.00 83.06 341 LEU A C 1
ATOM 2727 O O . LEU A 1 341 ? -18.000 18.939 -21.033 1.00 83.06 341 LEU A O 1
ATOM 2731 N N . SER A 1 342 ? -19.720 17.483 -20.947 1.00 88.25 342 SER A N 1
ATOM 2732 C CA . SER A 1 342 ? -20.722 18.486 -21.320 1.00 88.25 342 SER A CA 1
ATOM 2733 C C . SER A 1 342 ? -21.110 19.341 -20.116 1.00 88.25 342 SER A C 1
ATOM 2735 O O . SER A 1 342 ? -20.888 18.974 -18.965 1.00 88.25 342 SER A O 1
ATOM 2737 N N . ILE A 1 343 ? -21.727 20.488 -20.394 1.00 87.31 343 ILE A N 1
ATOM 2738 C CA . ILE A 1 343 ? -22.334 21.355 -19.373 1.00 87.31 343 ILE A CA 1
ATOM 2739 C C . ILE A 1 343 ? -23.667 20.756 -18.877 1.00 87.31 343 ILE A C 1
ATOM 2741 O O . ILE A 1 343 ? -24.124 21.085 -17.786 1.00 87.31 343 ILE A O 1
ATOM 2745 N N . ASP A 1 344 ? -24.270 19.863 -19.667 1.00 91.38 344 ASP A N 1
ATOM 2746 C CA . ASP A 1 344 ? -25.528 19.165 -19.368 1.00 91.38 344 ASP A CA 1
ATOM 2747 C C . ASP A 1 344 ? -25.342 17.924 -18.468 1.00 91.38 344 ASP A C 1
ATOM 2749 O O . ASP A 1 344 ? -26.316 17.409 -17.919 1.00 91.38 344 ASP A O 1
ATOM 2753 N N . ASP A 1 345 ? -24.103 17.437 -18.338 1.00 91.00 345 ASP A N 1
ATOM 2754 C CA . ASP A 1 345 ? -23.728 16.257 -17.552 1.00 91.00 345 ASP A CA 1
ATOM 2755 C C . ASP A 1 345 ? -23.347 16.625 -16.101 1.00 91.00 345 ASP A C 1
ATOM 2757 O O . ASP A 1 345 ? -23.239 17.795 -15.726 1.00 91.00 345 ASP A O 1
ATOM 2761 N N . TYR A 1 346 ? -23.113 15.615 -15.256 1.00 90.38 346 TYR A N 1
ATOM 2762 C CA . TYR A 1 346 ? -22.631 15.829 -13.887 1.00 90.38 346 TYR A CA 1
ATOM 2763 C C . TYR A 1 346 ? -21.224 16.473 -13.884 1.00 90.38 346 TYR A C 1
ATOM 2765 O O . TYR A 1 346 ? -20.342 15.992 -14.601 1.00 90.38 346 TYR A O 1
ATOM 2773 N N . PRO A 1 347 ? -20.971 17.530 -13.084 1.00 89.88 347 PRO A N 1
ATOM 2774 C CA . PRO A 1 347 ? -19.718 18.283 -13.138 1.00 89.88 347 PRO A CA 1
ATOM 2775 C C . PRO A 1 347 ? -18.508 17.452 -12.685 1.00 89.88 347 PRO A C 1
ATOM 2777 O O . PRO A 1 347 ? -18.447 16.954 -11.563 1.00 89.88 347 PRO A O 1
ATOM 2780 N N . VAL A 1 348 ? -17.504 17.343 -13.558 1.00 89.81 348 VAL A N 1
ATOM 2781 C CA . VAL A 1 348 ? -16.287 16.547 -13.326 1.00 89.81 348 VAL A CA 1
ATOM 2782 C C . VAL A 1 348 ? -15.175 17.417 -12.721 1.00 89.81 348 VAL A C 1
ATOM 2784 O O . VAL A 1 348 ? -14.174 17.734 -13.369 1.00 89.81 348 VAL A O 1
ATOM 2787 N N . ASP A 1 349 ? -15.331 17.791 -11.450 1.00 90.94 349 ASP A N 1
ATOM 2788 C CA . ASP A 1 349 ? -14.358 18.585 -10.672 1.00 90.94 349 ASP A CA 1
ATOM 2789 C C . ASP A 1 349 ? -13.171 17.740 -10.137 1.00 90.94 349 ASP A C 1
ATOM 2791 O O . ASP A 1 349 ? -12.706 17.870 -9.000 1.00 90.94 349 ASP A O 1
ATOM 2795 N N . THR A 1 350 ? -12.637 16.844 -10.978 1.00 94.62 350 THR A N 1
ATOM 2796 C CA . THR A 1 350 ? -11.469 16.006 -10.661 1.00 94.62 350 THR A CA 1
ATOM 2797 C C . THR A 1 350 ? -10.434 15.977 -11.783 1.00 94.62 350 THR A C 1
ATOM 2799 O O . THR A 1 350 ? -10.721 16.164 -12.964 1.00 94.62 350 THR A O 1
ATOM 2802 N N . ILE A 1 351 ? -9.185 15.699 -11.407 1.00 95.81 351 ILE A N 1
ATOM 2803 C CA . ILE A 1 351 ? -8.092 15.396 -12.333 1.00 95.81 351 ILE A CA 1
ATOM 2804 C C . ILE A 1 351 ? -7.449 14.093 -11.878 1.00 95.81 351 ILE A C 1
ATOM 2806 O O . ILE A 1 351 ? -6.843 14.033 -10.805 1.00 95.81 351 ILE A O 1
ATOM 2810 N N . ALA A 1 352 ? -7.539 13.066 -12.721 1.00 97.50 352 ALA A N 1
ATOM 2811 C CA . ALA A 1 352 ? -7.022 11.733 -12.443 1.00 97.50 352 ALA A CA 1
ATOM 2812 C C . ALA A 1 352 ? -6.087 11.239 -13.556 1.00 97.50 352 ALA A C 1
ATOM 2814 O O . ALA A 1 352 ? -6.298 11.529 -14.732 1.00 97.50 352 ALA A O 1
ATOM 2815 N N . LYS A 1 353 ? -5.049 10.473 -13.206 1.00 98.31 353 LYS A N 1
ATOM 2816 C CA . LYS A 1 353 ? -4.203 9.729 -14.159 1.00 98.31 353 LYS A CA 1
ATOM 2817 C C . LYS A 1 353 ? -3.916 8.338 -13.609 1.00 98.31 353 LYS A C 1
ATOM 2819 O O . LYS A 1 353 ? -3.601 8.191 -12.425 1.00 98.31 353 LYS A O 1
ATOM 2824 N N . ARG A 1 354 ? -3.996 7.332 -14.480 1.00 98.38 354 ARG A N 1
ATOM 2825 C CA . ARG A 1 354 ? -3.794 5.921 -14.130 1.00 98.38 354 ARG A CA 1
ATOM 2826 C C . ARG A 1 354 ? -2.966 5.185 -15.177 1.00 98.38 354 ARG A C 1
ATOM 2828 O O . ARG A 1 354 ? -2.778 5.679 -16.287 1.00 98.38 354 ARG A O 1
ATOM 2835 N N . PHE A 1 355 ? -2.493 3.999 -14.825 1.00 98.62 355 PHE A N 1
ATOM 2836 C CA . PHE A 1 355 ? -2.154 2.969 -15.806 1.00 98.62 355 PHE A CA 1
ATOM 2837 C C . PHE A 1 355 ? -3.362 2.042 -16.021 1.00 98.62 355 PHE A C 1
ATOM 2839 O O . PHE A 1 355 ? -4.284 2.012 -15.198 1.00 98.62 355 PHE A O 1
ATOM 2846 N N . ARG A 1 356 ? -3.348 1.264 -17.109 1.00 98.25 356 ARG A N 1
ATOM 2847 C CA . ARG A 1 356 ? -4.195 0.068 -17.230 1.00 98.25 356 ARG A CA 1
ATOM 2848 C C . ARG A 1 356 ? -3.607 -1.038 -16.347 1.00 98.25 356 ARG A C 1
ATOM 2850 O O . ARG A 1 356 ? -2.381 -1.171 -16.281 1.00 98.25 356 ARG A O 1
ATOM 2857 N N . TYR A 1 357 ? -4.443 -1.765 -15.611 1.00 98.56 357 TYR A N 1
ATOM 2858 C CA . TYR A 1 357 ? -3.979 -2.597 -14.498 1.00 98.56 357 TYR A CA 1
ATOM 2859 C C . TYR A 1 357 ? -3.115 -3.775 -14.982 1.00 98.56 357 TYR A C 1
ATOM 2861 O O . TYR A 1 357 ? -2.006 -3.970 -14.489 1.00 98.56 357 TYR A O 1
ATOM 2869 N N . ASP A 1 358 ? -3.537 -4.479 -16.026 1.00 98.19 358 ASP A N 1
ATOM 2870 C CA . ASP A 1 358 ? -2.762 -5.542 -16.676 1.00 98.19 358 ASP A CA 1
ATOM 2871 C C . ASP A 1 358 ? -1.372 -5.074 -17.153 1.00 98.19 358 ASP A C 1
ATOM 2873 O O . ASP A 1 358 ? -0.359 -5.692 -16.822 1.00 98.19 358 ASP A O 1
ATOM 2877 N N . ALA A 1 359 ? -1.294 -3.933 -17.845 1.00 98.25 359 ALA A N 1
ATOM 2878 C CA . ALA A 1 359 ? -0.037 -3.356 -18.323 1.00 98.25 359 ALA A CA 1
ATOM 2879 C C . ALA A 1 359 ? 0.892 -2.942 -17.163 1.00 98.25 359 ALA A C 1
ATOM 2881 O O . ALA A 1 359 ? 2.121 -3.035 -17.273 1.00 98.25 359 ALA A O 1
ATOM 2882 N N . ALA A 1 360 ? 0.321 -2.520 -16.029 1.00 98.56 360 ALA A N 1
ATOM 2883 C CA . ALA A 1 360 ? 1.064 -2.266 -14.800 1.00 98.56 360 ALA A CA 1
ATOM 2884 C C . ALA A 1 360 ? 1.589 -3.565 -14.161 1.00 98.56 360 ALA A C 1
ATOM 2886 O O . ALA A 1 360 ? 2.751 -3.608 -13.757 1.00 98.56 360 ALA A O 1
ATOM 2887 N N . LEU A 1 361 ? 0.791 -4.637 -14.110 1.00 98.44 361 LEU A N 1
ATOM 2888 C CA . LEU A 1 361 ? 1.226 -5.941 -13.590 1.00 98.44 361 LEU A CA 1
ATOM 2889 C C . LEU A 1 361 ? 2.336 -6.560 -14.445 1.00 98.44 361 LEU A C 1
ATOM 2891 O O . LEU A 1 361 ? 3.339 -7.012 -13.896 1.00 98.44 361 LEU A O 1
ATOM 2895 N N . VAL A 1 362 ? 2.221 -6.498 -15.772 1.00 98.31 362 VAL A N 1
ATOM 2896 C CA . VAL A 1 362 ? 3.267 -6.942 -16.710 1.00 98.31 362 VAL A CA 1
ATOM 2897 C C . VAL A 1 362 ? 4.573 -6.183 -16.480 1.00 98.31 362 VAL A C 1
ATOM 2899 O O . VAL A 1 362 ? 5.631 -6.795 -16.337 1.00 98.31 362 VAL A O 1
ATOM 2902 N N . CYS A 1 363 ? 4.512 -4.851 -16.379 1.00 98.31 363 CYS A N 1
ATOM 2903 C CA . CYS A 1 363 ? 5.692 -4.034 -16.093 1.00 98.31 363 CYS A CA 1
ATOM 2904 C C . CYS A 1 363 ? 6.279 -4.322 -14.698 1.00 98.31 363 CYS A C 1
ATOM 2906 O O . CYS A 1 363 ? 7.498 -4.314 -14.535 1.00 98.31 363 CYS A O 1
ATOM 2908 N N . ALA A 1 364 ? 5.443 -4.631 -13.702 1.00 98.12 364 ALA A N 1
ATOM 2909 C CA . ALA A 1 364 ? 5.891 -5.017 -12.366 1.00 98.12 364 ALA A CA 1
ATOM 2910 C C . ALA A 1 364 ? 6.598 -6.384 -12.350 1.00 98.12 364 ALA A C 1
ATOM 2912 O O . ALA A 1 364 ? 7.665 -6.492 -11.752 1.00 98.12 364 ALA A O 1
ATOM 2913 N N . LEU A 1 365 ? 6.060 -7.401 -13.033 1.00 97.88 365 LEU A N 1
ATOM 2914 C CA . LEU A 1 365 ? 6.707 -8.713 -13.162 1.00 97.88 365 LEU A CA 1
ATOM 2915 C C . LEU A 1 365 ? 8.028 -8.619 -13.941 1.00 97.88 365 LEU A C 1
ATOM 2917 O O . LEU A 1 365 ? 9.012 -9.247 -13.555 1.00 97.88 365 LEU A O 1
ATOM 2921 N N . LYS A 1 366 ? 8.089 -7.777 -14.981 1.00 97.06 366 LYS A N 1
ATOM 2922 C CA . LYS A 1 366 ? 9.315 -7.507 -15.752 1.00 97.06 366 LYS A CA 1
ATOM 2923 C C . LYS A 1 366 ? 10.403 -6.792 -14.948 1.00 97.06 366 LYS A C 1
ATOM 2925 O O . LYS A 1 366 ? 11.563 -7.184 -15.013 1.00 97.06 366 LYS A O 1
ATOM 2930 N N . ASP A 1 367 ? 10.033 -5.808 -14.130 1.00 95.81 367 ASP A N 1
ATOM 2931 C CA . ASP A 1 367 ? 10.923 -5.146 -13.158 1.00 95.81 367 ASP A CA 1
ATOM 2932 C C . ASP A 1 367 ? 11.491 -6.118 -12.097 1.00 95.81 367 ASP A C 1
ATOM 2934 O O . ASP A 1 367 ? 12.498 -5.815 -11.457 1.00 95.81 367 ASP A O 1
ATOM 2938 N N . MET A 1 368 ? 10.873 -7.295 -11.942 1.00 94.81 368 MET A N 1
ATOM 2939 C CA . MET A 1 368 ? 11.219 -8.349 -10.980 1.00 94.81 368 MET A CA 1
ATOM 2940 C C . MET A 1 368 ? 11.810 -9.616 -11.633 1.00 94.81 368 MET A C 1
ATOM 2942 O O . MET A 1 368 ? 12.044 -10.600 -10.934 1.00 94.81 368 MET A O 1
ATOM 2946 N N . GLU A 1 369 ? 12.088 -9.613 -12.944 1.00 94.88 369 GLU A N 1
ATOM 2947 C CA . GLU A 1 369 ? 12.512 -10.810 -13.695 1.00 94.88 369 GLU A CA 1
ATOM 2948 C C . GLU A 1 369 ? 13.768 -11.477 -13.112 1.00 94.88 369 GLU A C 1
ATOM 2950 O O . GLU A 1 369 ? 13.802 -12.696 -12.941 1.00 94.88 369 GLU A O 1
ATOM 2955 N N . GLU A 1 370 ? 14.768 -10.681 -12.724 1.00 91.75 370 GLU A N 1
ATOM 2956 C CA . GLU A 1 370 ? 15.979 -11.192 -12.073 1.00 91.75 370 GLU A CA 1
ATOM 2957 C C . GLU A 1 370 ? 15.683 -11.816 -10.694 1.00 91.75 370 GLU A C 1
ATOM 2959 O O . GLU A 1 370 ? 16.267 -12.842 -10.362 1.00 91.75 370 GLU A O 1
ATOM 2964 N N . GLU A 1 371 ? 14.766 -11.241 -9.901 1.00 92.94 371 GLU A N 1
ATOM 2965 C CA . GLU A 1 371 ? 14.413 -11.755 -8.562 1.00 92.94 371 GLU A CA 1
ATOM 2966 C C . GLU A 1 371 ? 13.631 -13.081 -8.654 1.00 92.94 371 GLU A C 1
ATOM 2968 O O . GLU A 1 371 ? 13.813 -13.968 -7.820 1.00 92.94 371 GLU A O 1
ATOM 2973 N N . ILE A 1 372 ? 12.810 -13.257 -9.697 1.00 94.38 372 ILE A N 1
ATOM 2974 C CA . ILE A 1 372 ? 12.067 -14.501 -9.963 1.00 94.38 372 ILE A CA 1
ATOM 2975 C C . ILE A 1 372 ? 13.020 -15.622 -10.408 1.00 94.38 372 ILE A C 1
ATOM 2977 O O . ILE A 1 372 ? 12.948 -16.729 -9.875 1.00 94.38 372 ILE A O 1
ATOM 2981 N N . LEU A 1 373 ? 13.948 -15.339 -11.329 1.00 93.31 373 LEU A N 1
ATOM 2982 C CA . LEU A 1 373 ? 14.931 -16.323 -11.808 1.00 93.31 373 LEU A CA 1
ATOM 2983 C C . LEU A 1 373 ? 15.955 -16.699 -10.721 1.00 93.31 373 LEU A C 1
ATOM 2985 O O . LEU A 1 373 ? 16.273 -17.876 -10.554 1.00 93.31 373 LEU A O 1
ATOM 2989 N N . GLU A 1 374 ? 16.443 -15.731 -9.936 1.00 92.75 374 GLU A N 1
ATOM 2990 C CA . GLU A 1 374 ? 17.290 -16.005 -8.762 1.00 92.75 374 GLU A CA 1
ATOM 2991 C C . GLU A 1 374 ? 16.530 -16.840 -7.709 1.00 92.75 374 GLU A C 1
ATOM 2993 O O . GLU A 1 374 ? 17.099 -17.772 -7.134 1.00 92.75 374 GLU A O 1
ATOM 2998 N N . GLY A 1 375 ? 15.232 -16.578 -7.508 1.00 93.00 375 GLY A N 1
ATOM 2999 C CA . GLY A 1 375 ? 14.365 -17.345 -6.609 1.00 93.00 375 GLY A CA 1
ATOM 3000 C C . GLY A 1 375 ? 14.114 -18.791 -7.055 1.00 93.00 375 GLY A C 1
ATOM 3001 O O . GLY A 1 375 ? 14.129 -19.691 -6.216 1.00 93.00 375 GLY A O 1
ATOM 3002 N N . MET A 1 376 ? 13.933 -19.047 -8.357 1.00 92.12 376 MET A N 1
ATOM 3003 C CA . MET A 1 376 ? 13.788 -20.410 -8.900 1.00 92.12 376 MET A CA 1
ATOM 3004 C C . MET A 1 376 ? 15.059 -21.236 -8.653 1.00 92.12 376 MET A C 1
ATOM 3006 O O . MET A 1 376 ? 14.987 -22.331 -8.088 1.00 92.12 376 MET A O 1
ATOM 3010 N N . LYS A 1 377 ? 16.234 -20.659 -8.935 1.00 92.56 377 LYS A N 1
ATOM 3011 C CA . LYS A 1 377 ? 17.543 -21.278 -8.652 1.00 92.56 377 LYS A CA 1
ATOM 3012 C C . LYS A 1 377 ? 17.725 -21.580 -7.169 1.00 92.56 377 LYS A C 1
ATOM 3014 O O . LYS A 1 377 ? 18.137 -22.679 -6.814 1.00 92.56 377 LYS A O 1
ATOM 3019 N N . ALA A 1 378 ? 17.338 -20.653 -6.293 1.00 92.56 378 ALA A N 1
ATOM 3020 C CA . ALA A 1 378 ? 17.371 -20.842 -4.841 1.00 92.56 378 ALA A CA 1
ATOM 3021 C C . ALA A 1 378 ? 16.391 -21.916 -4.311 1.00 92.56 378 ALA A C 1
ATOM 3023 O O . ALA A 1 378 ? 16.424 -22.239 -3.120 1.00 92.56 378 ALA A O 1
ATOM 3024 N N . LYS A 1 379 ? 15.522 -22.473 -5.166 1.00 90.44 379 LYS A N 1
ATOM 3025 C CA . LYS A 1 379 ? 14.624 -23.602 -4.872 1.00 90.44 379 LYS A CA 1
ATOM 3026 C C . LYS A 1 379 ? 14.970 -24.882 -5.640 1.00 90.44 379 LYS A C 1
ATOM 3028 O O . LYS A 1 379 ? 14.195 -25.830 -5.568 1.00 90.44 379 LYS A O 1
ATOM 3033 N N . ASN A 1 380 ? 16.119 -24.926 -6.323 1.00 89.38 380 ASN A N 1
ATOM 3034 C CA . ASN A 1 380 ? 16.518 -26.017 -7.222 1.00 89.38 380 ASN A CA 1
ATOM 3035 C C . ASN A 1 380 ? 15.457 -26.310 -8.304 1.00 89.38 380 ASN A C 1
ATOM 3037 O O . ASN A 1 380 ? 15.218 -27.463 -8.651 1.00 89.38 380 ASN A O 1
ATOM 3041 N N . LEU A 1 381 ? 14.797 -25.260 -8.802 1.00 89.75 381 LEU A N 1
ATOM 3042 C CA . LEU A 1 381 ? 13.842 -25.329 -9.904 1.00 89.75 381 LEU A CA 1
ATOM 3043 C C . LEU A 1 381 ? 14.524 -24.912 -11.208 1.00 89.75 381 LEU A C 1
ATOM 3045 O O . LEU A 1 381 ? 15.288 -23.946 -11.232 1.00 89.75 381 LEU A O 1
ATOM 3049 N N . ASP A 1 382 ? 14.216 -25.629 -12.285 1.00 87.62 382 ASP A N 1
ATOM 3050 C CA . ASP A 1 382 ? 14.808 -25.408 -13.601 1.00 87.62 382 ASP A CA 1
ATOM 3051 C C . ASP A 1 382 ? 14.395 -24.072 -14.234 1.00 87.62 382 ASP A C 1
ATOM 3053 O O . ASP A 1 382 ? 13.212 -23.724 -14.287 1.00 87.62 382 ASP A O 1
ATOM 3057 N N . ASP A 1 383 ? 15.368 -23.360 -14.814 1.00 84.88 383 ASP A N 1
ATOM 3058 C CA . ASP A 1 383 ? 15.157 -22.068 -15.487 1.00 84.88 383 ASP A CA 1
ATOM 3059 C C . ASP A 1 383 ? 14.103 -22.136 -16.600 1.00 84.88 383 ASP A C 1
ATOM 3061 O O . ASP A 1 383 ? 13.427 -21.145 -16.860 1.00 84.88 383 ASP A O 1
ATOM 3065 N N . TYR A 1 384 ? 13.938 -23.282 -17.262 1.00 87.38 384 TYR A N 1
ATOM 3066 C CA . TYR A 1 384 ? 13.006 -23.440 -18.381 1.00 87.38 384 TYR A CA 1
ATOM 3067 C C . TYR A 1 384 ? 11.550 -23.717 -17.961 1.00 87.38 384 TYR A C 1
ATOM 3069 O O . TYR A 1 384 ? 10.679 -23.786 -18.829 1.00 87.38 384 TYR A O 1
ATOM 3077 N N . LEU A 1 385 ? 11.248 -23.827 -16.659 1.00 89.81 385 LEU A N 1
ATOM 3078 C CA . LEU A 1 385 ? 9.874 -23.990 -16.172 1.00 89.81 385 LEU A CA 1
ATOM 3079 C C . LEU A 1 385 ? 8.999 -22.779 -16.538 1.00 89.81 385 LEU A C 1
ATOM 3081 O O . LEU A 1 385 ? 9.367 -21.621 -16.309 1.00 89.81 385 LEU A O 1
ATOM 3085 N N . ASN A 1 386 ? 7.819 -23.063 -17.091 1.00 88.56 386 ASN A N 1
ATOM 3086 C CA . ASN A 1 386 ? 6.895 -22.081 -17.661 1.00 88.56 386 ASN A CA 1
ATOM 3087 C C . ASN A 1 386 ? 5.633 -21.813 -16.821 1.00 88.56 386 ASN A C 1
ATOM 3089 O O . ASN A 1 386 ? 4.959 -20.818 -17.075 1.00 88.56 386 ASN A O 1
ATOM 3093 N N . GLY A 1 387 ? 5.353 -22.599 -15.777 1.00 84.38 387 GLY A N 1
ATOM 3094 C CA . GLY A 1 387 ? 4.301 -22.314 -14.792 1.00 84.38 387 GLY A CA 1
ATOM 3095 C C . GLY A 1 387 ? 3.268 -23.441 -14.648 1.00 84.38 387 GLY A C 1
ATOM 3096 O O . GLY A 1 387 ? 3.591 -24.589 -14.947 1.00 84.38 387 GLY A O 1
ATOM 3097 N N . PRO A 1 388 ? 2.038 -23.144 -14.180 1.00 91.88 388 PRO A N 1
ATOM 3098 C CA . PRO A 1 388 ? 1.525 -21.815 -13.842 1.00 91.88 388 PRO A CA 1
ATOM 3099 C C . PRO A 1 388 ? 2.130 -21.250 -12.548 1.00 91.88 388 PRO A C 1
ATOM 3101 O O . PRO A 1 388 ? 2.196 -21.921 -11.516 1.00 91.88 388 PRO A O 1
ATOM 3104 N N . PHE A 1 389 ? 2.532 -19.981 -12.592 1.00 96.06 389 PHE A N 1
ATOM 3105 C CA . PHE A 1 389 ? 2.936 -19.208 -11.417 1.00 96.06 389 PHE A CA 1
ATOM 3106 C C . PHE A 1 389 ? 1.709 -18.522 -10.808 1.00 96.06 389 PHE A C 1
ATOM 3108 O O . PHE A 1 389 ? 0.888 -17.961 -11.530 1.00 96.06 389 PHE A O 1
ATOM 3115 N N . THR A 1 390 ? 1.593 -18.515 -9.482 1.00 97.44 390 THR A N 1
ATOM 3116 C CA . THR A 1 390 ? 0.554 -17.767 -8.758 1.00 97.44 390 THR A CA 1
ATOM 3117 C C . THR A 1 390 ? 1.172 -16.532 -8.114 1.00 97.44 390 THR A C 1
ATOM 3119 O O . THR A 1 390 ? 2.089 -16.639 -7.300 1.00 97.44 390 THR A O 1
ATOM 3122 N N . VAL A 1 391 ? 0.672 -15.355 -8.484 1.00 98.19 391 VAL A N 1
ATOM 3123 C CA . VAL A 1 391 ? 1.131 -14.043 -8.014 1.00 98.19 391 VAL A CA 1
ATOM 3124 C C . VAL A 1 391 ? 0.093 -13.477 -7.051 1.00 98.19 391 VAL A C 1
ATOM 3126 O O . VAL A 1 391 ? -1.046 -13.219 -7.444 1.00 98.19 391 VAL A O 1
ATOM 3129 N N . VAL A 1 392 ? 0.473 -13.252 -5.793 1.00 98.19 392 VAL A N 1
ATOM 3130 C CA . VAL A 1 392 ? -0.432 -12.671 -4.789 1.00 98.19 392 VAL A CA 1
ATOM 3131 C C . VAL A 1 392 ? -0.160 -11.175 -4.647 1.00 98.19 392 VAL A C 1
ATOM 3133 O O . VAL A 1 392 ? 0.964 -10.757 -4.357 1.00 98.19 392 VAL A O 1
ATOM 3136 N N . ILE A 1 393 ? -1.200 -10.367 -4.839 1.00 98.50 393 ILE A N 1
ATOM 3137 C CA . ILE A 1 393 ? -1.145 -8.904 -4.884 1.00 98.50 393 ILE A CA 1
ATOM 3138 C C . ILE A 1 393 ? -1.863 -8.344 -3.653 1.00 98.50 393 ILE A C 1
ATOM 3140 O O . ILE A 1 393 ? -3.043 -8.621 -3.454 1.00 98.50 393 ILE A O 1
ATOM 3144 N N . LYS A 1 394 ? -1.182 -7.514 -2.855 1.00 98.31 394 LYS A N 1
ATOM 3145 C CA . LYS A 1 394 ? -1.845 -6.617 -1.895 1.00 98.31 394 LYS A CA 1
ATOM 3146 C C . LYS A 1 394 ? -2.318 -5.378 -2.643 1.00 98.31 394 LYS A C 1
ATOM 3148 O O . LYS A 1 394 ? -1.500 -4.701 -3.263 1.00 98.31 394 LYS A O 1
ATOM 3153 N N . GLU A 1 395 ? -3.602 -5.069 -2.549 1.00 98.38 395 GLU A N 1
ATOM 3154 C CA . GLU A 1 395 ? -4.184 -3.821 -3.046 1.00 98.38 395 GLU A CA 1
ATOM 3155 C C . GLU A 1 395 ? -4.406 -2.857 -1.877 1.00 98.38 395 GLU A C 1
ATOM 3157 O O . GLU A 1 395 ? -4.740 -3.281 -0.763 1.00 98.38 395 GLU A O 1
ATOM 3162 N N . SER A 1 396 ? -4.227 -1.563 -2.140 1.00 97.56 396 SER A N 1
ATOM 3163 C CA . SER A 1 396 ? -4.326 -0.508 -1.134 1.00 97.56 396 SER A CA 1
ATOM 3164 C C . SER A 1 396 ? -4.893 0.776 -1.736 1.00 97.56 396 SER A C 1
ATOM 3166 O O . SER A 1 396 ? -4.406 1.248 -2.766 1.00 97.56 396 SER A O 1
ATOM 3168 N N . CYS A 1 397 ? -5.854 1.395 -1.055 1.00 97.06 397 CYS A N 1
ATOM 3169 C CA . CYS A 1 397 ? -6.387 2.708 -1.410 1.00 97.06 397 CYS A CA 1
ATOM 3170 C C . CYS A 1 397 ? -6.480 3.578 -0.152 1.00 97.06 397 CYS A C 1
ATOM 3172 O O . CYS A 1 397 ? -6.766 3.069 0.928 1.00 97.06 397 CYS A O 1
ATOM 3174 N N . ASP A 1 398 ? -6.162 4.867 -0.276 1.00 94.56 398 ASP A N 1
ATOM 3175 C CA . ASP A 1 398 ? -6.083 5.795 0.859 1.00 94.56 398 ASP A CA 1
ATOM 3176 C C . ASP A 1 398 ? -6.294 7.253 0.415 1.00 94.56 398 ASP A C 1
ATOM 3178 O O . ASP A 1 398 ? -5.920 7.635 -0.705 1.00 94.56 398 ASP A O 1
ATOM 3182 N N . GLY A 1 399 ? -6.894 8.053 1.299 1.00 93.19 399 GLY A N 1
ATOM 3183 C CA . GLY A 1 399 ? -7.248 9.452 1.083 1.00 93.19 399 GLY A CA 1
ATOM 3184 C C . GLY A 1 399 ? -6.298 10.435 1.772 1.00 93.19 399 GLY A C 1
ATOM 3185 O O . GLY A 1 399 ? -5.844 10.274 2.903 1.00 93.19 399 GLY A O 1
ATOM 3186 N N . MET A 1 400 ? -5.986 11.524 1.076 1.00 93.12 400 MET A N 1
ATOM 3187 C CA . MET A 1 400 ? -5.007 12.523 1.489 1.00 93.12 400 MET A CA 1
ATOM 3188 C C . MET A 1 400 ? -5.649 13.906 1.603 1.00 93.12 400 MET A C 1
ATOM 3190 O O . MET A 1 400 ? -5.850 14.573 0.594 1.00 93.12 400 MET A O 1
ATOM 3194 N N . GLY A 1 401 ? -5.871 14.391 2.827 1.00 89.44 401 GLY A N 1
ATOM 3195 C CA . GLY A 1 401 ? -6.163 15.811 3.083 1.00 89.44 401 GLY A CA 1
ATOM 3196 C C . GLY A 1 401 ? -4.948 16.729 2.873 1.00 89.44 401 GLY A C 1
ATOM 3197 O O . GLY A 1 401 ? -3.822 16.254 2.698 1.00 89.44 401 GLY A O 1
ATOM 3198 N N . ASP A 1 402 ? -5.146 18.045 2.935 1.00 89.69 402 ASP A N 1
ATOM 3199 C CA . ASP A 1 402 ? -4.100 19.080 2.825 1.00 89.69 402 ASP A CA 1
ATOM 3200 C C . ASP A 1 402 ? -3.281 19.014 1.511 1.00 89.69 402 ASP A C 1
ATOM 3202 O O . ASP A 1 402 ? -2.050 19.171 1.499 1.00 89.69 402 ASP A O 1
ATOM 3206 N N . VAL A 1 403 ? -3.933 18.706 0.386 1.00 93.38 403 VAL A N 1
ATOM 3207 C CA . VAL A 1 403 ? -3.319 18.613 -0.950 1.00 93.38 403 VAL A CA 1
ATOM 3208 C C . VAL A 1 403 ? -3.687 19.856 -1.759 1.00 93.38 403 VAL A C 1
ATOM 3210 O O . VAL A 1 403 ? -4.457 19.788 -2.705 1.00 93.38 403 VAL A O 1
ATOM 3213 N N . SER A 1 404 ? -3.093 20.994 -1.387 1.00 91.44 404 SER A N 1
ATOM 3214 C CA . SER A 1 404 ? -3.489 22.322 -1.878 1.00 91.44 404 SER A CA 1
ATOM 3215 C C . SER A 1 404 ? -3.700 22.425 -3.396 1.00 91.44 404 SER A C 1
ATOM 3217 O O . SER A 1 404 ? -2.893 21.887 -4.172 1.00 91.44 404 SER A O 1
ATOM 3219 N N . GLU A 1 405 ? -4.709 23.169 -3.838 1.00 93.25 405 GLU A N 1
ATOM 3220 C CA . GLU A 1 405 ? -4.941 23.425 -5.262 1.00 93.25 405 GLU A CA 1
ATOM 3221 C C . GLU A 1 405 ? -3.751 24.193 -5.889 1.00 93.25 405 GLU A C 1
ATOM 3223 O O . GLU A 1 405 ? -2.934 24.826 -5.209 1.00 93.25 405 GLU A O 1
ATOM 3228 N N . LYS A 1 406 ? -3.598 24.101 -7.216 1.00 92.06 406 LYS A N 1
ATOM 3229 C CA . LYS A 1 406 ? -2.661 24.924 -7.993 1.00 92.06 406 LYS A CA 1
ATOM 3230 C C . LYS A 1 406 ? -3.424 25.882 -8.898 1.00 92.06 406 LYS A C 1
ATOM 3232 O O . LYS A 1 406 ? -4.256 25.447 -9.683 1.00 92.06 406 LYS A O 1
ATOM 3237 N N . HIS A 1 407 ? -3.049 27.158 -8.857 1.00 91.31 407 HIS A N 1
ATOM 3238 C CA . HIS A 1 407 ? -3.491 28.162 -9.824 1.00 91.31 407 HIS A CA 1
ATOM 3239 C C . HIS A 1 407 ? -3.165 27.725 -11.266 1.00 91.31 407 HIS A C 1
ATOM 3241 O O . HIS A 1 407 ? -2.091 27.175 -11.528 1.00 91.31 407 HIS A O 1
ATOM 3247 N N . GLY A 1 408 ? -4.075 28.003 -12.200 1.00 90.12 408 GLY A N 1
ATOM 3248 C CA . GLY A 1 408 ? -3.949 27.664 -13.619 1.00 90.12 408 GLY A CA 1
ATOM 3249 C C . GLY A 1 408 ? -5.275 27.189 -14.216 1.00 90.12 408 GLY A C 1
ATOM 3250 O O . GLY A 1 408 ? -6.266 27.056 -13.502 1.00 90.12 408 GLY A O 1
ATOM 3251 N N . SER A 1 409 ? -5.287 26.925 -15.523 1.00 88.69 409 SER A N 1
ATOM 3252 C CA . SER A 1 409 ? -6.450 26.370 -16.221 1.00 88.69 409 SER A CA 1
ATOM 3253 C C . SER A 1 409 ? -6.709 24.898 -15.865 1.00 88.69 409 SER A C 1
ATOM 3255 O O . SER A 1 409 ? -5.783 24.133 -15.580 1.00 88.69 409 SER A O 1
ATOM 3257 N N . GLY A 1 410 ? -7.987 24.519 -15.896 1.00 89.06 410 GLY A N 1
ATOM 3258 C CA . GLY A 1 410 ? -8.530 23.222 -15.479 1.00 89.06 410 GLY A CA 1
ATOM 3259 C C . GLY A 1 410 ? -9.807 23.417 -14.644 1.00 89.06 410 GLY A C 1
ATOM 3260 O O . GLY A 1 410 ? -10.072 24.558 -14.255 1.00 89.06 410 GLY A O 1
ATOM 3261 N N . PRO A 1 411 ? -10.571 22.346 -14.357 1.00 91.56 411 PRO A N 1
ATOM 3262 C CA . PRO A 1 411 ? -11.730 22.406 -13.459 1.00 91.56 411 PRO A CA 1
ATOM 3263 C C . PRO A 1 411 ? -11.316 22.859 -12.054 1.00 91.56 411 PRO A C 1
ATOM 3265 O O . PRO A 1 411 ? -10.119 22.834 -11.728 1.00 91.56 411 PRO A O 1
ATOM 3268 N N . ALA A 1 412 ? -12.274 23.257 -11.216 1.00 93.00 412 ALA A N 1
ATOM 3269 C CA . ALA A 1 412 ? -12.008 23.352 -9.784 1.00 93.00 412 ALA A CA 1
ATOM 3270 C C . ALA A 1 412 ? -11.642 21.946 -9.282 1.00 93.00 412 ALA A C 1
ATOM 3272 O O . ALA A 1 412 ? -12.166 20.957 -9.784 1.00 93.00 412 ALA A O 1
ATOM 3273 N N . VAL A 1 413 ? -10.688 21.827 -8.359 1.00 94.44 413 VAL A N 1
ATOM 3274 C CA . VAL A 1 413 ? -10.347 20.519 -7.776 1.00 94.44 413 VAL A CA 1
ATOM 3275 C C . VAL A 1 413 ? -10.269 20.614 -6.257 1.00 94.44 413 VAL A C 1
ATOM 3277 O O . VAL A 1 413 ? -9.715 21.589 -5.739 1.00 94.44 413 VAL A O 1
ATOM 3280 N N . PRO A 1 414 ? -10.786 19.618 -5.515 1.00 94.44 414 PRO A N 1
ATOM 3281 C CA . PRO A 1 414 ? -10.730 19.636 -4.060 1.00 94.44 414 PRO A CA 1
ATOM 3282 C C . PRO A 1 414 ? -9.277 19.613 -3.572 1.00 94.44 414 PRO A C 1
ATOM 3284 O O . PRO A 1 414 ? -8.405 18.997 -4.187 1.00 94.44 414 PRO A O 1
ATOM 3287 N N . GLU A 1 415 ? -9.005 20.202 -2.401 1.00 94.31 415 GLU A N 1
ATOM 3288 C CA . GLU A 1 415 ? -7.679 20.140 -1.751 1.00 94.31 415 GLU A CA 1
ATOM 3289 C C . GLU A 1 415 ? -7.391 18.767 -1.100 1.00 94.31 415 GLU A C 1
ATOM 3291 O O . GLU A 1 415 ? -6.756 18.653 -0.043 1.00 94.31 415 GLU A O 1
ATOM 3296 N N . LYS A 1 416 ? -7.881 17.704 -1.740 1.00 95.50 416 LYS A N 1
ATOM 3297 C CA . LYS A 1 416 ? -7.761 16.300 -1.365 1.00 95.50 416 LYS A CA 1
ATOM 3298 C C . LYS A 1 416 ? -7.247 15.491 -2.557 1.00 95.50 416 LYS A C 1
ATOM 3300 O O . LYS A 1 416 ? -7.387 15.887 -3.711 1.00 95.50 416 LYS A O 1
ATOM 3305 N N . ALA A 1 417 ? -6.624 14.354 -2.276 1.00 96.88 417 ALA A N 1
ATOM 3306 C CA . ALA A 1 417 ? -6.251 13.387 -3.300 1.00 96.88 417 ALA A CA 1
ATOM 3307 C C . ALA A 1 417 ? -6.497 11.962 -2.815 1.00 96.88 417 ALA A C 1
ATOM 3309 O O . ALA A 1 417 ? -6.275 11.671 -1.644 1.00 96.88 417 ALA A O 1
ATOM 3310 N N . VAL A 1 418 ? -6.870 11.064 -3.720 1.00 97.69 418 VAL A N 1
ATOM 3311 C CA . VAL A 1 418 ? -6.963 9.624 -3.450 1.00 97.69 418 VAL A CA 1
ATOM 3312 C C . VAL A 1 418 ? -5.905 8.909 -4.283 1.00 97.69 418 VAL A C 1
ATOM 3314 O O . VAL A 1 418 ? -5.649 9.270 -5.440 1.00 97.69 418 VAL A O 1
ATOM 3317 N N . ARG A 1 419 ? -5.255 7.899 -3.697 1.00 97.88 419 ARG A N 1
ATOM 3318 C CA . ARG A 1 419 ? -4.285 7.055 -4.404 1.00 97.88 419 ARG A CA 1
ATOM 3319 C C . ARG A 1 419 ? -4.612 5.580 -4.244 1.00 97.88 419 ARG A C 1
ATOM 3321 O O . ARG A 1 419 ? -4.559 5.046 -3.138 1.00 97.88 419 ARG A O 1
ATOM 3328 N N . PHE A 1 420 ? -4.813 4.931 -5.387 1.00 98.56 420 PHE A N 1
ATOM 3329 C CA . PHE A 1 420 ? -4.872 3.481 -5.513 1.00 98.56 420 PHE A CA 1
ATOM 3330 C C . PHE A 1 420 ? -3.486 2.939 -5.892 1.00 98.56 420 PHE A C 1
ATOM 3332 O O . PHE A 1 420 ? -2.801 3.471 -6.779 1.00 98.56 420 PHE A O 1
ATOM 3339 N N . SER A 1 421 ? -3.067 1.874 -5.218 1.00 98.50 421 SER A N 1
ATOM 3340 C CA . SER A 1 421 ? -1.730 1.288 -5.303 1.00 98.50 421 SER A CA 1
ATOM 3341 C C . SER A 1 421 ? -1.763 -0.221 -5.067 1.00 98.50 421 SER A C 1
ATOM 3343 O O . SER A 1 421 ? -2.699 -0.747 -4.468 1.00 98.50 421 SER A O 1
ATOM 3345 N N . PHE A 1 422 ? -0.712 -0.921 -5.496 1.00 98.56 422 PHE A N 1
ATOM 3346 C CA . PHE A 1 422 ? -0.557 -2.352 -5.238 1.00 98.56 422 PHE A CA 1
ATOM 3347 C C . PHE A 1 422 ? 0.888 -2.744 -4.905 1.00 98.56 422 PHE A C 1
ATOM 3349 O O . PHE A 1 422 ? 1.840 -2.059 -5.276 1.00 98.56 422 PHE A O 1
ATOM 3356 N N . THR A 1 423 ? 1.049 -3.881 -4.232 1.00 98.50 423 THR A N 1
ATOM 3357 C CA . THR A 1 423 ? 2.340 -4.510 -3.921 1.00 98.50 423 THR A CA 1
ATOM 3358 C C . THR A 1 423 ? 2.281 -5.981 -4.325 1.00 98.50 423 THR A C 1
ATOM 3360 O O . THR A 1 423 ? 1.358 -6.692 -3.926 1.00 98.50 423 THR A O 1
ATOM 3363 N N . VAL A 1 424 ? 3.274 -6.467 -5.076 1.00 98.25 424 VAL A N 1
ATOM 3364 C CA . VAL A 1 424 ? 3.466 -7.911 -5.294 1.00 98.25 424 VAL A CA 1
ATOM 3365 C C . VAL A 1 424 ? 4.012 -8.505 -3.996 1.00 98.25 424 VAL A C 1
ATOM 3367 O O . VAL A 1 424 ? 5.122 -8.176 -3.588 1.00 98.25 424 VAL A O 1
ATOM 3370 N N . MET A 1 425 ? 3.219 -9.331 -3.315 1.00 97.31 425 MET A N 1
ATOM 3371 C CA . MET A 1 425 ? 3.531 -9.823 -1.966 1.00 97.31 425 MET A CA 1
ATOM 3372 C C . MET A 1 425 ? 4.351 -11.110 -1.995 1.00 97.31 425 MET A C 1
ATOM 3374 O O . MET A 1 425 ? 5.309 -11.255 -1.241 1.00 97.31 425 MET A O 1
ATOM 3378 N N . ASN A 1 426 ? 3.971 -12.059 -2.849 1.00 96.50 426 ASN A N 1
ATOM 3379 C CA . ASN A 1 426 ? 4.724 -13.285 -3.094 1.00 96.50 426 ASN A CA 1
ATOM 3380 C C . ASN A 1 426 ? 4.373 -13.873 -4.467 1.00 96.50 426 ASN A C 1
ATOM 3382 O O . ASN A 1 426 ? 3.319 -13.570 -5.031 1.00 96.50 426 ASN A O 1
ATOM 3386 N N . ILE A 1 427 ? 5.275 -14.707 -4.986 1.00 97.19 427 ILE A N 1
ATOM 3387 C CA . ILE A 1 427 ? 5.075 -15.502 -6.202 1.00 97.19 427 ILE A CA 1
ATOM 3388 C C . ILE A 1 427 ? 5.445 -16.949 -5.875 1.00 97.19 427 ILE A C 1
ATOM 3390 O O . ILE A 1 427 ? 6.528 -17.210 -5.340 1.00 97.19 427 ILE A O 1
ATOM 3394 N N . SER A 1 428 ? 4.563 -17.889 -6.198 1.00 95.69 428 SER A N 1
ATOM 3395 C CA . SER A 1 428 ? 4.799 -19.332 -6.078 1.00 95.69 428 SER A CA 1
ATOM 3396 C C . SER A 1 428 ? 4.577 -20.051 -7.407 1.00 95.69 428 SER A C 1
ATOM 3398 O O . SER A 1 428 ? 3.939 -19.522 -8.314 1.00 95.69 428 SER A O 1
ATOM 3400 N N . ILE A 1 429 ? 5.104 -21.267 -7.516 1.00 94.12 429 ILE A N 1
ATOM 3401 C CA . ILE A 1 429 ? 4.796 -22.219 -8.589 1.00 94.12 429 ILE A CA 1
ATOM 3402 C C . ILE A 1 429 ? 4.313 -23.526 -7.960 1.00 94.12 429 ILE A C 1
ATOM 3404 O O . ILE A 1 429 ? 4.781 -23.903 -6.882 1.00 94.12 429 ILE A O 1
ATOM 3408 N N . THR A 1 430 ? 3.386 -24.217 -8.617 1.00 87.88 430 THR A N 1
ATOM 3409 C CA . THR A 1 430 ? 3.001 -25.580 -8.232 1.00 87.88 430 THR A CA 1
ATOM 3410 C C . THR A 1 430 ? 3.870 -26.577 -8.994 1.00 87.88 430 THR A C 1
ATOM 3412 O O . THR A 1 430 ? 3.868 -26.575 -10.222 1.00 87.88 430 THR A O 1
ATOM 3415 N N . HIS A 1 431 ? 4.613 -27.420 -8.280 1.00 82.31 431 HIS A N 1
ATOM 3416 C CA . HIS A 1 431 ? 5.511 -28.431 -8.846 1.00 82.31 431 HIS A CA 1
ATOM 3417 C C . HIS A 1 431 ? 5.445 -29.695 -7.979 1.00 82.31 431 HIS A C 1
ATOM 3419 O O . HIS A 1 431 ? 5.520 -29.591 -6.758 1.00 82.31 431 HIS A O 1
ATOM 3425 N N . GLU A 1 432 ? 5.277 -30.875 -8.586 1.00 77.19 432 GLU A N 1
ATOM 3426 C CA . GLU A 1 432 ? 5.133 -32.164 -7.867 1.00 77.19 432 GLU A CA 1
ATOM 3427 C C . GLU A 1 432 ? 4.010 -32.158 -6.800 1.00 77.19 432 GLU A C 1
ATOM 3429 O O . GLU A 1 432 ? 4.136 -32.762 -5.741 1.00 77.19 432 GLU A O 1
ATOM 3434 N N . ASN A 1 433 ? 2.904 -31.453 -7.074 1.00 76.88 433 ASN A N 1
ATOM 3435 C CA . ASN A 1 433 ? 1.795 -31.160 -6.146 1.00 76.88 433 ASN A CA 1
ATOM 3436 C C . ASN A 1 433 ? 2.141 -30.282 -4.920 1.00 76.88 433 ASN A C 1
ATOM 3438 O O . ASN A 1 433 ? 1.243 -29.962 -4.141 1.00 76.88 433 ASN A O 1
ATOM 3442 N N . GLU A 1 434 ? 3.378 -29.802 -4.770 1.00 84.75 434 GLU A N 1
ATOM 3443 C CA . GLU A 1 434 ? 3.753 -28.808 -3.755 1.00 84.75 434 GLU A CA 1
ATOM 3444 C C . GLU A 1 434 ? 3.711 -27.373 -4.309 1.00 84.75 434 GLU A C 1
ATOM 3446 O O . GLU A 1 434 ? 4.106 -27.116 -5.448 1.00 84.75 434 GLU A O 1
ATOM 3451 N N . SER A 1 435 ? 3.300 -26.398 -3.487 1.00 87.69 435 SER A N 1
ATOM 3452 C CA . SER A 1 435 ? 3.402 -24.970 -3.832 1.00 87.69 435 SER A CA 1
ATOM 3453 C C . SER A 1 435 ? 4.716 -24.381 -3.312 1.00 87.69 435 SER A C 1
ATOM 3455 O O . SER A 1 435 ? 4.865 -24.080 -2.125 1.00 87.69 435 SER A O 1
ATOM 3457 N N . LYS A 1 436 ? 5.692 -24.207 -4.205 1.00 91.25 436 LYS A N 1
ATOM 3458 C CA . LYS A 1 436 ? 7.042 -23.730 -3.880 1.00 91.25 436 LYS A CA 1
ATOM 3459 C C . LYS A 1 436 ? 7.089 -22.203 -4.052 1.00 91.25 436 LYS A C 1
ATOM 3461 O O . LYS A 1 436 ? 6.956 -21.683 -5.159 1.00 91.25 436 LYS A O 1
ATOM 3466 N N . ARG A 1 437 ? 7.239 -21.457 -2.944 1.00 92.75 437 ARG A N 1
ATOM 3467 C CA . ARG A 1 437 ? 7.348 -19.979 -2.941 1.00 92.75 437 ARG A CA 1
ATOM 3468 C C . ARG A 1 437 ? 8.722 -19.551 -3.466 1.00 92.75 437 ARG A C 1
ATOM 3470 O O . ARG A 1 437 ? 9.738 -19.867 -2.851 1.00 92.75 437 ARG A O 1
ATOM 3477 N N . ILE A 1 438 ? 8.726 -18.851 -4.599 1.00 94.94 438 ILE A N 1
ATOM 3478 C CA . ILE A 1 438 ? 9.911 -18.383 -5.337 1.00 94.94 438 ILE A CA 1
ATOM 3479 C C . ILE A 1 438 ? 10.332 -16.999 -4.846 1.00 94.94 438 ILE A C 1
ATOM 3481 O O . ILE A 1 438 ? 11.492 -16.785 -4.508 1.00 94.94 438 ILE A O 1
ATOM 3485 N N . PHE A 1 439 ? 9.371 -16.075 -4.784 1.00 95.81 439 PHE A N 1
ATOM 3486 C CA . PHE A 1 439 ? 9.567 -14.699 -4.338 1.00 95.81 439 PHE A CA 1
ATOM 3487 C C . PHE A 1 439 ? 8.661 -14.396 -3.143 1.00 95.81 439 PHE A C 1
ATOM 3489 O O . PHE A 1 439 ? 7.517 -14.853 -3.085 1.00 95.81 439 PHE A O 1
ATOM 3496 N N . GLU A 1 440 ? 9.158 -13.580 -2.220 1.00 95.06 440 GLU A N 1
ATOM 3497 C CA . GLU A 1 440 ? 8.430 -13.048 -1.072 1.00 95.06 440 GLU A CA 1
ATOM 3498 C C . GLU A 1 440 ? 8.960 -11.642 -0.765 1.00 95.06 440 GLU A C 1
ATOM 3500 O O . GLU A 1 440 ? 10.172 -11.439 -0.659 1.00 95.06 440 GLU A O 1
ATOM 3505 N N . GLU A 1 441 ? 8.071 -10.653 -0.658 1.00 95.94 441 GLU A N 1
ATOM 3506 C CA . GLU A 1 441 ? 8.472 -9.275 -0.384 1.00 95.94 441 GLU A CA 1
ATOM 3507 C C . GLU A 1 441 ? 8.938 -9.144 1.071 1.00 95.94 441 GLU A C 1
ATOM 3509 O O . GLU A 1 441 ? 8.148 -9.198 2.010 1.00 95.94 441 GLU A O 1
ATOM 3514 N N . VAL A 1 442 ? 10.244 -8.939 1.248 1.00 91.75 442 VAL A N 1
ATOM 3515 C CA . VAL A 1 442 ? 10.915 -8.844 2.553 1.00 91.75 442 VAL A CA 1
ATOM 3516 C C . VAL A 1 442 ? 10.463 -7.609 3.349 1.00 91.75 442 VAL A C 1
ATOM 3518 O O . VAL A 1 442 ? 10.612 -7.576 4.572 1.00 91.75 442 VAL A O 1
ATOM 3521 N N . LYS A 1 443 ? 9.939 -6.564 2.691 1.00 93.94 443 LYS A N 1
ATOM 3522 C CA . LYS A 1 443 ? 9.474 -5.322 3.340 1.00 93.94 443 LYS A CA 1
ATOM 3523 C C . LYS A 1 443 ? 8.127 -4.837 2.780 1.00 93.94 443 LYS A C 1
ATOM 3525 O O . LYS A 1 443 ? 8.069 -3.745 2.214 1.00 93.94 443 LYS A O 1
ATOM 3530 N N . PRO A 1 444 ? 7.015 -5.559 3.021 1.00 93.62 444 PRO A N 1
ATOM 3531 C CA . PRO A 1 444 ? 5.715 -5.319 2.372 1.00 93.62 444 PRO A CA 1
ATOM 3532 C C . PRO A 1 444 ? 5.011 -4.019 2.804 1.00 93.62 444 PRO A C 1
ATOM 3534 O O . PRO A 1 444 ? 3.948 -3.673 2.280 1.00 93.62 444 PRO A O 1
ATOM 3537 N N . ASN A 1 445 ? 5.603 -3.295 3.758 1.00 94.38 445 ASN A N 1
ATOM 3538 C CA . ASN A 1 445 ? 5.164 -1.992 4.254 1.00 94.38 445 ASN A CA 1
ATOM 3539 C C . ASN A 1 445 ? 6.169 -0.862 3.948 1.00 94.38 445 ASN A C 1
ATOM 3541 O O . ASN A 1 445 ? 6.125 0.180 4.598 1.00 94.38 445 ASN A O 1
ATOM 3545 N N . SER A 1 446 ? 7.089 -1.047 2.992 1.00 95.00 446 SER A N 1
ATOM 3546 C CA . SER A 1 446 ? 7.963 0.034 2.517 1.00 95.00 446 SER A CA 1
ATOM 3547 C C . SER A 1 446 ? 7.368 0.752 1.308 1.00 95.00 446 SER A C 1
ATOM 3549 O O . SER A 1 446 ? 6.831 0.149 0.379 1.00 95.00 446 SER A O 1
ATOM 3551 N N . GLU A 1 447 ? 7.591 2.058 1.274 1.00 93.38 447 GLU A N 1
ATOM 3552 C CA . GLU A 1 447 ? 7.336 2.940 0.138 1.00 93.38 447 GLU A CA 1
ATOM 3553 C C . GLU A 1 447 ? 8.105 2.541 -1.142 1.00 93.38 447 GLU A C 1
ATOM 3555 O O . GLU A 1 447 ? 7.816 3.047 -2.222 1.00 93.38 447 GLU A O 1
ATOM 3560 N N . LEU A 1 448 ? 9.091 1.641 -1.029 1.00 95.56 448 LEU A N 1
ATOM 3561 C CA . LEU A 1 448 ? 9.882 1.109 -2.141 1.00 95.56 448 LEU A CA 1
ATOM 3562 C C . LEU A 1 448 ? 9.163 0.017 -2.953 1.00 95.56 448 LEU A C 1
ATOM 3564 O O . LEU A 1 448 ? 9.561 -0.217 -4.094 1.00 95.56 448 LEU A O 1
ATOM 3568 N N . CYS A 1 449 ? 8.139 -0.646 -2.398 1.00 95.81 449 CYS A N 1
ATOM 3569 C CA . CYS A 1 449 ? 7.418 -1.749 -3.056 1.00 95.81 449 CYS A CA 1
ATOM 3570 C C . CYS A 1 449 ? 5.946 -1.433 -3.390 1.00 95.81 449 CYS A C 1
ATOM 3572 O O . CYS A 1 449 ? 5.324 -2.177 -4.145 1.00 95.81 449 CYS A O 1
ATOM 3574 N N . CYS A 1 450 ? 5.386 -0.344 -2.851 1.00 97.81 450 CYS A N 1
ATOM 3575 C CA . CYS A 1 450 ? 3.994 0.060 -3.068 1.00 97.81 450 CYS A CA 1
ATOM 3576 C C . CYS A 1 450 ? 3.835 0.816 -4.401 1.00 97.81 450 CYS A C 1
ATOM 3578 O O . CYS A 1 450 ? 3.903 2.046 -4.452 1.00 97.81 450 CYS A O 1
ATOM 3580 N N . LYS A 1 451 ? 3.653 0.078 -5.502 1.00 98.38 451 LYS A N 1
ATOM 3581 C CA . LYS A 1 451 ? 3.570 0.634 -6.860 1.00 98.38 451 LYS A CA 1
ATOM 3582 C C . LYS A 1 451 ? 2.289 1.483 -7.030 1.00 98.38 451 LYS A C 1
ATOM 3584 O O . LYS A 1 451 ? 1.199 1.046 -6.652 1.00 98.38 451 LYS A O 1
ATOM 3589 N N . PRO A 1 452 ? 2.373 2.715 -7.569 1.00 98.25 452 PRO A N 1
ATOM 3590 C CA . PRO A 1 452 ? 1.211 3.571 -7.820 1.00 98.25 452 PRO A CA 1
ATOM 3591 C C . PRO A 1 452 ? 0.465 3.148 -9.090 1.00 98.25 452 PRO A C 1
ATOM 3593 O O . PRO A 1 452 ? 1.079 3.024 -10.147 1.00 98.25 452 PRO A O 1
ATOM 3596 N N . LEU A 1 453 ? -0.857 2.973 -8.997 1.00 98.56 453 LEU A N 1
ATOM 3597 C CA . LEU A 1 453 ? -1.697 2.576 -10.133 1.00 98.56 453 LEU A CA 1
ATOM 3598 C C . LEU A 1 453 ? -2.583 3.722 -10.631 1.00 98.56 453 LEU A C 1
ATOM 3600 O O . LEU A 1 453 ? -2.638 3.965 -11.835 1.00 98.56 453 LEU A O 1
ATOM 3604 N N . CYS A 1 454 ? -3.227 4.452 -9.714 1.00 98.56 454 CYS A N 1
ATOM 3605 C CA . CYS A 1 454 ? -4.050 5.620 -10.026 1.00 98.56 454 CYS A CA 1
ATOM 3606 C C . CYS A 1 454 ? -3.856 6.730 -8.990 1.00 98.56 454 CYS A C 1
ATOM 3608 O O . CYS A 1 454 ? -3.824 6.474 -7.784 1.00 98.56 454 CYS A O 1
ATOM 3610 N N . LEU A 1 455 ? -3.742 7.967 -9.476 1.00 98.44 455 LEU A N 1
ATOM 3611 C CA . LEU A 1 455 ? -3.714 9.198 -8.687 1.00 98.44 455 LEU A CA 1
ATOM 3612 C C . LEU A 1 455 ? -4.875 10.083 -9.134 1.00 98.44 455 LEU A C 1
ATOM 3614 O O . LEU A 1 455 ? -4.981 10.362 -10.329 1.00 98.44 455 LEU A O 1
ATOM 3618 N N . MET A 1 456 ? -5.695 10.559 -8.199 1.00 97.25 456 MET A N 1
ATOM 3619 C CA . MET A 1 456 ? -6.777 11.509 -8.478 1.00 97.25 456 MET A CA 1
ATOM 3620 C C . MET A 1 456 ? -6.810 12.644 -7.453 1.00 97.25 456 MET A C 1
ATOM 3622 O O . MET A 1 456 ? -6.494 12.431 -6.282 1.00 97.25 456 MET A O 1
ATOM 3626 N N . LEU A 1 457 ? -7.199 13.842 -7.889 1.00 97.19 457 LEU A N 1
ATOM 3627 C CA . LEU A 1 457 ? -7.568 14.955 -7.010 1.00 97.19 457 LEU A CA 1
ATOM 3628 C C . LEU A 1 457 ? -9.078 14.880 -6.753 1.00 97.19 457 LEU A C 1
ATOM 3630 O O . LEU A 1 457 ? -9.866 15.350 -7.567 1.00 97.19 457 LEU A O 1
ATOM 3634 N N . ALA A 1 458 ? -9.464 14.199 -5.677 1.00 95.50 458 ALA A N 1
ATOM 3635 C CA . ALA A 1 458 ? -10.845 13.888 -5.312 1.00 95.50 458 ALA A CA 1
ATOM 3636 C C . ALA A 1 458 ? -10.968 13.770 -3.785 1.00 95.50 458 ALA A C 1
ATOM 3638 O O . ALA A 1 458 ? -9.959 13.598 -3.087 1.00 95.50 458 ALA A O 1
ATOM 3639 N N . ASP A 1 459 ? -12.194 13.829 -3.267 1.00 94.38 459 ASP A N 1
ATOM 3640 C CA . ASP A 1 459 ? -12.501 13.419 -1.898 1.00 94.38 459 ASP A CA 1
ATOM 3641 C C . ASP A 1 459 ? -12.736 11.900 -1.851 1.00 94.38 459 ASP A C 1
ATOM 3643 O O . ASP A 1 459 ? -13.435 11.343 -2.684 1.00 94.38 459 ASP A O 1
ATOM 3647 N N . GLU A 1 460 ? -12.218 11.227 -0.827 1.00 92.31 460 GLU A N 1
ATOM 3648 C CA . GLU A 1 460 ? -12.575 9.835 -0.481 1.00 92.31 460 GLU A CA 1
ATOM 3649 C C . GLU A 1 460 ? -14.013 9.695 0.069 1.00 92.31 460 GLU A C 1
ATOM 3651 O O . GLU A 1 460 ? -14.404 8.630 0.536 1.00 92.31 460 GLU A O 1
ATOM 3656 N N . SER A 1 461 ? -14.750 10.804 0.134 1.00 91.62 461 SER A N 1
ATOM 3657 C CA . SER A 1 461 ? -16.121 10.922 0.652 1.00 91.62 461 SER A CA 1
ATOM 3658 C C . SER A 1 461 ? -17.109 11.391 -0.428 1.00 91.62 461 SER A C 1
ATOM 3660 O O . SER A 1 461 ? -18.269 11.637 -0.120 1.00 91.62 461 SER A O 1
ATOM 3662 N N . ASP A 1 462 ? -16.626 11.569 -1.660 1.00 94.56 462 ASP A N 1
ATOM 3663 C CA . ASP A 1 462 ? -17.403 11.846 -2.869 1.00 94.56 462 ASP A CA 1
ATOM 3664 C C . ASP A 1 462 ? -17.537 10.505 -3.602 1.00 94.56 462 ASP A C 1
ATOM 3666 O O . ASP A 1 462 ? -16.588 10.021 -4.226 1.00 94.56 462 ASP A O 1
ATOM 3670 N N . HIS A 1 463 ? -18.673 9.838 -3.397 1.00 94.62 463 HIS A N 1
ATOM 3671 C CA . HIS A 1 463 ? -18.873 8.451 -3.817 1.00 94.62 463 HIS A CA 1
ATOM 3672 C C . HIS A 1 463 ? -19.028 8.364 -5.340 1.00 94.62 463 HIS A C 1
ATOM 3674 O O . HIS A 1 463 ? -18.518 7.439 -5.976 1.00 94.62 463 HIS A O 1
ATOM 3680 N N . GLU A 1 464 ? -19.678 9.360 -5.930 1.00 94.38 464 GLU A N 1
ATOM 3681 C CA . GLU A 1 464 ? -19.872 9.559 -7.359 1.00 94.38 464 GLU A CA 1
ATOM 3682 C C . GLU A 1 464 ? -18.523 9.667 -8.084 1.00 94.38 464 GLU A C 1
ATOM 3684 O O . GLU A 1 464 ? -18.230 8.849 -8.959 1.00 94.38 464 GLU A O 1
ATOM 3689 N N . THR A 1 465 ? -17.643 10.586 -7.676 1.00 94.94 465 THR A N 1
ATOM 3690 C CA . THR A 1 465 ? -16.298 10.710 -8.265 1.00 94.94 465 THR A CA 1
ATOM 3691 C C . THR A 1 465 ? -15.440 9.475 -7.981 1.00 94.94 465 THR A C 1
ATOM 3693 O O . THR A 1 465 ? -14.751 8.978 -8.878 1.00 94.94 465 THR A O 1
ATOM 3696 N N . LEU A 1 466 ? -15.468 8.937 -6.756 1.00 95.81 466 LEU A N 1
ATOM 3697 C CA . LEU A 1 466 ? -14.644 7.784 -6.379 1.00 95.81 466 LEU A CA 1
ATOM 3698 C C . LEU A 1 466 ? -15.001 6.532 -7.196 1.00 95.81 466 LEU A C 1
ATOM 3700 O O . LEU A 1 466 ? -14.106 5.869 -7.729 1.00 95.81 466 LEU A O 1
ATOM 3704 N N . THR A 1 467 ? -16.293 6.225 -7.336 1.00 96.38 467 THR A N 1
ATOM 3705 C CA . THR A 1 467 ? -16.766 5.102 -8.162 1.00 96.38 467 THR A CA 1
ATOM 3706 C C . THR A 1 467 ? -16.470 5.330 -9.638 1.00 96.38 467 THR A C 1
ATOM 3708 O O . THR A 1 467 ? -15.973 4.409 -10.292 1.00 96.38 467 THR A O 1
ATOM 3711 N N . ALA A 1 468 ? -16.694 6.537 -10.162 1.00 96.12 468 ALA A N 1
ATOM 3712 C CA . ALA A 1 468 ? -16.474 6.863 -11.569 1.00 96.12 468 ALA A CA 1
ATOM 3713 C C . ALA A 1 468 ? -15.008 6.670 -12.009 1.00 96.12 468 ALA A C 1
ATOM 3715 O O . ALA A 1 468 ? -14.753 6.165 -13.103 1.00 96.12 468 ALA A O 1
ATOM 3716 N N . ILE A 1 469 ? -14.037 7.000 -11.146 1.00 97.06 469 ILE A N 1
ATOM 3717 C CA . ILE A 1 469 ? -12.602 6.840 -11.445 1.00 97.06 469 ILE A CA 1
ATOM 3718 C C . ILE A 1 469 ? -12.072 5.429 -11.124 1.00 97.06 469 ILE A C 1
ATOM 3720 O O . ILE A 1 469 ? -11.171 4.950 -11.820 1.00 97.06 469 ILE A O 1
ATOM 3724 N N . LEU A 1 470 ? -12.593 4.740 -10.098 1.00 97.88 470 LEU A N 1
ATOM 3725 C CA . LEU A 1 470 ? -12.097 3.408 -9.709 1.00 97.88 470 LEU A CA 1
ATOM 3726 C C . LEU A 1 470 ? -12.777 2.238 -10.432 1.00 97.88 470 LEU A C 1
ATOM 3728 O O . LEU A 1 470 ? -12.108 1.233 -10.673 1.00 97.88 470 LEU A O 1
ATOM 3732 N N . SER A 1 471 ? -14.048 2.342 -10.834 1.00 97.38 471 SER A N 1
ATOM 3733 C CA . SER A 1 471 ? -14.774 1.235 -11.489 1.00 97.38 471 SER A CA 1
ATOM 3734 C C . SER A 1 471 ? -14.062 0.637 -12.717 1.00 97.38 471 SER A C 1
ATOM 3736 O O . SER A 1 471 ? -14.064 -0.589 -12.841 1.00 97.38 471 SER A O 1
ATOM 3738 N N . PRO A 1 472 ? -13.377 1.413 -13.588 1.00 97.75 472 PRO A N 1
ATOM 3739 C CA . PRO A 1 472 ? -12.565 0.848 -14.669 1.00 97.75 472 PRO A CA 1
ATOM 3740 C C . PRO A 1 472 ? -11.443 -0.085 -14.181 1.00 97.75 472 PRO A C 1
ATOM 3742 O O . PRO A 1 472 ? -11.197 -1.120 -14.795 1.00 97.75 472 PRO A O 1
ATOM 3745 N N . LEU A 1 473 ? -10.794 0.231 -13.053 1.00 97.94 473 LEU A N 1
ATOM 3746 C CA . LEU A 1 473 ? -9.763 -0.627 -12.453 1.00 97.94 473 LEU A CA 1
ATOM 3747 C C . LEU A 1 473 ? -10.362 -1.897 -11.841 1.00 97.94 473 LEU A C 1
ATOM 3749 O O . LEU A 1 473 ? -9.739 -2.953 -11.923 1.00 97.94 473 LEU A O 1
ATOM 3753 N N . ILE A 1 474 ? -11.565 -1.815 -11.264 1.00 97.75 474 ILE A N 1
ATOM 3754 C CA . ILE A 1 474 ? -12.274 -2.987 -10.728 1.00 97.75 474 ILE A CA 1
ATOM 3755 C C . ILE A 1 474 ? -12.740 -3.913 -11.862 1.00 97.75 474 ILE A C 1
ATOM 3757 O O . ILE A 1 474 ? -12.597 -5.128 -11.752 1.00 97.75 474 ILE A O 1
ATOM 3761 N N . ALA A 1 475 ? -13.208 -3.361 -12.985 1.00 97.12 475 ALA A N 1
ATOM 3762 C CA . ALA A 1 475 ? -13.544 -4.139 -14.177 1.00 97.12 475 ALA A CA 1
ATOM 3763 C C . ALA A 1 475 ? -12.308 -4.835 -14.782 1.00 97.12 475 ALA A C 1
ATOM 3765 O O . ALA A 1 475 ? -12.361 -6.027 -15.089 1.00 97.12 475 ALA A O 1
ATOM 3766 N N . GLU A 1 476 ? -11.178 -4.124 -14.892 1.00 98.06 476 GLU A N 1
ATOM 3767 C CA . GLU A 1 476 ? -9.888 -4.696 -15.308 1.00 98.06 476 GLU A CA 1
ATOM 3768 C C . GLU A 1 476 ? -9.447 -5.830 -14.355 1.00 98.06 476 GLU A C 1
ATOM 3770 O O . GLU A 1 476 ? -9.092 -6.920 -14.804 1.00 98.06 476 GLU A O 1
ATOM 3775 N N . ARG A 1 477 ? -9.534 -5.613 -13.037 1.00 97.56 477 ARG A N 1
ATOM 3776 C CA . ARG A 1 477 ? -9.217 -6.587 -11.974 1.00 97.56 477 ARG A CA 1
ATOM 3777 C C . ARG A 1 477 ? -10.072 -7.856 -12.043 1.00 97.56 477 ARG A C 1
ATOM 3779 O O . ARG A 1 477 ? -9.532 -8.960 -11.987 1.00 97.56 477 ARG A O 1
ATOM 3786 N N . GLU A 1 478 ? -11.388 -7.718 -12.177 1.00 96.94 478 GLU A N 1
ATOM 3787 C CA . GLU A 1 478 ? -12.319 -8.854 -12.184 1.00 96.94 478 GLU A CA 1
ATOM 3788 C C . GLU A 1 478 ? -12.193 -9.698 -13.463 1.00 96.94 478 GLU A C 1
ATOM 3790 O O . GLU A 1 478 ? -12.287 -10.929 -13.419 1.00 96.94 478 GLU A O 1
ATOM 3795 N N . ALA A 1 479 ? -11.879 -9.063 -14.598 1.00 97.25 479 ALA A N 1
ATOM 3796 C CA . ALA A 1 479 ? -11.511 -9.780 -15.816 1.00 97.25 479 ALA A CA 1
ATOM 3797 C C . ALA A 1 479 ? -10.230 -10.615 -15.616 1.00 97.25 479 ALA A C 1
ATOM 3799 O O . ALA A 1 479 ? -10.197 -11.784 -16.006 1.00 97.25 479 ALA A O 1
ATOM 3800 N N . MET A 1 480 ? -9.198 -10.050 -14.974 1.00 97.75 480 MET A N 1
ATOM 3801 C CA . MET A 1 480 ? -7.902 -10.718 -14.760 1.00 97.75 480 MET A CA 1
ATOM 3802 C C . MET A 1 480 ? -7.951 -11.918 -13.805 1.00 97.75 480 MET A C 1
ATOM 3804 O O . MET A 1 480 ? -7.154 -12.837 -13.972 1.00 97.75 480 MET A O 1
ATOM 3808 N N . LYS A 1 481 ? -8.875 -11.965 -12.832 1.00 95.50 481 LYS A N 1
ATOM 3809 C CA . LYS A 1 481 ? -9.058 -13.148 -11.957 1.00 95.50 481 LYS A CA 1
ATOM 3810 C C . LYS A 1 481 ? -9.349 -14.437 -12.736 1.00 95.50 481 LYS A C 1
ATOM 3812 O O . LYS A 1 481 ? -9.009 -15.525 -12.282 1.00 95.50 481 LYS A O 1
ATOM 3817 N N . ASN A 1 482 ? -10.028 -14.308 -13.875 1.00 92.81 482 ASN A N 1
ATOM 3818 C CA . ASN A 1 482 ? -10.624 -15.409 -14.632 1.00 92.81 482 ASN A CA 1
ATOM 3819 C C . ASN A 1 482 ? -9.808 -15.770 -15.892 1.00 92.81 482 ASN A C 1
ATOM 3821 O O . ASN A 1 482 ? -10.346 -16.356 -16.833 1.00 92.81 482 ASN A O 1
ATOM 3825 N N . SER A 1 483 ? -8.529 -15.380 -15.939 1.00 96.88 483 SER A N 1
ATOM 3826 C CA . SER A 1 483 ? -7.645 -15.539 -17.097 1.00 96.88 483 SER A CA 1
ATOM 3827 C C . SER A 1 483 ? -6.186 -15.755 -16.677 1.00 96.88 483 SER A C 1
ATOM 3829 O O . SER A 1 483 ? -5.793 -15.446 -15.551 1.00 96.88 483 SER A O 1
ATOM 3831 N N . GLU A 1 484 ? -5.379 -16.299 -17.586 1.00 97.06 484 GLU A N 1
ATOM 3832 C CA . GLU A 1 484 ? -3.940 -16.487 -17.421 1.00 97.06 484 GLU A CA 1
ATOM 3833 C C . GLU A 1 484 ? -3.161 -15.490 -18.288 1.00 97.06 484 GLU A C 1
ATOM 3835 O O . GLU A 1 484 ? -3.438 -15.325 -19.477 1.00 97.06 484 GLU A O 1
ATOM 3840 N N . LEU A 1 485 ? -2.155 -14.843 -17.702 1.00 98.19 485 LEU A N 1
ATOM 3841 C CA . LEU A 1 485 ? -1.235 -13.950 -18.404 1.00 98.19 485 LEU A CA 1
ATOM 3842 C C . LEU A 1 485 ? -0.071 -14.752 -18.989 1.00 98.19 485 LEU A C 1
ATOM 3844 O O . LEU A 1 485 ? 0.664 -15.409 -18.250 1.00 98.19 485 LEU A O 1
ATOM 3848 N N . LEU A 1 486 ? 0.140 -14.629 -20.296 1.00 97.69 486 LEU A N 1
ATOM 3849 C CA . LEU A 1 486 ? 1.288 -15.157 -21.024 1.00 97.69 486 LEU A CA 1
ATOM 3850 C C . LEU A 1 486 ? 2.327 -14.042 -21.205 1.00 97.69 486 LEU A C 1
ATOM 3852 O O . LEU A 1 486 ? 2.060 -13.016 -21.837 1.00 97.69 486 LEU A O 1
ATOM 3856 N N . LEU A 1 487 ? 3.517 -14.235 -20.633 1.00 97.12 487 LEU A N 1
ATOM 3857 C CA . LEU A 1 487 ? 4.593 -13.244 -20.610 1.00 97.12 487 LEU A CA 1
ATOM 3858 C C . LEU A 1 487 ? 5.955 -13.910 -20.841 1.00 97.12 487 LEU A C 1
ATOM 3860 O O . LEU A 1 487 ? 6.377 -14.781 -20.082 1.00 97.12 487 LEU A O 1
ATOM 3864 N N . GLU A 1 488 ? 6.665 -13.491 -21.890 1.00 95.88 488 GLU A N 1
ATOM 3865 C CA . GLU A 1 488 ? 8.029 -13.952 -22.165 1.00 95.88 488 GLU A CA 1
ATOM 3866 C C . GLU A 1 488 ? 8.997 -13.402 -21.112 1.00 95.88 488 GLU A C 1
ATOM 3868 O O . GLU A 1 488 ? 9.059 -12.192 -20.906 1.00 95.88 488 GLU A O 1
ATOM 3873 N N . MET A 1 489 ? 9.778 -14.257 -20.451 1.00 93.94 489 MET A N 1
ATOM 3874 C CA . MET A 1 489 ? 10.783 -13.883 -19.447 1.00 93.94 489 MET A CA 1
ATOM 3875 C C . MET A 1 489 ? 12.005 -14.802 -19.588 1.00 93.94 489 MET A C 1
ATOM 3877 O O . MET A 1 489 ? 11.864 -16.022 -19.638 1.00 93.94 489 MET A O 1
ATOM 3881 N N . GLY A 1 490 ? 13.218 -14.256 -19.661 1.00 89.38 490 GLY A N 1
ATOM 3882 C CA . GLY A 1 490 ? 14.437 -15.032 -19.922 1.00 89.38 490 GLY A CA 1
ATOM 3883 C C . GLY A 1 490 ? 14.443 -15.790 -21.261 1.00 89.38 490 GLY A C 1
ATOM 3884 O O . GLY A 1 490 ? 15.109 -16.815 -21.358 1.00 89.38 490 GLY A O 1
ATOM 3885 N N . GLY A 1 491 ? 13.682 -15.333 -22.265 1.00 91.75 491 GLY A N 1
ATOM 3886 C CA . GLY A 1 491 ? 13.511 -16.019 -23.555 1.00 91.75 491 GLY A CA 1
ATOM 3887 C C . GLY A 1 491 ? 12.462 -17.140 -23.568 1.00 91.75 491 GLY A C 1
ATOM 3888 O O . GLY A 1 491 ? 12.344 -17.849 -24.563 1.00 91.75 491 GLY A O 1
ATOM 3889 N N . ILE A 1 492 ? 11.713 -17.331 -22.474 1.00 94.88 492 ILE A N 1
ATOM 3890 C CA . ILE A 1 492 ? 10.719 -18.403 -22.308 1.00 94.88 492 ILE A CA 1
ATOM 3891 C C . ILE A 1 492 ? 9.350 -17.785 -22.022 1.00 94.88 492 ILE A C 1
ATOM 3893 O O . ILE A 1 492 ? 9.222 -16.956 -21.121 1.00 94.88 492 ILE A O 1
ATOM 3897 N N . LEU A 1 493 ? 8.312 -18.204 -22.750 1.00 96.00 493 LEU A N 1
ATOM 3898 C CA . LEU A 1 493 ? 6.929 -17.809 -22.471 1.00 96.00 493 LEU A CA 1
ATOM 3899 C C . LEU A 1 493 ? 6.452 -18.475 -21.171 1.00 96.00 493 LEU A C 1
ATOM 3901 O O . LEU A 1 493 ? 6.415 -19.703 -21.091 1.00 96.00 493 LEU A O 1
ATOM 3905 N N . ARG A 1 494 ? 6.111 -17.674 -20.154 1.00 95.25 494 ARG A N 1
ATOM 3906 C CA . ARG A 1 494 ? 5.633 -18.145 -18.844 1.00 95.25 494 ARG A CA 1
ATOM 3907 C C . ARG A 1 494 ? 4.197 -17.701 -18.563 1.00 95.25 494 ARG A C 1
ATOM 3909 O O . ARG A 1 494 ? 3.766 -16.649 -19.032 1.00 95.25 494 ARG A O 1
ATOM 3916 N N . THR A 1 495 ? 3.489 -18.501 -17.772 1.00 96.94 495 THR A N 1
ATOM 3917 C CA . THR A 1 495 ? 2.052 -18.380 -17.494 1.00 96.94 495 THR A CA 1
ATOM 3918 C C . THR A 1 495 ? 1.806 -17.953 -16.047 1.00 96.94 495 THR A C 1
ATOM 3920 O O . THR A 1 495 ? 2.233 -18.641 -15.118 1.00 96.94 495 THR A O 1
ATOM 3923 N N . PHE A 1 496 ? 1.083 -16.852 -15.839 1.00 97.38 496 PHE A N 1
ATOM 3924 C CA . PHE A 1 496 ? 0.810 -16.271 -14.520 1.00 97.38 496 PHE A CA 1
ATOM 3925 C C . PHE A 1 496 ? -0.693 -16.185 -14.220 1.00 97.38 496 PHE A C 1
ATOM 3927 O O . PHE A 1 496 ? -1.482 -15.738 -15.050 1.00 97.38 496 PHE A O 1
ATOM 3934 N N . ARG A 1 497 ? -1.074 -16.557 -12.994 1.00 97.06 497 ARG A N 1
ATOM 3935 C CA . ARG A 1 497 ? -2.400 -16.347 -12.390 1.00 97.06 497 ARG A CA 1
ATOM 3936 C C . ARG A 1 497 ? -2.292 -15.334 -11.254 1.00 97.06 497 ARG A C 1
ATOM 3938 O O . ARG A 1 497 ? -1.282 -15.313 -10.547 1.00 97.06 497 ARG A O 1
ATOM 3945 N N . PHE A 1 498 ? -3.337 -14.540 -11.034 1.00 97.81 498 PHE A N 1
ATOM 3946 C CA . PHE A 1 498 ? -3.327 -13.456 -10.049 1.00 97.81 498 PHE A CA 1
ATOM 3947 C C . PHE A 1 498 ? -4.359 -13.650 -8.937 1.00 97.81 498 PHE A C 1
ATOM 3949 O O . PHE A 1 498 ? -5.522 -13.946 -9.194 1.00 97.81 498 PHE A O 1
ATOM 3956 N N . VAL A 1 499 ? -3.931 -13.422 -7.693 1.00 97.88 499 VAL A N 1
ATOM 3957 C CA . VAL A 1 499 ? -4.796 -13.397 -6.506 1.00 97.88 499 VAL A CA 1
ATOM 3958 C C . VAL A 1 499 ? -4.745 -11.997 -5.903 1.00 97.88 499 VAL A C 1
ATOM 3960 O O . VAL A 1 499 ? -3.774 -11.621 -5.242 1.00 97.88 499 VAL A O 1
ATOM 3963 N N . PHE A 1 500 ? -5.795 -11.219 -6.156 1.00 98.19 500 PHE A N 1
ATOM 3964 C CA . PHE A 1 500 ? -5.963 -9.854 -5.664 1.00 98.19 500 PHE A CA 1
ATOM 3965 C C . PHE A 1 500 ? -6.496 -9.863 -4.227 1.00 98.19 500 PHE A C 1
ATOM 3967 O O . PHE A 1 500 ? -7.470 -10.553 -3.928 1.00 98.19 500 PHE A O 1
ATOM 3974 N N . ARG A 1 501 ? -5.846 -9.127 -3.320 1.00 97.56 501 ARG A N 1
ATOM 3975 C CA . ARG A 1 501 ? -6.216 -9.055 -1.900 1.00 97.56 501 ARG A CA 1
ATOM 3976 C C . ARG A 1 501 ? -6.285 -7.602 -1.441 1.00 97.56 501 ARG A C 1
ATOM 3978 O O . ARG A 1 501 ? -5.266 -6.997 -1.099 1.00 97.56 501 ARG A O 1
ATOM 3985 N N . GLY A 1 502 ? -7.498 -7.055 -1.408 1.00 96.50 502 GLY A N 1
ATOM 3986 C CA . GLY A 1 502 ? -7.773 -5.717 -0.893 1.00 96.50 502 GLY A CA 1
ATOM 3987 C C . GLY A 1 502 ? -7.704 -5.656 0.629 1.00 96.50 502 GLY A C 1
ATOM 3988 O O . GLY A 1 502 ? -8.713 -5.867 1.294 1.00 96.50 502 GLY A O 1
ATOM 3989 N N . THR A 1 503 ? -6.516 -5.381 1.178 1.00 96.00 503 THR A N 1
ATOM 3990 C CA . THR A 1 503 ? -6.274 -5.303 2.636 1.00 96.00 503 THR A CA 1
ATOM 3991 C C . THR A 1 503 ? -5.733 -3.950 3.100 1.00 96.00 503 THR A C 1
ATOM 3993 O O . THR A 1 503 ? -5.887 -3.603 4.267 1.00 96.00 503 THR A O 1
ATOM 3996 N N . GLY A 1 504 ? -5.093 -3.171 2.221 1.00 94.75 504 GLY A N 1
ATOM 3997 C CA . GLY A 1 504 ? -4.477 -1.884 2.560 1.00 94.75 504 GLY A CA 1
ATOM 3998 C C . GLY A 1 504 ? -5.454 -0.708 2.539 1.00 94.75 504 GLY A C 1
ATOM 3999 O O . GLY A 1 504 ? -5.158 0.303 1.903 1.00 94.75 504 GLY A O 1
ATOM 4000 N N . TYR A 1 505 ? -6.598 -0.864 3.203 1.00 95.31 505 TYR A N 1
ATOM 4001 C CA . TYR A 1 505 ? -7.700 0.098 3.294 1.00 95.31 505 TYR A CA 1
ATOM 4002 C C . TYR A 1 505 ? -7.981 0.383 4.780 1.00 95.31 505 TYR A C 1
ATOM 4004 O O . TYR A 1 505 ? -7.883 -0.526 5.608 1.00 95.31 505 TYR A O 1
ATOM 4012 N N . ASP A 1 506 ? -8.318 1.623 5.141 1.00 94.19 506 ASP A N 1
ATOM 4013 C CA . ASP A 1 506 ? -8.732 1.955 6.512 1.00 94.19 506 ASP A CA 1
ATOM 4014 C C . ASP A 1 506 ? -10.202 1.546 6.772 1.00 94.19 506 ASP A C 1
ATOM 4016 O O . ASP A 1 506 ? -10.951 1.238 5.845 1.00 94.19 506 ASP A O 1
ATOM 4020 N N . GLU A 1 507 ? -10.656 1.542 8.034 1.00 95.38 507 GLU A N 1
ATOM 4021 C CA . GLU A 1 507 ? -12.054 1.183 8.330 1.00 95.38 507 GLU A CA 1
ATOM 4022 C C . GLU A 1 507 ? -13.080 2.147 7.707 1.00 95.38 507 GLU A C 1
ATOM 4024 O O . GLU A 1 507 ? -14.180 1.698 7.380 1.00 95.38 507 GLU A O 1
ATOM 4029 N N . LYS A 1 508 ? -12.767 3.441 7.541 1.00 94.81 508 LYS A N 1
ATOM 4030 C CA . LYS A 1 508 ? -13.691 4.383 6.893 1.00 94.81 508 LYS A CA 1
ATOM 4031 C C . LYS A 1 508 ? -13.908 3.984 5.432 1.00 94.81 508 LYS A C 1
ATOM 4033 O O . LYS A 1 508 ? -15.052 3.790 5.031 1.00 94.81 508 LYS A O 1
ATOM 4038 N N . LEU A 1 509 ? -12.830 3.799 4.671 1.00 95.50 509 LEU A N 1
ATOM 4039 C CA . LEU A 1 509 ? -12.904 3.454 3.254 1.00 95.50 509 LEU A CA 1
ATOM 4040 C C . LEU A 1 509 ? -13.454 2.038 3.026 1.00 95.50 509 LEU A C 1
ATOM 4042 O O . LEU A 1 509 ? -14.247 1.860 2.110 1.00 95.50 509 LEU A O 1
ATOM 4046 N N . VAL A 1 510 ? -13.126 1.052 3.876 1.00 97.06 510 VAL A N 1
ATOM 4047 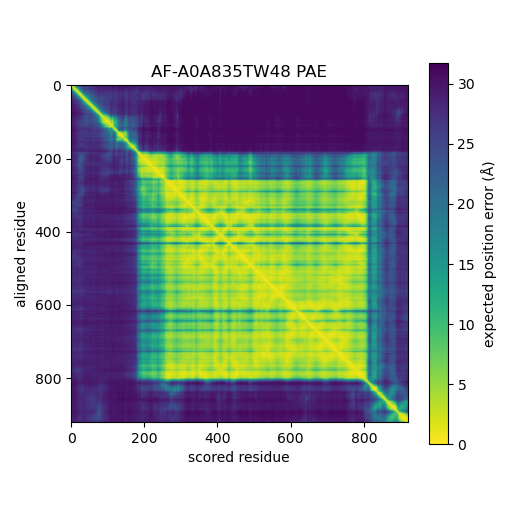C CA . VAL A 1 510 ? -13.753 -0.289 3.808 1.00 97.06 510 VAL A CA 1
ATOM 4048 C C . VAL A 1 510 ? -15.271 -0.195 3.957 1.00 97.06 510 VAL A C 1
ATOM 4050 O O . VAL A 1 510 ? -15.987 -0.828 3.189 1.00 97.06 510 VAL A O 1
ATOM 4053 N N . ARG A 1 511 ? -15.782 0.592 4.915 1.00 97.06 511 ARG A N 1
ATOM 4054 C CA . ARG A 1 511 ? -17.236 0.750 5.097 1.00 97.06 511 ARG A CA 1
ATOM 4055 C C . ARG A 1 511 ? -17.893 1.395 3.877 1.00 97.06 511 ARG A C 1
ATOM 4057 O O . ARG A 1 511 ? -18.911 0.890 3.421 1.00 97.06 511 ARG A O 1
ATOM 4064 N N . GLU A 1 512 ? -17.269 2.435 3.329 1.00 95.88 512 GLU A N 1
ATOM 4065 C CA . GLU A 1 512 ? -17.744 3.158 2.144 1.00 95.88 512 GLU A CA 1
ATOM 4066 C C . GLU A 1 512 ? -17.865 2.249 0.904 1.00 95.88 512 GLU A C 1
ATOM 4068 O O . GLU A 1 512 ? -18.912 2.211 0.261 1.00 95.88 512 GLU A O 1
ATOM 4073 N N . VAL A 1 513 ? -16.825 1.467 0.581 1.00 96.00 513 VAL A N 1
ATOM 4074 C CA . VAL A 1 513 ? -16.779 0.670 -0.668 1.00 96.00 513 VAL A CA 1
ATOM 4075 C C . VAL A 1 513 ? -17.509 -0.679 -0.590 1.00 96.00 513 VAL A C 1
ATOM 4077 O O . VAL A 1 513 ? -17.843 -1.251 -1.630 1.00 96.00 513 VAL A O 1
ATOM 4080 N N . GLU A 1 514 ? -17.786 -1.167 0.625 1.00 97.81 514 GLU A N 1
ATOM 4081 C CA . GLU A 1 514 ? -18.599 -2.363 0.919 1.00 97.81 514 GLU A CA 1
ATOM 4082 C C . GLU A 1 514 ? -20.052 -2.015 1.312 1.00 97.81 514 GLU A C 1
ATOM 4084 O O . GLU A 1 514 ? -20.790 -2.873 1.796 1.00 97.81 514 GLU A O 1
ATOM 4089 N N . GLY A 1 515 ? -20.486 -0.761 1.134 1.00 96.44 515 GLY A N 1
ATOM 4090 C CA . GLY A 1 515 ? -21.882 -0.350 1.335 1.00 96.44 515 GLY A CA 1
ATOM 4091 C C . GLY A 1 515 ? -22.392 -0.404 2.785 1.00 96.44 515 GLY A C 1
ATOM 4092 O O . GLY A 1 515 ? -23.606 -0.466 3.019 1.00 96.44 515 GLY A O 1
ATOM 4093 N N . LEU A 1 516 ? -21.476 -0.400 3.758 1.00 97.69 516 LEU A N 1
ATOM 4094 C CA . LEU A 1 516 ? -21.764 -0.481 5.190 1.00 97.69 516 LEU A CA 1
ATOM 4095 C C . LEU A 1 516 ? -22.005 0.910 5.785 1.00 97.69 516 LEU A C 1
ATOM 4097 O O . LEU A 1 516 ? -21.334 1.877 5.430 1.00 97.69 516 LEU A O 1
ATOM 4101 N N . GLU A 1 517 ? -22.866 1.002 6.798 1.00 96.62 517 GLU A N 1
ATOM 4102 C CA . GLU A 1 517 ? -22.987 2.225 7.603 1.00 96.62 517 GLU A CA 1
ATOM 4103 C C . GLU A 1 517 ? -21.630 2.712 8.158 1.00 96.62 517 GLU A C 1
ATOM 4105 O O . GLU A 1 517 ? -20.774 1.918 8.564 1.00 96.62 517 GLU A O 1
ATOM 4110 N N . ALA A 1 518 ? -21.456 4.034 8.255 1.00 95.06 518 ALA A N 1
ATOM 4111 C CA . ALA A 1 518 ? -20.238 4.673 8.757 1.00 95.06 518 ALA A CA 1
ATOM 4112 C C . ALA A 1 518 ? -19.853 4.241 10.192 1.00 95.06 518 ALA A C 1
ATOM 4114 O O . ALA A 1 518 ? -20.681 3.803 10.989 1.00 95.06 518 ALA A O 1
ATOM 4115 N N . SER A 1 519 ? -18.582 4.425 10.571 1.00 92.44 519 SER A N 1
ATOM 4116 C CA . SER A 1 519 ? -17.953 3.817 11.766 1.00 92.44 519 SER A CA 1
ATOM 4117 C C . SER A 1 519 ? -18.584 4.159 13.130 1.00 92.44 519 SER A C 1
ATOM 4119 O O . SER A 1 519 ? -18.277 3.499 14.128 1.00 92.44 519 SER A O 1
ATOM 4121 N N . GLY A 1 520 ? -19.462 5.167 13.187 1.00 93.19 520 GLY A N 1
ATOM 4122 C CA . GLY A 1 520 ? -20.286 5.503 14.356 1.00 93.19 520 GLY A CA 1
ATOM 4123 C C . GLY A 1 520 ? -21.513 4.601 14.564 1.00 93.19 520 GLY A C 1
ATOM 4124 O O . GLY A 1 520 ? -22.147 4.698 15.612 1.00 93.19 520 GLY A O 1
ATOM 4125 N N . SER A 1 521 ? -21.828 3.724 13.605 1.00 95.38 521 SER A N 1
ATOM 4126 C CA . SER A 1 521 ? -22.985 2.820 13.602 1.00 95.38 521 SER A CA 1
ATOM 4127 C C . SER A 1 521 ? -23.119 1.956 14.866 1.00 95.38 521 SER A C 1
ATOM 4129 O O . SER A 1 521 ? -22.157 1.690 15.603 1.00 95.38 521 SER A O 1
ATOM 4131 N N . THR A 1 522 ? -24.344 1.467 15.072 1.00 95.88 522 THR A N 1
ATOM 4132 C CA . THR A 1 522 ? -24.671 0.329 15.934 1.00 95.88 522 THR A CA 1
ATOM 4133 C C . THR A 1 522 ? -23.873 -0.921 15.546 1.00 95.88 522 THR A C 1
ATOM 4135 O O . THR A 1 522 ? -23.438 -1.635 16.444 1.00 95.88 522 THR A O 1
ATOM 4138 N N . TYR A 1 523 ? -23.645 -1.166 14.250 1.00 97.06 523 TYR A N 1
ATOM 4139 C CA . TYR A 1 523 ? -22.899 -2.311 13.713 1.00 97.06 523 TYR A CA 1
ATOM 4140 C C . TYR A 1 523 ? -21.401 -1.996 13.650 1.00 97.06 523 TYR A C 1
ATOM 4142 O O . TYR A 1 523 ? -20.907 -1.284 12.766 1.00 97.06 523 TYR A O 1
ATOM 4150 N N . ILE A 1 524 ? -20.659 -2.484 14.645 1.00 95.88 524 ILE A N 1
ATOM 4151 C CA . ILE A 1 524 ? -19.306 -1.981 14.935 1.00 95.88 524 ILE A CA 1
ATOM 4152 C C . ILE A 1 524 ? -18.204 -2.667 14.144 1.00 95.88 524 ILE A C 1
ATOM 4154 O O . ILE A 1 524 ? -17.113 -2.110 14.015 1.00 95.88 524 ILE A O 1
ATOM 4158 N N . CYS A 1 525 ? -18.475 -3.861 13.629 1.00 97.25 525 CYS A N 1
ATOM 4159 C CA . CYS A 1 525 ? -17.504 -4.646 12.897 1.00 97.25 525 CYS A CA 1
ATOM 4160 C C . CYS A 1 525 ? -17.700 -4.501 11.385 1.00 97.25 525 CYS A C 1
ATOM 4162 O O . CYS A 1 525 ? -18.789 -4.209 10.898 1.00 97.25 525 CYS A O 1
ATOM 4164 N N . THR A 1 526 ? -16.615 -4.713 10.647 1.00 97.62 526 THR A N 1
ATOM 4165 C CA . THR A 1 526 ? -16.628 -4.886 9.185 1.00 97.62 526 THR A CA 1
ATOM 4166 C C . THR A 1 526 ? -16.466 -6.358 8.792 1.00 97.62 526 THR A C 1
ATOM 4168 O O . THR A 1 526 ? -16.422 -6.662 7.610 1.00 97.62 526 THR A O 1
ATOM 4171 N N . LEU A 1 527 ? -16.354 -7.261 9.776 1.00 97.50 527 LEU A N 1
ATOM 4172 C CA . LEU A 1 527 ? -16.124 -8.695 9.586 1.00 97.50 527 LEU A CA 1
ATOM 4173 C C . LEU A 1 527 ? -17.272 -9.562 10.125 1.00 97.50 527 LEU A C 1
ATOM 4175 O O . LEU A 1 527 ? -17.501 -10.648 9.610 1.00 97.50 527 LEU A O 1
ATOM 4179 N N . CYS A 1 528 ? -17.994 -9.096 11.145 1.00 97.38 528 CYS A N 1
ATOM 4180 C CA . CYS A 1 528 ? -19.124 -9.803 11.745 1.00 97.38 528 CYS A CA 1
ATOM 4181 C C . CYS A 1 528 ? -20.315 -8.861 11.976 1.00 97.38 528 CYS A C 1
ATOM 4183 O O . CYS A 1 528 ? -20.215 -7.648 11.779 1.00 97.38 528 CYS A O 1
ATOM 4185 N N . ASP A 1 529 ? -21.447 -9.415 12.405 1.00 97.69 529 ASP A N 1
ATOM 4186 C CA . ASP A 1 529 ? -22.721 -8.694 12.518 1.00 97.69 529 ASP A CA 1
ATOM 4187 C C . ASP A 1 529 ? -23.054 -8.156 13.914 1.00 97.69 529 ASP A C 1
ATOM 4189 O O . ASP A 1 529 ? -24.152 -7.644 14.132 1.00 97.69 529 ASP A O 1
ATOM 4193 N N . ALA A 1 530 ? -22.101 -8.231 14.845 1.00 96.94 530 ALA A N 1
ATOM 4194 C CA . ALA A 1 530 ? -22.294 -7.814 16.227 1.00 96.94 530 ALA A CA 1
ATOM 4195 C C . ALA A 1 530 ? -22.593 -6.309 16.364 1.00 96.94 530 ALA A C 1
ATOM 4197 O O . ALA A 1 530 ? -21.881 -5.436 15.841 1.00 96.94 530 ALA A O 1
ATOM 4198 N N . THR A 1 531 ? -23.629 -5.995 17.138 1.00 97.12 531 THR A N 1
ATOM 4199 C CA . THR A 1 531 ? -23.922 -4.629 17.572 1.00 97.12 531 THR A CA 1
ATOM 4200 C C . THR A 1 531 ? -22.976 -4.173 18.684 1.00 97.12 531 THR A C 1
ATOM 4202 O O . THR A 1 531 ? -22.348 -4.967 19.386 1.00 97.12 531 THR A O 1
ATOM 4205 N N . ARG A 1 532 ? -22.907 -2.856 18.906 1.00 96.06 532 ARG A N 1
ATOM 4206 C CA . ARG A 1 532 ? -22.071 -2.229 19.945 1.00 96.06 532 ARG A CA 1
ATOM 4207 C C . ARG A 1 532 ? -22.411 -2.682 21.367 1.00 96.06 532 ARG A C 1
ATOM 4209 O O . ARG A 1 532 ? -21.538 -2.606 22.229 1.00 96.06 532 ARG A O 1
ATOM 4216 N N . LEU A 1 533 ? -23.652 -3.123 21.591 1.00 95.75 533 LEU A N 1
ATOM 4217 C CA . LEU A 1 533 ? -24.122 -3.651 22.869 1.00 95.75 533 LEU A CA 1
ATOM 4218 C C . LEU A 1 533 ? -23.689 -5.111 23.042 1.00 95.75 533 LEU A C 1
ATOM 4220 O O . LEU A 1 533 ? -22.982 -5.406 24.003 1.00 95.75 533 LEU A O 1
ATOM 4224 N N . GLU A 1 534 ? -24.023 -5.986 22.089 1.00 95.56 534 GLU A N 1
ATOM 4225 C CA . GLU A 1 534 ? -23.642 -7.410 22.108 1.00 95.56 534 GLU A CA 1
ATOM 4226 C C . GLU A 1 534 ? -22.122 -7.570 22.243 1.00 95.56 534 GLU A C 1
ATOM 4228 O O . GLU A 1 534 ? -21.650 -8.228 23.168 1.00 95.56 534 GLU A O 1
ATOM 4233 N N . ALA A 1 535 ? -21.353 -6.847 21.420 1.00 95.88 535 ALA A N 1
ATOM 4234 C CA . ALA A 1 535 ? -19.890 -6.850 21.438 1.00 95.88 535 ALA A CA 1
ATOM 4235 C C . ALA A 1 535 ? -19.256 -6.210 22.697 1.00 95.88 535 ALA A C 1
ATOM 4237 O O . ALA A 1 535 ? -18.035 -6.239 22.860 1.00 95.88 535 ALA A O 1
ATOM 4238 N N . SER A 1 536 ? -20.058 -5.587 23.570 1.00 95.25 536 SER A N 1
ATOM 4239 C CA . SER A 1 536 ? -19.628 -5.101 24.894 1.00 95.25 536 SER A CA 1
ATOM 4240 C C . SER A 1 536 ? -19.992 -6.052 26.040 1.00 95.25 536 SER A C 1
ATOM 4242 O O . SER A 1 536 ? -19.463 -5.906 27.138 1.00 95.25 536 SER A O 1
ATOM 4244 N N . GLN A 1 537 ? -20.877 -7.020 25.789 1.00 93.50 537 GLN A N 1
ATOM 4245 C CA . GLN A 1 537 ? -21.270 -8.071 26.732 1.00 93.50 537 GLN A CA 1
ATOM 4246 C C . GLN A 1 537 ? -20.432 -9.333 26.488 1.00 93.50 537 GLN A C 1
ATOM 4248 O O . GLN A 1 537 ? -19.790 -9.849 27.399 1.00 93.50 537 GLN A O 1
ATOM 4253 N N . ASN A 1 538 ? -20.368 -9.771 25.231 1.00 93.62 538 ASN A N 1
ATOM 4254 C CA . ASN A 1 538 ? -19.416 -10.748 24.724 1.00 93.62 538 ASN A CA 1
ATOM 4255 C C . ASN A 1 538 ? -18.336 -9.986 23.945 1.00 93.62 538 ASN A C 1
ATOM 4257 O O . ASN A 1 538 ? -18.620 -9.451 22.884 1.00 93.62 538 ASN A O 1
ATOM 4261 N N . LEU A 1 539 ? -17.104 -9.909 24.453 1.00 92.00 539 LEU A N 1
ATOM 4262 C CA . LEU A 1 539 ? -16.038 -9.138 23.794 1.00 92.00 539 LEU A CA 1
ATOM 4263 C C . LEU A 1 539 ? -15.212 -9.969 22.794 1.00 92.00 539 LEU A C 1
ATOM 4265 O O . LEU A 1 539 ? -14.555 -9.391 21.930 1.00 92.00 539 LEU A O 1
ATOM 4269 N N . VAL A 1 540 ? -15.217 -11.302 22.924 1.00 94.19 540 VAL A N 1
ATOM 4270 C CA . VAL A 1 540 ? -14.217 -12.196 22.305 1.00 94.19 540 VAL A CA 1
ATOM 4271 C C . VAL A 1 540 ? -14.842 -13.219 21.358 1.00 94.19 540 VAL A C 1
ATOM 4273 O O . VAL A 1 540 ? -14.315 -13.436 20.274 1.00 94.19 540 VAL A O 1
ATOM 4276 N N . PHE A 1 541 ? -15.962 -13.847 21.716 1.00 95.56 541 PHE A N 1
ATOM 4277 C CA . PHE A 1 541 ? -16.476 -15.009 20.987 1.00 95.56 541 PHE A CA 1
ATOM 4278 C C . PHE A 1 541 ? -17.328 -14.594 19.778 1.00 95.56 541 PHE A C 1
ATOM 4280 O O . PHE A 1 541 ? -18.555 -14.582 19.852 1.00 95.56 541 PHE A O 1
ATOM 4287 N N . HIS A 1 542 ? -16.668 -14.250 18.670 1.00 97.44 542 HIS A N 1
ATOM 4288 C CA . HIS A 1 542 ? -17.287 -13.980 17.368 1.00 97.44 542 HIS A CA 1
ATOM 4289 C C . HIS A 1 542 ? -16.426 -14.572 16.248 1.00 97.44 542 HIS A C 1
ATOM 4291 O O . HIS A 1 542 ? -15.203 -14.484 16.323 1.00 97.44 542 HIS A O 1
ATOM 4297 N N . SER A 1 543 ? -17.055 -15.081 15.190 1.00 96.75 543 SER A N 1
ATOM 4298 C CA . SER A 1 543 ? -16.394 -15.450 13.931 1.00 96.75 543 SER A CA 1
ATOM 4299 C C . SER A 1 543 ? -16.581 -14.372 12.859 1.00 96.75 543 SER A C 1
ATOM 4301 O O . SER A 1 543 ? -17.444 -13.496 12.988 1.00 96.75 543 SER A O 1
ATOM 4303 N N . ILE A 1 544 ? -15.803 -14.431 11.782 1.00 97.94 544 ILE A N 1
ATOM 4304 C CA . ILE A 1 544 ? -16.045 -13.652 10.564 1.00 97.94 544 ILE A CA 1
ATOM 4305 C C . ILE A 1 544 ? -17.276 -14.239 9.856 1.00 97.94 544 ILE A C 1
ATOM 4307 O O . ILE A 1 544 ? -17.339 -15.436 9.585 1.00 97.94 544 ILE A O 1
ATOM 4311 N N . THR A 1 545 ? -18.260 -13.393 9.553 1.00 96.44 545 THR A N 1
ATOM 4312 C CA . THR A 1 545 ? -19.443 -13.747 8.744 1.00 96.44 545 THR A CA 1
ATOM 4313 C C . THR A 1 545 ? -19.436 -13.028 7.400 1.00 96.44 545 THR A C 1
ATOM 4315 O O . THR A 1 545 ? -19.684 -13.648 6.369 1.00 96.44 545 THR A O 1
ATOM 4318 N N . ARG A 1 546 ? -19.094 -11.733 7.401 1.00 97.19 546 ARG A N 1
ATOM 4319 C CA . ARG A 1 546 ? -19.274 -10.843 6.251 1.00 97.19 546 ARG A CA 1
ATOM 4320 C C . ARG A 1 546 ? -18.332 -11.168 5.101 1.00 97.19 546 ARG A C 1
ATOM 4322 O O . ARG A 1 546 ? -17.120 -11.299 5.282 1.00 97.19 546 ARG A O 1
ATOM 4329 N N . SER A 1 547 ? -18.893 -11.176 3.898 1.00 97.50 547 SER A N 1
ATOM 4330 C CA . SER A 1 547 ? -18.165 -11.258 2.630 1.00 97.50 547 SER A CA 1
ATOM 4331 C C . SER A 1 547 ? -18.759 -10.297 1.599 1.00 97.50 547 SER A C 1
ATOM 4333 O O . SER A 1 547 ? -19.917 -9.901 1.711 1.00 97.50 547 SER A O 1
ATOM 4335 N N . HIS A 1 548 ? -17.990 -9.948 0.566 1.00 97.50 548 HIS A N 1
ATOM 4336 C CA . HIS A 1 548 ? -18.450 -9.053 -0.500 1.00 97.50 548 HIS A CA 1
ATOM 4337 C C . HIS A 1 548 ? -19.707 -9.573 -1.228 1.00 97.50 548 HIS A C 1
ATOM 4339 O O . HIS A 1 548 ? -20.632 -8.811 -1.505 1.00 97.50 548 HIS A O 1
ATOM 4345 N N . ALA A 1 549 ? -19.775 -10.887 -1.481 1.00 97.62 549 ALA A N 1
ATOM 4346 C CA . ALA A 1 549 ? -20.947 -11.531 -2.075 1.00 97.62 549 ALA A CA 1
ATOM 4347 C C . ALA A 1 549 ? -22.187 -11.401 -1.172 1.00 97.62 549 ALA A C 1
ATOM 4349 O O . ALA A 1 549 ? -23.249 -10.988 -1.631 1.00 97.62 549 ALA A O 1
ATOM 4350 N N . GLU A 1 550 ? -22.030 -11.652 0.130 1.00 97.94 550 GLU A N 1
ATOM 4351 C CA . GLU A 1 550 ? -23.116 -11.494 1.100 1.00 97.94 550 GLU A CA 1
ATOM 4352 C C . GLU A 1 550 ? -23.562 -10.025 1.233 1.00 97.94 550 GLU A C 1
ATOM 4354 O O . GLU A 1 550 ? -24.755 -9.746 1.323 1.00 97.94 550 GLU A O 1
ATOM 4359 N N . ASN A 1 551 ? -22.633 -9.061 1.192 1.00 98.19 551 ASN A N 1
ATOM 4360 C CA . ASN A 1 551 ? -22.972 -7.634 1.197 1.00 98.19 551 ASN A CA 1
ATOM 4361 C C . ASN A 1 551 ? -23.809 -7.254 -0.044 1.00 98.19 551 ASN A C 1
ATOM 4363 O O . ASN A 1 551 ? -24.757 -6.477 0.070 1.00 98.19 551 ASN A O 1
ATOM 4367 N N . LEU A 1 552 ? -23.508 -7.819 -1.220 1.00 98.44 552 LEU A N 1
ATOM 4368 C CA . LEU A 1 552 ? -24.301 -7.608 -2.439 1.00 98.44 552 LEU A CA 1
ATOM 4369 C C . LEU A 1 552 ? -25.719 -8.186 -2.300 1.00 98.44 552 LEU A C 1
ATOM 4371 O O . LEU A 1 552 ? -26.687 -7.499 -2.627 1.00 98.44 552 LEU A O 1
ATOM 4375 N N . GLU A 1 553 ? -25.863 -9.401 -1.768 1.00 98.12 553 GLU A N 1
ATOM 4376 C CA . GLU A 1 553 ? -27.170 -10.024 -1.503 1.00 98.12 553 GLU A CA 1
ATOM 4377 C C . GLU A 1 553 ? -27.988 -9.226 -0.474 1.00 98.12 553 GLU A C 1
ATOM 4379 O O . GLU A 1 553 ? -29.162 -8.920 -0.702 1.00 98.12 553 GLU A O 1
ATOM 4384 N N . ARG A 1 554 ? -27.356 -8.805 0.629 1.00 98.44 554 ARG A N 1
ATOM 4385 C CA . ARG A 1 554 ? -27.963 -7.952 1.665 1.00 98.44 554 ARG A CA 1
ATOM 4386 C C . ARG A 1 554 ? -28.417 -6.602 1.108 1.00 98.44 554 ARG A C 1
ATOM 4388 O O . ARG A 1 554 ? -29.504 -6.149 1.463 1.00 98.44 554 ARG A O 1
ATOM 4395 N N . TYR A 1 555 ? -27.649 -5.987 0.205 1.00 98.56 555 TYR A N 1
ATOM 4396 C CA . TYR A 1 555 ? -28.070 -4.761 -0.479 1.00 98.56 555 TYR A CA 1
ATOM 4397 C C . TYR A 1 555 ? -29.299 -4.981 -1.374 1.00 98.56 555 TYR A C 1
ATOM 4399 O O . TYR A 1 555 ? -30.206 -4.150 -1.380 1.00 98.56 555 TYR A O 1
ATOM 4407 N N . GLU A 1 556 ? -29.374 -6.085 -2.119 1.00 98.44 556 GLU A N 1
ATOM 4408 C CA . GLU A 1 556 ? -30.550 -6.354 -2.956 1.00 98.44 556 GLU A CA 1
ATOM 4409 C C . GLU A 1 556 ? -31.801 -6.656 -2.108 1.00 98.44 556 GLU A C 1
ATOM 4411 O O . GLU A 1 556 ? -32.896 -6.221 -2.474 1.00 98.44 556 GLU A O 1
ATOM 4416 N N . ILE A 1 557 ? -31.656 -7.275 -0.927 1.00 98.31 557 ILE A N 1
ATOM 4417 C CA . ILE A 1 557 ? -32.735 -7.394 0.078 1.00 98.31 557 ILE A CA 1
ATOM 4418 C C . ILE A 1 557 ? -33.160 -6.009 0.595 1.00 98.31 557 ILE A C 1
ATOM 4420 O O . ILE A 1 557 ? -34.355 -5.714 0.616 1.00 98.31 557 ILE A O 1
ATOM 4424 N N . TRP A 1 558 ? -32.210 -5.141 0.961 1.00 98.50 558 TRP A N 1
ATOM 4425 C CA . TRP A 1 558 ? -32.477 -3.761 1.399 1.00 98.50 558 TRP A CA 1
ATOM 4426 C C . TRP A 1 558 ? -33.226 -2.952 0.329 1.00 98.50 558 TRP A C 1
ATOM 4428 O O . TRP A 1 558 ? -34.218 -2.289 0.625 1.00 98.50 558 TRP A O 1
ATOM 4438 N N . ARG A 1 559 ? -32.787 -3.042 -0.932 1.00 98.25 559 ARG A N 1
ATOM 4439 C CA . ARG A 1 559 ? -33.362 -2.301 -2.063 1.00 98.25 559 ARG A CA 1
ATOM 4440 C C . ARG A 1 559 ? -34.753 -2.792 -2.467 1.00 98.25 559 ARG A C 1
ATOM 4442 O O . ARG A 1 559 ? -35.567 -1.982 -2.901 1.00 98.25 559 ARG A O 1
ATOM 4449 N N . SER A 1 560 ? -35.014 -4.097 -2.380 1.00 98.06 560 SER A N 1
ATOM 4450 C CA . SER A 1 560 ? -36.287 -4.691 -2.820 1.00 98.06 560 SER A CA 1
ATOM 4451 C C . SER A 1 560 ? -37.334 -4.841 -1.713 1.00 98.06 560 SER A C 1
ATOM 4453 O O . SER A 1 560 ? -38.515 -4.939 -2.035 1.00 98.06 560 SER A O 1
ATOM 4455 N N . ASN A 1 561 ? -36.923 -4.846 -0.437 1.00 98.00 561 ASN A N 1
ATOM 4456 C CA . ASN A 1 561 ? -37.755 -5.123 0.744 1.00 98.00 561 ASN A CA 1
ATOM 4457 C C . ASN A 1 561 ? -38.789 -6.255 0.511 1.00 98.00 561 ASN A C 1
ATOM 4459 O O . ASN A 1 561 ? -40.001 -6.027 0.596 1.00 98.00 561 ASN A O 1
ATOM 4463 N N . PRO A 1 562 ? -38.334 -7.491 0.220 1.00 97.88 562 PRO A N 1
ATOM 4464 C CA . PRO A 1 562 ? -39.207 -8.595 -0.188 1.00 97.88 562 PRO A CA 1
ATOM 4465 C C . PRO A 1 562 ? -40.081 -9.143 0.954 1.00 97.88 562 PRO A C 1
ATOM 4467 O O . PRO A 1 562 ? -40.922 -10.007 0.724 1.00 97.88 562 PRO A O 1
ATOM 4470 N N . TYR A 1 563 ? -39.877 -8.653 2.181 1.00 97.31 563 TYR A N 1
ATOM 4471 C CA . TYR A 1 563 ? -40.641 -9.011 3.377 1.00 97.31 563 TYR A CA 1
ATOM 4472 C C . TYR A 1 563 ? -41.618 -7.906 3.820 1.00 97.31 563 TYR A C 1
ATOM 4474 O O . TYR A 1 563 ? -42.362 -8.116 4.774 1.00 97.31 563 TYR A O 1
ATOM 4482 N N . HIS A 1 564 ? -41.634 -6.753 3.134 1.00 97.12 564 HIS A N 1
ATOM 4483 C CA . HIS A 1 564 ? -42.428 -5.564 3.483 1.00 97.12 564 HIS A CA 1
ATOM 4484 C C . HIS A 1 564 ? -42.228 -5.073 4.933 1.00 97.12 564 HIS A C 1
ATOM 4486 O O . HIS A 1 564 ? -43.154 -4.577 5.573 1.00 97.12 564 HIS A O 1
ATOM 4492 N N . GLU A 1 565 ? -41.001 -5.198 5.439 1.00 97.94 565 GLU A N 1
ATOM 4493 C CA . GLU A 1 565 ? -40.600 -4.793 6.790 1.00 97.94 565 GLU A CA 1
ATOM 4494 C C . GLU A 1 565 ? -40.519 -3.268 6.939 1.00 97.94 565 GLU A C 1
ATOM 4496 O O . GLU A 1 565 ? -40.296 -2.544 5.959 1.00 97.94 565 GLU A O 1
ATOM 4501 N N . SER A 1 566 ? -40.645 -2.767 8.172 1.00 98.00 566 SER A N 1
ATOM 4502 C CA . SER A 1 566 ? -40.324 -1.368 8.479 1.00 98.00 566 SER A CA 1
ATOM 4503 C C . SER A 1 566 ? -38.820 -1.094 8.339 1.00 98.00 566 SER A C 1
ATOM 4505 O O . SER A 1 566 ? -38.001 -2.012 8.301 1.00 98.00 566 SER A O 1
ATOM 4507 N N . VAL A 1 567 ? -38.428 0.183 8.276 1.00 97.81 567 VAL A N 1
ATOM 4508 C CA . VAL A 1 567 ? -37.024 0.568 8.040 1.00 97.81 567 VAL A CA 1
ATOM 4509 C C . VAL A 1 567 ? -36.059 0.029 9.106 1.00 97.81 567 VAL A C 1
ATOM 4511 O O . VAL A 1 567 ? -34.959 -0.394 8.759 1.00 97.81 567 VAL A O 1
ATOM 4514 N N . ASP A 1 568 ? -36.467 -0.021 10.378 1.00 97.31 568 ASP A N 1
ATOM 4515 C CA . ASP A 1 568 ? -35.631 -0.530 11.471 1.00 97.31 568 ASP A CA 1
ATOM 4516 C C . ASP A 1 568 ? -35.543 -2.064 11.484 1.00 97.31 568 ASP A C 1
ATOM 4518 O O . ASP A 1 568 ? -34.469 -2.618 11.731 1.00 97.31 568 ASP A O 1
ATOM 4522 N N . GLU A 1 569 ? -36.636 -2.758 11.156 1.00 97.69 569 GLU A N 1
ATOM 4523 C CA . GLU A 1 569 ? -36.666 -4.219 11.000 1.00 97.69 569 GLU A CA 1
ATOM 4524 C C . GLU A 1 569 ? -35.819 -4.661 9.801 1.00 97.69 569 GLU A C 1
ATOM 4526 O O . GLU A 1 569 ? -34.945 -5.516 9.944 1.00 97.69 569 GLU A O 1
ATOM 4531 N N . LEU A 1 570 ? -35.992 -4.008 8.647 1.00 98.12 570 LEU A N 1
ATOM 4532 C CA . LEU A 1 570 ? -35.219 -4.264 7.433 1.00 98.12 570 LEU A CA 1
ATOM 4533 C C . LEU A 1 570 ? -33.729 -3.975 7.661 1.00 98.12 570 LEU A C 1
ATOM 4535 O O . LEU A 1 570 ? -32.878 -4.800 7.326 1.00 98.12 570 LEU A O 1
ATOM 4539 N N . ARG A 1 571 ? -33.398 -2.850 8.314 1.00 98.00 571 ARG A N 1
ATOM 4540 C CA . ARG A 1 571 ? -32.029 -2.514 8.748 1.00 98.00 571 ARG A CA 1
ATOM 4541 C C . ARG A 1 571 ? -31.457 -3.576 9.690 1.00 98.00 571 ARG A C 1
ATOM 4543 O O . ARG A 1 571 ? -30.272 -3.908 9.583 1.00 98.00 571 ARG A O 1
ATOM 4550 N N . HIS A 1 572 ? -32.279 -4.136 10.581 1.00 97.62 572 HIS A N 1
ATOM 4551 C CA . HIS A 1 572 ? -31.878 -5.243 11.444 1.00 97.62 572 HIS A CA 1
ATOM 4552 C C . HIS A 1 572 ? -31.701 -6.561 10.676 1.00 97.62 572 HIS A C 1
ATOM 4554 O O . HIS A 1 572 ? -30.807 -7.336 11.023 1.00 97.62 572 HIS A O 1
ATOM 4560 N N . ARG A 1 573 ? -32.484 -6.827 9.625 1.00 97.50 573 ARG A N 1
ATOM 4561 C CA . ARG A 1 573 ? -32.314 -7.991 8.741 1.00 97.50 573 ARG A CA 1
ATOM 4562 C C . ARG A 1 573 ? -30.989 -7.924 7.985 1.00 97.50 573 ARG A C 1
ATOM 4564 O O . ARG A 1 573 ? -30.210 -8.869 8.062 1.00 97.50 573 ARG A O 1
ATOM 4571 N N . VAL A 1 574 ? -30.700 -6.800 7.328 1.00 97.81 574 VAL A N 1
ATOM 4572 C CA . VAL A 1 574 ? -29.494 -6.613 6.488 1.00 97.81 574 VAL A CA 1
ATOM 4573 C C . VAL A 1 574 ? -28.237 -6.204 7.272 1.00 97.81 574 VAL A C 1
ATOM 4575 O O . VAL A 1 574 ? -27.173 -6.013 6.688 1.00 97.81 574 VAL A O 1
ATOM 4578 N N . LYS A 1 575 ? -28.343 -6.071 8.603 1.00 97.94 575 LYS A N 1
ATOM 4579 C CA . LYS A 1 575 ? -27.247 -5.748 9.541 1.00 97.94 575 LYS A CA 1
ATOM 4580 C C . LYS A 1 575 ? -26.482 -4.459 9.184 1.00 97.94 575 LYS A C 1
ATOM 4582 O O . LYS A 1 575 ? -25.257 -4.390 9.324 1.00 97.94 575 LYS A O 1
ATOM 4587 N N . GLY A 1 576 ? -27.201 -3.438 8.715 1.00 96.12 576 GLY A N 1
ATOM 4588 C CA . GLY A 1 576 ? -26.623 -2.138 8.347 1.00 96.12 576 GLY A CA 1
ATOM 4589 C C . GLY A 1 576 ? -25.801 -2.126 7.050 1.00 96.12 576 GLY A C 1
ATOM 4590 O O . GLY A 1 576 ? -24.869 -1.328 6.929 1.00 96.12 576 GLY A O 1
ATOM 4591 N N . VAL A 1 577 ? -26.115 -3.014 6.100 1.00 98.25 577 VAL A N 1
ATOM 4592 C CA . VAL A 1 577 ? -25.751 -2.861 4.680 1.00 98.25 577 VAL A CA 1
ATOM 4593 C C . VAL A 1 577 ? -26.874 -2.082 3.991 1.00 98.25 577 VAL A C 1
ATOM 4595 O O . VAL A 1 577 ? -27.989 -2.587 3.889 1.00 98.25 577 VAL A O 1
ATOM 4598 N N . SER A 1 578 ? -26.612 -0.851 3.550 1.00 97.06 578 SER A N 1
ATOM 4599 C CA . SER A 1 578 ? -27.654 0.054 3.020 1.00 97.06 578 SER A CA 1
ATOM 4600 C C . SER A 1 578 ? -27.275 0.778 1.722 1.00 97.06 578 SER A C 1
ATOM 4602 O O . SER A 1 578 ? -28.123 1.425 1.106 1.00 97.06 578 SER A O 1
ATOM 4604 N N . ALA A 1 579 ? -26.022 0.655 1.284 1.00 97.50 579 ALA A N 1
ATOM 4605 C CA . ALA A 1 579 ? -25.540 1.075 -0.031 1.00 97.50 579 ALA A CA 1
ATOM 4606 C C . ALA A 1 579 ? -24.964 -0.138 -0.783 1.00 97.50 579 ALA A C 1
ATOM 4608 O O . ALA A 1 579 ? -24.793 -1.207 -0.194 1.00 97.50 579 ALA A O 1
ATOM 4609 N N . LYS A 1 580 ? -24.713 -0.009 -2.092 1.00 98.19 580 LYS A N 1
ATOM 4610 C CA . LYS A 1 580 ? -24.250 -1.136 -2.911 1.00 98.19 580 LYS A CA 1
ATOM 4611 C C . LYS A 1 580 ? -22.722 -1.273 -2.837 1.00 98.19 580 LYS A C 1
ATOM 4613 O O . LYS A 1 580 ? -22.041 -0.310 -3.180 1.00 98.19 580 LYS A O 1
ATOM 4618 N N . PRO A 1 581 ? -22.174 -2.444 -2.467 1.00 97.81 581 PRO A N 1
ATOM 4619 C CA . PRO A 1 581 ? -20.743 -2.714 -2.595 1.00 97.81 581 PRO A CA 1
ATOM 4620 C C . PRO A 1 581 ? -20.257 -2.556 -4.040 1.00 97.81 581 PRO A C 1
ATOM 4622 O O . PRO A 1 581 ? -20.944 -2.988 -4.969 1.00 97.81 581 PRO A O 1
ATOM 4625 N N . PHE A 1 582 ? -19.058 -2.000 -4.232 1.00 97.25 582 PHE A N 1
ATOM 4626 C CA . PHE A 1 582 ? -18.436 -1.890 -5.564 1.00 97.25 582 PHE A CA 1
ATOM 4627 C C . PHE A 1 582 ? -16.949 -2.275 -5.620 1.00 97.25 582 PHE A C 1
ATOM 4629 O O . PHE A 1 582 ? -16.428 -2.490 -6.714 1.00 97.25 582 PHE A O 1
ATOM 4636 N N . ILE A 1 583 ? -16.268 -2.406 -4.475 1.00 96.94 583 ILE A N 1
ATOM 4637 C CA . ILE A 1 583 ? -14.922 -2.992 -4.390 1.00 96.94 583 ILE A CA 1
ATOM 4638 C C . ILE A 1 583 ? -14.979 -4.201 -3.463 1.00 96.94 583 ILE A C 1
ATOM 4640 O O . ILE A 1 583 ? -15.368 -4.075 -2.307 1.00 96.94 583 ILE A O 1
ATOM 4644 N N . GLU A 1 584 ? -14.539 -5.353 -3.962 1.00 96.94 584 GLU A N 1
ATOM 4645 C CA . GLU A 1 584 ? -14.304 -6.550 -3.155 1.00 96.94 584 GLU A CA 1
ATOM 4646 C C . GLU A 1 584 ? -13.073 -6.347 -2.261 1.00 96.94 584 GLU A C 1
ATOM 4648 O O . GLU A 1 584 ? -11.927 -6.380 -2.725 1.00 96.94 584 GLU A O 1
ATOM 4653 N N . THR A 1 585 ? -13.306 -6.160 -0.965 1.00 95.56 585 THR A N 1
ATOM 4654 C CA . THR A 1 585 ? -12.257 -6.133 0.059 1.00 95.56 585 THR A CA 1
ATOM 4655 C C . THR A 1 585 ? -12.092 -7.507 0.711 1.00 95.56 585 THR A C 1
ATOM 4657 O O . THR A 1 585 ? -12.971 -8.369 0.656 1.00 95.56 585 THR A O 1
ATOM 4660 N N . VAL A 1 586 ? -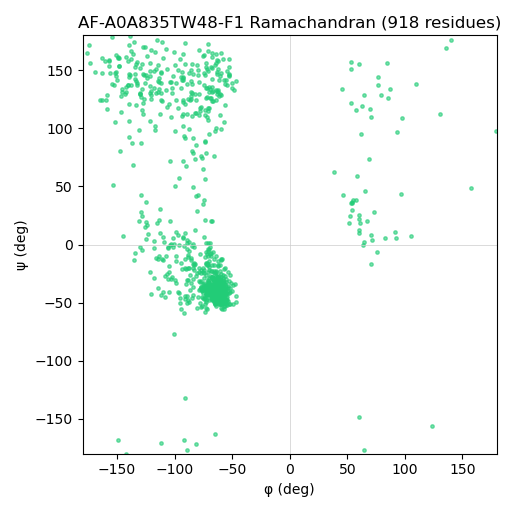10.941 -7.746 1.342 1.00 95.19 586 VAL A N 1
ATOM 4661 C CA . VAL A 1 586 ? -10.726 -8.952 2.153 1.00 95.19 586 VAL A CA 1
ATOM 4662 C C . VAL A 1 586 ? -11.079 -8.627 3.610 1.00 95.19 586 VAL A C 1
ATOM 4664 O O . VAL A 1 586 ? -10.437 -7.739 4.178 1.00 95.19 586 VAL A O 1
ATOM 4667 N N . PRO A 1 587 ? -12.021 -9.343 4.261 1.00 94.19 587 PRO A N 1
ATOM 4668 C CA . PRO A 1 587 ? -12.416 -9.072 5.645 1.00 94.19 587 PRO A CA 1
ATOM 4669 C C . PRO A 1 587 ? -11.243 -9.344 6.599 1.00 94.19 587 PRO A C 1
ATOM 4671 O O . PRO A 1 587 ? -10.943 -10.485 6.957 1.00 94.19 587 PRO A O 1
ATOM 4674 N N . SER A 1 588 ? -10.533 -8.276 6.959 1.00 95.81 588 SER A N 1
ATOM 4675 C CA . SER A 1 588 ? -9.273 -8.279 7.709 1.00 95.81 588 SER A CA 1
ATOM 4676 C C . SER A 1 588 ? -9.156 -6.998 8.559 1.00 95.81 588 SER A C 1
ATOM 4678 O O . SER A 1 588 ? -10.134 -6.267 8.744 1.00 95.81 588 SER A O 1
ATOM 4680 N N . ILE A 1 589 ? -7.976 -6.722 9.121 1.00 95.00 589 ILE A N 1
ATOM 4681 C CA . ILE A 1 589 ? -7.709 -5.570 9.997 1.00 95.00 589 ILE A CA 1
ATOM 4682 C C . ILE A 1 589 ? -6.472 -4.824 9.490 1.00 95.00 589 ILE A C 1
ATOM 4684 O O . ILE A 1 589 ? -5.403 -5.418 9.386 1.00 95.00 589 ILE A O 1
ATOM 4688 N N . ASP A 1 590 ? -6.558 -3.508 9.265 1.00 95.88 590 ASP A N 1
ATOM 4689 C CA . ASP A 1 590 ? -5.341 -2.711 9.085 1.00 95.88 590 ASP A CA 1
ATOM 4690 C C . ASP A 1 590 ? -4.581 -2.579 10.413 1.00 95.88 590 ASP A C 1
ATOM 4692 O O . ASP A 1 590 ? -5.037 -1.932 11.361 1.00 95.88 590 ASP A O 1
ATOM 4696 N N . ALA A 1 591 ? -3.381 -3.157 10.465 1.00 95.62 591 ALA A N 1
ATOM 4697 C CA . ALA A 1 591 ? -2.518 -3.123 11.638 1.00 95.62 591 ALA A CA 1
ATOM 4698 C C . ALA A 1 591 ? -2.112 -1.697 12.060 1.00 95.62 591 ALA A C 1
ATOM 4700 O O . ALA A 1 591 ? -1.848 -1.469 13.243 1.00 95.62 591 ALA A O 1
ATOM 4701 N N . LEU A 1 592 ? -2.041 -0.739 11.123 1.00 93.50 592 LEU A N 1
ATOM 4702 C CA . LEU A 1 592 ? -1.629 0.636 11.423 1.00 93.50 592 LEU A CA 1
ATOM 4703 C C . LEU A 1 592 ? -2.763 1.442 12.067 1.00 93.50 592 LEU A C 1
ATOM 4705 O O . LEU A 1 592 ? -2.570 2.003 13.149 1.00 93.50 592 LEU A O 1
ATOM 4709 N N . HIS A 1 593 ? -3.959 1.444 11.477 1.00 94.44 593 HIS A N 1
ATOM 4710 C CA . HIS A 1 593 ? -5.119 2.080 12.104 1.00 94.44 593 HIS A CA 1
ATOM 4711 C C . HIS A 1 593 ? -5.577 1.360 13.381 1.00 94.44 593 HIS A C 1
ATOM 4713 O O . HIS A 1 593 ? -6.018 2.033 14.313 1.00 94.44 593 HIS A O 1
ATOM 4719 N N . CYS A 1 594 ? -5.369 0.044 13.497 1.00 95.94 594 CYS A N 1
ATOM 4720 C CA . CYS A 1 594 ? -5.530 -0.691 14.756 1.00 95.94 594 CYS A CA 1
ATOM 4721 C C . CYS A 1 594 ? -4.586 -0.164 15.854 1.00 95.94 594 CYS A C 1
ATOM 4723 O O . CYS A 1 594 ? -5.042 0.226 16.931 1.00 95.94 594 CYS A O 1
ATOM 4725 N N . ASP A 1 595 ? -3.284 -0.047 15.562 1.00 95.38 595 ASP A N 1
ATOM 4726 C CA . ASP A 1 595 ? -2.290 0.524 16.481 1.00 95.38 595 ASP A CA 1
ATOM 4727 C C . ASP A 1 595 ? -2.651 1.957 16.926 1.00 95.38 595 ASP A C 1
ATOM 4729 O O . ASP A 1 595 ? -2.501 2.300 18.102 1.00 95.38 595 ASP A O 1
ATOM 4733 N N . ILE A 1 596 ? -3.131 2.797 16.000 1.00 95.81 596 ILE A N 1
ATOM 4734 C CA . ILE A 1 596 ? -3.521 4.194 16.260 1.00 95.81 596 ILE A CA 1
ATOM 4735 C C . ILE A 1 596 ? -4.826 4.269 17.067 1.00 95.81 596 ILE A C 1
ATOM 4737 O O . ILE A 1 596 ? -4.914 5.053 18.017 1.00 95.81 596 ILE A O 1
ATOM 4741 N N . GLY A 1 597 ? -5.829 3.461 16.720 1.00 95.81 597 GLY A N 1
ATOM 4742 C CA . GLY A 1 597 ? -7.125 3.401 17.396 1.00 95.81 597 GLY A CA 1
ATOM 4743 C C . GLY A 1 597 ? -6.997 2.911 18.835 1.00 95.81 597 GLY A C 1
ATOM 4744 O O . GLY A 1 597 ? -7.452 3.588 19.758 1.00 95.81 597 GLY A O 1
ATOM 4745 N N . ASN A 1 598 ? -6.286 1.801 19.039 1.00 97.00 598 ASN A N 1
ATOM 4746 C CA . ASN A 1 598 ? -6.041 1.234 20.364 1.00 97.00 598 ASN A CA 1
ATOM 4747 C C . ASN A 1 598 ? -5.239 2.209 21.242 1.00 97.00 598 ASN A C 1
ATOM 4749 O O . ASN A 1 598 ? -5.647 2.490 22.368 1.00 97.00 598 ASN A O 1
ATOM 4753 N N . ALA A 1 599 ? -4.171 2.826 20.718 1.00 97.06 599 ALA A N 1
ATOM 4754 C CA . ALA A 1 599 ? -3.415 3.835 21.467 1.00 97.06 599 ALA A CA 1
ATOM 4755 C C . ALA A 1 599 ? -4.231 5.100 21.792 1.00 97.06 599 ALA A C 1
ATOM 4757 O O . ALA A 1 599 ? -4.011 5.720 22.832 1.00 97.06 599 ALA A O 1
ATOM 4758 N N . THR A 1 600 ? -5.188 5.479 20.938 1.00 96.44 600 THR A N 1
ATOM 4759 C CA . THR A 1 600 ? -6.112 6.595 21.209 1.00 96.44 600 THR A CA 1
ATOM 4760 C C . THR A 1 600 ? -7.074 6.266 22.351 1.00 96.44 600 THR A C 1
ATOM 4762 O O . THR A 1 600 ? -7.383 7.145 23.155 1.00 96.44 600 THR A O 1
ATOM 4765 N N . GLU A 1 601 ? -7.525 5.016 22.472 1.00 96.50 601 GLU A N 1
ATOM 4766 C CA . GLU A 1 601 ? -8.389 4.609 23.584 1.00 96.50 601 GLU A CA 1
ATOM 4767 C C . GLU A 1 601 ? -7.609 4.427 24.895 1.00 96.50 601 GLU A C 1
ATOM 4769 O O . GLU A 1 601 ? -8.052 4.926 25.925 1.00 96.50 601 GLU A O 1
ATOM 4774 N N . PHE A 1 602 ? -6.400 3.855 24.870 1.00 97.56 602 PHE A N 1
ATOM 4775 C CA . PHE A 1 602 ? -5.508 3.851 26.042 1.00 97.56 602 PHE A CA 1
ATOM 4776 C C . PHE A 1 602 ? -5.175 5.273 26.529 1.00 97.56 602 PHE A C 1
ATOM 4778 O O . PHE A 1 602 ? -5.213 5.534 27.729 1.00 97.56 602 PHE A O 1
ATOM 4785 N N . TYR A 1 603 ? -4.934 6.222 25.616 1.00 96.81 603 TYR A N 1
ATOM 4786 C CA . TYR A 1 603 ? -4.746 7.635 25.968 1.00 96.81 603 TYR A CA 1
ATOM 4787 C C . TYR A 1 603 ? -5.973 8.226 26.689 1.00 96.81 603 TYR A C 1
ATOM 4789 O O . TYR A 1 603 ? -5.814 8.964 27.660 1.00 96.81 603 TYR A O 1
ATOM 4797 N N . ARG A 1 604 ? -7.197 7.857 26.277 1.00 95.62 604 ARG A N 1
ATOM 4798 C CA . ARG A 1 604 ? -8.434 8.228 26.989 1.00 95.62 604 ARG A CA 1
ATOM 4799 C C . ARG A 1 604 ? -8.528 7.561 28.359 1.00 95.62 604 ARG A C 1
ATOM 4801 O O . ARG A 1 604 ? -8.888 8.246 29.310 1.00 95.62 604 ARG A O 1
ATOM 4808 N N . ILE A 1 605 ? -8.192 6.271 28.483 1.00 96.88 605 ILE A N 1
ATOM 4809 C CA . ILE A 1 605 ? -8.146 5.574 29.784 1.00 96.88 605 ILE A CA 1
ATOM 4810 C C . ILE A 1 605 ? -7.241 6.355 30.742 1.00 96.88 605 ILE A C 1
ATOM 4812 O O . ILE A 1 605 ? -7.703 6.754 31.805 1.00 96.88 605 ILE A O 1
ATOM 4816 N N . PHE A 1 606 ? -6.010 6.689 30.341 1.00 97.06 606 PHE A N 1
ATOM 4817 C CA . PHE A 1 606 ? -5.089 7.467 31.180 1.00 97.06 606 PHE A CA 1
ATOM 4818 C C . PHE A 1 606 ? -5.696 8.804 31.650 1.00 97.06 606 PHE A C 1
ATOM 4820 O O . PHE A 1 606 ? -5.573 9.145 32.823 1.00 97.06 606 PHE A O 1
ATOM 4827 N N . GLN A 1 607 ? -6.410 9.535 30.783 1.00 95.38 607 GLN A N 1
ATOM 4828 C CA . GLN A 1 607 ? -7.113 10.769 31.173 1.00 95.38 607 GLN A CA 1
ATOM 4829 C C . GLN A 1 607 ? -8.220 10.536 32.217 1.00 95.38 607 GLN A C 1
ATOM 4831 O O . GLN A 1 607 ? -8.406 11.377 33.093 1.00 95.38 607 GLN A O 1
ATOM 4836 N N . MET A 1 608 ? -8.965 9.430 32.122 1.00 94.62 608 MET A N 1
ATOM 4837 C CA . MET A 1 608 ? -10.081 9.112 33.027 1.00 94.62 608 MET A CA 1
ATOM 4838 C C . MET A 1 608 ? -9.615 8.546 34.375 1.00 94.62 608 MET A C 1
ATOM 4840 O O . MET A 1 608 ? -10.256 8.810 35.390 1.00 94.62 608 MET A O 1
ATOM 4844 N N . GLU A 1 609 ? -8.494 7.821 34.401 1.00 95.88 609 GLU A N 1
ATOM 4845 C CA . GLU A 1 609 ? -7.878 7.308 35.634 1.00 95.88 609 GLU A CA 1
ATOM 4846 C C . GLU A 1 609 ? -7.224 8.431 36.453 1.00 95.88 609 GLU A C 1
ATOM 4848 O O . GLU A 1 609 ? -7.460 8.517 37.654 1.00 95.88 609 GLU A O 1
ATOM 4853 N N . ILE A 1 610 ? -6.505 9.361 35.804 1.00 95.31 610 ILE A N 1
ATOM 4854 C CA . ILE A 1 610 ? -5.992 10.601 36.434 1.00 95.31 610 ILE A CA 1
ATOM 4855 C C . ILE A 1 610 ? -7.133 11.443 37.031 1.00 95.31 610 ILE A C 1
ATOM 4857 O O . ILE A 1 610 ? -6.937 12.188 37.989 1.00 95.31 610 ILE A O 1
ATOM 4861 N N . GLY A 1 611 ? -8.325 11.342 36.445 1.00 93.00 611 GLY A N 1
ATOM 4862 C CA . GLY A 1 611 ? -9.527 12.024 36.902 1.00 93.00 611 GLY A CA 1
ATOM 4863 C C . GLY A 1 611 ? -10.355 11.295 37.958 1.00 93.00 611 GLY A C 1
ATOM 4864 O O . GLY A 1 611 ? -11.348 11.853 38.419 1.00 93.00 611 GLY A O 1
ATOM 4865 N N . GLU A 1 612 ? -9.999 10.054 38.300 1.00 93.69 612 GLU A N 1
ATOM 4866 C CA . GLU A 1 612 ? -10.808 9.142 39.118 1.00 93.69 612 GLU A CA 1
ATOM 4867 C C . GLU A 1 612 ? -12.292 9.074 38.688 1.00 93.69 612 GLU A C 1
ATOM 4869 O O . GLU A 1 612 ? -13.200 9.043 39.522 1.00 93.69 612 GLU A O 1
ATOM 4874 N N . LEU A 1 613 ? -12.560 9.019 37.372 1.00 92.44 613 LEU A N 1
ATOM 4875 C CA . LEU A 1 613 ? -13.924 9.007 36.800 1.00 92.44 613 LEU A CA 1
ATOM 4876 C C . LEU A 1 613 ? -14.792 7.839 37.323 1.00 92.44 613 LEU A C 1
ATOM 4878 O O . LEU A 1 613 ? -16.017 7.900 37.293 1.00 92.44 613 LEU A O 1
ATOM 4882 N N . TYR A 1 614 ? -14.157 6.780 37.832 1.00 90.50 614 TYR A N 1
ATOM 4883 C CA . TYR A 1 614 ? -14.812 5.641 38.477 1.00 90.50 614 TYR A CA 1
ATOM 4884 C C . TYR A 1 614 ? -15.392 5.953 39.874 1.00 90.50 614 TYR A C 1
ATOM 4886 O O . TYR A 1 614 ? -16.202 5.173 40.368 1.00 90.50 614 TYR A O 1
ATOM 4894 N N . LYS A 1 615 ? -14.993 7.068 40.507 1.00 90.44 615 LYS A N 1
ATOM 4895 C CA . LYS A 1 615 ? -15.597 7.608 41.741 1.00 90.44 615 LYS A CA 1
ATOM 4896 C C . LYS A 1 615 ? -16.638 8.683 41.428 1.00 90.44 615 LYS A C 1
ATOM 4898 O O . LYS A 1 615 ? -17.732 8.657 41.976 1.00 90.44 615 LYS A O 1
ATOM 4903 N N . ASN A 1 616 ? -16.285 9.608 40.534 1.00 86.50 616 ASN A N 1
ATOM 4904 C CA . ASN A 1 616 ? -17.094 10.772 40.177 1.00 86.50 616 ASN A CA 1
ATOM 4905 C C . ASN A 1 616 ? -17.487 10.691 38.689 1.00 86.50 616 ASN A C 1
ATOM 4907 O O . ASN A 1 616 ? -16.667 11.057 37.847 1.00 86.50 616 ASN A O 1
ATOM 4911 N N . PRO A 1 617 ? -18.698 10.223 38.330 1.00 84.06 617 PRO A N 1
ATOM 4912 C CA . PRO A 1 617 ? -19.106 10.095 36.927 1.00 84.06 617 PRO A CA 1
ATOM 4913 C C . PRO A 1 617 ? -19.477 11.445 36.280 1.00 84.06 617 PRO A C 1
ATOM 4915 O O . PRO A 1 617 ? -19.139 11.702 35.116 1.00 84.06 617 PRO A O 1
ATOM 4918 N N . ASP A 1 618 ? -20.137 12.323 37.040 1.00 83.44 618 ASP A N 1
ATOM 4919 C CA . ASP A 1 618 ? -20.632 13.623 36.582 1.00 83.44 618 ASP A CA 1
ATOM 4920 C C . ASP A 1 618 ? -19.535 14.688 36.656 1.00 83.44 618 ASP A C 1
ATOM 4922 O O . ASP A 1 618 ? -19.309 15.335 37.675 1.00 83.44 618 ASP A O 1
ATOM 4926 N N . VAL A 1 619 ? -18.815 14.840 35.542 1.00 87.81 619 VAL A N 1
ATOM 4927 C CA . VAL A 1 619 ? -17.600 15.663 35.448 1.00 87.81 619 VAL A CA 1
ATOM 4928 C C . VAL A 1 619 ? -17.686 16.640 34.284 1.00 87.81 619 VAL A C 1
ATOM 4930 O O . VAL A 1 619 ? -18.002 16.249 33.154 1.00 87.81 619 VAL A O 1
ATOM 4933 N N . SER A 1 620 ? -17.325 17.900 34.543 1.00 91.12 620 SER A N 1
ATOM 4934 C CA . SER A 1 620 ? -17.380 18.985 33.560 1.00 91.12 620 SER A CA 1
ATOM 4935 C C . SER A 1 620 ? -16.450 18.769 32.355 1.00 91.12 620 SER A C 1
ATOM 4937 O O . SER A 1 620 ? -15.442 18.053 32.405 1.00 91.12 620 SER A O 1
ATOM 4939 N N . LYS A 1 621 ? -16.747 19.447 31.236 1.00 91.44 621 LYS A N 1
ATOM 4940 C CA . LYS A 1 621 ? -15.851 19.466 30.062 1.00 91.44 621 LYS A CA 1
ATOM 4941 C C . LYS A 1 621 ? -14.511 20.128 30.408 1.00 91.44 621 LYS A C 1
ATOM 4943 O O . LYS A 1 621 ? -13.479 19.791 29.832 1.00 91.44 621 LYS A O 1
ATOM 4948 N N . GLU A 1 622 ? -14.533 21.040 31.366 1.00 92.62 622 GLU A N 1
ATOM 4949 C CA . GLU A 1 622 ? -13.411 21.831 31.855 1.00 92.62 622 GLU A CA 1
ATOM 4950 C C . GLU A 1 622 ? -12.454 20.950 32.660 1.00 92.62 622 GLU A C 1
ATOM 4952 O O . GLU A 1 622 ? -11.245 21.018 32.461 1.00 92.62 622 GLU A O 1
ATOM 4957 N N . GLU A 1 623 ? -12.970 20.034 33.478 1.00 92.50 623 GLU A N 1
ATOM 4958 C CA . GLU A 1 623 ? -12.168 19.038 34.198 1.00 92.50 623 GLU A CA 1
ATOM 4959 C C . GLU A 1 623 ? -11.530 18.009 33.286 1.00 92.50 623 GLU A C 1
ATOM 4961 O O . GLU A 1 623 ? -10.333 17.762 33.411 1.00 92.50 623 GLU A O 1
ATOM 4966 N N . ARG A 1 624 ? -12.260 17.503 32.291 1.00 92.31 624 ARG A N 1
ATOM 4967 C CA . ARG A 1 624 ? -11.679 16.594 31.291 1.00 92.31 624 ARG A CA 1
ATOM 4968 C C . ARG A 1 624 ? -10.534 17.272 30.516 1.00 92.31 624 ARG A C 1
ATOM 4970 O O . ARG A 1 624 ? -9.505 16.642 30.276 1.00 92.31 624 ARG A O 1
ATOM 4977 N N . LYS A 1 625 ? -10.640 18.581 30.231 1.00 93.69 625 LYS A N 1
ATOM 4978 C CA . LYS A 1 625 ? -9.517 19.396 29.714 1.00 93.69 625 LYS A CA 1
ATOM 4979 C C . LYS A 1 625 ? -8.379 19.544 30.737 1.00 93.69 625 LYS A C 1
ATOM 4981 O O . LYS A 1 625 ? -7.219 19.445 30.343 1.00 93.69 625 LYS A O 1
ATOM 4986 N N . ARG A 1 626 ? -8.666 19.758 32.033 1.00 94.75 626 ARG A N 1
ATOM 4987 C CA . ARG A 1 626 ? -7.639 19.801 33.101 1.00 94.75 626 ARG A CA 1
ATOM 4988 C C . ARG A 1 626 ? -6.847 18.488 33.1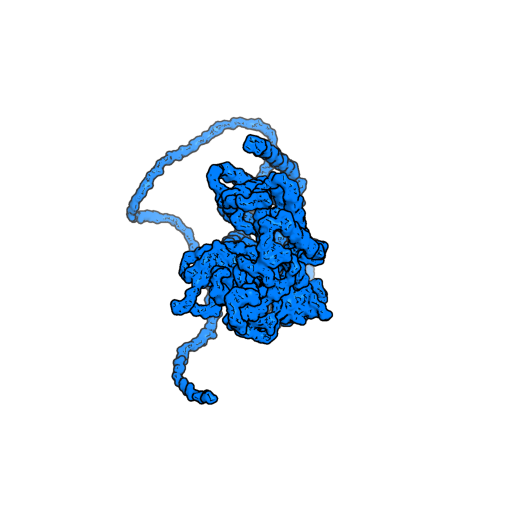58 1.00 94.75 626 ARG A C 1
ATOM 4990 O O . ARG A 1 626 ? -5.620 18.533 33.155 1.00 94.75 626 ARG A O 1
ATOM 4997 N N . TRP A 1 627 ? -7.520 17.337 33.136 1.00 95.19 627 TRP A N 1
ATOM 4998 C CA . TRP A 1 627 ? -6.882 16.014 33.154 1.00 95.19 627 TRP A CA 1
ATOM 4999 C C . TRP A 1 627 ? -6.017 15.772 31.913 1.00 95.19 627 TRP A C 1
ATOM 5001 O O . TRP A 1 627 ? -4.864 15.360 32.044 1.00 95.19 627 TRP A O 1
ATOM 5011 N N . GLN A 1 628 ? -6.525 16.115 30.720 1.00 94.81 628 GLN A N 1
ATOM 5012 C CA . GLN A 1 628 ? -5.740 16.072 29.485 1.00 94.81 628 GLN A CA 1
ATOM 5013 C C . GLN A 1 628 ? -4.462 16.914 29.596 1.00 94.81 628 GLN A C 1
ATOM 5015 O O . GLN A 1 628 ? -3.380 16.415 29.298 1.00 94.81 628 GLN A O 1
ATOM 5020 N N . LEU A 1 629 ? -4.562 18.168 30.048 1.00 95.56 629 LEU A N 1
ATOM 5021 C CA . LEU A 1 629 ? -3.407 19.064 30.173 1.00 95.56 629 LEU A CA 1
ATOM 5022 C C . LEU A 1 629 ? -2.378 18.560 31.200 1.00 95.56 629 LEU A C 1
ATOM 5024 O O . LEU A 1 629 ? -1.176 18.728 30.984 1.00 95.56 629 LEU A O 1
ATOM 5028 N N . THR A 1 630 ? -2.820 17.916 32.283 1.00 96.69 630 THR A N 1
ATOM 5029 C CA . THR A 1 630 ? -1.933 17.258 33.258 1.00 96.69 630 THR A CA 1
ATOM 5030 C C . THR A 1 630 ? -1.181 16.085 32.624 1.00 96.69 630 THR A C 1
ATOM 5032 O O . THR A 1 630 ? 0.049 16.041 32.711 1.00 96.69 630 THR A O 1
ATOM 5035 N N . LEU A 1 631 ? -1.886 15.191 31.921 1.00 96.69 631 LEU A N 1
ATOM 5036 C CA . LEU A 1 631 ? -1.289 14.064 31.195 1.00 96.69 631 LEU A CA 1
ATOM 5037 C C . LEU A 1 631 ? -0.296 14.549 30.125 1.00 96.69 631 LEU A C 1
ATOM 5039 O O . LEU A 1 631 ? 0.856 14.123 30.108 1.00 96.69 631 LEU A O 1
ATOM 5043 N N . ASP A 1 632 ? -0.698 15.501 29.283 1.00 95.88 632 ASP A N 1
ATOM 5044 C CA . ASP A 1 632 ? 0.127 16.084 28.216 1.00 95.88 632 ASP A CA 1
ATOM 5045 C C . ASP A 1 632 ? 1.389 16.785 28.752 1.00 95.88 632 ASP A C 1
ATOM 5047 O O . ASP A 1 632 ? 2.455 16.740 28.126 1.00 95.88 632 ASP A O 1
ATOM 5051 N N . LYS A 1 633 ? 1.303 17.420 29.928 1.00 96.50 633 LYS A N 1
ATOM 5052 C CA . LYS A 1 633 ? 2.453 18.023 30.620 1.00 96.50 633 LYS A CA 1
ATOM 5053 C C . LYS A 1 633 ? 3.393 16.957 31.191 1.00 96.50 633 LYS A C 1
ATOM 5055 O O . LYS A 1 633 ? 4.611 17.126 31.105 1.00 96.50 633 LYS A O 1
ATOM 5060 N N . HIS A 1 634 ? 2.860 15.866 31.740 1.00 96.56 634 HIS A N 1
ATOM 5061 C CA . HIS A 1 634 ? 3.659 14.791 32.333 1.00 96.56 634 HIS A CA 1
ATOM 5062 C C . HIS A 1 634 ? 4.334 13.911 31.268 1.00 96.56 634 HIS A C 1
ATOM 5064 O O . HIS A 1 634 ? 5.545 13.701 31.336 1.00 96.56 634 HIS A O 1
ATOM 5070 N N . LEU A 1 635 ? 3.609 13.482 30.228 1.00 96.00 635 LEU A N 1
ATOM 5071 C CA . LEU A 1 635 ? 4.165 12.724 29.095 1.00 96.00 635 LEU A CA 1
ATOM 5072 C C . LEU A 1 635 ? 5.264 13.507 28.360 1.00 96.00 635 LEU A C 1
ATOM 5074 O O . LEU A 1 635 ? 6.245 12.919 27.901 1.00 96.00 635 LEU A O 1
ATOM 5078 N N . ARG A 1 636 ? 5.158 14.841 28.306 1.00 95.56 636 ARG A N 1
ATOM 5079 C CA . ARG A 1 636 ? 6.250 15.701 27.831 1.00 95.56 636 ARG A CA 1
ATOM 5080 C C . ARG A 1 636 ? 7.460 15.682 28.772 1.00 95.56 636 ARG A C 1
ATOM 5082 O O . ARG A 1 636 ? 8.580 15.669 28.276 1.00 95.56 636 ARG A O 1
ATOM 5089 N N . LYS A 1 637 ? 7.249 15.696 30.095 1.00 96.00 637 LYS A N 1
ATOM 5090 C CA . LYS A 1 637 ? 8.317 15.740 31.114 1.00 96.00 637 LYS A CA 1
ATOM 5091 C C . LYS A 1 637 ? 9.093 14.420 31.234 1.00 96.00 637 LYS A C 1
ATOM 5093 O O . LYS A 1 637 ? 10.310 14.472 31.366 1.00 96.00 637 LYS A O 1
ATOM 5098 N N . LYS A 1 638 ? 8.410 13.269 31.219 1.00 95.81 638 LYS A N 1
ATOM 5099 C CA . LYS A 1 638 ? 9.032 11.934 31.353 1.00 95.81 638 LYS A CA 1
ATOM 5100 C C . LYS A 1 638 ? 9.382 11.319 30.001 1.00 95.81 638 LYS A C 1
ATOM 5102 O O . LYS A 1 638 ? 10.546 11.077 29.709 1.00 95.81 638 LYS A O 1
ATOM 5107 N N . MET A 1 639 ? 8.378 11.137 29.143 1.00 92.38 639 MET A N 1
ATOM 5108 C CA . MET A 1 639 ? 8.498 10.363 27.898 1.00 92.38 639 MET A CA 1
ATOM 5109 C C . MET A 1 639 ? 8.992 11.191 26.697 1.00 92.38 639 MET A C 1
ATOM 5111 O O . MET A 1 639 ? 9.064 10.688 25.573 1.00 92.38 639 MET A O 1
ATOM 5115 N N . ASN A 1 640 ? 9.299 12.480 26.900 1.00 93.06 640 ASN A N 1
ATOM 5116 C CA . ASN A 1 640 ? 9.622 13.454 25.848 1.00 93.06 640 ASN A CA 1
ATOM 5117 C C . ASN A 1 640 ? 8.565 13.536 24.720 1.00 93.06 640 ASN A C 1
ATOM 5119 O O . ASN A 1 640 ? 8.854 13.950 23.591 1.00 93.06 640 ASN A O 1
ATOM 5123 N N . LEU A 1 641 ? 7.314 13.164 25.013 1.00 91.62 641 LEU A N 1
ATOM 5124 C CA . LEU A 1 641 ? 6.217 13.181 24.049 1.00 91.62 641 LEU A CA 1
ATOM 5125 C C . LEU A 1 641 ? 5.641 14.597 23.928 1.00 91.62 641 LEU A C 1
ATOM 5127 O O . LEU A 1 641 ? 5.044 15.133 24.857 1.00 91.62 641 LEU A O 1
ATOM 5131 N N . LYS A 1 642 ? 5.817 15.221 22.757 1.00 90.81 642 LYS A N 1
ATOM 5132 C CA . LYS A 1 642 ? 5.172 16.499 22.410 1.00 90.81 642 LYS A CA 1
ATOM 5133 C C . LYS A 1 642 ? 3.692 16.202 22.053 1.00 90.81 642 LYS A C 1
ATOM 5135 O O . LYS A 1 642 ? 3.495 15.470 21.083 1.00 90.81 642 LYS A O 1
ATOM 5140 N N . PRO A 1 643 ? 2.684 16.745 22.773 1.00 88.62 643 PRO A N 1
ATOM 5141 C CA . PRO A 1 643 ? 1.255 16.506 22.513 1.00 88.62 643 PRO A CA 1
ATOM 5142 C C . PRO A 1 643 ? 0.815 16.763 21.065 1.00 88.62 643 PRO A C 1
ATOM 5144 O O . PRO A 1 643 ? 1.415 17.583 20.360 1.00 88.62 643 PRO A O 1
ATOM 5147 N N . MET A 1 644 ? -0.244 16.072 20.630 1.00 83.62 644 MET A N 1
ATOM 5148 C CA . MET A 1 644 ? -0.752 16.085 19.251 1.00 83.62 644 MET A CA 1
ATOM 5149 C C . MET A 1 644 ? -2.287 16.141 19.212 1.00 83.62 644 MET A C 1
ATOM 5151 O O . MET A 1 644 ? -2.943 15.531 20.046 1.00 83.62 644 MET A O 1
ATOM 5155 N N . LEU A 1 645 ? -2.855 16.833 18.214 1.00 82.69 645 LEU A N 1
ATOM 5156 C CA . LEU A 1 645 ? -4.313 16.925 18.011 1.00 82.69 645 LEU A CA 1
ATOM 5157 C C . LEU A 1 645 ? -4.920 15.647 17.401 1.00 82.69 645 LEU A C 1
ATOM 5159 O O . LEU A 1 645 ? -6.001 15.231 17.803 1.00 82.69 645 LEU A O 1
ATOM 5163 N N . LYS A 1 646 ? -4.217 15.012 16.451 1.00 83.88 646 LYS A N 1
ATOM 5164 C CA . LYS A 1 646 ? -4.536 13.678 15.916 1.00 83.88 646 LYS A CA 1
ATOM 5165 C C . LYS A 1 646 ? -3.421 12.716 16.325 1.00 83.88 646 LYS A C 1
ATOM 5167 O O . LYS A 1 646 ? -2.241 13.049 16.192 1.00 83.88 646 LYS A O 1
ATOM 5172 N N . MET A 1 647 ? -3.793 11.536 16.821 1.00 87.94 647 MET A N 1
ATOM 5173 C CA . MET A 1 647 ? -2.853 10.454 17.123 1.00 87.94 647 MET A CA 1
ATOM 5174 C C . MET A 1 647 ? -2.116 10.025 15.843 1.00 87.94 647 MET A C 1
ATOM 5176 O O . MET A 1 647 ? -2.693 10.032 14.759 1.00 87.94 647 MET A O 1
ATOM 5180 N N . SER A 1 648 ? -0.840 9.652 15.956 1.00 89.00 648 SER A N 1
ATOM 5181 C CA . SER A 1 648 ? -0.036 9.158 14.828 1.00 89.00 648 SER A CA 1
ATOM 5182 C C . SER A 1 648 ? 0.655 7.849 15.192 1.00 89.00 648 SER A C 1
ATOM 5184 O O . SER A 1 648 ? 0.995 7.650 16.358 1.00 89.00 648 SER A O 1
ATOM 5186 N N . GLY A 1 649 ? 0.939 6.983 14.212 1.00 87.06 649 GLY A N 1
ATOM 5187 C CA . GLY A 1 649 ? 1.596 5.689 14.456 1.00 87.06 649 GLY A CA 1
ATOM 5188 C C . GLY A 1 649 ? 2.935 5.798 15.206 1.00 87.06 649 GLY A C 1
ATOM 5189 O O . GLY A 1 649 ? 3.258 4.953 16.035 1.00 87.06 649 GLY A O 1
ATOM 5190 N N . ASN A 1 650 ? 3.687 6.888 15.003 1.00 88.12 650 ASN A N 1
ATOM 5191 C CA . ASN A 1 650 ? 4.921 7.165 15.752 1.00 88.12 650 ASN A CA 1
ATOM 5192 C C . ASN A 1 650 ? 4.680 7.542 17.225 1.00 88.12 650 ASN A C 1
ATOM 5194 O O . ASN A 1 650 ? 5.515 7.219 18.067 1.00 88.12 650 ASN A O 1
ATOM 5198 N N . PHE A 1 651 ? 3.574 8.221 17.542 1.00 91.62 651 PHE A N 1
ATOM 5199 C CA . PHE A 1 651 ? 3.190 8.523 18.925 1.00 91.62 651 PHE A CA 1
ATOM 5200 C C . PHE A 1 651 ? 2.604 7.274 19.595 1.00 91.62 651 PHE A C 1
ATOM 5202 O O . PHE A 1 651 ? 3.038 6.909 20.683 1.00 91.62 651 PHE A O 1
ATOM 5209 N N . ALA A 1 652 ? 1.711 6.558 18.902 1.00 93.56 652 ALA A N 1
ATOM 5210 C CA . ALA A 1 652 ? 1.140 5.285 19.339 1.00 93.56 652 ALA A CA 1
ATOM 5211 C C . ALA A 1 652 ? 2.229 4.260 19.708 1.00 93.56 652 ALA A C 1
ATOM 5213 O O . ALA A 1 652 ? 2.215 3.722 20.812 1.00 93.56 652 ALA A O 1
ATOM 5214 N N . ARG A 1 653 ? 3.239 4.065 18.844 1.00 91.88 653 ARG A N 1
ATOM 5215 C CA . ARG A 1 653 ? 4.381 3.166 19.111 1.00 91.88 653 ARG A CA 1
ATOM 5216 C C . ARG A 1 653 ? 5.245 3.556 20.321 1.00 91.88 653 ARG A C 1
ATOM 5218 O O . ARG A 1 653 ? 5.992 2.707 20.786 1.00 91.88 653 ARG A O 1
ATOM 5225 N N . LYS A 1 654 ? 5.169 4.795 20.824 1.00 94.00 654 LYS A N 1
ATOM 5226 C CA . LYS A 1 654 ? 5.857 5.214 22.060 1.00 94.00 654 LYS A CA 1
ATOM 5227 C C . LYS A 1 654 ? 4.955 5.148 23.292 1.00 94.00 654 LYS A C 1
ATOM 5229 O O . LYS A 1 654 ? 5.402 4.698 24.341 1.00 94.00 654 LYS A O 1
ATOM 5234 N N . LEU A 1 655 ? 3.701 5.581 23.155 1.00 95.44 655 LEU A N 1
ATOM 5235 C CA . LEU A 1 655 ? 2.711 5.597 24.234 1.00 95.44 655 LEU A CA 1
ATOM 5236 C C . LEU A 1 655 ? 2.351 4.176 24.707 1.00 95.44 655 LEU A C 1
ATOM 5238 O O . LEU A 1 655 ? 2.059 3.965 25.878 1.00 95.44 655 LEU A O 1
ATOM 5242 N N . MET A 1 656 ? 2.373 3.191 23.807 1.00 96.25 656 MET A N 1
ATOM 5243 C CA . MET A 1 656 ? 2.143 1.784 24.147 1.00 96.25 656 MET A CA 1
ATOM 5244 C C . MET A 1 656 ? 3.433 1.141 24.677 1.00 96.25 656 MET A C 1
ATOM 5246 O O . MET A 1 656 ? 4.102 0.395 23.964 1.00 96.25 656 MET A O 1
ATOM 5250 N N . SER A 1 657 ? 3.809 1.480 25.911 1.00 96.19 657 SER A N 1
ATOM 5251 C CA . SER A 1 657 ? 5.009 0.986 26.600 1.00 96.19 657 SER A CA 1
ATOM 5252 C C . SER A 1 657 ? 4.791 0.902 28.116 1.00 96.19 657 SER A C 1
ATOM 5254 O O . SER A 1 657 ? 3.991 1.658 28.671 1.00 96.19 657 SER A O 1
ATOM 5256 N N . LYS A 1 658 ? 5.522 0.004 28.798 1.00 95.56 658 LYS A N 1
ATOM 5257 C CA . LYS A 1 658 ? 5.473 -0.127 30.269 1.00 95.56 658 LYS A CA 1
ATOM 5258 C C . LYS A 1 658 ? 5.926 1.160 30.966 1.00 95.56 658 LYS A C 1
ATOM 5260 O O . LYS A 1 658 ? 5.189 1.678 31.796 1.00 95.56 658 LYS A O 1
ATOM 5265 N N . GLU A 1 659 ? 7.025 1.749 30.491 1.00 95.50 659 GLU A N 1
ATOM 5266 C CA . GLU A 1 659 ? 7.548 3.057 30.921 1.00 95.50 659 GLU A CA 1
ATOM 5267 C C . GLU A 1 659 ? 6.478 4.169 30.905 1.00 95.50 659 GLU A C 1
ATOM 5269 O O . GLU A 1 659 ? 6.412 5.002 31.807 1.00 95.50 659 GLU A O 1
ATOM 5274 N N . THR A 1 660 ? 5.605 4.185 29.886 1.00 95.75 660 THR A N 1
ATOM 5275 C CA . THR A 1 660 ? 4.516 5.172 29.807 1.00 95.75 660 THR A CA 1
ATOM 5276 C C . THR A 1 660 ? 3.476 4.943 30.899 1.00 95.75 660 THR A C 1
ATOM 5278 O O . THR A 1 660 ? 2.993 5.912 31.480 1.00 95.75 660 THR A O 1
ATOM 5281 N N . VAL A 1 661 ? 3.124 3.689 31.193 1.00 96.19 661 VAL A N 1
ATOM 5282 C CA . VAL A 1 661 ? 2.170 3.371 32.265 1.00 96.19 661 VAL A CA 1
ATOM 5283 C C . VAL A 1 661 ? 2.769 3.669 33.633 1.00 96.19 661 VAL A C 1
ATOM 5285 O O . VAL A 1 661 ? 2.088 4.268 34.454 1.00 96.19 661 VAL A O 1
ATOM 5288 N N . GLU A 1 662 ? 4.045 3.361 33.854 1.00 95.50 662 GLU A N 1
ATOM 5289 C CA . GLU A 1 662 ? 4.780 3.733 35.070 1.00 95.50 662 GLU A CA 1
ATOM 5290 C C . GLU A 1 662 ? 4.768 5.258 35.291 1.00 95.50 662 GLU A C 1
ATOM 5292 O O . GLU A 1 662 ? 4.406 5.719 36.373 1.00 95.50 662 GLU A O 1
ATOM 5297 N N . ALA A 1 663 ? 5.033 6.053 34.249 1.00 96.31 663 ALA A N 1
ATOM 5298 C CA . ALA A 1 663 ? 4.927 7.514 34.312 1.00 96.31 663 ALA A CA 1
ATOM 5299 C C . ALA A 1 663 ? 3.482 8.023 34.519 1.00 96.31 663 ALA A C 1
ATOM 5301 O O . ALA A 1 663 ? 3.274 9.060 35.145 1.00 96.31 663 ALA A O 1
ATOM 5302 N N . VAL A 1 664 ? 2.463 7.323 34.009 1.00 96.69 664 VAL A N 1
ATOM 5303 C CA . VAL A 1 664 ? 1.046 7.665 34.252 1.00 96.69 664 VAL A CA 1
ATOM 5304 C C . VAL A 1 664 ? 0.612 7.291 35.675 1.00 96.69 664 VAL A C 1
ATOM 5306 O O . VAL A 1 664 ? -0.164 8.026 36.281 1.00 96.69 664 VAL A O 1
ATOM 5309 N N . CYS A 1 665 ? 1.151 6.214 36.247 1.00 96.56 665 CYS A N 1
ATOM 5310 C CA . CYS A 1 665 ? 0.926 5.818 37.636 1.00 96.56 665 CYS A CA 1
ATOM 5311 C C . CYS A 1 665 ? 1.387 6.890 38.640 1.00 96.56 665 CYS A C 1
ATOM 5313 O O . CYS A 1 665 ? 0.711 7.093 39.643 1.00 96.56 665 CYS A O 1
ATOM 5315 N N . GLU A 1 666 ? 2.436 7.669 38.341 1.00 96.00 666 GLU A N 1
ATOM 5316 C CA . GLU A 1 666 ? 2.849 8.834 39.155 1.00 96.00 666 GLU A CA 1
ATOM 5317 C C . GLU A 1 666 ? 1.777 9.937 39.290 1.00 96.00 666 GLU A C 1
ATOM 5319 O O . GLU A 1 666 ? 1.938 10.863 40.086 1.00 96.00 666 GLU A O 1
ATOM 5324 N N . LEU A 1 667 ? 0.703 9.885 38.494 1.00 95.81 667 LEU A N 1
ATOM 5325 C CA . LEU A 1 667 ? -0.423 10.821 38.537 1.00 95.81 667 LEU A CA 1
ATOM 5326 C C . LEU A 1 667 ? -1.694 10.231 39.171 1.00 95.81 667 LEU A C 1
ATOM 5328 O O . LEU A 1 667 ? -2.694 10.942 39.269 1.00 95.81 667 LEU A O 1
ATOM 5332 N N . ILE A 1 668 ? -1.683 8.955 39.564 1.00 94.88 668 ILE A N 1
ATOM 5333 C CA . ILE A 1 668 ? -2.857 8.219 40.051 1.00 94.88 668 ILE A CA 1
ATOM 5334 C C . ILE A 1 668 ? -2.636 7.862 41.522 1.00 94.88 668 ILE A C 1
ATOM 5336 O O . ILE A 1 668 ? -1.598 7.325 41.892 1.00 94.88 668 ILE A O 1
ATOM 5340 N N . THR A 1 669 ? -3.616 8.137 42.379 1.00 90.19 669 THR A N 1
ATOM 5341 C CA . THR A 1 669 ? -3.489 8.004 43.845 1.00 90.19 669 THR A CA 1
ATOM 5342 C C . THR A 1 669 ? -3.771 6.601 44.388 1.00 90.19 669 THR A C 1
ATOM 5344 O O . THR A 1 669 ? -3.489 6.336 45.552 1.00 90.19 669 THR A O 1
ATOM 5347 N N . CYS A 1 670 ? -4.354 5.708 43.584 1.00 93.44 670 CYS A N 1
ATOM 5348 C CA . CYS A 1 670 ? -4.831 4.398 44.025 1.00 93.44 670 CYS A CA 1
ATOM 5349 C C . CYS A 1 670 ? -4.012 3.254 43.401 1.00 93.44 670 CYS A C 1
ATOM 5351 O O . CYS A 1 670 ? -4.115 3.000 42.200 1.00 93.44 670 CYS A O 1
ATOM 5353 N N . GLU A 1 671 ? -3.245 2.538 44.228 1.00 93.00 671 GLU A N 1
ATOM 5354 C CA . GLU A 1 671 ? -2.362 1.430 43.816 1.00 93.00 671 GLU A CA 1
ATOM 5355 C C . GLU A 1 671 ? -3.102 0.306 43.062 1.00 93.00 671 GLU A C 1
ATOM 5357 O O . GLU A 1 671 ? -2.619 -0.166 42.036 1.00 93.00 671 GLU A O 1
ATOM 5362 N N . GLU A 1 672 ? -4.335 -0.052 43.450 1.00 94.75 672 GLU A N 1
ATOM 5363 C CA . GLU A 1 672 ? -5.146 -1.030 42.695 1.00 94.75 672 GLU A CA 1
ATOM 5364 C C . GLU A 1 672 ? -5.389 -0.621 41.229 1.00 94.75 672 GLU A C 1
ATOM 5366 O O . GLU A 1 672 ? -5.553 -1.473 40.351 1.00 94.75 672 GLU A O 1
ATOM 5371 N N . ARG A 1 673 ? -5.441 0.689 40.943 1.00 95.56 673 ARG A N 1
ATOM 5372 C CA . ARG A 1 673 ? -5.559 1.204 39.568 1.00 95.56 673 ARG A CA 1
ATOM 5373 C C . ARG A 1 673 ? -4.225 1.122 38.837 1.00 95.56 673 ARG A C 1
ATOM 5375 O O . ARG A 1 673 ? -4.218 0.909 37.626 1.00 95.56 673 ARG A O 1
ATOM 5382 N N . HIS A 1 674 ? -3.102 1.245 39.551 1.00 95.88 674 HIS A N 1
ATOM 5383 C CA . HIS A 1 674 ? -1.776 1.025 38.973 1.00 95.88 674 HIS A CA 1
ATOM 5384 C C . HIS A 1 674 ? -1.625 -0.424 38.526 1.00 95.88 674 HIS A C 1
ATOM 5386 O O . HIS A 1 674 ? -1.208 -0.654 37.396 1.00 95.88 674 HIS A O 1
ATOM 5392 N N . GLU A 1 675 ? -1.973 -1.390 39.378 1.00 96.06 675 GLU A N 1
ATOM 5393 C CA . GLU A 1 675 ? -1.925 -2.816 39.034 1.00 96.06 675 GLU A CA 1
ATOM 5394 C C . GLU A 1 675 ? -2.812 -3.123 37.824 1.00 96.06 675 GLU A C 1
ATOM 5396 O O . GLU A 1 675 ? -2.325 -3.672 36.837 1.00 96.06 675 GLU A O 1
ATOM 5401 N N . ALA A 1 676 ? -4.070 -2.664 37.833 1.00 96.94 676 ALA A N 1
ATOM 5402 C CA . ALA A 1 676 ? -4.993 -2.858 36.714 1.00 96.94 676 ALA A CA 1
ATOM 5403 C C . ALA A 1 676 ? -4.483 -2.247 35.391 1.00 96.94 676 ALA A C 1
ATOM 5405 O O . ALA A 1 676 ? -4.656 -2.849 34.332 1.00 96.94 676 ALA A O 1
ATOM 5406 N N . LEU A 1 677 ? -3.834 -1.075 35.422 1.00 97.31 677 LEU A N 1
ATOM 5407 C CA . LEU A 1 677 ? -3.227 -0.460 34.232 1.00 97.31 677 LEU A CA 1
ATOM 5408 C C . LEU A 1 677 ? -1.956 -1.180 33.765 1.00 97.31 677 LEU A C 1
ATOM 5410 O O . LEU A 1 677 ? -1.753 -1.337 32.557 1.00 97.31 677 LEU A O 1
ATOM 5414 N N . LYS A 1 678 ? -1.103 -1.614 34.702 1.00 97.75 678 LYS A N 1
ATOM 5415 C CA . LYS A 1 678 ? 0.125 -2.372 34.420 1.00 97.75 678 LYS A CA 1
ATOM 5416 C C . LYS A 1 678 ? -0.220 -3.726 33.790 1.00 97.75 678 LYS A C 1
ATOM 5418 O O . LYS A 1 678 ? 0.374 -4.073 32.771 1.00 97.75 678 LYS A O 1
ATOM 5423 N N . GLU A 1 679 ? -1.220 -4.436 34.317 1.00 97.94 679 GLU A N 1
ATOM 5424 C CA . GLU A 1 679 ? -1.714 -5.705 33.762 1.00 97.94 679 GLU A CA 1
ATOM 5425 C C . GLU A 1 679 ? -2.346 -5.512 32.372 1.00 97.94 679 GLU A C 1
ATOM 5427 O O . GLU A 1 679 ? -1.980 -6.211 31.427 1.00 97.94 679 GLU A O 1
ATOM 5432 N N . LEU A 1 680 ? -3.226 -4.513 32.204 1.00 98.06 680 LEU A N 1
ATOM 5433 C CA . LEU A 1 680 ? -3.875 -4.224 30.918 1.00 98.06 680 LEU A CA 1
ATOM 5434 C C . LEU A 1 680 ? -2.853 -3.901 29.810 1.00 98.06 680 LEU A C 1
ATOM 5436 O O . LEU A 1 680 ? -2.995 -4.360 28.675 1.00 98.06 680 LEU A O 1
ATOM 5440 N N . MET A 1 681 ? -1.799 -3.140 30.126 1.00 98.19 681 MET A N 1
ATOM 5441 C CA . MET A 1 681 ? -0.720 -2.845 29.177 1.00 98.19 681 MET A CA 1
ATOM 5442 C C . MET A 1 681 ? 0.196 -4.050 28.930 1.00 98.19 681 MET A C 1
ATOM 5444 O O . MET A 1 681 ? 0.628 -4.250 27.798 1.00 98.19 681 MET A O 1
ATOM 5448 N N . ASP A 1 682 ? 0.486 -4.874 29.938 1.00 98.12 682 ASP A N 1
ATOM 5449 C CA . ASP A 1 682 ? 1.273 -6.100 29.758 1.00 98.12 682 ASP A CA 1
ATOM 5450 C C . ASP A 1 682 ? 0.567 -7.100 28.826 1.00 98.12 682 ASP A C 1
ATOM 5452 O O . ASP A 1 682 ? 1.182 -7.608 27.889 1.00 98.12 682 ASP A O 1
ATOM 5456 N N . LEU A 1 683 ? -0.743 -7.295 29.000 1.00 98.31 683 LEU A N 1
ATOM 5457 C CA . LEU A 1 683 ? -1.580 -8.092 28.096 1.00 98.31 683 LEU A CA 1
ATOM 5458 C C . LEU A 1 683 ? -1.606 -7.502 26.680 1.00 98.31 683 LEU A C 1
ATOM 5460 O O . LEU A 1 683 ? -1.378 -8.225 25.711 1.00 98.31 683 LEU A O 1
ATOM 5464 N N . TYR A 1 684 ? -1.784 -6.183 26.541 1.00 98.12 684 TYR A N 1
ATOM 5465 C CA . TYR A 1 684 ? -1.704 -5.523 25.234 1.00 98.12 684 TYR A CA 1
ATOM 5466 C C . TYR A 1 684 ? -0.346 -5.750 24.553 1.00 98.12 684 TYR A C 1
ATOM 5468 O O . TYR A 1 684 ? -0.296 -6.038 23.358 1.00 98.12 684 TYR A O 1
ATOM 5476 N N . LEU A 1 685 ? 0.758 -5.675 25.301 1.00 97.88 685 LEU A N 1
ATOM 5477 C CA . LEU A 1 685 ? 2.114 -5.897 24.790 1.00 97.88 685 LEU A CA 1
ATOM 5478 C C . LEU A 1 685 ? 2.419 -7.372 24.478 1.00 97.88 685 LEU A C 1
ATOM 5480 O O . LEU A 1 685 ? 3.219 -7.624 23.581 1.00 97.88 685 LEU A O 1
ATOM 5484 N N . LYS A 1 686 ? 1.760 -8.333 25.138 1.00 98.06 686 LYS A N 1
ATOM 5485 C CA . LYS A 1 686 ? 1.783 -9.762 24.768 1.00 98.06 686 LYS A CA 1
ATOM 5486 C C . LYS A 1 686 ? 1.016 -10.037 23.475 1.00 98.06 686 LYS A C 1
ATOM 5488 O O . LYS A 1 686 ? 1.474 -10.806 22.639 1.00 98.06 686 LYS A O 1
ATOM 5493 N N . MET A 1 687 ? -0.134 -9.396 23.283 1.00 98.19 687 MET A N 1
ATOM 5494 C CA . MET A 1 687 ? -0.990 -9.619 22.112 1.00 98.19 687 MET A CA 1
ATOM 5495 C C . MET A 1 687 ? -0.483 -8.881 20.860 1.00 98.19 687 MET A C 1
ATOM 5497 O O . MET A 1 687 ? -0.508 -9.422 19.754 1.00 98.19 687 MET A O 1
ATOM 5501 N N . LYS A 1 688 ? 0.018 -7.652 21.020 1.00 97.69 688 LYS A N 1
ATOM 5502 C CA . LYS A 1 688 ? 0.419 -6.747 19.929 1.00 97.69 688 LYS A CA 1
ATOM 5503 C C . LYS A 1 688 ? 1.383 -7.332 18.882 1.00 97.69 688 LYS A C 1
ATOM 5505 O O . LYS A 1 688 ? 1.179 -7.042 17.698 1.00 97.69 688 LYS A O 1
ATOM 5510 N N . PRO A 1 689 ? 2.417 -8.121 19.237 1.00 97.62 689 PRO A N 1
ATOM 5511 C CA . PRO A 1 689 ? 3.312 -8.728 18.256 1.00 97.62 689 PRO A CA 1
ATOM 5512 C C . PRO A 1 689 ? 2.577 -9.575 17.216 1.00 97.62 689 PRO A C 1
ATOM 5514 O O . PRO A 1 689 ? 2.966 -9.559 16.054 1.00 97.62 689 PRO A O 1
ATOM 5517 N N . VAL A 1 690 ? 1.483 -10.243 17.591 1.00 97.88 690 VAL A N 1
ATOM 5518 C CA . VAL A 1 690 ? 0.770 -11.179 16.710 1.00 97.88 690 VAL A CA 1
ATOM 5519 C C . VAL A 1 690 ? 0.139 -10.472 15.504 1.00 97.88 690 VAL A C 1
ATOM 5521 O O . VAL A 1 690 ? 0.288 -10.947 14.382 1.00 97.88 690 VAL A O 1
ATOM 5524 N N . TRP A 1 691 ? -0.476 -9.293 15.683 1.00 96.88 691 TRP A N 1
ATOM 5525 C CA . TRP A 1 691 ? -1.049 -8.538 14.553 1.00 96.88 691 TRP A CA 1
ATOM 5526 C C . TRP A 1 691 ? -0.063 -7.582 13.856 1.00 96.88 691 TRP A C 1
ATOM 5528 O O . TRP A 1 691 ? -0.395 -7.038 12.804 1.00 96.88 691 TRP A O 1
ATOM 5538 N N . ARG A 1 692 ? 1.143 -7.353 14.404 1.00 96.19 692 ARG A N 1
ATOM 5539 C CA . ARG A 1 692 ? 2.175 -6.486 13.783 1.00 96.19 692 ARG A CA 1
ATOM 5540 C C . ARG A 1 692 ? 3.341 -7.236 13.140 1.00 96.19 692 ARG A C 1
ATOM 5542 O O . ARG A 1 692 ? 4.020 -6.648 12.301 1.00 96.19 692 ARG A O 1
ATOM 5549 N N . SER A 1 693 ? 3.551 -8.499 13.493 1.00 94.44 693 SER A N 1
ATOM 5550 C CA . SER A 1 693 ? 4.551 -9.384 12.893 1.00 94.44 693 SER A CA 1
ATOM 5551 C C . SER A 1 693 ? 4.282 -9.647 11.405 1.00 94.44 693 SER A C 1
ATOM 5553 O O . SER A 1 693 ? 3.128 -9.686 10.961 1.00 94.44 693 SER A O 1
ATOM 5555 N N . SER A 1 694 ? 5.348 -9.853 10.623 1.00 92.12 694 SER A N 1
ATOM 5556 C CA . SER A 1 694 ? 5.222 -10.245 9.210 1.00 92.12 694 SER A CA 1
ATOM 5557 C C . SER A 1 694 ? 4.970 -11.747 9.050 1.00 92.12 694 SER A C 1
ATOM 5559 O O . SER A 1 694 ? 4.312 -12.148 8.095 1.00 92.12 694 SER A O 1
ATOM 5561 N N . CYS A 1 695 ? 5.412 -12.572 10.002 1.00 92.62 695 CYS A N 1
ATOM 5562 C CA . CYS A 1 695 ? 5.080 -13.992 10.104 1.00 92.62 695 CYS A CA 1
ATOM 5563 C C . CYS A 1 695 ? 5.021 -14.438 11.586 1.00 92.62 695 CYS A C 1
ATOM 5565 O O . CYS A 1 695 ? 5.981 -15.034 12.086 1.00 92.62 695 CYS A O 1
ATOM 5567 N N . PRO A 1 696 ? 3.915 -14.185 12.318 1.00 95.12 696 PRO A N 1
ATOM 5568 C CA . PRO A 1 696 ? 3.829 -14.451 13.761 1.00 95.12 696 PRO A CA 1
ATOM 5569 C C . PRO A 1 696 ? 4.028 -15.923 14.135 1.00 95.12 696 PRO A C 1
ATOM 5571 O O . PRO A 1 696 ? 4.617 -16.212 15.173 1.00 95.12 696 PRO A O 1
ATOM 5574 N N . ALA A 1 697 ? 3.653 -16.858 13.257 1.00 94.75 697 ALA A N 1
ATOM 5575 C CA . ALA A 1 697 ? 3.921 -18.289 13.429 1.00 94.75 697 ALA A CA 1
ATOM 5576 C C . ALA A 1 697 ? 5.425 -18.656 13.475 1.00 94.75 697 ALA A C 1
ATOM 5578 O O . ALA A 1 697 ? 5.768 -19.765 13.877 1.00 94.75 697 ALA A O 1
ATOM 5579 N N . LYS A 1 698 ? 6.324 -17.746 13.069 1.00 93.31 698 LYS A N 1
ATOM 5580 C CA . LYS A 1 698 ? 7.789 -17.896 13.156 1.00 93.31 698 LYS A CA 1
ATOM 5581 C C . LYS A 1 698 ? 8.431 -16.892 14.115 1.00 93.31 698 LYS A C 1
ATOM 5583 O O . LYS A 1 698 ? 9.389 -17.233 14.795 1.00 93.31 698 LYS A O 1
ATOM 5588 N N . GLU A 1 699 ? 7.928 -15.659 14.152 1.00 95.00 699 GLU A N 1
ATOM 5589 C CA . GLU A 1 699 ? 8.495 -14.562 14.950 1.00 95.00 699 GLU A CA 1
ATOM 5590 C C . GLU A 1 699 ? 8.020 -14.564 16.416 1.00 95.00 699 GLU A C 1
ATOM 5592 O O . GLU A 1 699 ? 8.751 -14.099 17.288 1.00 95.00 699 GLU A O 1
ATOM 5597 N N . CYS A 1 700 ? 6.809 -15.055 16.706 1.00 96.00 700 CYS A N 1
ATOM 5598 C CA . CYS A 1 700 ? 6.220 -15.044 18.052 1.00 96.00 700 CYS A CA 1
ATOM 5599 C C . CYS A 1 700 ? 5.180 -16.172 18.302 1.00 96.00 700 CYS A C 1
ATOM 5601 O O . CYS A 1 700 ? 4.078 -15.892 18.788 1.00 96.00 700 CYS A O 1
ATOM 5603 N N . PRO A 1 701 ? 5.504 -17.454 18.022 1.00 96.62 701 PRO A N 1
ATOM 5604 C CA . PRO A 1 701 ? 4.540 -18.561 18.063 1.00 96.62 701 PRO A CA 1
ATOM 5605 C C . PRO A 1 701 ? 3.884 -18.775 19.438 1.00 96.62 701 PRO A C 1
ATOM 5607 O O . PRO A 1 701 ? 2.696 -19.081 19.504 1.00 96.62 701 PRO A O 1
ATOM 5610 N N . GLU A 1 702 ? 4.611 -18.559 20.538 1.00 96.69 702 GLU A N 1
ATOM 5611 C CA . GLU A 1 702 ? 4.064 -18.664 21.901 1.00 96.69 702 GLU A CA 1
ATOM 5612 C C . GLU A 1 702 ? 2.955 -17.631 22.158 1.00 96.69 702 GLU A C 1
ATOM 5614 O O . GLU A 1 702 ? 1.900 -17.964 22.699 1.00 96.69 702 GLU A O 1
ATOM 5619 N N . LEU A 1 703 ? 3.160 -16.385 21.715 1.00 97.25 703 LEU A N 1
ATOM 5620 C CA . LEU A 1 703 ? 2.193 -15.293 21.875 1.00 97.25 703 LEU A CA 1
ATOM 5621 C C . LEU A 1 703 ? 0.966 -15.479 20.974 1.00 97.25 703 LEU A C 1
ATOM 5623 O O . LEU A 1 703 ? -0.138 -15.105 21.369 1.00 97.25 703 LEU A O 1
ATOM 5627 N N . LEU A 1 704 ? 1.144 -16.090 19.797 1.00 97.19 704 LEU A N 1
ATOM 5628 C CA . LEU A 1 704 ? 0.048 -16.520 18.926 1.00 97.19 704 LEU A CA 1
ATOM 5629 C C . LEU A 1 704 ? -0.779 -17.632 19.592 1.00 97.19 704 LEU A C 1
ATOM 5631 O O . LEU A 1 704 ? -1.994 -17.499 19.703 1.00 97.19 704 LEU A O 1
ATOM 5635 N N . CYS A 1 705 ? -0.133 -18.680 20.110 1.00 96.44 705 CYS A N 1
ATOM 5636 C CA . CYS A 1 705 ? -0.817 -19.779 20.801 1.00 96.44 705 CYS A CA 1
ATOM 5637 C C . CYS A 1 705 ? -1.572 -19.310 22.059 1.00 96.44 705 CYS A C 1
ATOM 5639 O O . CYS A 1 705 ? -2.658 -19.802 22.355 1.00 96.44 705 CYS A O 1
ATOM 5641 N N . GLN A 1 706 ? -1.019 -18.346 22.799 1.00 96.88 706 GLN A N 1
ATOM 5642 C CA . GLN A 1 706 ? -1.646 -17.777 23.997 1.00 96.88 706 GLN A CA 1
ATOM 5643 C C . GLN A 1 706 ? -2.640 -16.639 23.695 1.00 96.88 706 GLN A C 1
ATOM 5645 O O . GLN A 1 706 ? -3.226 -16.090 24.631 1.00 96.88 706 GLN A O 1
ATOM 5650 N N . TYR A 1 707 ? -2.841 -16.244 22.431 1.00 98.06 707 TYR A N 1
ATOM 5651 C CA . TYR A 1 707 ? -3.592 -15.028 22.093 1.00 98.06 707 TYR A CA 1
ATOM 5652 C C . TYR A 1 707 ? -5.020 -15.043 22.647 1.00 98.06 707 TYR A C 1
ATOM 5654 O O . TYR A 1 707 ? -5.437 -14.076 23.278 1.00 98.06 707 TYR A O 1
ATOM 5662 N N . SER A 1 708 ? -5.739 -16.156 22.478 1.00 96.38 708 SER A N 1
ATOM 5663 C CA . SER A 1 708 ? -7.133 -16.305 22.919 1.00 96.38 708 SER A CA 1
ATOM 5664 C C . SER A 1 708 ? -7.296 -16.294 24.443 1.00 96.38 708 SER A C 1
ATOM 5666 O O . SER A 1 708 ? -8.324 -15.852 24.946 1.00 96.38 708 SER A O 1
ATOM 5668 N N . TYR A 1 709 ? -6.281 -16.732 25.197 1.00 97.44 709 TYR A N 1
ATOM 5669 C CA . TYR A 1 709 ? -6.261 -16.594 26.658 1.00 97.44 709 TYR A CA 1
ATOM 5670 C C . TYR A 1 709 ? -6.002 -15.137 27.065 1.00 97.44 709 TYR A C 1
ATOM 5672 O O . TYR A 1 709 ? -6.724 -14.571 27.887 1.00 97.44 709 TYR A O 1
ATOM 5680 N N . ASN A 1 710 ? -5.011 -14.496 26.435 1.00 98.00 710 ASN A N 1
ATOM 5681 C CA . ASN A 1 710 ? -4.689 -13.094 26.695 1.00 98.00 710 ASN A CA 1
ATOM 5682 C C . ASN A 1 710 ? -5.859 -12.157 26.330 1.00 98.00 710 ASN A C 1
ATOM 5684 O O . ASN A 1 710 ? -6.120 -11.214 27.075 1.00 98.00 710 ASN A O 1
ATOM 5688 N N . SER A 1 711 ? -6.607 -12.425 25.248 1.00 97.62 711 SER A N 1
ATOM 5689 C CA . SER A 1 711 ? -7.780 -11.626 24.859 1.00 97.62 711 SER A CA 1
ATOM 5690 C C . SER A 1 711 ? -8.957 -11.797 25.821 1.00 97.62 711 SER A C 1
ATOM 5692 O O . SER A 1 711 ? -9.597 -10.803 26.167 1.00 97.62 711 SER A O 1
ATOM 5694 N N . GLN A 1 712 ? -9.201 -13.013 26.325 1.00 97.44 712 GLN A N 1
ATOM 5695 C CA . GLN A 1 712 ? -10.200 -13.266 27.371 1.00 97.44 712 GLN A CA 1
ATOM 5696 C C . GLN A 1 712 ? -9.850 -12.535 28.672 1.00 97.44 712 GLN A C 1
ATOM 5698 O O . GLN A 1 712 ? -10.696 -11.819 29.207 1.00 97.44 712 GLN A O 1
ATOM 5703 N N . ARG A 1 713 ? -8.599 -12.618 29.143 1.00 97.94 713 ARG A N 1
ATOM 5704 C CA . ARG A 1 713 ? -8.162 -11.901 30.354 1.00 97.94 713 ARG A CA 1
ATOM 5705 C C . ARG A 1 713 ? -8.196 -10.377 30.178 1.00 97.94 713 ARG A C 1
ATOM 5707 O O . ARG A 1 713 ? -8.603 -9.658 31.089 1.00 97.94 713 ARG A O 1
ATOM 5714 N N . PHE A 1 714 ? -7.838 -9.867 28.999 1.00 98.38 714 PHE A N 1
ATOM 5715 C CA . PHE A 1 714 ? -7.968 -8.443 28.676 1.00 98.38 714 PHE A CA 1
ATOM 5716 C C . PHE A 1 714 ? -9.436 -7.988 28.710 1.00 98.38 714 PHE A C 1
ATOM 5718 O O . PHE A 1 714 ? -9.751 -6.953 29.297 1.00 98.38 714 PHE A O 1
ATOM 5725 N N . ALA A 1 715 ? -10.346 -8.776 28.129 1.00 97.12 715 ALA A N 1
ATOM 5726 C CA . ALA A 1 715 ? -11.781 -8.515 28.168 1.00 97.12 715 ALA A CA 1
ATOM 5727 C C . ALA A 1 715 ? -12.347 -8.544 29.598 1.00 97.12 715 ALA A C 1
ATOM 5729 O O . ALA A 1 715 ? -13.119 -7.659 29.966 1.00 97.12 715 ALA A O 1
ATOM 5730 N N . GLU A 1 716 ? -11.927 -9.507 30.423 1.00 97.06 716 GLU A N 1
ATOM 5731 C CA . GLU A 1 716 ? -12.304 -9.604 31.837 1.00 97.06 716 GLU A CA 1
ATOM 5732 C C . GLU A 1 716 ? -11.924 -8.327 32.605 1.00 97.06 716 GLU A C 1
ATOM 5734 O O . GLU A 1 716 ? -12.763 -7.752 33.303 1.00 97.06 716 GLU A O 1
ATOM 5739 N N . LEU A 1 717 ? -10.696 -7.822 32.429 1.00 97.31 717 LEU A N 1
ATOM 5740 C CA . LEU A 1 717 ? -10.249 -6.561 33.034 1.00 97.31 717 LEU A CA 1
ATOM 5741 C C . LEU A 1 717 ? -11.072 -5.356 32.563 1.00 97.31 717 LEU A C 1
ATOM 5743 O O . LEU A 1 717 ? -11.416 -4.500 33.385 1.00 97.31 717 LEU A O 1
ATOM 5747 N N . LEU A 1 718 ? -11.415 -5.278 31.271 1.00 97.06 718 LEU A N 1
ATOM 5748 C CA . LEU A 1 718 ? -12.265 -4.198 30.759 1.00 97.06 718 LEU A CA 1
ATOM 5749 C C . LEU A 1 718 ? -13.655 -4.217 31.407 1.00 97.06 718 LEU A C 1
ATOM 5751 O O . LEU A 1 718 ? -14.127 -3.174 31.864 1.00 97.06 718 LEU A O 1
ATOM 5755 N N . SER A 1 719 ? -14.283 -5.390 31.484 1.00 95.25 719 SER A N 1
ATOM 5756 C CA . SER A 1 719 ? -15.637 -5.569 32.024 1.00 95.25 719 SER A CA 1
ATOM 5757 C C . SER A 1 719 ? -15.715 -5.466 33.552 1.00 95.25 719 SER A C 1
ATOM 5759 O O . SER A 1 719 ? -16.781 -5.157 34.083 1.00 95.25 719 SER A O 1
ATOM 5761 N N . THR A 1 720 ? -14.604 -5.685 34.266 1.00 95.75 720 THR A N 1
ATOM 5762 C CA . THR A 1 720 ? -14.515 -5.578 35.735 1.00 95.75 720 THR A CA 1
ATOM 5763 C C . THR A 1 720 ? -13.891 -4.248 36.176 1.00 95.75 720 THR A C 1
ATOM 5765 O O . THR A 1 720 ? -14.599 -3.325 36.579 1.00 95.75 720 THR A O 1
ATOM 5768 N N . LYS A 1 721 ? -12.564 -4.104 36.080 1.00 96.44 721 LYS A N 1
ATOM 5769 C CA . LYS A 1 721 ? -11.808 -2.945 36.585 1.00 96.44 721 LYS A CA 1
ATOM 5770 C C . LYS A 1 721 ? -12.049 -1.669 35.764 1.00 96.44 721 LYS A C 1
ATOM 5772 O O . LYS A 1 721 ? -11.903 -0.583 36.327 1.00 96.44 721 LYS A O 1
ATOM 5777 N N . PHE A 1 722 ? -12.460 -1.747 34.495 1.00 96.38 722 PHE A N 1
ATOM 5778 C CA . PHE A 1 722 ? -12.788 -0.570 33.660 1.00 96.38 722 PHE A CA 1
ATOM 5779 C C . PHE A 1 722 ? -14.278 -0.471 33.281 1.00 96.38 722 PHE A C 1
ATOM 5781 O O . PHE A 1 722 ? -14.640 0.258 32.351 1.00 96.38 722 PHE A O 1
ATOM 5788 N N . LYS A 1 723 ? -15.156 -1.138 34.048 1.00 95.19 723 LYS A N 1
ATOM 5789 C CA . LYS A 1 723 ? -16.606 -1.213 33.809 1.00 95.19 723 LYS A CA 1
ATOM 5790 C C . LYS A 1 723 ? -17.252 0.145 33.492 1.00 95.19 723 LYS A C 1
ATOM 5792 O O . LYS A 1 723 ? -17.989 0.254 32.515 1.00 95.19 723 LYS A O 1
ATOM 5797 N N . TYR A 1 724 ? -16.895 1.190 34.247 1.00 93.44 724 TYR A N 1
ATOM 5798 C CA . TYR A 1 724 ? -17.386 2.571 34.086 1.00 93.44 724 TYR A CA 1
ATOM 5799 C C . TYR A 1 724 ? -17.253 3.130 32.650 1.00 93.44 724 TYR A C 1
ATOM 5801 O O . TYR A 1 724 ? -18.000 4.025 32.242 1.00 93.44 724 TYR A O 1
ATOM 5809 N N . ARG A 1 725 ? -16.293 2.617 31.869 1.00 93.94 725 ARG A N 1
ATOM 5810 C CA . ARG A 1 725 ? -16.029 3.025 30.487 1.00 93.94 725 ARG A CA 1
ATOM 5811 C C . ARG A 1 725 ? -16.646 2.080 29.455 1.00 93.94 725 ARG A C 1
ATOM 5813 O O . ARG A 1 725 ? -17.019 2.579 28.390 1.00 93.94 725 ARG A O 1
ATOM 5820 N N . TYR A 1 726 ? -16.739 0.779 29.733 1.00 95.25 726 TYR A N 1
ATOM 5821 C CA . TYR A 1 726 ? -17.045 -0.245 28.721 1.00 95.25 726 TYR A CA 1
ATOM 5822 C C . TYR A 1 726 ? -18.413 -0.923 28.852 1.00 95.25 726 TYR A C 1
ATOM 5824 O O . TYR A 1 726 ? -18.865 -1.531 27.883 1.00 95.25 726 TYR A O 1
ATOM 5832 N N . GLU A 1 727 ? -19.126 -0.749 29.970 1.00 91.50 727 GLU A N 1
ATOM 5833 C CA . GLU A 1 727 ? -20.519 -1.200 30.088 1.00 91.50 727 GLU A CA 1
ATOM 5834 C C . GLU A 1 727 ? -21.386 -0.585 28.971 1.00 91.50 727 GLU A C 1
ATOM 5836 O O . GLU A 1 727 ? -21.462 0.640 28.810 1.00 91.50 727 GLU A O 1
ATOM 5841 N N . GLY A 1 728 ? -21.981 -1.458 28.150 1.00 90.75 728 GLY A N 1
ATOM 5842 C CA . GLY A 1 728 ? -22.823 -1.105 27.005 1.00 90.75 728 GLY A CA 1
ATOM 5843 C C . GLY A 1 728 ? -22.101 -0.510 25.787 1.00 90.75 728 GLY A C 1
ATOM 5844 O O . GLY A 1 728 ? -22.778 -0.077 24.853 1.00 90.75 728 GLY A O 1
ATOM 5845 N N . LYS A 1 729 ? -20.758 -0.410 25.776 1.00 93.88 729 LYS A N 1
ATOM 5846 C CA . LYS A 1 729 ? -20.017 0.253 24.680 1.00 93.88 729 LYS A CA 1
ATOM 5847 C C . LYS A 1 729 ? -18.542 -0.156 24.550 1.00 93.88 729 LYS A C 1
ATOM 5849 O O . LYS A 1 729 ? -17.695 0.223 25.356 1.00 93.88 729 LYS A O 1
ATOM 5854 N N . ILE A 1 730 ? -18.195 -0.777 23.423 1.00 96.50 730 ILE A N 1
ATOM 5855 C CA . ILE A 1 730 ? -16.805 -1.048 23.009 1.00 96.50 730 ILE A CA 1
ATOM 5856 C C . ILE A 1 730 ? -16.388 -0.194 21.791 1.00 96.50 730 ILE A C 1
ATOM 5858 O O . ILE A 1 730 ? -17.234 0.358 21.076 1.00 96.50 730 ILE A O 1
ATOM 5862 N N . THR A 1 731 ? -15.077 -0.041 21.559 1.00 96.69 731 THR A N 1
ATOM 5863 C CA . THR A 1 731 ? -14.532 0.569 20.331 1.00 96.69 731 THR A CA 1
ATOM 5864 C C . THR A 1 731 ? -14.395 -0.475 19.221 1.00 96.69 731 THR A C 1
ATOM 5866 O O . THR A 1 731 ? -14.150 -1.651 19.488 1.00 96.69 731 THR A O 1
ATOM 5869 N N . ASN A 1 732 ? -14.518 -0.043 17.963 1.00 97.06 732 ASN A N 1
ATOM 5870 C CA . ASN A 1 732 ? -14.482 -0.935 16.799 1.00 97.06 732 ASN A CA 1
ATOM 5871 C C . ASN A 1 732 ? -13.140 -1.700 16.730 1.00 97.06 732 ASN A C 1
ATOM 5873 O O . ASN A 1 732 ? -13.127 -2.907 16.501 1.00 97.06 732 ASN A O 1
ATOM 5877 N N . TYR A 1 733 ? -12.019 -1.025 17.027 1.00 97.00 733 TYR A N 1
ATOM 5878 C CA . TYR A 1 733 ? -10.692 -1.649 17.049 1.00 97.00 733 TYR A CA 1
ATOM 5879 C C . TYR A 1 733 ? -10.450 -2.572 18.252 1.00 97.00 733 TYR A C 1
ATOM 5881 O O . TYR A 1 733 ? -9.838 -3.617 18.045 1.00 97.00 733 TYR A O 1
ATOM 5889 N N . PHE A 1 734 ? -10.963 -2.289 19.461 1.00 97.50 734 PHE A N 1
ATOM 5890 C CA . PHE A 1 734 ? -10.880 -3.263 20.564 1.00 97.50 734 PHE A CA 1
ATOM 5891 C C . PHE A 1 734 ? -11.649 -4.540 20.220 1.00 97.50 734 PHE A C 1
ATOM 5893 O O . PHE A 1 734 ? -11.073 -5.616 20.309 1.00 97.50 734 PHE A O 1
ATOM 5900 N N . HIS A 1 735 ? -12.892 -4.438 19.743 1.00 97.81 735 HIS A N 1
ATOM 5901 C CA . HIS A 1 735 ? -13.663 -5.611 19.319 1.00 97.81 735 HIS A CA 1
ATOM 5902 C C . HIS A 1 735 ? -12.938 -6.422 18.226 1.00 97.81 735 HIS A C 1
ATOM 5904 O O . HIS A 1 735 ? -12.716 -7.619 18.396 1.00 97.81 735 HIS A O 1
ATOM 5910 N N . LYS A 1 736 ? -12.467 -5.763 17.156 1.00 98.00 736 LYS A N 1
ATOM 5911 C CA . LYS A 1 736 ? -11.673 -6.406 16.092 1.00 98.00 736 LYS A CA 1
ATOM 5912 C C . LYS A 1 736 ? -10.412 -7.097 16.623 1.00 98.00 736 LYS A C 1
ATOM 5914 O O . LYS A 1 736 ? -10.114 -8.211 16.203 1.00 98.00 736 LYS A O 1
ATOM 5919 N N . THR A 1 737 ? -9.694 -6.449 17.543 1.00 97.81 737 THR A N 1
ATOM 5920 C CA . THR A 1 737 ? -8.471 -6.989 18.163 1.00 97.81 737 THR A CA 1
ATOM 5921 C C . THR A 1 737 ? -8.782 -8.220 19.018 1.00 97.81 737 THR A C 1
ATOM 5923 O O . THR A 1 737 ? -8.113 -9.237 18.892 1.00 97.81 737 THR A O 1
ATOM 5926 N N . LEU A 1 738 ? -9.798 -8.142 19.882 1.00 98.06 738 LEU A N 1
ATOM 5927 C CA . LEU A 1 738 ? -10.094 -9.183 20.869 1.00 98.06 738 LEU A CA 1
ATOM 5928 C C . LEU A 1 738 ? -10.750 -10.429 20.264 1.00 98.06 738 LEU A C 1
ATOM 5930 O O . LEU A 1 738 ? -10.475 -11.524 20.753 1.00 98.06 738 LEU A O 1
ATOM 5934 N N . ALA A 1 739 ? -11.581 -10.268 19.227 1.00 97.69 739 ALA A N 1
ATOM 5935 C CA . ALA A 1 739 ? -12.337 -11.364 18.622 1.00 97.69 739 ALA A CA 1
ATOM 5936 C C . ALA A 1 739 ? -11.644 -12.014 17.410 1.00 97.69 739 ALA A C 1
ATOM 5938 O O . ALA A 1 739 ? -11.418 -13.219 17.405 1.00 97.69 739 ALA A O 1
ATOM 5939 N N . HIS A 1 740 ? -11.280 -11.234 16.385 1.00 98.19 740 HIS A N 1
ATOM 5940 C CA . HIS A 1 740 ? -11.011 -11.791 15.047 1.00 98.19 740 HIS A CA 1
ATOM 5941 C C . HIS A 1 740 ? -9.531 -12.016 14.706 1.00 98.19 740 HIS A C 1
ATOM 5943 O O . HIS A 1 740 ? -9.228 -12.631 13.686 1.00 98.19 740 HIS A O 1
ATOM 5949 N N . VAL A 1 741 ? -8.582 -11.532 15.516 1.00 98.12 741 VAL A N 1
ATOM 5950 C CA . VAL A 1 741 ? -7.145 -11.654 15.194 1.00 98.12 741 VAL A CA 1
ATOM 5951 C C . VAL A 1 741 ? -6.680 -13.111 15.000 1.00 98.12 741 VAL A C 1
ATOM 5953 O O . VAL A 1 741 ? -5.991 -13.338 14.006 1.00 98.12 741 VAL A O 1
ATOM 5956 N N . PRO A 1 742 ? -7.045 -14.104 15.840 1.00 97.06 742 PRO A N 1
ATOM 5957 C CA . PRO A 1 742 ? -6.633 -15.497 15.623 1.00 97.06 742 PRO A CA 1
ATOM 5958 C C . PRO A 1 742 ? -7.108 -16.062 14.277 1.00 97.06 742 PRO A C 1
ATOM 5960 O O . PRO A 1 742 ? -6.301 -16.578 13.511 1.00 97.06 742 PRO A O 1
ATOM 5963 N N . GLU A 1 743 ? -8.390 -15.877 13.960 1.00 97.50 743 GLU A N 1
ATOM 5964 C CA . GLU A 1 743 ? -9.051 -16.358 12.739 1.00 97.50 743 GLU A CA 1
ATOM 5965 C C . GLU A 1 743 ? -8.437 -15.748 11.465 1.00 97.50 743 GLU A C 1
ATOM 5967 O O . GLU A 1 743 ? -8.187 -16.442 10.478 1.00 97.50 743 GLU A O 1
ATOM 5972 N N . ILE A 1 744 ? -8.102 -14.452 11.497 1.00 97.56 744 ILE A N 1
ATOM 5973 C CA . ILE A 1 744 ? -7.404 -13.792 10.384 1.00 97.56 744 ILE A CA 1
ATOM 5974 C C . ILE A 1 744 ? -5.973 -14.329 10.242 1.00 97.56 744 ILE A C 1
ATOM 5976 O O . ILE A 1 744 ? -5.515 -14.524 9.119 1.00 97.56 744 ILE A O 1
ATOM 5980 N N . ILE A 1 745 ? -5.253 -14.585 11.342 1.00 97.06 745 ILE A N 1
ATOM 5981 C CA . ILE A 1 745 ? -3.890 -15.144 11.281 1.00 97.06 745 ILE A CA 1
ATOM 5982 C C . ILE A 1 745 ? -3.889 -16.585 10.760 1.00 97.06 745 ILE A C 1
ATOM 5984 O O . ILE A 1 745 ? -3.001 -16.930 9.984 1.00 97.06 745 ILE A O 1
ATOM 5988 N N . GLU A 1 746 ? -4.879 -17.400 11.119 1.00 96.12 746 GLU A N 1
ATOM 5989 C CA . GLU A 1 746 ? -5.046 -18.755 10.581 1.00 96.12 746 GLU A CA 1
ATOM 5990 C C . GLU A 1 746 ? -5.306 -18.733 9.065 1.00 96.12 746 GLU A C 1
ATOM 5992 O O . GLU A 1 746 ? -4.663 -19.464 8.311 1.00 96.12 746 GLU A O 1
ATOM 5997 N N . ARG A 1 747 ? -6.174 -17.826 8.597 1.00 95.75 747 ARG A N 1
ATOM 5998 C CA . ARG A 1 747 ? -6.535 -17.682 7.176 1.00 95.75 747 ARG A CA 1
ATOM 5999 C C . ARG A 1 747 ? -5.453 -17.016 6.310 1.00 95.75 747 ARG A C 1
ATOM 6001 O O . ARG A 1 747 ? -5.278 -17.389 5.150 1.00 95.75 747 ARG A O 1
ATOM 6008 N N . ASP A 1 748 ? -4.754 -16.009 6.838 1.00 93.88 748 ASP A N 1
ATOM 6009 C CA . ASP A 1 748 ? -3.884 -15.103 6.062 1.00 93.88 748 ASP A CA 1
ATOM 6010 C C . ASP A 1 748 ? -2.383 -15.233 6.395 1.00 93.88 748 ASP A C 1
ATOM 6012 O O . ASP A 1 748 ? -1.540 -14.627 5.722 1.00 93.88 748 ASP A O 1
ATOM 6016 N N . GLY A 1 749 ? -2.029 -15.974 7.451 1.00 94.62 749 GLY A N 1
ATOM 6017 C CA . GLY A 1 749 ? -0.664 -16.171 7.961 1.00 94.62 749 GLY A CA 1
ATOM 6018 C C . GLY A 1 749 ? -0.027 -14.948 8.642 1.00 94.62 749 GLY A C 1
ATOM 6019 O O . GLY A 1 749 ? 0.972 -15.085 9.349 1.00 94.62 749 GLY A O 1
ATOM 6020 N N . SER A 1 750 ? -0.576 -13.749 8.435 1.00 96.25 750 SER A N 1
ATOM 6021 C CA . SER A 1 750 ? -0.144 -12.477 9.023 1.00 96.25 750 SER A CA 1
ATOM 6022 C C . SER A 1 750 ? -1.277 -11.449 8.940 1.00 96.25 750 SER A C 1
ATOM 6024 O O . SER A 1 750 ? -2.142 -11.541 8.076 1.00 96.25 750 SER A O 1
ATOM 6026 N N . ILE A 1 751 ? -1.227 -10.430 9.798 1.00 97.00 751 ILE A N 1
ATOM 6027 C CA . ILE A 1 751 ? -1.955 -9.161 9.629 1.00 97.00 751 ILE A CA 1
ATOM 6028 C C . ILE A 1 751 ? -0.956 -8.036 9.313 1.00 97.00 751 ILE A C 1
ATOM 6030 O O . ILE A 1 751 ? -1.179 -7.224 8.415 1.00 97.00 751 ILE A O 1
ATOM 6034 N N . GLY A 1 752 ? 0.199 -8.022 9.991 1.00 94.75 752 GLY A N 1
ATOM 6035 C CA . GLY A 1 752 ? 1.212 -6.974 9.870 1.00 94.75 752 GLY A CA 1
ATOM 6036 C C . GLY A 1 752 ? 1.749 -6.789 8.451 1.00 94.75 752 GLY A C 1
ATOM 6037 O O . GLY A 1 752 ? 1.917 -5.649 8.016 1.00 94.75 752 GLY A O 1
ATOM 6038 N N . ALA A 1 753 ? 1.948 -7.873 7.695 1.00 95.38 753 ALA A N 1
ATOM 6039 C CA . ALA A 1 753 ? 2.387 -7.811 6.297 1.00 95.38 753 ALA A CA 1
ATOM 6040 C C . ALA A 1 753 ? 1.330 -7.185 5.361 1.00 95.38 753 ALA A C 1
ATOM 6042 O O . ALA A 1 753 ? 1.668 -6.559 4.353 1.00 95.38 753 ALA A O 1
ATOM 6043 N N . TRP A 1 754 ? 0.047 -7.314 5.703 1.00 96.88 754 TRP A N 1
ATOM 6044 C CA . TRP A 1 754 ? -1.091 -6.900 4.877 1.00 96.88 754 TRP A CA 1
ATOM 6045 C C . TRP A 1 754 ? -1.576 -5.466 5.148 1.00 96.88 754 TRP A C 1
ATOM 6047 O O . TRP A 1 754 ? -2.459 -4.975 4.447 1.00 96.88 754 TRP A O 1
ATOM 6057 N N . ALA A 1 755 ? -0.949 -4.776 6.104 1.00 95.50 755 ALA A N 1
ATOM 6058 C CA . ALA A 1 755 ? -1.301 -3.433 6.559 1.00 95.50 755 ALA A CA 1
ATOM 6059 C C . ALA A 1 755 ? -1.156 -2.315 5.502 1.00 95.50 755 ALA A C 1
ATOM 6061 O O . ALA A 1 755 ? -0.433 -2.439 4.501 1.00 95.50 755 ALA A O 1
ATOM 6062 N N . SER A 1 756 ? -1.791 -1.178 5.801 1.00 94.75 756 SER A N 1
ATOM 6063 C CA . SER A 1 756 ? -1.778 0.069 5.024 1.00 94.75 756 SER A CA 1
ATOM 6064 C C . SER A 1 756 ? -0.461 0.858 5.114 1.00 94.75 756 SER A C 1
ATOM 6066 O O . SER A 1 756 ? -0.256 1.775 4.327 1.00 94.75 756 SER A O 1
ATOM 6068 N N . GLU A 1 757 ? 0.468 0.511 6.018 1.00 93.56 757 GLU A N 1
ATOM 6069 C CA . GLU A 1 757 ? 1.681 1.305 6.327 1.00 93.56 757 GLU A CA 1
ATOM 6070 C C . GLU A 1 757 ? 2.609 1.512 5.102 1.00 93.56 757 GLU A C 1
ATOM 6072 O O . GLU A 1 757 ? 3.229 2.570 4.950 1.00 93.56 757 GLU A O 1
ATOM 6077 N N . GLY A 1 758 ? 2.631 0.556 4.161 1.00 91.44 758 GLY A N 1
ATOM 6078 C CA . GLY A 1 758 ? 3.290 0.719 2.852 1.00 91.44 758 GLY A CA 1
ATOM 6079 C C . GLY A 1 758 ? 2.581 1.700 1.912 1.00 91.44 758 GLY A C 1
ATOM 6080 O O . GLY A 1 758 ? 3.231 2.371 1.113 1.00 91.44 758 GLY A O 1
ATOM 6081 N N . ASN A 1 759 ? 1.260 1.835 2.044 1.00 94.12 759 ASN A N 1
ATOM 6082 C CA . ASN A 1 759 ? 0.481 2.841 1.336 1.00 94.12 759 ASN A CA 1
ATOM 6083 C C . ASN A 1 759 ? 0.666 4.220 1.987 1.00 94.12 759 ASN A C 1
ATOM 6085 O O . ASN A 1 759 ? 1.104 5.140 1.303 1.00 94.12 759 ASN A O 1
ATOM 6089 N N . GLU A 1 760 ? 0.443 4.373 3.296 1.00 92.25 760 GLU A N 1
ATOM 6090 C CA . GLU A 1 760 ? 0.600 5.658 4.005 1.00 92.25 760 GLU A CA 1
ATOM 6091 C C . GLU A 1 760 ? 1.990 6.289 3.788 1.00 92.25 760 GLU A C 1
ATOM 6093 O O . GLU A 1 760 ? 2.120 7.497 3.562 1.00 92.25 760 GLU A O 1
ATOM 6098 N N . SER A 1 761 ? 3.055 5.480 3.791 1.00 91.31 761 SER A N 1
ATOM 6099 C CA . SER A 1 761 ? 4.415 5.960 3.508 1.00 91.31 761 SER A CA 1
ATOM 6100 C C . SER A 1 761 ? 4.579 6.490 2.070 1.00 91.31 761 SER A C 1
ATOM 6102 O O . SER A 1 761 ? 5.260 7.501 1.863 1.00 91.31 761 SER A O 1
ATOM 6104 N N . GLY A 1 762 ? 3.860 5.930 1.092 1.00 93.50 762 GLY A N 1
ATOM 6105 C CA . GLY A 1 762 ? 3.738 6.455 -0.275 1.00 93.50 762 GLY A CA 1
ATOM 6106 C C . GLY A 1 762 ? 3.087 7.847 -0.373 1.00 93.50 762 GLY A C 1
ATOM 6107 O O . GLY A 1 762 ? 3.429 8.628 -1.266 1.00 93.50 762 GLY A O 1
ATOM 6108 N N . ASN A 1 763 ? 2.233 8.253 0.576 1.00 93.88 763 ASN A N 1
ATOM 6109 C CA . ASN A 1 763 ? 1.654 9.611 0.593 1.00 93.88 763 ASN A CA 1
ATOM 6110 C C . ASN A 1 763 ? 2.718 10.690 0.833 1.00 93.88 763 ASN A C 1
ATOM 6112 O O . ASN A 1 763 ? 2.656 11.796 0.282 1.00 93.88 763 ASN A O 1
ATOM 6116 N N . LYS A 1 764 ? 3.739 10.369 1.635 1.00 92.56 764 LYS A N 1
ATOM 6117 C CA . LYS A 1 764 ? 4.905 11.235 1.864 1.00 92.56 764 LYS A CA 1
ATOM 6118 C C . LYS A 1 764 ? 5.714 11.420 0.576 1.00 92.56 764 LYS A C 1
ATOM 6120 O O . LYS A 1 764 ? 6.211 12.521 0.325 1.00 92.56 764 LYS A O 1
ATOM 6125 N N . LEU A 1 765 ? 5.809 10.375 -0.251 1.00 94.88 765 LEU A N 1
ATOM 6126 C CA . LEU A 1 765 ? 6.431 10.438 -1.574 1.00 94.88 765 LEU A CA 1
ATOM 6127 C C . LEU A 1 765 ? 5.613 11.296 -2.545 1.00 94.88 765 LEU A C 1
ATOM 6129 O O . LEU A 1 765 ? 6.175 12.216 -3.138 1.00 94.88 765 LEU A O 1
ATOM 6133 N N . PHE A 1 766 ? 4.294 11.094 -2.637 1.00 97.44 766 PHE A N 1
ATOM 6134 C CA . PHE A 1 766 ? 3.398 11.915 -3.467 1.00 97.44 766 PHE A CA 1
ATOM 6135 C C . PHE A 1 766 ? 3.570 13.418 -3.185 1.00 97.44 766 PHE A C 1
ATOM 6137 O O . PHE A 1 766 ? 3.859 14.196 -4.100 1.00 97.44 766 PHE A O 1
ATOM 6144 N N . ARG A 1 767 ? 3.507 13.835 -1.908 1.00 95.56 767 ARG A N 1
ATOM 6145 C CA . ARG A 1 767 ? 3.687 15.250 -1.510 1.00 95.56 767 ARG A CA 1
ATOM 6146 C C . ARG A 1 767 ? 5.077 15.800 -1.855 1.00 95.56 767 ARG A C 1
ATOM 6148 O O . ARG A 1 767 ? 5.206 17.004 -2.083 1.00 95.56 767 ARG A O 1
ATOM 6155 N N . ARG A 1 768 ? 6.112 14.950 -1.907 1.00 94.94 768 ARG A N 1
ATOM 6156 C CA . ARG A 1 768 ? 7.470 15.327 -2.335 1.00 94.94 768 ARG A CA 1
ATOM 6157 C C . ARG A 1 768 ? 7.553 15.471 -3.854 1.00 94.94 768 ARG A C 1
ATOM 6159 O O . ARG A 1 768 ? 7.976 16.522 -4.332 1.00 94.94 768 ARG A O 1
ATOM 6166 N N . PHE A 1 769 ? 7.126 14.460 -4.607 1.00 97.25 769 PHE A N 1
ATOM 6167 C CA . PHE A 1 769 ? 7.219 14.441 -6.068 1.00 97.25 769 PHE A CA 1
ATOM 6168 C C . PHE A 1 769 ? 6.377 15.552 -6.715 1.00 97.25 769 PHE A C 1
ATOM 6170 O O . PHE A 1 769 ? 6.887 16.249 -7.595 1.00 97.25 769 PHE A O 1
ATOM 6177 N N . ARG A 1 770 ? 5.161 15.822 -6.206 1.00 96.12 770 ARG A N 1
ATOM 6178 C CA . ARG A 1 770 ? 4.274 16.915 -6.669 1.00 96.12 770 ARG A CA 1
ATOM 6179 C C . ARG A 1 770 ? 4.921 18.310 -6.578 1.00 96.12 770 ARG A C 1
ATOM 6181 O O . ARG A 1 770 ? 4.561 19.213 -7.338 1.00 96.12 770 ARG A O 1
ATOM 6188 N N . LYS A 1 771 ? 5.887 18.484 -5.665 1.00 94.50 771 LYS A N 1
ATOM 6189 C CA . LYS A 1 771 ? 6.654 19.728 -5.458 1.00 94.50 771 LYS A CA 1
ATOM 6190 C C . LYS A 1 771 ? 8.011 19.738 -6.171 1.00 94.50 771 LYS A C 1
ATOM 6192 O O . LYS A 1 771 ? 8.393 20.764 -6.717 1.00 94.50 771 LYS A O 1
ATOM 6197 N N . MET A 1 772 ? 8.742 18.621 -6.160 1.00 92.81 772 MET A N 1
ATOM 6198 C CA . MET A 1 772 ? 10.163 18.576 -6.549 1.00 92.81 772 MET A CA 1
ATOM 6199 C C . MET A 1 772 ? 10.440 17.961 -7.928 1.00 92.81 772 MET A C 1
ATOM 6201 O O . MET A 1 772 ? 11.491 18.230 -8.513 1.00 92.81 772 MET A O 1
ATOM 6205 N N . ASN A 1 773 ? 9.543 17.115 -8.444 1.00 95.38 773 ASN A N 1
ATOM 6206 C CA . ASN A 1 773 ? 9.830 16.234 -9.583 1.00 95.38 773 ASN A CA 1
ATOM 6207 C C . ASN A 1 773 ? 8.773 16.288 -10.705 1.00 95.38 773 ASN A C 1
ATOM 6209 O O . ASN A 1 773 ? 8.975 15.645 -11.733 1.00 95.38 773 ASN A O 1
ATOM 6213 N N . ALA A 1 774 ? 7.705 17.076 -10.536 1.00 96.12 774 ALA A N 1
ATOM 6214 C CA . ALA A 1 774 ? 6.613 17.245 -11.496 1.00 96.12 774 ALA A CA 1
ATOM 6215 C C . ALA A 1 774 ? 6.518 18.668 -12.078 1.00 96.12 774 ALA A C 1
ATOM 6217 O O . ALA A 1 774 ? 6.899 19.648 -11.426 1.00 96.12 774 ALA A O 1
ATOM 6218 N N . ARG A 1 775 ? 5.956 18.794 -13.288 1.00 95.56 775 ARG A N 1
ATOM 6219 C CA . ARG A 1 775 ? 5.503 20.073 -13.866 1.00 95.56 775 ARG A CA 1
ATOM 6220 C C . ARG A 1 775 ? 4.501 20.758 -12.927 1.00 95.56 775 ARG A C 1
ATOM 6222 O O . ARG A 1 775 ? 3.621 20.121 -12.358 1.00 95.56 775 ARG A O 1
ATOM 6229 N N . GLN A 1 776 ? 4.628 22.073 -12.757 1.00 93.25 776 GLN A N 1
ATOM 6230 C CA . GLN A 1 776 ? 3.766 22.858 -11.865 1.00 93.25 776 GLN A CA 1
ATOM 6231 C C . GLN A 1 776 ? 2.537 23.386 -12.626 1.00 93.25 776 GLN A C 1
ATOM 6233 O O . GLN A 1 776 ? 2.421 24.574 -12.892 1.00 93.25 776 GLN A O 1
ATOM 6238 N N . SER A 1 777 ? 1.657 22.467 -13.034 1.00 93.38 777 SER A N 1
ATOM 6239 C CA . SER A 1 777 ? 0.428 22.735 -13.796 1.00 93.38 777 SER A CA 1
ATOM 6240 C C . SER A 1 777 ? -0.589 21.619 -13.536 1.00 93.38 777 SER A C 1
ATOM 6242 O O . SER A 1 777 ? -0.191 20.452 -13.541 1.00 93.38 777 SER A O 1
ATOM 6244 N N . LYS A 1 778 ? -1.874 21.971 -13.349 1.00 91.69 778 LYS A N 1
ATOM 6245 C CA . LYS A 1 778 ? -2.994 21.033 -13.108 1.00 91.69 778 LYS A CA 1
ATOM 6246 C C . LYS A 1 778 ? -2.988 19.845 -14.087 1.00 91.69 778 LYS A C 1
ATOM 6248 O O . LYS A 1 778 ? -3.003 18.695 -13.666 1.00 91.69 778 LYS A O 1
ATOM 6253 N N . ILE A 1 779 ? -2.870 20.135 -15.386 1.00 90.62 779 ILE A N 1
ATOM 6254 C CA . ILE A 1 779 ? -2.981 19.165 -16.494 1.00 90.62 779 ILE A CA 1
ATOM 6255 C C . ILE A 1 779 ? -1.929 18.042 -16.413 1.00 90.62 779 ILE A C 1
ATOM 6257 O O . ILE A 1 779 ? -2.217 16.886 -16.720 1.00 90.62 779 ILE A O 1
ATOM 6261 N N . TYR A 1 780 ? -0.699 18.376 -16.013 1.00 94.31 780 TYR A N 1
ATOM 6262 C CA . TYR A 1 780 ? 0.464 17.492 -16.161 1.00 94.31 780 TYR A CA 1
ATOM 6263 C C . TYR A 1 780 ? 1.000 16.919 -14.849 1.00 94.31 780 TYR A C 1
ATOM 6265 O O . TYR A 1 780 ? 1.840 16.016 -14.872 1.00 94.31 780 TYR A O 1
ATOM 6273 N N . GLU A 1 781 ? 0.581 17.444 -13.696 1.00 95.25 781 GLU A N 1
ATOM 6274 C CA . GLU A 1 781 ? 1.234 17.075 -12.443 1.00 95.25 781 GLU A CA 1
ATOM 6275 C C . GLU A 1 781 ? 0.973 15.626 -12.020 1.00 95.25 781 GLU A C 1
ATOM 6277 O O . GLU A 1 781 ? 1.907 14.962 -11.573 1.00 95.25 781 GLU A O 1
ATOM 6282 N N . MET A 1 782 ? -0.242 15.099 -12.214 1.00 96.88 782 MET A N 1
ATOM 6283 C CA . MET A 1 782 ? -0.547 13.701 -11.881 1.00 96.88 782 MET A CA 1
ATOM 6284 C C . MET A 1 782 ? 0.201 12.720 -12.800 1.00 96.88 782 MET A C 1
ATOM 6286 O O . MET A 1 782 ? 0.693 11.701 -12.324 1.00 96.88 782 MET A O 1
ATOM 6290 N N . GLU A 1 783 ? 0.388 13.060 -14.082 1.00 97.56 783 GLU A N 1
ATOM 6291 C CA . GLU A 1 783 ? 1.170 12.270 -15.051 1.00 97.56 783 GLU A CA 1
ATOM 6292 C C . GLU A 1 783 ? 2.656 12.189 -14.654 1.00 97.56 783 GLU A C 1
ATOM 6294 O O . GLU A 1 783 ? 3.264 11.117 -14.668 1.00 97.56 783 GLU A O 1
ATOM 6299 N N . ASP A 1 784 ? 3.262 13.310 -14.254 1.00 97.94 784 ASP A N 1
ATOM 6300 C CA . ASP A 1 784 ? 4.651 13.319 -13.783 1.00 97.94 784 ASP A CA 1
ATOM 6301 C C . ASP A 1 784 ? 4.833 12.632 -12.427 1.00 97.94 784 ASP A C 1
ATOM 6303 O O . ASP A 1 784 ? 5.826 11.923 -12.247 1.00 97.94 784 ASP A O 1
ATOM 6307 N N . VAL A 1 785 ? 3.904 12.815 -11.481 1.00 98.38 785 VAL A N 1
ATOM 6308 C CA . VAL A 1 785 ? 3.980 12.154 -10.169 1.00 98.38 785 VAL A CA 1
ATOM 6309 C C . VAL A 1 785 ? 3.802 10.646 -10.315 1.00 98.38 785 VAL A C 1
ATOM 6311 O O . VAL A 1 785 ? 4.621 9.914 -9.766 1.00 98.38 785 VAL A O 1
ATOM 6314 N N . LEU A 1 786 ? 2.819 10.175 -11.093 1.00 98.56 786 LEU A N 1
ATOM 6315 C CA . LEU A 1 786 ? 2.606 8.747 -11.361 1.00 98.56 786 LEU A CA 1
ATOM 6316 C C . LEU A 1 786 ? 3.859 8.119 -11.985 1.00 98.56 786 LEU A C 1
ATOM 6318 O O . LEU A 1 786 ? 4.406 7.159 -11.444 1.00 98.56 786 LEU A O 1
ATOM 6322 N N . LYS A 1 787 ? 4.383 8.732 -13.056 1.00 98.38 787 LYS A N 1
ATOM 6323 C CA . LYS A 1 787 ? 5.603 8.300 -13.757 1.00 98.38 787 LYS A CA 1
ATOM 6324 C C . LYS A 1 787 ? 6.829 8.244 -12.839 1.00 98.38 787 LYS A C 1
ATOM 6326 O O . LYS A 1 787 ? 7.571 7.265 -12.850 1.00 98.38 787 LYS A O 1
ATOM 6331 N N . HIS A 1 788 ? 7.071 9.287 -12.042 1.00 98.19 788 HIS A N 1
ATOM 6332 C CA . HIS A 1 788 ? 8.252 9.349 -11.175 1.00 98.19 788 HIS A CA 1
ATOM 6333 C C . HIS A 1 788 ? 8.143 8.401 -9.974 1.00 98.19 788 HIS A C 1
ATOM 6335 O O . HIS A 1 788 ? 9.138 7.797 -9.578 1.00 98.19 788 HIS A O 1
ATOM 6341 N N . HIS A 1 789 ? 6.944 8.253 -9.409 1.00 98.50 789 HIS A N 1
ATOM 6342 C CA . HIS A 1 789 ? 6.683 7.355 -8.288 1.00 98.50 789 HIS A CA 1
ATOM 6343 C C . HIS A 1 789 ? 6.759 5.884 -8.730 1.00 98.50 789 HIS A C 1
ATOM 6345 O O . HIS A 1 789 ? 7.387 5.089 -8.037 1.00 98.50 789 HIS A O 1
ATOM 6351 N N . TRP A 1 790 ? 6.271 5.542 -9.930 1.00 98.62 790 TRP A N 1
ATOM 6352 C CA . TRP A 1 790 ? 6.475 4.220 -10.535 1.00 98.62 790 TRP A CA 1
ATOM 6353 C C . TRP A 1 790 ? 7.965 3.864 -10.643 1.00 98.62 790 TRP A C 1
ATOM 6355 O O . TRP A 1 790 ? 8.403 2.849 -10.100 1.00 98.62 790 TRP A O 1
ATOM 6365 N N . LEU A 1 791 ? 8.771 4.749 -11.243 1.00 98.12 791 LEU A N 1
ATOM 6366 C CA . LEU A 1 791 ? 10.224 4.560 -11.362 1.00 98.12 791 LEU A CA 1
ATOM 6367 C C . LEU A 1 791 ? 10.930 4.458 -9.996 1.00 98.12 791 LEU A C 1
ATOM 6369 O O . LEU A 1 791 ? 11.942 3.772 -9.887 1.00 98.12 791 LEU A O 1
ATOM 6373 N N . TYR A 1 792 ? 10.422 5.117 -8.949 1.00 98.06 792 TYR A N 1
ATOM 6374 C CA . TYR A 1 792 ? 10.959 4.991 -7.586 1.00 98.06 792 TYR A CA 1
ATOM 6375 C C . TYR A 1 792 ? 10.745 3.586 -7.004 1.00 98.06 792 TYR A C 1
ATOM 6377 O O . TYR A 1 792 ? 11.632 3.033 -6.352 1.00 98.06 792 TYR A O 1
ATOM 6385 N N . THR A 1 793 ? 9.610 2.967 -7.324 1.00 97.62 793 THR A N 1
ATOM 6386 C CA . THR A 1 793 ? 9.261 1.598 -6.913 1.00 97.62 793 THR A CA 1
ATOM 6387 C C . THR A 1 793 ? 9.872 0.494 -7.789 1.00 97.62 793 THR A C 1
ATOM 6389 O O . THR A 1 793 ? 9.440 -0.654 -7.709 1.00 97.62 793 THR A O 1
ATOM 6392 N N . SER A 1 794 ? 10.845 0.815 -8.654 1.00 97.25 794 SER A N 1
ATOM 6393 C CA . SER A 1 794 ? 11.521 -0.167 -9.514 1.00 97.25 794 SER A CA 1
ATOM 6394 C C . SER A 1 794 ? 12.574 -0.973 -8.745 1.00 97.25 794 SER A C 1
ATOM 6396 O O . SER A 1 794 ? 13.587 -0.420 -8.303 1.00 97.25 794 SER A O 1
ATOM 6398 N N . LYS A 1 795 ? 12.372 -2.289 -8.647 1.00 93.81 795 LYS A N 1
ATOM 6399 C CA . LYS A 1 795 ? 13.330 -3.251 -8.077 1.00 93.81 795 LYS A CA 1
ATOM 6400 C C . LYS A 1 795 ? 14.641 -3.256 -8.858 1.00 93.81 795 LYS A C 1
ATOM 6402 O O . LYS A 1 795 ? 15.712 -3.142 -8.256 1.00 93.81 795 LYS A O 1
ATOM 6407 N N . TYR A 1 796 ? 14.566 -3.237 -10.189 1.00 94.12 796 TYR A N 1
ATOM 6408 C CA . TYR A 1 796 ? 15.727 -3.123 -11.074 1.00 94.12 796 TYR A CA 1
ATOM 6409 C C . TYR A 1 796 ? 16.588 -1.883 -10.758 1.00 94.12 796 TYR A C 1
ATOM 6411 O O . TYR A 1 796 ? 17.809 -1.980 -10.593 1.00 94.12 796 TYR A O 1
ATOM 6419 N N . LEU A 1 797 ? 15.972 -0.707 -10.570 1.00 93.69 797 LEU A N 1
ATOM 6420 C CA . LEU A 1 797 ? 16.708 0.507 -10.184 1.00 93.69 797 LEU A CA 1
ATOM 6421 C C . LEU A 1 797 ? 17.227 0.462 -8.735 1.00 93.69 797 LEU A C 1
ATOM 6423 O O . LEU A 1 797 ? 18.292 1.020 -8.451 1.00 93.69 797 LEU A O 1
ATOM 6427 N N . GLN A 1 798 ? 16.525 -0.208 -7.820 1.00 92.38 798 GLN A N 1
ATOM 6428 C CA . GLN A 1 798 ? 16.962 -0.396 -6.430 1.00 92.38 798 GLN A CA 1
ATOM 6429 C C . GLN A 1 798 ? 18.150 -1.376 -6.310 1.00 92.38 798 GLN A C 1
ATOM 6431 O O . GLN A 1 798 ? 19.009 -1.184 -5.438 1.00 92.38 798 GLN A O 1
ATOM 6436 N N . LYS A 1 799 ? 18.278 -2.370 -7.204 1.00 89.62 799 LYS A N 1
ATOM 6437 C CA . LYS A 1 799 ? 19.408 -3.323 -7.238 1.00 89.62 799 LYS A CA 1
ATOM 6438 C C . LYS A 1 799 ? 20.749 -2.604 -7.438 1.00 89.62 799 LYS A C 1
ATOM 6440 O O . LYS A 1 799 ? 21.686 -2.832 -6.670 1.00 89.62 799 LYS A O 1
ATOM 6445 N N . PHE A 1 800 ? 20.819 -1.620 -8.344 1.00 88.25 800 PHE A N 1
ATOM 6446 C CA . PHE A 1 800 ? 22.028 -0.799 -8.548 1.00 88.25 800 PHE A CA 1
ATOM 6447 C C . PHE A 1 800 ? 22.479 -0.030 -7.296 1.00 88.25 800 PHE A C 1
ATOM 6449 O O . PHE A 1 800 ? 23.680 0.105 -7.058 1.00 88.25 800 PHE A O 1
ATOM 6456 N N . MET A 1 801 ? 21.546 0.440 -6.462 1.00 86.44 801 MET A N 1
ATOM 6457 C CA . MET A 1 801 ? 21.876 1.146 -5.212 1.00 86.44 801 MET A CA 1
ATOM 6458 C C . MET A 1 801 ? 22.472 0.203 -4.147 1.00 86.44 801 MET A C 1
ATOM 6460 O O . MET A 1 801 ? 23.200 0.641 -3.251 1.00 86.44 801 MET A O 1
ATOM 6464 N N . ASN A 1 802 ? 22.209 -1.102 -4.260 1.00 84.19 802 ASN A N 1
ATOM 6465 C CA . ASN A 1 802 ? 22.666 -2.142 -3.338 1.00 84.19 802 ASN A CA 1
ATOM 6466 C C . ASN A 1 802 ? 23.947 -2.874 -3.787 1.00 84.19 802 ASN A C 1
ATOM 6468 O O . ASN A 1 802 ? 24.434 -3.711 -3.032 1.00 84.19 802 ASN A O 1
ATOM 6472 N N . ALA A 1 803 ? 24.542 -2.537 -4.939 1.00 74.88 803 ALA A N 1
ATOM 6473 C CA . ALA A 1 803 ? 25.681 -3.259 -5.539 1.00 74.88 803 ALA A CA 1
ATOM 6474 C C . ALA A 1 803 ? 26.908 -3.468 -4.614 1.00 74.88 803 ALA A C 1
ATOM 6476 O O . ALA A 1 803 ? 27.682 -4.406 -4.791 1.00 74.88 803 ALA A O 1
ATOM 6477 N N . HIS A 1 804 ? 27.072 -2.628 -3.587 1.00 72.00 804 HIS A N 1
ATOM 6478 C CA . HIS A 1 804 ? 28.106 -2.775 -2.556 1.00 72.00 804 HIS A CA 1
ATOM 6479 C C . HIS A 1 804 ? 27.916 -4.002 -1.636 1.00 72.00 804 HIS A C 1
ATOM 6481 O O . HIS A 1 804 ? 28.857 -4.384 -0.944 1.00 72.00 804 HIS A O 1
ATOM 6487 N N . LYS A 1 805 ? 26.718 -4.602 -1.596 1.00 61.84 805 LYS A N 1
ATOM 6488 C CA . LYS A 1 805 ? 26.411 -5.817 -0.820 1.00 61.84 805 LYS A CA 1
ATOM 6489 C C . LYS A 1 805 ? 26.798 -7.079 -1.578 1.00 61.84 805 LYS A C 1
ATOM 6491 O O . LYS A 1 805 ? 27.435 -7.946 -0.996 1.00 61.84 805 LYS A O 1
ATOM 6496 N N . THR A 1 806 ? 26.501 -7.139 -2.877 1.00 52.44 806 THR A N 1
ATOM 6497 C CA . THR A 1 806 ? 26.878 -8.254 -3.765 1.00 52.44 806 THR A CA 1
ATOM 6498 C C . THR A 1 806 ? 28.396 -8.476 -3.766 1.00 52.44 806 THR A C 1
ATOM 6500 O O . THR A 1 806 ? 28.863 -9.607 -3.677 1.00 52.44 806 THR A O 1
ATOM 6503 N N . LEU A 1 807 ? 29.164 -7.378 -3.743 1.00 44.19 807 LEU A N 1
ATOM 6504 C CA . LEU A 1 807 ? 30.628 -7.368 -3.603 1.00 44.19 807 LEU A CA 1
ATOM 6505 C C . LEU A 1 807 ? 31.149 -7.759 -2.202 1.00 44.19 807 LEU A C 1
ATOM 6507 O O . LEU A 1 807 ? 32.353 -7.915 -2.038 1.00 44.19 807 LEU A O 1
ATOM 6511 N N . LYS A 1 808 ? 30.280 -7.883 -1.189 1.00 39.00 808 LYS A N 1
ATOM 6512 C CA . LYS A 1 808 ? 30.627 -8.384 0.156 1.00 39.00 808 LYS A CA 1
ATOM 6513 C C . LYS A 1 808 ? 30.182 -9.828 0.391 1.00 39.00 808 LYS A C 1
ATOM 6515 O O . LYS A 1 808 ? 30.823 -10.520 1.170 1.00 39.00 808 LYS A O 1
ATOM 6520 N N . SER A 1 809 ? 29.104 -10.277 -0.252 1.00 37.31 809 SER A N 1
ATOM 6521 C CA . SER A 1 809 ? 28.643 -11.671 -0.185 1.00 37.31 809 SER A CA 1
ATOM 6522 C C . SER A 1 809 ? 29.477 -12.618 -1.051 1.00 37.31 809 SER A C 1
ATOM 6524 O O . SER A 1 809 ? 29.525 -13.810 -0.775 1.00 37.31 809 SER A O 1
ATOM 6526 N N . GLN A 1 810 ? 30.141 -12.105 -2.090 1.00 34.19 810 GLN A N 1
ATOM 6527 C CA . GLN A 1 810 ? 31.095 -12.863 -2.898 1.00 34.19 810 GLN A CA 1
ATOM 6528 C C . GLN A 1 810 ? 32.513 -12.690 -2.337 1.00 34.19 810 GLN A C 1
ATOM 6530 O O . GLN A 1 810 ? 33.216 -11.742 -2.684 1.00 34.19 810 GLN A O 1
ATOM 6535 N N . SER A 1 811 ? 32.936 -13.609 -1.468 1.00 29.42 811 SER A N 1
ATOM 6536 C CA . SER A 1 811 ? 34.278 -13.638 -0.872 1.00 29.42 811 SER A CA 1
ATOM 6537 C C . SER A 1 811 ? 35.342 -14.136 -1.862 1.00 29.42 811 SER A C 1
ATOM 6539 O O . SER A 1 811 ? 35.934 -15.199 -1.671 1.00 29.42 811 SER A O 1
ATOM 6541 N N . PHE A 1 812 ? 35.577 -13.381 -2.935 1.00 29.62 812 PHE A N 1
ATOM 6542 C CA . PHE A 1 812 ? 36.700 -13.627 -3.838 1.00 29.62 812 PHE A CA 1
ATOM 6543 C C . PHE A 1 812 ? 38.011 -13.094 -3.253 1.00 29.62 812 PHE A C 1
ATOM 6545 O O . PHE A 1 812 ? 38.074 -11.987 -2.712 1.00 29.62 812 PHE A O 1
ATOM 6552 N N . THR A 1 813 ? 39.078 -13.871 -3.432 1.00 26.73 813 THR A N 1
ATOM 6553 C CA . THR A 1 813 ? 40.457 -13.373 -3.400 1.00 26.73 813 THR A CA 1
ATOM 6554 C C . THR A 1 813 ? 40.612 -12.196 -4.366 1.00 26.73 813 THR A C 1
ATOM 6556 O O . THR A 1 813 ? 39.941 -12.132 -5.396 1.00 26.73 813 THR A O 1
ATOM 6559 N N . ILE A 1 814 ? 41.474 -11.233 -4.020 1.00 29.33 814 ILE A N 1
ATOM 6560 C CA . ILE A 1 814 ? 41.581 -9.968 -4.757 1.00 29.33 814 ILE A CA 1
ATOM 6561 C C . ILE A 1 814 ? 42.282 -10.185 -6.100 1.00 29.33 814 ILE A C 1
ATOM 6563 O O . ILE A 1 814 ? 43.492 -10.007 -6.219 1.00 29.33 814 ILE A O 1
ATOM 6567 N N . ASP A 1 815 ? 41.489 -10.511 -7.114 1.00 25.66 815 ASP A N 1
ATOM 6568 C CA . ASP A 1 815 ? 41.884 -10.404 -8.510 1.00 25.66 815 ASP A CA 1
ATOM 6569 C C . ASP A 1 815 ? 41.450 -9.052 -9.103 1.00 25.66 815 ASP A C 1
ATOM 6571 O O . ASP A 1 815 ? 40.452 -8.440 -8.699 1.00 25.66 815 ASP A O 1
ATOM 6575 N N . SER A 1 816 ? 42.232 -8.535 -10.051 1.00 29.80 816 SER A N 1
ATOM 6576 C CA . SER A 1 816 ? 42.349 -7.080 -10.290 1.00 29.80 816 SER A CA 1
ATOM 6577 C C . SER A 1 816 ? 41.126 -6.379 -10.925 1.00 29.80 816 SER A C 1
ATOM 6579 O O . SER A 1 816 ? 41.153 -5.168 -11.150 1.00 29.80 816 SER A O 1
ATOM 6581 N N . GLY A 1 817 ? 40.028 -7.093 -11.196 1.00 30.69 817 GLY A N 1
ATOM 6582 C CA . GLY A 1 817 ? 38.828 -6.553 -11.855 1.00 30.69 817 GLY A CA 1
ATOM 6583 C C . GLY A 1 817 ? 37.859 -5.768 -10.954 1.00 30.69 817 GLY A C 1
ATOM 6584 O O . GLY A 1 817 ? 37.123 -4.906 -11.439 1.00 30.69 817 GLY A O 1
ATOM 6585 N N . GLY A 1 818 ? 37.845 -6.020 -9.638 1.00 28.19 818 GLY A N 1
ATOM 6586 C CA . GLY A 1 818 ? 36.811 -5.489 -8.728 1.00 28.19 818 GLY A CA 1
ATOM 6587 C C . GLY A 1 818 ? 36.877 -3.978 -8.434 1.00 28.19 818 GLY A C 1
ATOM 6588 O O . GLY A 1 818 ? 35.891 -3.378 -7.998 1.00 28.19 818 GLY A O 1
ATOM 6589 N N . PHE A 1 819 ? 38.017 -3.332 -8.696 1.00 28.39 819 PHE A N 1
ATOM 6590 C CA . PHE A 1 819 ? 38.350 -1.983 -8.202 1.00 28.39 819 PHE A CA 1
ATOM 6591 C C . PHE A 1 819 ? 37.430 -0.842 -8.679 1.00 28.39 819 PHE A C 1
ATOM 6593 O O . PHE A 1 819 ? 37.431 0.248 -8.100 1.00 28.39 819 PHE A O 1
ATOM 6600 N N . CYS A 1 820 ? 36.665 -1.059 -9.753 1.00 38.41 820 CYS A N 1
ATOM 6601 C CA . CYS A 1 820 ? 36.034 0.021 -10.511 1.00 38.41 820 CYS A CA 1
ATOM 6602 C C . CYS A 1 820 ? 34.700 0.529 -9.926 1.00 38.41 820 CYS A C 1
ATOM 6604 O O . CYS A 1 820 ? 34.302 1.651 -10.235 1.00 38.41 820 CYS A O 1
ATOM 6606 N N . ILE A 1 821 ? 33.988 -0.252 -9.102 1.00 36.44 821 ILE A N 1
ATOM 6607 C CA . ILE A 1 821 ? 32.664 0.141 -8.567 1.00 36.44 821 ILE A CA 1
ATOM 6608 C C . ILE A 1 821 ? 32.790 0.875 -7.228 1.00 36.44 821 ILE A C 1
ATOM 6610 O O . ILE A 1 821 ? 32.213 1.950 -7.072 1.00 36.44 821 ILE A O 1
ATOM 6614 N N . THR A 1 822 ? 33.582 0.358 -6.287 1.00 35.44 822 THR A N 1
ATOM 6615 C CA . THR A 1 822 ? 33.820 0.988 -4.974 1.00 35.44 822 THR A CA 1
ATOM 6616 C C . THR A 1 822 ? 34.418 2.386 -5.115 1.00 35.44 822 THR A C 1
ATOM 6618 O O . THR A 1 822 ? 33.888 3.337 -4.538 1.00 35.44 822 THR A O 1
ATOM 6621 N N . HIS A 1 823 ? 35.431 2.551 -5.973 1.00 36.88 823 HIS A N 1
ATOM 6622 C CA . HIS A 1 823 ? 35.983 3.871 -6.288 1.00 36.88 823 HIS A CA 1
ATOM 6623 C C . HIS A 1 823 ? 34.953 4.802 -6.934 1.00 36.88 823 HIS A C 1
ATOM 6625 O O . HIS A 1 823 ? 34.894 5.967 -6.555 1.00 36.88 823 HIS A O 1
ATOM 6631 N N . LYS A 1 824 ? 34.089 4.322 -7.844 1.00 40.84 824 LYS A N 1
ATOM 6632 C CA . LYS A 1 824 ? 33.014 5.158 -8.413 1.00 40.84 824 LYS A CA 1
ATOM 6633 C C . LYS A 1 824 ? 31.994 5.576 -7.353 1.00 40.84 824 LYS A C 1
ATOM 6635 O O . LYS A 1 824 ? 31.603 6.735 -7.351 1.00 40.84 824 LYS A O 1
ATOM 6640 N N . VAL A 1 825 ? 31.588 4.698 -6.433 1.00 38.66 825 VAL A N 1
ATOM 6641 C CA . VAL A 1 825 ? 30.617 5.034 -5.370 1.00 38.66 825 VAL A CA 1
ATOM 6642 C C . VAL A 1 825 ? 31.204 6.022 -4.356 1.00 38.66 825 VAL A C 1
ATOM 6644 O O . VAL A 1 825 ? 30.544 7.009 -4.024 1.00 38.66 825 VAL A O 1
ATOM 6647 N N . ASN A 1 826 ? 32.450 5.826 -3.917 1.00 37.09 826 ASN A N 1
ATOM 6648 C CA . ASN A 1 826 ? 33.114 6.761 -3.002 1.00 37.09 826 ASN A CA 1
ATOM 6649 C C . ASN A 1 826 ? 33.446 8.096 -3.689 1.00 37.09 826 ASN A C 1
ATOM 6651 O O . ASN A 1 826 ? 33.213 9.149 -3.100 1.00 37.09 826 ASN A O 1
ATOM 6655 N N . PHE A 1 827 ? 33.864 8.083 -4.959 1.00 37.34 827 PHE A N 1
ATOM 6656 C CA . PHE A 1 827 ? 34.016 9.296 -5.768 1.00 37.34 827 PHE A CA 1
ATOM 6657 C C . PHE A 1 827 ? 32.677 10.017 -5.967 1.00 37.34 827 PHE A C 1
ATOM 6659 O O . PHE A 1 827 ? 32.628 11.232 -5.831 1.00 37.34 827 PHE A O 1
ATOM 6666 N N . ILE A 1 828 ? 31.569 9.306 -6.207 1.00 41.53 828 ILE A N 1
ATOM 6667 C CA . ILE A 1 828 ? 30.228 9.907 -6.297 1.00 41.53 828 ILE A CA 1
ATOM 6668 C C . ILE A 1 828 ? 29.820 10.533 -4.958 1.00 41.53 828 ILE A C 1
ATOM 6670 O O . ILE A 1 828 ? 29.324 11.655 -4.965 1.00 41.53 828 ILE A O 1
ATOM 6674 N N . ARG A 1 829 ? 30.087 9.891 -3.810 1.00 40.75 829 ARG A N 1
ATOM 6675 C CA . ARG A 1 829 ? 29.884 10.509 -2.483 1.00 40.75 829 ARG A CA 1
ATOM 6676 C C . ARG A 1 829 ? 30.731 11.775 -2.308 1.00 40.75 829 ARG A C 1
ATOM 6678 O O . ARG A 1 829 ? 30.182 12.818 -1.967 1.00 40.75 829 ARG A O 1
ATOM 6685 N N . GLN A 1 830 ? 32.031 11.719 -2.600 1.00 40.28 830 GLN A N 1
ATOM 6686 C CA . GLN A 1 830 ? 32.933 12.875 -2.497 1.00 40.28 830 GLN A CA 1
ATOM 6687 C C . GLN A 1 830 ? 32.567 14.008 -3.471 1.00 40.28 830 GLN A C 1
ATOM 6689 O O . GLN A 1 830 ? 32.679 15.176 -3.112 1.00 40.28 830 GLN A O 1
ATOM 6694 N N . VAL A 1 831 ? 32.102 13.694 -4.684 1.00 37.78 831 VAL A N 1
ATOM 6695 C CA . VAL A 1 831 ? 31.649 14.672 -5.687 1.00 37.78 831 VAL A CA 1
ATOM 6696 C C . VAL A 1 831 ? 30.304 15.279 -5.303 1.00 37.78 831 VAL A C 1
ATOM 6698 O O . VAL A 1 831 ? 30.148 16.485 -5.433 1.00 37.78 831 VAL A O 1
ATOM 6701 N N . ILE A 1 832 ? 29.363 14.499 -4.763 1.00 39.56 832 ILE A N 1
ATOM 6702 C CA . ILE A 1 832 ? 28.116 15.026 -4.189 1.00 39.56 832 ILE A CA 1
ATOM 6703 C C . ILE A 1 832 ? 28.443 16.027 -3.070 1.00 39.56 832 ILE A C 1
ATOM 6705 O O . ILE A 1 832 ? 27.973 17.160 -3.117 1.00 39.56 832 ILE A O 1
ATOM 6709 N N . VAL A 1 833 ? 29.316 15.658 -2.127 1.00 42.84 833 VAL A N 1
ATOM 6710 C CA . VAL A 1 833 ? 29.749 16.548 -1.033 1.00 42.84 833 VAL A CA 1
ATOM 6711 C C . VAL A 1 833 ? 30.497 17.787 -1.557 1.00 42.84 833 VAL A C 1
ATOM 6713 O O . VAL A 1 833 ? 30.240 18.891 -1.090 1.00 42.84 833 VAL A O 1
ATOM 6716 N N . ARG A 1 834 ? 31.372 17.653 -2.565 1.00 36.75 834 ARG A N 1
ATOM 6717 C CA . ARG A 1 834 ? 32.116 18.788 -3.154 1.00 36.75 834 ARG A CA 1
ATOM 6718 C C . ARG A 1 834 ? 31.280 19.689 -4.073 1.00 36.75 834 ARG A C 1
ATOM 6720 O O . ARG A 1 834 ? 31.635 20.853 -4.240 1.00 36.75 834 ARG A O 1
ATOM 6727 N N . CYS A 1 835 ? 30.186 19.199 -4.659 1.00 35.31 835 CYS A N 1
ATOM 6728 C CA . CYS A 1 835 ? 29.288 20.004 -5.496 1.00 35.31 835 CYS A CA 1
ATOM 6729 C C . CYS A 1 835 ? 28.241 20.799 -4.699 1.00 35.31 835 CYS A C 1
ATOM 6731 O O . CYS A 1 835 ? 27.686 21.743 -5.253 1.00 35.31 835 CYS A O 1
ATOM 6733 N N . PHE A 1 836 ? 27.995 20.467 -3.428 1.00 38.94 836 PHE A N 1
ATOM 6734 C CA . PHE A 1 836 ? 27.138 21.240 -2.517 1.00 38.94 836 PHE A CA 1
ATOM 6735 C C . PHE A 1 836 ? 27.973 22.129 -1.574 1.00 38.94 836 PHE A C 1
ATOM 6737 O O . PHE A 1 836 ? 27.809 22.100 -0.359 1.00 38.94 836 PHE A O 1
ATOM 6744 N N . THR A 1 837 ? 28.910 22.898 -2.136 1.00 38.91 837 THR A N 1
ATOM 6745 C CA . THR A 1 837 ? 29.873 23.740 -1.393 1.00 38.91 837 THR A CA 1
ATOM 6746 C C . THR A 1 837 ? 29.385 25.167 -1.101 1.00 38.91 837 THR A C 1
ATOM 6748 O O . THR A 1 837 ? 30.050 25.919 -0.392 1.00 38.91 837 THR A O 1
ATOM 6751 N N . THR A 1 838 ? 28.204 25.533 -1.593 1.00 39.56 838 THR A N 1
ATOM 6752 C CA . THR A 1 838 ? 27.454 26.762 -1.288 1.00 39.56 838 THR A CA 1
ATOM 6753 C C . THR A 1 838 ? 26.592 26.578 -0.033 1.00 39.56 838 THR A C 1
ATOM 6755 O O . THR A 1 838 ? 25.843 25.606 0.071 1.00 39.56 838 THR A O 1
ATOM 6758 N N . MET A 1 839 ? 26.643 27.524 0.921 1.00 33.91 839 MET A N 1
ATOM 6759 C CA . MET A 1 839 ? 25.840 27.436 2.159 1.00 33.91 839 MET A CA 1
ATOM 6760 C C . MET A 1 839 ? 24.330 27.338 1.889 1.00 33.91 839 MET A C 1
ATOM 6762 O O . MET A 1 839 ? 23.622 26.674 2.646 1.00 33.91 839 MET A O 1
ATOM 6766 N N . ASP A 1 840 ? 23.847 27.961 0.813 1.00 34.59 840 ASP A N 1
ATOM 6767 C CA . ASP A 1 840 ? 22.426 27.994 0.459 1.00 34.59 840 ASP A CA 1
ATOM 6768 C C . ASP A 1 840 ? 21.877 26.613 0.059 1.00 34.59 840 ASP A C 1
ATOM 6770 O O . ASP A 1 840 ? 20.770 26.249 0.458 1.00 34.59 840 ASP A O 1
ATOM 6774 N N . ASP A 1 841 ? 22.661 25.787 -0.644 1.00 37.00 841 ASP A N 1
ATOM 6775 C CA . ASP A 1 841 ? 22.240 24.432 -1.028 1.00 37.00 841 ASP A CA 1
ATOM 6776 C C . ASP A 1 841 ? 22.212 23.472 0.180 1.00 37.00 841 ASP A C 1
ATOM 6778 O O . ASP A 1 841 ? 21.307 22.639 0.299 1.00 37.00 841 ASP A O 1
ATOM 6782 N N . ILE A 1 842 ? 23.138 23.628 1.137 1.00 37.84 842 ILE A N 1
ATOM 6783 C CA . ILE A 1 842 ? 23.115 22.882 2.411 1.00 37.84 842 ILE A CA 1
ATOM 6784 C C . ILE A 1 842 ? 21.916 23.318 3.271 1.00 37.84 842 ILE A C 1
ATOM 6786 O O . ILE A 1 842 ? 21.237 22.475 3.867 1.00 37.84 842 ILE A O 1
ATOM 6790 N N . LEU A 1 843 ? 21.593 24.616 3.291 1.00 36.69 843 LEU A N 1
ATOM 6791 C CA . LEU A 1 843 ? 20.398 25.136 3.961 1.00 36.69 843 LEU A CA 1
ATOM 6792 C C . LEU A 1 843 ? 19.108 24.515 3.410 1.00 36.69 843 LEU A C 1
ATOM 6794 O O . LEU A 1 843 ? 18.202 24.234 4.195 1.00 36.69 843 LEU A O 1
ATOM 6798 N N . VAL A 1 844 ? 19.021 24.230 2.107 1.00 40.34 844 VAL A N 1
ATOM 6799 C CA . VAL A 1 844 ? 17.869 23.530 1.504 1.00 40.34 844 VAL A CA 1
ATOM 6800 C C . VAL A 1 844 ? 17.816 22.049 1.906 1.00 40.34 844 VAL A C 1
ATOM 6802 O O . VAL A 1 844 ? 16.730 21.543 2.191 1.00 40.34 844 VAL A O 1
ATOM 6805 N N . LEU A 1 845 ? 18.959 21.360 2.004 1.00 34.94 845 LEU A N 1
ATOM 6806 C CA . LEU A 1 845 ? 19.019 19.953 2.434 1.00 34.94 845 LEU A CA 1
ATOM 6807 C C . LEU A 1 845 ? 18.582 19.746 3.897 1.00 34.94 845 LEU A C 1
ATOM 6809 O O . LEU A 1 845 ? 17.925 18.750 4.199 1.00 34.94 845 LEU A O 1
ATOM 6813 N N . ILE A 1 846 ? 18.899 20.688 4.793 1.00 34.97 846 ILE A N 1
ATOM 6814 C CA . ILE A 1 846 ? 18.578 20.603 6.235 1.00 34.97 846 ILE A CA 1
ATOM 6815 C C . ILE A 1 846 ? 17.246 21.311 6.580 1.00 34.97 846 ILE A C 1
ATOM 6817 O O . ILE A 1 846 ? 16.636 21.042 7.621 1.00 34.97 846 ILE A O 1
ATOM 6821 N N . SER A 1 847 ? 16.722 22.160 5.685 1.00 32.34 847 SER A N 1
ATOM 6822 C CA . SER A 1 847 ? 15.461 22.898 5.879 1.00 32.34 847 SER A CA 1
ATOM 6823 C C . SER A 1 847 ? 14.252 22.067 6.339 1.00 32.34 847 SER A C 1
ATOM 6825 O O . SER A 1 847 ? 13.491 22.604 7.140 1.00 32.34 847 SER A O 1
ATOM 6827 N N . PRO A 1 848 ? 14.034 20.795 5.940 1.00 35.19 848 PRO A N 1
ATOM 6828 C CA . PRO A 1 848 ? 12.904 20.008 6.447 1.00 35.19 848 PRO A CA 1
ATOM 6829 C C . PRO A 1 848 ? 12.948 19.762 7.964 1.00 35.19 848 PRO A C 1
ATOM 6831 O O . PRO A 1 848 ? 11.915 19.851 8.628 1.00 35.19 848 PRO A O 1
ATOM 6834 N N . CYS A 1 849 ? 14.134 19.517 8.532 1.00 29.45 849 CYS A N 1
ATOM 6835 C CA . CYS A 1 849 ? 14.306 19.377 9.981 1.00 29.45 849 CYS A CA 1
ATOM 6836 C C . CYS A 1 849 ? 14.046 20.717 10.682 1.00 29.45 849 CYS A C 1
ATOM 6838 O O . CYS A 1 849 ? 13.285 20.788 11.644 1.00 29.45 849 CYS A O 1
ATOM 6840 N N . ILE A 1 850 ? 14.602 21.800 10.133 1.00 34.00 850 ILE A N 1
ATOM 6841 C CA . ILE A 1 850 ? 14.456 23.157 10.675 1.00 34.00 850 ILE A CA 1
ATOM 6842 C C . ILE A 1 850 ? 13.000 23.653 10.578 1.00 34.00 850 ILE A C 1
ATOM 6844 O O . ILE A 1 850 ? 12.524 24.332 11.484 1.00 34.00 850 ILE A O 1
ATOM 6848 N N . ALA A 1 851 ? 12.256 23.299 9.527 1.00 29.50 851 ALA A N 1
ATOM 6849 C CA . ALA A 1 851 ? 10.846 23.659 9.361 1.00 29.50 851 ALA A CA 1
ATOM 6850 C C . ALA A 1 851 ? 9.936 22.963 10.390 1.00 29.50 851 ALA A C 1
ATOM 6852 O O . ALA A 1 851 ? 9.020 23.596 10.918 1.00 29.50 851 ALA A O 1
ATOM 6853 N N . SER A 1 852 ? 10.230 21.701 10.729 1.00 30.73 852 SER A N 1
ATOM 6854 C CA . SER A 1 852 ? 9.504 20.926 11.750 1.00 30.73 852 SER A CA 1
ATOM 6855 C C . SER A 1 852 ? 9.542 21.575 13.144 1.00 30.73 852 SER A C 1
ATOM 6857 O O . SER A 1 852 ? 8.602 21.421 13.929 1.00 30.73 852 SER A O 1
ATOM 6859 N N . GLU A 1 853 ? 10.597 22.344 13.448 1.00 28.92 853 GLU A N 1
ATOM 6860 C CA . GLU A 1 853 ? 10.758 23.013 14.747 1.00 28.92 853 GLU A CA 1
ATOM 6861 C C . GLU A 1 853 ? 10.562 24.537 14.705 1.00 28.92 853 GLU A C 1
ATOM 6863 O O . GLU A 1 853 ? 10.040 25.094 15.670 1.00 28.92 853 GLU A O 1
ATOM 6868 N N . ARG A 1 854 ? 10.806 25.219 13.572 1.00 28.06 854 ARG A N 1
ATOM 6869 C CA . ARG A 1 854 ? 10.390 26.629 13.375 1.00 28.06 854 ARG A CA 1
ATOM 6870 C C . ARG A 1 854 ? 8.873 26.824 13.462 1.00 28.06 854 ARG A C 1
ATOM 6872 O O . ARG A 1 854 ? 8.426 27.919 13.786 1.00 28.06 854 ARG A O 1
ATOM 6879 N N . ALA A 1 855 ? 8.084 25.776 13.230 1.00 30.69 855 ALA A N 1
ATOM 6880 C CA . ALA A 1 855 ? 6.641 25.779 13.472 1.00 30.69 855 ALA A CA 1
ATOM 6881 C C . ALA A 1 855 ? 6.251 25.729 14.970 1.00 30.69 855 ALA A C 1
ATOM 6883 O O . ALA A 1 855 ? 5.066 25.811 15.284 1.00 30.69 855 ALA A O 1
ATOM 6884 N N . LYS A 1 856 ? 7.209 25.558 15.898 1.00 31.97 856 LYS A N 1
ATOM 6885 C CA . LYS A 1 856 ? 6.949 25.269 17.323 1.00 31.97 856 LYS A CA 1
ATOM 6886 C C . LYS A 1 856 ? 7.594 26.241 18.321 1.00 31.97 856 LYS A C 1
ATOM 6888 O O . LYS A 1 856 ? 7.427 26.039 19.522 1.00 31.97 856 LYS A O 1
ATOM 6893 N N . SER A 1 857 ? 8.246 27.313 17.865 1.00 27.98 857 SER A N 1
ATOM 6894 C CA . SER A 1 857 ? 8.687 28.419 18.728 1.00 27.98 857 SER A CA 1
ATOM 6895 C C . SER A 1 857 ? 8.343 29.798 18.145 1.00 27.98 857 SER A C 1
ATOM 6897 O O . SER A 1 857 ? 8.786 30.192 17.065 1.00 27.98 857 SER A O 1
ATOM 6899 N N . ARG A 1 858 ? 7.552 30.569 18.899 1.00 32.38 858 ARG A N 1
ATOM 6900 C CA . ARG A 1 858 ? 7.419 32.027 18.762 1.00 32.38 858 ARG A CA 1
ATOM 6901 C C . ARG A 1 858 ? 7.894 32.673 20.067 1.00 32.38 858 ARG A C 1
ATOM 6903 O O . ARG A 1 858 ? 7.678 32.103 21.128 1.00 32.38 858 ARG A O 1
ATOM 6910 N N . VAL A 1 859 ? 8.435 33.890 19.942 1.00 32.94 859 VAL A N 1
ATOM 6911 C CA . VAL A 1 859 ? 8.989 34.754 21.009 1.00 32.94 859 VAL A CA 1
ATOM 6912 C C . VAL A 1 859 ? 10.385 34.338 21.526 1.00 32.94 859 VAL A C 1
ATOM 6914 O O . VAL A 1 859 ? 10.663 33.162 21.702 1.00 32.94 859 VAL A O 1
ATOM 6917 N N . ALA A 1 860 ? 11.237 35.360 21.719 1.00 35.19 860 ALA A N 1
ATOM 6918 C CA . ALA A 1 860 ? 12.557 35.409 22.379 1.00 35.19 860 ALA A CA 1
ATOM 6919 C C . ALA A 1 860 ? 13.683 34.419 21.956 1.00 35.19 860 ALA A C 1
ATOM 6921 O O . ALA A 1 860 ? 13.582 33.215 22.118 1.00 35.19 860 ALA A O 1
ATOM 6922 N N . GLU A 1 861 ? 14.823 34.997 21.529 1.00 36.94 861 GLU A N 1
ATOM 6923 C CA . GLU A 1 861 ? 16.161 34.392 21.279 1.00 36.94 861 GLU A CA 1
ATOM 6924 C C . GLU A 1 861 ? 16.565 33.975 19.842 1.00 36.94 861 GLU A C 1
ATOM 6926 O O . GLU A 1 861 ? 17.260 32.984 19.615 1.00 36.94 861 GLU A O 1
ATOM 6931 N N . ARG A 1 862 ? 16.276 34.813 18.835 1.00 32.19 862 ARG A N 1
ATOM 6932 C CA . ARG A 1 862 ? 16.763 34.603 17.447 1.00 32.19 862 ARG A CA 1
ATOM 6933 C C . ARG A 1 862 ? 18.291 34.711 17.235 1.00 32.19 862 ARG A C 1
ATOM 6935 O O . ARG A 1 862 ? 18.754 34.338 16.158 1.00 32.19 862 ARG A O 1
ATOM 6942 N N . GLY A 1 863 ? 19.057 35.222 18.207 1.00 32.78 863 GLY A N 1
ATOM 6943 C CA . GLY A 1 863 ? 20.494 35.527 18.058 1.00 32.78 863 GLY A CA 1
ATOM 6944 C C . GLY A 1 863 ? 21.488 34.533 18.682 1.00 32.78 863 GLY A C 1
ATOM 6945 O O . GLY A 1 863 ? 22.605 34.417 18.186 1.00 32.78 863 GLY A O 1
ATOM 6946 N N . LYS A 1 864 ? 21.113 33.809 19.750 1.00 33.94 864 LYS A N 1
ATOM 6947 C CA . LYS A 1 864 ? 22.009 32.834 20.413 1.00 33.94 864 LYS A CA 1
ATOM 6948 C C . LYS A 1 864 ? 21.930 31.453 19.762 1.00 33.94 864 LYS A C 1
ATOM 6950 O O . LYS A 1 864 ? 22.947 30.891 19.363 1.00 33.94 864 LYS A O 1
ATOM 6955 N N . VAL A 1 865 ? 20.708 30.952 19.567 1.00 33.38 865 VAL A N 1
ATOM 6956 C CA . VAL A 1 865 ? 20.412 29.634 18.970 1.00 33.38 865 VAL A CA 1
ATOM 6957 C C . VAL A 1 865 ? 21.063 29.472 17.587 1.00 33.38 865 VAL A C 1
ATOM 6959 O O . VAL A 1 865 ? 21.663 28.446 17.278 1.00 33.38 865 VAL A O 1
ATOM 6962 N N . THR A 1 866 ? 21.015 30.522 16.766 1.00 33.38 866 THR A N 1
ATOM 6963 C CA . THR A 1 866 ? 21.626 30.585 15.426 1.00 33.38 866 THR A CA 1
ATOM 6964 C C . THR A 1 866 ? 23.155 30.625 15.431 1.00 33.38 866 THR A C 1
ATOM 6966 O O . THR A 1 866 ? 23.755 30.391 14.384 1.00 33.38 866 THR A O 1
ATOM 6969 N N . ARG A 1 867 ? 23.794 30.892 16.576 1.00 32.94 867 ARG A N 1
ATOM 6970 C CA . ARG A 1 867 ? 25.250 30.824 16.749 1.00 32.94 867 ARG A CA 1
ATOM 6971 C C . ARG A 1 867 ? 25.681 29.416 17.160 1.00 32.94 867 ARG A C 1
ATOM 6973 O O . ARG A 1 867 ? 26.527 28.838 16.488 1.00 32.94 867 ARG A O 1
ATOM 6980 N N . VAL A 1 868 ? 25.008 28.826 18.153 1.00 34.44 868 VAL A N 1
ATOM 6981 C CA . VAL A 1 868 ? 25.284 27.460 18.643 1.00 34.44 868 VAL A CA 1
ATOM 6982 C C . VAL A 1 868 ? 25.173 26.422 17.519 1.00 34.44 868 VAL A C 1
ATOM 6984 O O . VAL A 1 868 ? 26.160 25.765 17.198 1.00 34.44 868 VAL A O 1
ATOM 6987 N N . PHE A 1 869 ? 24.038 26.356 16.812 1.00 34.25 869 PHE A N 1
ATOM 6988 C CA . PHE A 1 869 ? 23.862 25.392 15.712 1.00 34.25 869 PHE A CA 1
ATOM 6989 C C . PHE A 1 869 ? 24.796 25.637 14.510 1.00 34.25 869 PHE A C 1
ATOM 6991 O O . PHE A 1 869 ? 25.115 24.707 13.767 1.00 34.25 869 PHE A O 1
ATOM 6998 N N . ARG A 1 870 ? 25.270 26.876 14.310 1.00 34.06 870 ARG A N 1
ATOM 6999 C CA . ARG A 1 870 ? 26.253 27.213 13.263 1.00 34.06 870 ARG A CA 1
ATOM 7000 C C . ARG A 1 870 ? 27.663 26.740 13.626 1.00 34.06 870 ARG A C 1
ATOM 7002 O O . ARG A 1 870 ? 28.466 26.499 12.728 1.00 34.06 870 ARG A O 1
ATOM 7009 N N . GLU A 1 871 ? 27.950 26.577 14.914 1.00 37.88 871 GLU A N 1
ATOM 7010 C CA . GLU A 1 871 ? 29.196 25.999 15.416 1.00 37.88 871 GLU A CA 1
ATOM 7011 C C . GLU A 1 871 ? 29.125 24.462 15.492 1.00 37.88 871 GLU A C 1
ATOM 7013 O O . GLU A 1 871 ? 30.082 23.807 15.089 1.00 37.88 871 GLU A O 1
ATOM 7018 N N . GLU A 1 872 ? 27.998 23.862 15.895 1.00 34.62 872 GLU A N 1
ATOM 7019 C CA . GLU A 1 872 ? 27.807 22.394 15.890 1.00 34.62 872 GLU A CA 1
ATOM 7020 C C . GLU A 1 872 ? 27.870 21.776 14.486 1.00 34.62 872 GLU A C 1
ATOM 7022 O O . GLU A 1 872 ? 28.494 20.728 14.291 1.00 34.62 872 GLU A O 1
ATOM 7027 N N . GLY A 1 873 ? 27.266 22.436 13.489 1.00 34.22 873 GLY A N 1
ATOM 7028 C CA . GLY A 1 873 ? 27.346 22.008 12.089 1.00 34.22 873 GLY A CA 1
ATOM 7029 C C . GLY A 1 873 ? 28.770 22.085 11.526 1.00 34.22 873 GLY A C 1
ATOM 7030 O O . GLY A 1 873 ? 29.141 21.279 10.674 1.00 34.22 873 GLY A O 1
ATOM 7031 N N . ARG A 1 874 ? 29.593 23.007 12.044 1.00 36.44 874 ARG A N 1
ATOM 7032 C CA . ARG A 1 874 ? 31.029 23.096 11.736 1.00 36.44 874 ARG A CA 1
ATOM 7033 C C . ARG A 1 874 ? 31.808 21.967 12.414 1.00 36.44 874 ARG A C 1
ATOM 7035 O O . ARG A 1 874 ? 32.622 21.318 11.771 1.00 36.44 874 ARG A O 1
ATOM 7042 N N . PHE A 1 875 ? 31.484 21.685 13.675 1.00 37.25 875 PHE A N 1
ATOM 7043 C CA . PHE A 1 875 ? 32.111 20.649 14.498 1.00 37.25 875 PHE A CA 1
ATOM 7044 C C . PHE A 1 875 ? 31.917 19.237 13.919 1.00 37.25 875 PHE A C 1
ATOM 7046 O O . PHE A 1 875 ? 32.873 18.473 13.820 1.00 37.25 875 PHE A O 1
ATOM 7053 N N . HIS A 1 876 ? 30.711 18.908 13.438 1.00 36.88 876 HIS A N 1
ATOM 7054 C CA . HIS A 1 876 ? 30.468 17.649 12.718 1.00 36.88 876 HIS A CA 1
ATOM 7055 C C . HIS A 1 876 ? 31.233 17.571 11.386 1.00 36.88 876 HIS A C 1
ATOM 7057 O O . HIS A 1 876 ? 31.681 16.494 11.002 1.00 36.88 876 HIS A O 1
ATOM 7063 N N . PHE A 1 877 ? 31.410 18.695 10.685 1.00 37.19 877 PHE A N 1
ATOM 7064 C CA . PHE A 1 877 ? 32.168 18.738 9.432 1.00 37.19 877 PHE A CA 1
ATOM 7065 C C . PHE A 1 877 ? 33.679 18.552 9.666 1.00 37.19 877 PHE A C 1
ATOM 7067 O O . PHE A 1 877 ? 34.326 17.828 8.915 1.00 37.19 877 PHE A O 1
ATOM 7074 N N . GLU A 1 878 ? 34.229 19.127 10.739 1.00 38.34 878 GLU A N 1
ATOM 7075 C CA . GLU A 1 878 ? 35.623 18.924 11.165 1.00 38.34 878 GLU A CA 1
ATOM 7076 C C . GLU A 1 878 ? 35.876 17.487 11.659 1.00 38.34 878 GLU A C 1
ATOM 7078 O O . GLU A 1 878 ? 36.879 16.886 11.278 1.00 38.34 878 GLU A O 1
ATOM 7083 N N . LEU A 1 879 ? 34.940 16.881 12.401 1.00 36.88 879 LEU A N 1
ATOM 7084 C CA . LEU A 1 879 ? 34.992 15.454 12.763 1.00 36.88 879 LEU A CA 1
ATOM 7085 C C . LEU A 1 879 ? 34.991 14.534 11.532 1.00 36.88 879 LEU A C 1
ATOM 7087 O O . LEU A 1 879 ? 35.776 13.591 11.471 1.00 36.88 879 LEU A O 1
ATOM 7091 N N . ILE A 1 880 ? 34.153 14.824 10.532 1.00 36.84 880 ILE A N 1
ATOM 7092 C CA . ILE A 1 880 ? 34.116 14.071 9.268 1.00 36.84 880 ILE A CA 1
ATOM 7093 C C . ILE A 1 880 ? 35.417 14.257 8.470 1.00 36.84 880 ILE A C 1
ATOM 7095 O O . ILE A 1 880 ? 35.899 13.297 7.876 1.00 36.84 880 ILE A O 1
ATOM 7099 N N . LEU A 1 881 ? 36.017 15.453 8.474 1.00 35.91 881 LEU A N 1
ATOM 7100 C CA . LEU A 1 881 ? 37.316 15.694 7.833 1.00 35.91 881 LEU A CA 1
ATOM 7101 C C . LEU A 1 881 ? 38.452 14.918 8.514 1.00 35.91 881 LEU A C 1
ATOM 7103 O O . LEU A 1 881 ? 39.239 14.288 7.814 1.00 35.91 881 LEU A O 1
ATOM 7107 N N . LEU A 1 882 ? 38.504 14.892 9.849 1.00 37.25 882 LEU A N 1
ATOM 7108 C CA . LEU A 1 882 ? 39.497 14.112 10.600 1.00 37.25 882 LEU A CA 1
ATOM 7109 C C . LEU A 1 882 ? 39.372 12.605 10.324 1.00 37.25 882 LEU A C 1
ATOM 7111 O O . LEU A 1 882 ? 40.378 11.944 10.082 1.00 37.25 882 LEU A O 1
ATOM 7115 N N . TYR A 1 883 ? 38.145 12.077 10.268 1.00 34.28 883 TYR A N 1
ATOM 7116 C CA . TYR A 1 883 ? 37.886 10.672 9.916 1.00 34.28 883 TYR A CA 1
ATOM 7117 C C . TYR A 1 883 ? 38.324 10.334 8.475 1.00 34.28 883 TYR A C 1
ATOM 7119 O O . TYR A 1 883 ? 38.736 9.215 8.182 1.00 34.28 883 TYR A O 1
ATOM 7127 N N . ILE A 1 884 ? 38.282 11.318 7.567 1.00 35.34 884 ILE A N 1
ATOM 7128 C CA . ILE A 1 884 ? 38.767 11.187 6.184 1.00 35.34 884 ILE A CA 1
ATOM 7129 C C . ILE A 1 884 ? 40.304 11.273 6.106 1.00 35.34 884 ILE A C 1
ATOM 7131 O O . ILE A 1 884 ? 40.894 10.606 5.256 1.00 35.34 884 ILE A O 1
ATOM 7135 N N . GLU A 1 885 ? 40.981 12.034 6.971 1.00 35.97 885 GLU A N 1
ATOM 7136 C CA . GLU A 1 885 ? 42.454 12.010 7.062 1.00 35.97 885 GLU A CA 1
ATOM 7137 C C . GLU A 1 885 ? 42.977 10.690 7.667 1.00 35.97 885 GLU A C 1
ATOM 7139 O O . GLU A 1 885 ? 44.019 10.187 7.234 1.00 35.97 885 GLU A O 1
ATOM 7144 N N . GLU A 1 886 ? 42.234 10.081 8.597 1.00 35.44 886 GLU A N 1
ATOM 7145 C CA . GLU A 1 886 ? 42.582 8.802 9.239 1.00 35.44 886 GLU A CA 1
ATOM 7146 C C . GLU A 1 886 ? 42.555 7.622 8.236 1.00 35.44 886 GLU A C 1
ATOM 7148 O O . GLU A 1 886 ? 43.513 6.852 8.177 1.00 35.44 886 GLU A O 1
ATOM 7153 N N . GLU A 1 887 ? 41.556 7.534 7.340 1.00 35.97 887 GLU A N 1
ATOM 7154 C CA . GLU A 1 887 ? 41.546 6.521 6.258 1.00 35.97 887 GLU A CA 1
ATOM 7155 C C . GLU A 1 887 ? 42.639 6.734 5.186 1.00 35.97 887 GLU A C 1
ATOM 7157 O O . GLU A 1 887 ? 43.072 5.772 4.555 1.00 35.97 887 GLU A O 1
ATOM 7162 N N . ASN A 1 888 ? 43.103 7.969 4.948 1.00 35.59 888 ASN A N 1
ATOM 7163 C CA . ASN A 1 888 ? 44.098 8.260 3.898 1.00 35.59 888 ASN A CA 1
ATOM 7164 C C . ASN A 1 888 ? 45.561 8.129 4.363 1.00 35.59 888 ASN A C 1
ATOM 7166 O O . ASN A 1 888 ? 46.468 8.165 3.530 1.00 35.59 888 ASN A O 1
ATOM 7170 N N . THR A 1 889 ? 45.819 7.987 5.666 1.00 38.53 889 THR A N 1
ATOM 7171 C CA . THR A 1 889 ? 47.184 7.945 6.230 1.00 38.53 889 THR A CA 1
ATOM 7172 C C . THR A 1 889 ? 47.686 6.538 6.563 1.00 38.53 889 THR A C 1
ATOM 7174 O O . THR A 1 889 ? 48.864 6.374 6.888 1.00 38.53 889 THR A O 1
ATOM 7177 N N . SER A 1 890 ? 46.867 5.498 6.362 1.00 35.50 890 SER A N 1
ATOM 7178 C CA . SER A 1 890 ? 47.171 4.080 6.632 1.00 35.50 890 SER A CA 1
ATOM 7179 C C . SER A 1 890 ? 48.258 3.439 5.739 1.00 35.50 890 SER A C 1
ATOM 7181 O O . SER A 1 890 ? 48.309 2.218 5.606 1.00 35.50 890 SER A O 1
ATOM 7183 N N . GLY A 1 891 ? 49.118 4.243 5.104 1.00 40.47 891 GLY A N 1
ATOM 7184 C CA . GLY A 1 891 ? 50.210 3.805 4.228 1.00 40.47 891 GLY A CA 1
ATOM 7185 C C . GLY A 1 891 ? 51.489 4.655 4.292 1.00 40.47 891 GLY A C 1
ATOM 7186 O O . GLY A 1 891 ? 52.383 4.433 3.481 1.00 40.47 891 GLY A O 1
ATOM 7187 N N . ALA A 1 892 ? 51.603 5.622 5.215 1.00 37.12 892 ALA A N 1
ATOM 7188 C CA . ALA A 1 892 ? 52.755 6.534 5.300 1.00 37.12 892 ALA A CA 1
ATOM 7189 C C . ALA A 1 892 ? 53.229 6.757 6.754 1.00 37.12 892 ALA A C 1
ATOM 7191 O O . ALA A 1 892 ? 52.824 7.700 7.433 1.00 37.12 892 ALA A O 1
ATOM 7192 N N . GLY A 1 893 ? 54.115 5.882 7.237 1.00 37.12 893 GLY A N 1
ATOM 7193 C CA . GLY A 1 893 ? 54.543 5.800 8.644 1.00 37.12 893 GLY A CA 1
ATOM 7194 C C . GLY A 1 893 ? 55.508 6.883 9.156 1.00 37.12 893 GLY A C 1
ATOM 7195 O O . GLY A 1 893 ? 56.410 6.549 9.916 1.00 37.12 893 GLY A O 1
ATOM 7196 N N . SER A 1 894 ? 55.367 8.153 8.754 1.00 40.03 894 SER A N 1
ATOM 7197 C CA . SER A 1 894 ? 56.322 9.231 9.099 1.00 40.03 894 SER A CA 1
ATOM 7198 C C . SER A 1 894 ? 55.726 10.513 9.709 1.00 40.03 894 SER A C 1
ATOM 7200 O O . SER A 1 894 ? 56.487 11.383 10.124 1.00 40.03 894 SER A O 1
ATOM 7202 N N . LEU A 1 895 ? 54.396 10.646 9.823 1.00 41.09 895 LEU A N 1
ATOM 7203 C CA . LEU A 1 895 ? 53.731 11.878 10.310 1.00 41.09 895 LEU A CA 1
ATOM 7204 C C . LEU A 1 895 ? 53.082 11.774 11.709 1.00 41.09 895 LEU A C 1
ATOM 7206 O O . LEU A 1 895 ? 52.506 12.745 12.205 1.00 41.09 895 LEU A O 1
ATOM 7210 N N . TRP A 1 896 ? 53.206 10.623 12.374 1.00 35.56 896 TRP A N 1
ATOM 7211 C CA . TRP A 1 896 ? 52.509 10.299 13.630 1.00 35.56 896 TRP A CA 1
ATOM 7212 C C . TRP A 1 896 ? 52.668 11.330 14.779 1.00 35.56 896 TRP A C 1
ATOM 7214 O O . TRP A 1 896 ? 51.661 11.657 15.414 1.00 35.56 896 TRP A O 1
ATOM 7224 N N . PRO A 1 897 ? 53.860 11.915 15.047 1.00 37.59 897 PRO A N 1
ATOM 7225 C CA . PRO A 1 897 ? 54.035 12.857 16.164 1.00 37.59 897 PRO A CA 1
ATOM 7226 C C . PRO A 1 897 ? 53.252 14.175 16.013 1.00 37.59 897 PRO A C 1
ATOM 7228 O O . PRO A 1 897 ? 52.780 14.741 17.001 1.00 37.59 897 PRO A O 1
ATOM 7231 N N . SER A 1 898 ? 53.069 14.655 14.776 1.00 41.44 898 SER A N 1
ATOM 7232 C CA . SER A 1 898 ? 52.284 15.868 14.488 1.00 41.44 898 SER A CA 1
ATOM 7233 C C . SER A 1 898 ? 50.773 15.623 14.614 1.00 41.44 898 SER A C 1
ATOM 7235 O O . SER A 1 898 ? 50.008 16.525 14.960 1.00 41.44 898 SER A O 1
ATOM 7237 N N . PHE A 1 899 ? 50.333 14.386 14.370 1.00 38.91 899 PHE A N 1
ATOM 7238 C CA . PHE A 1 899 ? 48.933 13.993 14.506 1.00 38.91 899 PHE A CA 1
ATOM 7239 C C . PHE A 1 899 ? 48.501 13.920 15.979 1.00 38.91 899 PHE A C 1
ATOM 7241 O O . PHE A 1 899 ? 47.440 14.436 16.333 1.00 38.91 899 PHE A O 1
ATOM 7248 N N . LEU A 1 900 ? 49.352 13.368 16.855 1.00 39.19 900 LEU A N 1
ATOM 7249 C CA . LEU A 1 900 ? 49.110 13.324 18.305 1.00 39.19 900 LEU A CA 1
ATOM 7250 C C . LEU A 1 900 ? 48.965 14.729 18.908 1.00 39.19 900 LEU A C 1
ATOM 7252 O O . LEU A 1 900 ? 47.942 15.019 19.526 1.00 39.19 900 LEU A O 1
ATOM 7256 N N . THR A 1 901 ? 49.904 15.635 18.622 1.00 43.50 901 THR A N 1
ATOM 7257 C CA . THR A 1 901 ? 49.846 17.022 19.124 1.00 43.50 901 THR A CA 1
ATOM 7258 C C . THR A 1 901 ? 48.622 17.796 18.622 1.00 43.50 901 THR A C 1
ATOM 7260 O O . THR A 1 901 ? 48.066 18.608 19.366 1.00 43.50 901 THR A O 1
ATOM 7263 N N . LYS A 1 902 ? 48.125 17.530 17.402 1.00 44.62 902 LYS A N 1
ATOM 7264 C CA . LYS A 1 902 ? 46.816 18.047 16.950 1.00 44.62 902 LYS A CA 1
ATOM 7265 C C . LYS A 1 902 ? 45.650 17.451 17.748 1.00 44.62 902 LYS A C 1
ATOM 7267 O O . LYS A 1 902 ? 44.764 18.198 18.162 1.00 44.62 902 LYS A O 1
ATOM 7272 N N . LYS A 1 903 ? 45.646 16.133 17.978 1.00 39.78 903 LYS A N 1
ATOM 7273 C CA . LYS A 1 903 ? 44.579 15.406 18.693 1.00 39.78 903 LYS A CA 1
ATOM 7274 C C . LYS A 1 903 ? 44.444 15.878 20.146 1.00 39.78 903 LYS A C 1
ATOM 7276 O O . LYS A 1 903 ? 43.331 16.140 20.595 1.00 39.78 903 LYS A O 1
ATOM 7281 N N . GLU A 1 904 ? 45.560 16.090 20.838 1.00 43.50 904 GLU A N 1
ATOM 7282 C CA . GLU A 1 904 ? 45.604 16.636 22.204 1.00 43.50 904 GLU A CA 1
ATOM 7283 C C . GLU A 1 904 ? 45.087 18.082 22.266 1.00 43.50 904 GLU A C 1
ATOM 7285 O O . GLU A 1 904 ? 44.228 18.397 23.089 1.00 43.50 904 GLU A O 1
ATOM 7290 N N . ASN A 1 905 ? 45.512 18.950 21.338 1.00 45.00 905 ASN A N 1
ATOM 7291 C CA . ASN A 1 905 ? 45.021 20.332 21.250 1.00 45.00 905 ASN A CA 1
ATOM 7292 C C . ASN A 1 905 ? 43.510 20.432 20.963 1.00 45.00 905 ASN A C 1
ATOM 7294 O O . ASN A 1 905 ? 42.871 21.411 21.357 1.00 45.00 905 ASN A O 1
ATOM 7298 N N . VAL A 1 906 ? 42.920 19.443 20.284 1.00 44.06 906 VAL A N 1
ATOM 7299 C CA . VAL A 1 906 ? 41.461 19.338 20.117 1.00 44.06 906 VAL A CA 1
ATOM 7300 C C . VAL A 1 906 ? 40.798 18.850 21.409 1.00 44.06 906 VAL A C 1
ATOM 7302 O O . VAL A 1 906 ? 39.784 19.416 21.811 1.00 44.06 906 VAL A O 1
ATOM 7305 N N . LEU A 1 907 ? 41.380 17.865 22.102 1.00 41.75 907 LEU A N 1
ATOM 7306 C CA . LEU A 1 907 ? 40.834 17.329 23.355 1.00 41.75 907 LEU A CA 1
ATOM 7307 C C . LEU A 1 907 ? 40.796 18.376 24.482 1.00 41.75 907 LEU A C 1
ATOM 7309 O O . LEU A 1 907 ? 39.778 18.509 25.162 1.00 41.75 907 LEU A O 1
ATOM 7313 N N . ILE A 1 908 ? 41.854 19.181 24.619 1.00 47.59 908 ILE A N 1
ATOM 7314 C CA . ILE A 1 908 ? 41.923 20.301 25.574 1.00 47.59 908 ILE A CA 1
ATOM 7315 C C . ILE A 1 908 ? 40.813 21.324 25.281 1.00 47.59 908 ILE A C 1
ATOM 7317 O O . ILE A 1 908 ? 40.072 21.723 26.180 1.00 47.59 908 ILE A O 1
ATOM 7321 N N . LYS A 1 909 ? 40.607 21.678 24.004 1.00 45.72 909 LYS A N 1
ATOM 7322 C CA . LYS A 1 909 ? 39.525 22.587 23.580 1.00 45.72 909 LYS A CA 1
ATOM 7323 C C . LYS A 1 909 ? 38.121 22.015 23.791 1.00 45.72 909 LYS A C 1
ATOM 7325 O O . LYS A 1 909 ? 37.181 22.794 23.929 1.00 45.72 909 LYS A O 1
ATOM 7330 N N . ILE A 1 910 ? 37.958 20.692 23.829 1.00 40.19 910 ILE A N 1
ATOM 7331 C CA . ILE A 1 910 ? 36.692 20.047 24.206 1.00 40.19 910 ILE A CA 1
ATOM 7332 C C . ILE A 1 910 ? 36.461 20.196 25.715 1.00 40.19 910 ILE A C 1
ATOM 7334 O O . ILE A 1 910 ? 35.406 20.688 26.115 1.00 40.19 910 ILE A O 1
ATOM 7338 N N . GLN A 1 911 ? 37.455 19.871 26.546 1.00 42.47 911 GLN A N 1
ATOM 7339 C CA . GLN A 1 911 ? 37.355 19.979 28.009 1.00 42.47 911 GLN A CA 1
ATOM 7340 C C . GLN A 1 911 ? 37.107 21.425 28.474 1.00 42.47 911 GLN A C 1
ATOM 7342 O O . GLN A 1 911 ? 36.204 21.669 29.277 1.00 42.47 911 GLN A O 1
ATOM 7347 N N . GLU A 1 912 ? 37.809 22.408 27.901 1.00 46.84 912 GLU A N 1
ATOM 7348 C CA . GLU A 1 912 ? 37.549 23.831 28.162 1.00 46.84 912 GLU A CA 1
ATOM 7349 C C . GLU A 1 912 ? 36.142 24.287 27.747 1.00 46.84 912 GLU A C 1
ATOM 7351 O O . GLU A 1 912 ? 35.600 25.227 28.333 1.00 46.84 912 GLU A O 1
ATOM 7356 N N . ARG A 1 913 ? 35.545 23.672 26.718 1.00 43.00 913 ARG A N 1
ATOM 7357 C CA . ARG A 1 913 ? 34.218 24.051 26.211 1.00 43.00 913 ARG A CA 1
ATOM 7358 C C . ARG A 1 913 ? 33.102 23.397 27.017 1.00 43.00 913 ARG A C 1
ATOM 7360 O O . ARG A 1 913 ? 32.110 24.064 27.296 1.00 43.00 913 ARG A O 1
ATOM 7367 N N . GLU A 1 914 ? 33.284 22.156 27.468 1.00 39.84 914 GLU A N 1
ATOM 7368 C CA . GLU A 1 914 ? 32.390 21.532 28.449 1.00 39.84 914 GLU A CA 1
ATOM 7369 C C . GLU A 1 914 ? 32.373 22.285 29.782 1.00 39.84 914 GLU A C 1
ATOM 7371 O O . GLU A 1 914 ? 31.301 22.473 30.353 1.00 39.84 914 GLU A O 1
ATOM 7376 N N . ALA A 1 915 ? 33.533 22.743 30.267 1.00 43.31 915 ALA A N 1
ATOM 7377 C CA . ALA A 1 915 ? 33.615 23.533 31.495 1.00 43.31 915 ALA A CA 1
ATOM 7378 C C . ALA A 1 915 ? 32.781 24.825 31.396 1.00 43.31 915 ALA A C 1
ATOM 7380 O O . ALA A 1 915 ? 32.009 25.132 32.301 1.00 43.31 915 ALA A O 1
ATOM 7381 N N . ARG A 1 916 ? 32.868 25.536 30.262 1.00 42.12 916 ARG A N 1
ATOM 7382 C CA . ARG A 1 916 ? 32.090 26.762 30.002 1.00 42.12 916 ARG A CA 1
ATOM 7383 C C . ARG A 1 916 ? 30.594 26.488 29.792 1.00 42.12 916 ARG A C 1
ATOM 7385 O O . ARG A 1 916 ? 29.772 27.278 30.238 1.00 42.12 916 ARG A O 1
ATOM 7392 N N . LEU A 1 917 ? 30.228 25.371 29.155 1.00 40.59 917 LEU A N 1
ATOM 7393 C CA . LEU A 1 917 ? 28.825 24.967 28.954 1.00 40.59 917 LEU A CA 1
ATOM 7394 C C . LEU A 1 917 ? 28.136 24.465 30.235 1.00 40.59 917 LEU A C 1
ATOM 7396 O O . LEU A 1 917 ? 26.912 24.416 30.278 1.00 40.59 917 LEU A O 1
ATOM 7400 N N . LYS A 1 918 ? 28.895 24.117 31.282 1.00 37.97 918 LYS A N 1
ATOM 7401 C CA . LYS A 1 918 ? 28.377 23.758 32.616 1.00 37.97 918 LYS A CA 1
ATOM 7402 C C . LYS A 1 918 ? 28.224 24.971 33.557 1.00 37.97 918 LYS A C 1
ATOM 7404 O O . LYS A 1 918 ? 27.880 24.782 34.720 1.00 37.97 918 LYS A O 1
ATOM 7409 N N . GLN A 1 919 ? 28.484 26.195 33.079 1.00 39.50 919 GLN A N 1
ATOM 7410 C CA . GLN A 1 919 ? 28.469 27.443 33.865 1.00 39.50 919 GLN A CA 1
ATOM 7411 C C . GLN A 1 919 ? 27.512 28.533 33.326 1.00 39.50 919 GLN A C 1
ATOM 7413 O O . GLN A 1 919 ? 27.572 29.665 33.808 1.00 39.50 919 GLN A O 1
ATOM 7418 N N . GLY A 1 920 ? 26.658 28.234 32.337 1.00 33.91 920 GLY A N 1
ATOM 7419 C CA . GLY A 1 920 ? 25.785 29.214 31.663 1.00 33.91 920 GLY A CA 1
ATOM 7420 C C . GLY A 1 920 ? 24.347 28.754 31.470 1.00 33.91 920 GLY A C 1
ATOM 7421 O O . GLY A 1 920 ? 24.135 27.524 31.408 1.00 33.91 920 GLY A O 1
#

pLDDT: mean 75.54, std 27.28, range [21.45, 98.62]